Protein 2JPC (pdb70)

Foldseek 3Di:
DLLVLLLVVLLVNDDQCGSCVPVHPPSVVSVVSQVVNCVVVVADTSVRSSCVSVVNPRDPD

Nearest PDB structures (foldseek):
  2jpc-assembly1_A  TM=8.904E-01  e=1.155E-06  Salmonella enterica subsp. enterica serovar Typhimurium
  4wu4-assembly1_A  TM=8.544E-01  e=8.117E-02  unclassified
  4wul-assembly1_A  TM=8.476E-01  e=1.042E-01  unclassified
  1zlj-assembly4_H  TM=8.502E-01  e=2.493E-01  Mycobacterium tuberculosis
  8u3b-assembly1_G  TM=7.503E-01  e=2.493E-01  Escherichia coli

Structure (mmCIF, N/CA/C/O backbone):
data_2JPC
#
_entry.id   2JPC
#
_cell.length_a   1.000
_cell.length_b   1.000
_cell.length_c   1.000
_cell.angle_alpha   90.00
_cell.angle_beta   90.00
_cell.angle_gamma   90.00
#
_symmetry.space_group_name_H-M   'P 1'
#
loop_
_atom_site.group_PDB
_atom_site.id
_atom_site.type_symbol
_atom_site.label_atom_id
_atom_site.label_alt_id
_atom_site.label_comp_id
_atom_site.label_asym_id
_atom_site.label_entity_id
_atom_site.label_seq_id
_atom_site.pdbx_PDB_ins_code
_atom_site.Cartn_x
_atom_site.Cartn_y
_atom_site.Cartn_z
_atom_site.occupancy
_atom_site.B_iso_or_equiv
_atom_site.auth_seq_id
_atom_site.auth_comp_id
_atom_site.auth_asym_id
_atom_site.auth_atom_id
_atom_site.pdbx_PDB_model_num
ATOM 1 N N . LEU A 1 1 ? 9.378 -3.682 -6.900 1.00 0.00 15 LEU A N 1
ATOM 2 C CA . LEU A 1 1 ? 8.667 -4.739 -7.598 1.00 0.00 15 LEU A CA 1
ATOM 3 C C . LEU A 1 1 ? 7.476 -5.192 -6.752 1.00 0.00 15 LEU A C 1
ATOM 4 O O . LEU A 1 1 ? 6.329 -5.093 -7.186 1.00 0.00 15 LEU A O 1
ATOM 19 N N . ARG A 1 2 ? 7.788 -5.677 -5.560 1.00 0.00 16 ARG A N 1
ATOM 20 C CA . ARG A 1 2 ? 6.758 -6.145 -4.649 1.00 0.00 16 ARG A CA 1
ATOM 21 C C . ARG A 1 2 ? 6.050 -4.958 -3.992 1.00 0.00 16 ARG A C 1
ATOM 22 O O . ARG A 1 2 ? 4.835 -4.977 -3.810 1.00 0.00 16 ARG A O 1
ATOM 39 N N . GLU A 1 3 ? 6.844 -3.952 -3.653 1.00 0.00 17 GLU A N 1
ATOM 40 C CA . GLU A 1 3 ? 6.310 -2.758 -3.020 1.00 0.00 17 GLU A CA 1
ATOM 41 C C . GLU A 1 3 ? 5.669 -1.844 -4.066 1.00 0.00 17 GLU A C 1
ATOM 42 O O . GLU A 1 3 ? 5.036 -0.848 -3.720 1.00 0.00 17 GLU A O 1
ATOM 53 N N . ARG A 1 4 ? 5.854 -2.216 -5.324 1.00 0.00 18 ARG A N 1
ATOM 54 C CA . ARG A 1 4 ? 5.302 -1.443 -6.422 1.00 0.00 18 ARG A CA 1
ATOM 55 C C . ARG A 1 4 ? 3.901 -1.946 -6.774 1.00 0.00 18 ARG A C 1
ATOM 56 O O . ARG A 1 4 ? 3.018 -1.154 -7.104 1.00 0.00 18 ARG A O 1
ATOM 73 N N . GLN A 1 5 ? 3.741 -3.258 -6.691 1.00 0.00 19 GLN A N 1
ATOM 74 C CA . GLN A 1 5 ? 2.460 -3.876 -6.996 1.00 0.00 19 GLN A CA 1
ATOM 75 C C . GLN A 1 5 ? 1.424 -3.504 -5.934 1.00 0.00 19 GLN A C 1
ATOM 76 O O . GLN A 1 5 ? 0.297 -3.138 -6.262 1.00 0.00 19 GLN A O 1
ATOM 88 N N . VAL A 1 6 ? 1.843 -3.611 -4.681 1.00 0.00 20 VAL A N 1
ATOM 89 C CA . VAL A 1 6 ? 0.964 -3.289 -3.570 1.00 0.00 20 VAL A CA 1
ATOM 90 C C . VAL A 1 6 ? 0.668 -1.788 -3.576 1.00 0.00 20 VAL A C 1
ATOM 91 O O . VAL A 1 6 ? -0.493 -1.383 -3.599 1.00 0.00 20 VAL A O 1
ATOM 104 N N . LEU A 1 7 ? 1.736 -1.005 -3.557 1.00 0.00 21 LEU A N 1
ATOM 105 C CA . LEU A 1 7 ? 1.605 0.441 -3.561 1.00 0.00 21 LEU A CA 1
ATOM 106 C C . LEU A 1 7 ? 0.753 0.868 -4.758 1.00 0.00 21 LEU A C 1
ATOM 107 O O . LEU A 1 7 ? 0.223 1.978 -4.784 1.00 0.00 21 LEU A O 1
ATOM 122 N N . LYS A 1 8 ? 0.646 -0.036 -5.721 1.00 0.00 22 LYS A N 1
ATOM 123 C CA . LYS A 1 8 ? -0.133 0.233 -6.917 1.00 0.00 22 LYS A CA 1
ATOM 124 C C . LYS A 1 8 ? -1.618 0.039 -6.608 1.00 0.00 22 LYS A C 1
ATOM 125 O O . LYS A 1 8 ? -2.431 0.926 -6.867 1.00 0.00 22 LYS A O 1
ATOM 139 N N . LEU A 1 9 ? -1.929 -1.127 -6.059 1.00 0.00 23 LEU A N 1
ATOM 140 C CA . LEU A 1 9 ? -3.303 -1.448 -5.712 1.00 0.00 23 LEU A CA 1
ATOM 141 C C . LEU A 1 9 ? -3.722 -0.622 -4.494 1.00 0.00 23 LEU A C 1
ATOM 142 O O . LEU A 1 9 ? -4.871 -0.191 -4.397 1.00 0.00 23 LEU A O 1
ATOM 157 N N . ILE A 1 10 ? -2.770 -0.428 -3.594 1.00 0.00 24 ILE A N 1
ATOM 158 C CA . ILE A 1 10 ? -3.027 0.338 -2.385 1.00 0.00 24 ILE A CA 1
ATOM 159 C C . ILE A 1 10 ? -3.458 1.756 -2.769 1.00 0.00 24 ILE A C 1
ATOM 160 O O . ILE A 1 10 ? -4.412 2.291 -2.205 1.00 0.00 24 ILE A O 1
ATOM 175 N N . ASP A 1 11 ? -2.736 2.323 -3.723 1.00 0.00 25 ASP A N 1
ATOM 176 C CA . ASP A 1 11 ? -3.032 3.667 -4.186 1.00 0.00 25 ASP A CA 1
ATOM 177 C C . ASP A 1 11 ? -4.485 3.730 -4.660 1.00 0.00 25 ASP A C 1
ATOM 178 O O . ASP A 1 11 ? -5.186 4.708 -4.401 1.00 0.00 25 ASP A O 1
ATOM 187 N N . GLU A 1 12 ? -4.896 2.674 -5.347 1.00 0.00 26 GLU A N 1
ATOM 188 C CA . GLU A 1 12 ? -6.254 2.596 -5.859 1.00 0.00 26 GLU A CA 1
ATOM 189 C C . GLU A 1 12 ? -7.191 2.024 -4.794 1.00 0.00 26 GLU A C 1
ATOM 190 O O . GLU A 1 12 ? -8.304 1.602 -5.104 1.00 0.00 26 GLU A O 1
ATOM 201 N N . GLY A 1 13 ? -6.707 2.029 -3.561 1.00 0.00 27 GLY A N 1
ATOM 202 C CA . GLY A 1 13 ? -7.489 1.516 -2.448 1.00 0.00 27 GLY A CA 1
ATOM 203 C C . GLY A 1 13 ? -7.250 0.017 -2.256 1.00 0.00 27 GLY A C 1
ATOM 204 O O . GLY A 1 13 ? -7.410 -0.766 -3.192 1.00 0.00 27 GLY A O 1
ATOM 208 N N . TYR A 1 14 ? -6.872 -0.339 -1.038 1.00 0.00 28 TYR A N 1
ATOM 209 C CA . TYR A 1 14 ? -6.610 -1.730 -0.711 1.00 0.00 28 TYR A CA 1
ATOM 210 C C . TYR A 1 14 ? -5.873 -1.851 0.624 1.00 0.00 28 TYR A C 1
ATOM 211 O O . TYR A 1 14 ? -4.660 -2.050 0.652 1.00 0.00 28 TYR A O 1
ATOM 228 N N . THR A 1 15 ? -6.640 -1.725 1.699 1.00 0.00 29 THR A N 1
ATOM 229 C CA . THR A 1 15 ? -6.074 -1.818 3.034 1.00 0.00 29 THR A CA 1
ATOM 230 C C . THR A 1 15 ? -5.120 -3.010 3.128 1.00 0.00 29 THR A C 1
ATOM 231 O O . THR A 1 15 ? -3.953 -2.905 2.758 1.00 0.00 29 THR A O 1
ATOM 242 N N . ASN A 1 16 ? -5.653 -4.116 3.627 1.00 0.00 30 ASN A N 1
ATOM 243 C CA . ASN A 1 16 ? -4.864 -5.327 3.774 1.00 0.00 30 ASN A CA 1
ATOM 244 C C . ASN A 1 16 ? -5.730 -6.540 3.432 1.00 0.00 30 ASN A C 1
ATOM 245 O O . ASN A 1 16 ? -5.321 -7.399 2.652 1.00 0.00 30 ASN A O 1
ATOM 255 N N . HIS A 1 17 ? -6.911 -6.573 4.032 1.00 0.00 31 HIS A N 1
ATOM 256 C CA . HIS A 1 17 ? -7.837 -7.668 3.800 1.00 0.00 31 HIS A CA 1
ATOM 257 C C . HIS A 1 17 ? -8.000 -7.892 2.295 1.00 0.00 31 HIS A C 1
ATOM 258 O O . HIS A 1 17 ? -8.054 -9.033 1.837 1.00 0.00 31 HIS A O 1
ATOM 271 N N . GLY A 1 18 ? -8.074 -6.788 1.568 1.00 0.00 32 GLY A N 1
ATOM 272 C CA . GLY A 1 18 ? -8.229 -6.849 0.124 1.00 0.00 32 GLY A CA 1
ATOM 273 C C . GLY A 1 18 ? -6.933 -7.308 -0.546 1.00 0.00 32 GLY A C 1
ATOM 274 O O . GLY A 1 18 ? -6.964 -8.088 -1.497 1.00 0.00 32 GLY A O 1
ATOM 278 N N . ILE A 1 19 ? -5.825 -6.803 -0.026 1.00 0.00 33 ILE A N 1
ATOM 279 C CA . ILE A 1 19 ? -4.519 -7.150 -0.563 1.00 0.00 33 ILE A CA 1
ATOM 280 C C . ILE A 1 19 ? -4.273 -8.648 -0.363 1.00 0.00 33 ILE A C 1
ATOM 281 O O . ILE A 1 19 ? -3.708 -9.309 -1.232 1.00 0.00 33 ILE A O 1
ATOM 296 N N . SER A 1 20 ? -4.708 -9.138 0.789 1.00 0.00 34 SER A N 1
ATOM 297 C CA . SER A 1 20 ? -4.541 -10.543 1.114 1.00 0.00 34 SER A CA 1
ATOM 298 C C . SER A 1 20 ? -5.416 -11.400 0.196 1.00 0.00 34 SER A C 1
ATOM 299 O O . SER A 1 20 ? -5.089 -12.554 -0.080 1.00 0.00 34 SER A O 1
ATOM 306 N N . GLU A 1 21 ? -6.511 -10.804 -0.251 1.00 0.00 35 GLU A N 1
ATOM 307 C CA . GLU A 1 21 ? -7.435 -11.498 -1.131 1.00 0.00 35 GLU A CA 1
ATOM 308 C C . GLU A 1 21 ? -6.971 -11.382 -2.585 1.00 0.00 35 GLU A C 1
ATOM 309 O O . GLU A 1 21 ? -7.317 -12.218 -3.418 1.00 0.00 35 GLU A O 1
ATOM 320 N N . LYS A 1 22 ? -6.195 -10.339 -2.843 1.00 0.00 36 LYS A N 1
ATOM 321 C CA . LYS A 1 22 ? -5.680 -10.104 -4.181 1.00 0.00 36 LYS A CA 1
ATOM 322 C C . LYS A 1 22 ? -4.320 -10.786 -4.327 1.00 0.00 36 LYS A C 1
ATOM 323 O O . LYS A 1 22 ? -4.120 -11.592 -5.235 1.00 0.00 36 LYS A O 1
ATOM 337 N N . LEU A 1 23 ? -3.418 -10.439 -3.420 1.00 0.00 37 LEU A N 1
ATOM 338 C CA . LEU A 1 23 ? -2.082 -11.009 -3.437 1.00 0.00 37 LEU A CA 1
ATOM 339 C C . LEU A 1 23 ? -2.137 -12.443 -2.904 1.00 0.00 37 LEU A C 1
ATOM 340 O O . LEU A 1 23 ? -1.701 -13.375 -3.577 1.00 0.00 37 LEU A O 1
ATOM 355 N N . HIS A 1 24 ? -2.675 -12.572 -1.700 1.00 0.00 38 HIS A N 1
ATOM 356 C CA . HIS A 1 24 ? -2.791 -13.876 -1.069 1.00 0.00 38 HIS A CA 1
ATOM 357 C C . HIS A 1 24 ? -2.905 -13.704 0.446 1.00 0.00 38 HIS A C 1
ATOM 358 O O . HIS A 1 24 ? -2.338 -12.771 1.013 1.00 0.00 38 HIS A O 1
ATOM 371 N N . ILE A 1 25 ? -3.641 -14.620 1.060 1.00 0.00 39 ILE A N 1
ATOM 372 C CA . ILE A 1 25 ? -3.834 -14.582 2.500 1.00 0.00 39 ILE A CA 1
ATOM 373 C C . ILE A 1 25 ? -2.472 -14.504 3.192 1.00 0.00 39 ILE A C 1
ATOM 374 O O . ILE A 1 25 ? -1.854 -15.530 3.471 1.00 0.00 39 ILE A O 1
ATOM 389 N N . SER A 1 26 ? -2.046 -13.277 3.452 1.00 0.00 40 SER A N 1
ATOM 390 C CA . SER A 1 26 ? -0.768 -13.052 4.107 1.00 0.00 40 SER A CA 1
ATOM 391 C C . SER A 1 26 ? -0.675 -11.603 4.587 1.00 0.00 40 SER A C 1
ATOM 392 O O . SER A 1 26 ? 0.315 -10.920 4.324 1.00 0.00 40 SER A O 1
ATOM 399 N N . ILE A 1 27 ? -1.718 -11.176 5.285 1.00 0.00 41 ILE A N 1
ATOM 400 C CA . ILE A 1 27 ? -1.766 -9.820 5.805 1.00 0.00 41 ILE A CA 1
ATOM 401 C C . ILE A 1 27 ? -0.479 -9.531 6.582 1.00 0.00 41 ILE A C 1
ATOM 402 O O . ILE A 1 27 ? -0.076 -8.376 6.713 1.00 0.00 41 ILE A O 1
ATOM 417 N N . LYS A 1 28 ? 0.129 -10.599 7.076 1.00 0.00 42 LYS A N 1
ATOM 418 C CA . LYS A 1 28 ? 1.361 -10.473 7.836 1.00 0.00 42 LYS A CA 1
ATOM 419 C C . LYS A 1 28 ? 2.508 -10.128 6.886 1.00 0.00 42 LYS A C 1
ATOM 420 O O . LYS A 1 28 ? 3.222 -9.149 7.098 1.00 0.00 42 LYS A O 1
ATOM 434 N N . THR A 1 29 ? 2.651 -10.952 5.857 1.00 0.00 43 THR A N 1
ATOM 435 C CA . THR A 1 29 ? 3.700 -10.745 4.873 1.00 0.00 43 THR A CA 1
ATOM 436 C C . THR A 1 29 ? 3.685 -9.298 4.374 1.00 0.00 43 THR A C 1
ATOM 437 O O . THR A 1 29 ? 4.739 -8.710 4.137 1.00 0.00 43 THR A O 1
ATOM 448 N N . VAL A 1 30 ? 2.480 -8.768 4.229 1.00 0.00 44 VAL A N 1
ATOM 449 C CA . VAL A 1 30 ? 2.314 -7.403 3.762 1.00 0.00 44 VAL A CA 1
ATOM 450 C C . VAL A 1 30 ? 2.894 -6.440 4.800 1.00 0.00 44 VAL A C 1
ATOM 451 O O . VAL A 1 30 ? 3.569 -5.473 4.446 1.00 0.00 44 VAL A O 1
ATOM 464 N N . GLU A 1 31 ? 2.611 -6.736 6.059 1.00 0.00 45 GLU A N 1
ATOM 465 C CA . GLU A 1 31 ? 3.096 -5.909 7.150 1.00 0.00 45 GLU A CA 1
ATOM 466 C C . GLU A 1 31 ? 4.589 -5.623 6.978 1.00 0.00 45 GLU A C 1
ATOM 467 O O . GLU A 1 31 ? 5.049 -4.518 7.257 1.00 0.00 45 GLU A O 1
ATOM 478 N N . THR A 1 32 ? 5.303 -6.640 6.519 1.00 0.00 46 THR A N 1
ATOM 479 C CA . THR A 1 32 ? 6.735 -6.513 6.305 1.00 0.00 46 THR A CA 1
ATOM 480 C C . THR A 1 32 ? 7.015 -5.642 5.079 1.00 0.00 46 THR A C 1
ATOM 481 O O . THR A 1 32 ? 7.989 -4.889 5.058 1.00 0.00 46 THR A O 1
ATOM 492 N N . HIS A 1 33 ? 6.146 -5.772 4.088 1.00 0.00 47 HIS A N 1
ATOM 493 C CA . HIS A 1 33 ? 6.288 -5.007 2.862 1.00 0.00 47 HIS A CA 1
ATOM 494 C C . HIS A 1 33 ? 5.891 -3.551 3.116 1.00 0.00 47 HIS A C 1
ATOM 495 O O . HIS A 1 33 ? 6.584 -2.630 2.686 1.00 0.00 47 HIS A O 1
ATOM 508 N N . ARG A 1 34 ? 4.778 -3.388 3.816 1.00 0.00 48 ARG A N 1
ATOM 509 C CA . ARG A 1 34 ? 4.280 -2.062 4.135 1.00 0.00 48 ARG A CA 1
ATOM 510 C C . ARG A 1 34 ? 5.399 -1.204 4.728 1.00 0.00 48 ARG A C 1
ATOM 511 O O . ARG A 1 34 ? 5.548 -0.036 4.370 1.00 0.00 48 ARG A O 1
ATOM 528 N N . MET A 1 35 ? 6.157 -1.814 5.626 1.00 0.00 49 MET A N 1
ATOM 529 C CA . MET A 1 35 ? 7.258 -1.121 6.273 1.00 0.00 49 MET A CA 1
ATOM 530 C C . MET A 1 35 ? 8.317 -0.701 5.253 1.00 0.00 49 MET A C 1
ATOM 531 O O . MET A 1 35 ? 8.777 0.441 5.263 1.00 0.00 49 MET A O 1
ATOM 543 N N . ASN A 1 36 ? 8.674 -1.645 4.395 1.00 0.00 50 ASN A N 1
ATOM 544 C CA . ASN A 1 36 ? 9.670 -1.388 3.369 1.00 0.00 50 ASN A CA 1
ATOM 545 C C . ASN A 1 36 ? 9.121 -0.358 2.378 1.00 0.00 50 ASN A C 1
ATOM 546 O O . ASN A 1 36 ? 9.837 0.552 1.963 1.00 0.00 50 ASN A O 1
ATOM 556 N N . MET A 1 37 ? 7.856 -0.538 2.028 1.00 0.00 51 MET A N 1
ATOM 557 C CA . MET A 1 37 ? 7.203 0.364 1.094 1.00 0.00 51 MET A CA 1
ATOM 558 C C . MET A 1 37 ? 7.358 1.819 1.538 1.00 0.00 51 MET A C 1
ATOM 559 O O . MET A 1 37 ? 7.611 2.699 0.715 1.00 0.00 51 MET A O 1
ATOM 571 N N . MET A 1 38 ? 7.200 2.029 2.837 1.00 0.00 52 MET A N 1
ATOM 572 C CA . MET A 1 38 ? 7.319 3.363 3.400 1.00 0.00 52 MET A CA 1
ATOM 573 C C . MET A 1 38 ? 8.776 3.829 3.401 1.00 0.00 52 MET A C 1
ATOM 574 O O . MET A 1 38 ? 9.057 5.000 3.150 1.00 0.00 52 MET A O 1
ATOM 586 N N . ARG A 1 39 ? 9.666 2.889 3.686 1.00 0.00 53 ARG A N 1
ATOM 587 C CA . ARG A 1 39 ? 11.086 3.189 3.724 1.00 0.00 53 ARG A CA 1
ATOM 588 C C . ARG A 1 39 ? 11.630 3.360 2.304 1.00 0.00 53 ARG A C 1
ATOM 589 O O . ARG A 1 39 ? 12.810 3.658 2.118 1.00 0.00 53 ARG A O 1
ATOM 606 N N . LYS A 1 40 ? 10.746 3.161 1.338 1.00 0.00 54 LYS A N 1
ATOM 607 C CA . LYS A 1 40 ? 11.122 3.289 -0.060 1.00 0.00 54 LYS A CA 1
ATOM 608 C C . LYS A 1 40 ? 10.901 4.734 -0.513 1.00 0.00 54 LYS A C 1
ATOM 609 O O . LYS A 1 40 ? 11.830 5.390 -0.983 1.00 0.00 54 LYS A O 1
ATOM 623 N N . LEU A 1 41 ? 9.665 5.187 -0.356 1.00 0.00 55 LEU A N 1
ATOM 624 C CA . LEU A 1 41 ? 9.311 6.542 -0.744 1.00 0.00 55 LEU A CA 1
ATOM 625 C C . LEU A 1 41 ? 9.515 7.479 0.448 1.00 0.00 55 LEU A C 1
ATOM 626 O O . LEU A 1 41 ? 9.628 8.692 0.277 1.00 0.00 55 LEU A O 1
ATOM 641 N N . GLN A 1 42 ? 9.559 6.880 1.630 1.00 0.00 56 GLN A N 1
ATOM 642 C CA . GLN A 1 42 ? 9.750 7.646 2.850 1.00 0.00 56 GLN A CA 1
ATOM 643 C C . GLN A 1 42 ? 8.461 8.386 3.217 1.00 0.00 56 GLN A C 1
ATOM 644 O O . GLN A 1 42 ? 8.296 9.558 2.881 1.00 0.00 56 GLN A O 1
ATOM 656 N N . VAL A 1 43 ? 7.581 7.672 3.903 1.00 0.00 57 VAL A N 1
ATOM 657 C CA . VAL A 1 43 ? 6.313 8.246 4.320 1.00 0.00 57 VAL A CA 1
ATOM 658 C C . VAL A 1 43 ? 6.122 8.015 5.820 1.00 0.00 57 VAL A C 1
ATOM 659 O O . VAL A 1 43 ? 6.794 8.642 6.638 1.00 0.00 57 VAL A O 1
ATOM 672 N N . HIS A 1 44 ? 5.203 7.115 6.136 1.00 0.00 58 HIS A N 1
ATOM 673 C CA . HIS A 1 44 ? 4.916 6.794 7.524 1.00 0.00 58 HIS A CA 1
ATOM 674 C C . HIS A 1 44 ? 4.227 5.430 7.602 1.00 0.00 58 HIS A C 1
ATOM 675 O O . HIS A 1 44 ? 4.849 4.437 7.978 1.00 0.00 58 HIS A O 1
ATOM 688 N N . LYS A 1 45 ? 2.952 5.425 7.243 1.00 0.00 59 LYS A N 1
ATOM 689 C CA . LYS A 1 45 ? 2.172 4.199 7.268 1.00 0.00 59 LYS A CA 1
ATOM 690 C C . LYS A 1 45 ? 1.574 3.950 5.881 1.00 0.00 59 LYS A C 1
ATOM 691 O O . LYS A 1 45 ? 1.613 4.827 5.019 1.00 0.00 59 LYS A O 1
ATOM 705 N N . VAL A 1 46 ? 1.034 2.754 5.710 1.00 0.00 60 VAL A N 1
ATOM 706 C CA . VAL A 1 46 ? 0.429 2.380 4.445 1.00 0.00 60 VAL A CA 1
ATOM 707 C C . VAL A 1 46 ? -0.628 3.418 4.063 1.00 0.00 60 VAL A C 1
ATOM 708 O O . VAL A 1 46 ? -0.787 3.744 2.886 1.00 0.00 60 VAL A O 1
ATOM 721 N N . THR A 1 47 ? -1.323 3.908 5.078 1.00 0.00 61 THR A N 1
ATOM 722 C CA . THR A 1 47 ? -2.361 4.903 4.864 1.00 0.00 61 THR A CA 1
ATOM 723 C C . THR A 1 47 ? -1.756 6.192 4.304 1.00 0.00 61 THR A C 1
ATOM 724 O O . THR A 1 47 ? -2.175 6.673 3.252 1.00 0.00 61 THR A O 1
ATOM 735 N N . GLU A 1 48 ? -0.781 6.716 5.033 1.00 0.00 62 GLU A N 1
ATOM 736 C CA . GLU A 1 48 ? -0.115 7.940 4.622 1.00 0.00 62 GLU A CA 1
ATOM 737 C C . GLU A 1 48 ? 0.590 7.736 3.279 1.00 0.00 62 GLU A C 1
ATOM 738 O O . GLU A 1 48 ? 0.483 8.573 2.386 1.00 0.00 62 GLU A O 1
ATOM 749 N N . LEU A 1 49 ? 1.296 6.618 3.182 1.00 0.00 63 LEU A N 1
ATOM 750 C CA . LEU A 1 49 ? 2.018 6.294 1.964 1.00 0.00 63 LEU A CA 1
ATOM 751 C C . LEU A 1 49 ? 1.018 6.079 0.825 1.00 0.00 63 LEU A C 1
ATOM 752 O O . LEU A 1 49 ? 1.302 6.414 -0.325 1.00 0.00 63 LEU A O 1
ATOM 767 N N . LEU A 1 50 ? -0.129 5.524 1.184 1.00 0.00 64 LEU A N 1
ATOM 768 C CA . LEU A 1 50 ? -1.172 5.261 0.207 1.00 0.00 64 LEU A CA 1
ATOM 769 C C . LEU A 1 50 ? -1.482 6.549 -0.559 1.00 0.00 64 LEU A C 1
ATOM 770 O O . LEU A 1 50 ? -1.650 6.525 -1.778 1.00 0.00 64 LEU A O 1
ATOM 785 N N . ASN A 1 51 ? -1.551 7.641 0.187 1.00 0.00 65 ASN A N 1
ATOM 786 C CA . ASN A 1 51 ? -1.838 8.936 -0.407 1.00 0.00 65 ASN A CA 1
ATOM 787 C C . ASN A 1 51 ? -0.652 9.372 -1.268 1.00 0.00 65 ASN A C 1
ATOM 788 O O . ASN A 1 51 ? -0.828 10.059 -2.274 1.00 0.00 65 ASN A O 1
ATOM 798 N N . CYS A 1 52 ? 0.532 8.955 -0.844 1.00 0.00 66 CYS A N 1
ATOM 799 C CA . CYS A 1 52 ? 1.748 9.295 -1.562 1.00 0.00 66 CYS A CA 1
ATOM 800 C C . CYS A 1 52 ? 1.598 8.825 -3.011 1.00 0.00 66 CYS A C 1
ATOM 801 O O . CYS A 1 52 ? 1.783 9.606 -3.943 1.00 0.00 66 CYS A O 1
ATOM 808 N N . ALA A 1 53 ? 1.260 7.551 -3.154 1.00 0.00 67 ALA A N 1
ATOM 809 C CA . ALA A 1 53 ? 1.081 6.969 -4.473 1.00 0.00 67 ALA A CA 1
ATOM 810 C C . ALA A 1 53 ? -0.095 7.651 -5.172 1.00 0.00 67 ALA A C 1
ATOM 811 O O . ALA A 1 53 ? -0.064 7.861 -6.384 1.00 0.00 67 ALA A O 1
ATOM 818 N N . ARG A 1 54 ? -1.104 7.980 -4.379 1.00 0.00 68 ARG A N 1
ATOM 819 C CA . ARG A 1 54 ? -2.289 8.635 -4.907 1.00 0.00 68 ARG A CA 1
ATOM 820 C C . ARG A 1 54 ? -1.930 10.015 -5.463 1.00 0.00 68 ARG A C 1
ATOM 821 O O . ARG A 1 54 ? -2.181 10.302 -6.631 1.00 0.00 68 ARG A O 1
ATOM 838 N N . ARG A 1 55 ? -1.347 10.832 -4.598 1.00 0.00 69 ARG A N 1
ATOM 839 C CA . ARG A 1 55 ? -0.949 12.174 -4.987 1.00 0.00 69 ARG A CA 1
ATOM 840 C C . ARG A 1 55 ? -2.182 13.015 -5.324 1.00 0.00 69 ARG A C 1
ATOM 841 O O . ARG A 1 55 ? -2.178 13.767 -6.298 1.00 0.00 69 ARG A O 1
ATOM 858 N N . MET A 1 56 ? -3.208 12.861 -4.501 1.00 0.00 70 MET A N 1
ATOM 859 C CA . MET A 1 56 ? -4.445 13.597 -4.699 1.00 0.00 70 MET A CA 1
ATOM 860 C C . MET A 1 56 ? -5.092 13.952 -3.358 1.00 0.00 70 MET A C 1
ATOM 861 O O . MET A 1 56 ? -5.442 15.107 -3.122 1.00 0.00 70 MET A O 1
ATOM 873 N N . ARG A 1 57 ? -5.231 12.939 -2.516 1.00 0.00 71 ARG A N 1
ATOM 874 C CA . ARG A 1 57 ? -5.829 13.131 -1.206 1.00 0.00 71 ARG A CA 1
ATOM 875 C C . ARG A 1 57 ? -7.296 13.544 -1.348 1.00 0.00 71 ARG A C 1
ATOM 876 O O . ARG A 1 57 ? -7.695 14.603 -0.868 1.00 0.00 71 ARG A O 1
ATOM 893 N N . LEU A 1 58 ? -8.058 12.685 -2.009 1.00 0.00 72 LEU A N 1
ATOM 894 C CA . LEU A 1 58 ? -9.471 12.947 -2.221 1.00 0.00 72 LEU A CA 1
ATOM 895 C C . LEU A 1 58 ? -10.297 11.910 -1.458 1.00 0.00 72 LEU A C 1
ATOM 896 O O . LEU A 1 58 ? -11.140 12.264 -0.635 1.00 0.00 72 LEU A O 1
ATOM 911 N N . ILE A 1 59 ? -10.027 10.648 -1.757 1.00 0.00 73 ILE A N 1
ATOM 912 C CA . ILE A 1 59 ? -10.733 9.556 -1.111 1.00 0.00 73 ILE A CA 1
ATOM 913 C C . ILE A 1 59 ? -12.222 9.640 -1.460 1.00 0.00 73 ILE A C 1
ATOM 914 O O . ILE A 1 59 ? -13.067 9.729 -0.572 1.00 0.00 73 ILE A O 1
ATOM 929 N N . GLU A 1 60 ? -12.494 9.608 -2.757 1.00 0.00 74 GLU A N 1
ATOM 930 C CA . GLU A 1 60 ? -13.865 9.679 -3.234 1.00 0.00 74 GLU A CA 1
ATOM 931 C C . GLU A 1 60 ? -14.288 8.338 -3.837 1.00 0.00 74 GLU A C 1
ATOM 932 O O . GLU A 1 60 ? -15.224 7.705 -3.352 1.00 0.00 74 GLU A O 1
ATOM 943 N N . TYR A 1 61 ? -13.577 7.945 -4.884 1.00 0.00 75 TYR A N 1
ATOM 944 C CA . TYR A 1 61 ? -13.866 6.691 -5.556 1.00 0.00 75 TYR A CA 1
ATOM 945 C C . TYR A 1 61 ? -14.248 5.604 -4.548 1.00 0.00 75 TYR A C 1
ATOM 946 O O . TYR A 1 61 ? -15.429 5.391 -4.277 1.00 0.00 75 TYR A O 1
ATOM 963 N N . LEU A 1 1 ? 9.526 -3.549 -6.619 1.00 0.00 15 LEU A N 2
ATOM 964 C CA . LEU A 1 1 ? 9.024 -4.802 -7.152 1.00 0.00 15 LEU A CA 2
ATOM 965 C C . LEU A 1 1 ? 7.972 -5.373 -6.200 1.00 0.00 15 LEU A C 2
ATOM 966 O O . LEU A 1 1 ? 6.796 -5.468 -6.552 1.00 0.00 15 LEU A O 2
ATOM 981 N N . ARG A 1 2 ? 8.431 -5.738 -5.012 1.00 0.00 16 ARG A N 2
ATOM 982 C CA . ARG A 1 2 ? 7.543 -6.297 -4.006 1.00 0.00 16 ARG A CA 2
ATOM 983 C C . ARG A 1 2 ? 6.530 -5.245 -3.550 1.00 0.00 16 ARG A C 2
ATOM 984 O O . ARG A 1 2 ? 5.350 -5.548 -3.378 1.00 0.00 16 ARG A O 2
ATOM 1001 N N . GLU A 1 3 ? 7.028 -4.031 -3.366 1.00 0.00 17 GLU A N 2
ATOM 1002 C CA . GLU A 1 3 ? 6.180 -2.933 -2.932 1.00 0.00 17 GLU A CA 2
ATOM 1003 C C . GLU A 1 3 ? 5.538 -2.250 -4.141 1.00 0.00 17 GLU A C 2
ATOM 1004 O O . GLU A 1 3 ? 4.431 -1.721 -4.044 1.00 0.00 17 GLU A O 2
ATOM 1015 N N . ARG A 1 4 ? 6.259 -2.281 -5.253 1.00 0.00 18 ARG A N 2
ATOM 1016 C CA . ARG A 1 4 ? 5.774 -1.671 -6.477 1.00 0.00 18 ARG A CA 2
ATOM 1017 C C . ARG A 1 4 ? 4.464 -2.330 -6.915 1.00 0.00 18 ARG A C 2
ATOM 1018 O O . ARG A 1 4 ? 3.616 -1.685 -7.530 1.00 0.00 18 ARG A O 2
ATOM 1035 N N . GLN A 1 5 ? 4.340 -3.607 -6.582 1.00 0.00 19 GLN A N 2
ATOM 1036 C CA . GLN A 1 5 ? 3.148 -4.360 -6.933 1.00 0.00 19 GLN A CA 2
ATOM 1037 C C . GLN A 1 5 ? 2.072 -4.182 -5.858 1.00 0.00 19 GLN A C 2
ATOM 1038 O O . GLN A 1 5 ? 0.897 -4.008 -6.175 1.00 0.00 19 GLN A O 2
ATOM 1050 N N . VAL A 1 6 ? 2.514 -4.231 -4.610 1.00 0.00 20 VAL A N 2
ATOM 1051 C CA . VAL A 1 6 ? 1.604 -4.078 -3.488 1.00 0.00 20 VAL A CA 2
ATOM 1052 C C . VAL A 1 6 ? 1.108 -2.632 -3.434 1.00 0.00 20 VAL A C 2
ATOM 1053 O O . VAL A 1 6 ? -0.040 -2.379 -3.069 1.00 0.00 20 VAL A O 2
ATOM 1066 N N . LEU A 1 7 ? 1.996 -1.721 -3.802 1.00 0.00 21 LEU A N 2
ATOM 1067 C CA . LEU A 1 7 ? 1.663 -0.307 -3.798 1.00 0.00 21 LEU A CA 2
ATOM 1068 C C . LEU A 1 7 ? 0.542 -0.049 -4.809 1.00 0.00 21 LEU A C 2
ATOM 1069 O O . LEU A 1 7 ? -0.530 0.427 -4.442 1.00 0.00 21 LEU A O 2
ATOM 1084 N N . LYS A 1 8 ? 0.831 -0.376 -6.058 1.00 0.00 22 LYS A N 2
ATOM 1085 C CA . LYS A 1 8 ? -0.139 -0.185 -7.125 1.00 0.00 22 LYS A CA 2
ATOM 1086 C C . LYS A 1 8 ? -1.502 -0.710 -6.667 1.00 0.00 22 LYS A C 2
ATOM 1087 O O . LYS A 1 8 ? -2.536 -0.143 -7.014 1.00 0.00 22 LYS A O 2
ATOM 1101 N N . LEU A 1 9 ? -1.457 -1.787 -5.896 1.00 0.00 23 LEU A N 2
ATOM 1102 C CA . LEU A 1 9 ? -2.675 -2.392 -5.387 1.00 0.00 23 LEU A CA 2
ATOM 1103 C C . LEU A 1 9 ? -3.194 -1.572 -4.206 1.00 0.00 23 LEU A C 2
ATOM 1104 O O . LEU A 1 9 ? -4.336 -1.115 -4.216 1.00 0.00 23 LEU A O 2
ATOM 1119 N N . ILE A 1 10 ? -2.330 -1.409 -3.214 1.00 0.00 24 ILE A N 2
ATOM 1120 C CA . ILE A 1 10 ? -2.687 -0.651 -2.026 1.00 0.00 24 ILE A CA 2
ATOM 1121 C C . ILE A 1 10 ? -3.268 0.701 -2.446 1.00 0.00 24 ILE A C 2
ATOM 1122 O O . ILE A 1 10 ? -4.112 1.261 -1.748 1.00 0.00 24 ILE A O 2
ATOM 1137 N N . ASP A 1 11 ? -2.793 1.187 -3.584 1.00 0.00 25 ASP A N 2
ATOM 1138 C CA . ASP A 1 11 ? -3.255 2.462 -4.104 1.00 0.00 25 ASP A CA 2
ATOM 1139 C C . ASP A 1 11 ? -4.742 2.360 -4.447 1.00 0.00 25 ASP A C 2
ATOM 1140 O O . ASP A 1 11 ? -5.552 3.144 -3.956 1.00 0.00 25 ASP A O 2
ATOM 1149 N N . GLU A 1 12 ? -5.055 1.387 -5.290 1.00 0.00 26 GLU A N 2
ATOM 1150 C CA . GLU A 1 12 ? -6.431 1.171 -5.707 1.00 0.00 26 GLU A CA 2
ATOM 1151 C C . GLU A 1 12 ? -7.319 0.912 -4.487 1.00 0.00 26 GLU A C 2
ATOM 1152 O O . GLU A 1 12 ? -8.516 1.189 -4.518 1.00 0.00 26 GLU A O 2
ATOM 1163 N N . GLY A 1 13 ? -6.697 0.382 -3.444 1.00 0.00 27 GLY A N 2
ATOM 1164 C CA . GLY A 1 13 ? -7.417 0.082 -2.218 1.00 0.00 27 GLY A CA 2
ATOM 1165 C C . GLY A 1 13 ? -6.858 -1.175 -1.549 1.00 0.00 27 GLY A C 2
ATOM 1166 O O . GLY A 1 13 ? -5.650 -1.399 -1.547 1.00 0.00 27 GLY A O 2
ATOM 1170 N N . TYR A 1 14 ? -7.769 -1.965 -0.996 1.00 0.00 28 TYR A N 2
ATOM 1171 C CA . TYR A 1 14 ? -7.382 -3.195 -0.325 1.00 0.00 28 TYR A CA 2
ATOM 1172 C C . TYR A 1 14 ? -6.491 -2.904 0.885 1.00 0.00 28 TYR A C 2
ATOM 1173 O O . TYR A 1 14 ? -5.309 -3.241 0.885 1.00 0.00 28 TYR A O 2
ATOM 1190 N N . THR A 1 15 ? -7.094 -2.280 1.886 1.00 0.00 29 THR A N 2
ATOM 1191 C CA . THR A 1 15 ? -6.369 -1.940 3.099 1.00 0.00 29 THR A CA 2
ATOM 1192 C C . THR A 1 15 ? -5.334 -3.018 3.423 1.00 0.00 29 THR A C 2
ATOM 1193 O O . THR A 1 15 ? -4.134 -2.804 3.247 1.00 0.00 29 THR A O 2
ATOM 1204 N N . ASN A 1 16 ? -5.833 -4.154 3.887 1.00 0.00 30 ASN A N 2
ATOM 1205 C CA . ASN A 1 16 ? -4.965 -5.266 4.237 1.00 0.00 30 ASN A CA 2
ATOM 1206 C C . ASN A 1 16 ? -5.597 -6.573 3.753 1.00 0.00 30 ASN A C 2
ATOM 1207 O O . ASN A 1 16 ? -5.022 -7.275 2.922 1.00 0.00 30 ASN A O 2
ATOM 1217 N N . HIS A 1 17 ? -6.772 -6.859 4.294 1.00 0.00 31 HIS A N 2
ATOM 1218 C CA . HIS A 1 17 ? -7.490 -8.068 3.926 1.00 0.00 31 HIS A CA 2
ATOM 1219 C C . HIS A 1 17 ? -7.766 -8.066 2.422 1.00 0.00 31 HIS A C 2
ATOM 1220 O O . HIS A 1 17 ? -7.987 -9.118 1.827 1.00 0.00 31 HIS A O 2
ATOM 1233 N N . GLY A 1 18 ? -7.743 -6.870 1.851 1.00 0.00 32 GLY A N 2
ATOM 1234 C CA . GLY A 1 18 ? -7.988 -6.717 0.427 1.00 0.00 32 GLY A CA 2
ATOM 1235 C C . GLY A 1 18 ? -6.825 -7.280 -0.392 1.00 0.00 32 GLY A C 2
ATOM 1236 O O . GLY A 1 18 ? -7.040 -7.978 -1.383 1.00 0.00 32 GLY A O 2
ATOM 1240 N N . ILE A 1 19 ? -5.619 -6.954 0.049 1.00 0.00 33 ILE A N 2
ATOM 1241 C CA . ILE A 1 19 ? -4.423 -7.419 -0.632 1.00 0.00 33 ILE A CA 2
ATOM 1242 C C . ILE A 1 19 ? -4.305 -8.935 -0.470 1.00 0.00 33 ILE A C 2
ATOM 1243 O O . ILE A 1 19 ? -3.634 -9.598 -1.260 1.00 0.00 33 ILE A O 2
ATOM 1258 N N . SER A 1 20 ? -4.967 -9.442 0.559 1.00 0.00 34 SER A N 2
ATOM 1259 C CA . SER A 1 20 ? -4.946 -10.867 0.836 1.00 0.00 34 SER A CA 2
ATOM 1260 C C . SER A 1 20 ? -5.875 -11.602 -0.132 1.00 0.00 34 SER A C 2
ATOM 1261 O O . SER A 1 20 ? -5.516 -12.649 -0.670 1.00 0.00 34 SER A O 2
ATOM 1268 N N . GLU A 1 21 ? -7.053 -11.025 -0.326 1.00 0.00 35 GLU A N 2
ATOM 1269 C CA . GLU A 1 21 ? -8.036 -11.612 -1.219 1.00 0.00 35 GLU A CA 2
ATOM 1270 C C . GLU A 1 21 ? -7.770 -11.176 -2.662 1.00 0.00 35 GLU A C 2
ATOM 1271 O O . GLU A 1 21 ? -8.143 -11.873 -3.603 1.00 0.00 35 GLU A O 2
ATOM 1282 N N . LYS A 1 22 ? -7.127 -10.024 -2.788 1.00 0.00 36 LYS A N 2
ATOM 1283 C CA . LYS A 1 22 ? -6.807 -9.486 -4.100 1.00 0.00 36 LYS A CA 2
ATOM 1284 C C . LYS A 1 22 ? -5.428 -9.988 -4.529 1.00 0.00 36 LYS A C 2
ATOM 1285 O O . LYS A 1 22 ? -5.283 -10.579 -5.599 1.00 0.00 36 LYS A O 2
ATOM 1299 N N . LEU A 1 23 ? -4.448 -9.736 -3.674 1.00 0.00 37 LEU A N 2
ATOM 1300 C CA . LEU A 1 23 ? -3.086 -10.154 -3.952 1.00 0.00 37 LEU A CA 2
ATOM 1301 C C . LEU A 1 23 ? -2.931 -11.637 -3.603 1.00 0.00 37 LEU A C 2
ATOM 1302 O O . LEU A 1 23 ? -2.461 -12.424 -4.423 1.00 0.00 37 LEU A O 2
ATOM 1317 N N . HIS A 1 24 ? -3.334 -11.970 -2.386 1.00 0.00 38 HIS A N 2
ATOM 1318 C CA . HIS A 1 24 ? -3.248 -13.344 -1.919 1.00 0.00 38 HIS A CA 2
ATOM 1319 C C . HIS A 1 24 ? -3.087 -13.360 -0.398 1.00 0.00 38 HIS A C 2
ATOM 1320 O O . HIS A 1 24 ? -2.314 -12.580 0.157 1.00 0.00 38 HIS A O 2
ATOM 1333 N N . ILE A 1 25 ? -3.831 -14.256 0.234 1.00 0.00 39 ILE A N 2
ATOM 1334 C CA . ILE A 1 25 ? -3.782 -14.383 1.680 1.00 0.00 39 ILE A CA 2
ATOM 1335 C C . ILE A 1 25 ? -2.338 -14.209 2.155 1.00 0.00 39 ILE A C 2
ATOM 1336 O O . ILE A 1 25 ? -1.522 -15.119 2.019 1.00 0.00 39 ILE A O 2
ATOM 1351 N N . SER A 1 26 ? -2.067 -13.033 2.701 1.00 0.00 40 SER A N 2
ATOM 1352 C CA . SER A 1 26 ? -0.736 -12.726 3.196 1.00 0.00 40 SER A CA 2
ATOM 1353 C C . SER A 1 26 ? -0.727 -11.347 3.857 1.00 0.00 40 SER A C 2
ATOM 1354 O O . SER A 1 26 ? 0.135 -10.519 3.566 1.00 0.00 40 SER A O 2
ATOM 1361 N N . ILE A 1 27 ? -1.698 -11.140 4.736 1.00 0.00 41 ILE A N 2
ATOM 1362 C CA . ILE A 1 27 ? -1.815 -9.875 5.440 1.00 0.00 41 ILE A CA 2
ATOM 1363 C C . ILE A 1 27 ? -0.513 -9.596 6.195 1.00 0.00 41 ILE A C 2
ATOM 1364 O O . ILE A 1 27 ? -0.156 -8.441 6.419 1.00 0.00 41 ILE A O 2
ATOM 1379 N N . LYS A 1 28 ? 0.160 -10.675 6.568 1.00 0.00 42 LYS A N 2
ATOM 1380 C CA . LYS A 1 28 ? 1.414 -10.562 7.293 1.00 0.00 42 LYS A CA 2
ATOM 1381 C C . LYS A 1 28 ? 2.504 -10.061 6.343 1.00 0.00 42 LYS A C 2
ATOM 1382 O O . LYS A 1 28 ? 3.371 -9.284 6.743 1.00 0.00 42 LYS A O 2
ATOM 1396 N N . THR A 1 29 ? 2.425 -10.526 5.105 1.00 0.00 43 THR A N 2
ATOM 1397 C CA . THR A 1 29 ? 3.394 -10.135 4.096 1.00 0.00 43 THR A CA 2
ATOM 1398 C C . THR A 1 29 ? 3.279 -8.639 3.797 1.00 0.00 43 THR A C 2
ATOM 1399 O O . THR A 1 29 ? 4.287 -7.946 3.681 1.00 0.00 43 THR A O 2
ATOM 1410 N N . VAL A 1 30 ? 2.038 -8.186 3.679 1.00 0.00 44 VAL A N 2
ATOM 1411 C CA . VAL A 1 30 ? 1.776 -6.785 3.394 1.00 0.00 44 VAL A CA 2
ATOM 1412 C C . VAL A 1 30 ? 2.391 -5.923 4.498 1.00 0.00 44 VAL A C 2
ATOM 1413 O O . VAL A 1 30 ? 2.911 -4.841 4.229 1.00 0.00 44 VAL A O 2
ATOM 1426 N N . GLU A 1 31 ? 2.310 -6.434 5.718 1.00 0.00 45 GLU A N 2
ATOM 1427 C CA . GLU A 1 31 ? 2.851 -5.722 6.865 1.00 0.00 45 GLU A CA 2
ATOM 1428 C C . GLU A 1 31 ? 4.332 -5.408 6.644 1.00 0.00 45 GLU A C 2
ATOM 1429 O O . GLU A 1 31 ? 4.765 -4.273 6.835 1.00 0.00 45 GLU A O 2
ATOM 1440 N N . THR A 1 32 ? 5.069 -6.434 6.244 1.00 0.00 46 THR A N 2
ATOM 1441 C CA . THR A 1 32 ? 6.492 -6.282 5.994 1.00 0.00 46 THR A CA 2
ATOM 1442 C C . THR A 1 32 ? 6.729 -5.344 4.809 1.00 0.00 46 THR A C 2
ATOM 1443 O O . THR A 1 32 ? 7.635 -4.513 4.843 1.00 0.00 46 THR A O 2
ATOM 1454 N N . HIS A 1 33 ? 5.899 -5.508 3.790 1.00 0.00 47 HIS A N 2
ATOM 1455 C CA . HIS A 1 33 ? 6.005 -4.686 2.597 1.00 0.00 47 HIS A CA 2
ATOM 1456 C C . HIS A 1 33 ? 5.780 -3.217 2.964 1.00 0.00 47 HIS A C 2
ATOM 1457 O O . HIS A 1 33 ? 6.395 -2.327 2.381 1.00 0.00 47 HIS A O 2
ATOM 1470 N N . ARG A 1 34 ? 4.892 -3.011 3.926 1.00 0.00 48 ARG A N 2
ATOM 1471 C CA . ARG A 1 34 ? 4.577 -1.667 4.377 1.00 0.00 48 ARG A CA 2
ATOM 1472 C C . ARG A 1 34 ? 5.843 -0.960 4.867 1.00 0.00 48 ARG A C 2
ATOM 1473 O O . ARG A 1 34 ? 6.173 0.127 4.396 1.00 0.00 48 ARG A O 2
ATOM 1490 N N . MET A 1 35 ? 6.517 -1.606 5.806 1.00 0.00 49 MET A N 2
ATOM 1491 C CA . MET A 1 35 ? 7.739 -1.054 6.365 1.00 0.00 49 MET A CA 2
ATOM 1492 C C . MET A 1 35 ? 8.727 -0.679 5.258 1.00 0.00 49 MET A C 2
ATOM 1493 O O . MET A 1 35 ? 9.496 0.269 5.403 1.00 0.00 49 MET A O 2
ATOM 1505 N N . ASN A 1 36 ? 8.673 -1.443 4.178 1.00 0.00 50 ASN A N 2
ATOM 1506 C CA . ASN A 1 36 ? 9.554 -1.204 3.047 1.00 0.00 50 ASN A CA 2
ATOM 1507 C C . ASN A 1 36 ? 9.077 0.035 2.287 1.00 0.00 50 ASN A C 2
ATOM 1508 O O . ASN A 1 36 ? 9.883 0.876 1.895 1.00 0.00 50 ASN A O 2
ATOM 1518 N N . MET A 1 37 ? 7.767 0.108 2.102 1.00 0.00 51 MET A N 2
ATOM 1519 C CA . MET A 1 37 ? 7.172 1.230 1.396 1.00 0.00 51 MET A CA 2
ATOM 1520 C C . MET A 1 37 ? 7.362 2.532 2.178 1.00 0.00 51 MET A C 2
ATOM 1521 O O . MET A 1 37 ? 7.726 3.556 1.604 1.00 0.00 51 MET A O 2
ATOM 1533 N N . MET A 1 38 ? 7.104 2.448 3.474 1.00 0.00 52 MET A N 2
ATOM 1534 C CA . MET A 1 38 ? 7.241 3.607 4.341 1.00 0.00 52 MET A CA 2
ATOM 1535 C C . MET A 1 38 ? 8.708 4.019 4.476 1.00 0.00 52 MET A C 2
ATOM 1536 O O . MET A 1 38 ? 9.006 5.156 4.838 1.00 0.00 52 MET A O 2
ATOM 1548 N N . ARG A 1 39 ? 9.586 3.072 4.178 1.00 0.00 53 ARG A N 2
ATOM 1549 C CA . ARG A 1 39 ? 11.014 3.323 4.263 1.00 0.00 53 ARG A CA 2
ATOM 1550 C C . ARG A 1 39 ? 11.507 4.018 2.992 1.00 0.00 53 ARG A C 2
ATOM 1551 O O . ARG A 1 39 ? 12.283 4.969 3.062 1.00 0.00 53 ARG A O 2
ATOM 1568 N N . LYS A 1 40 ? 11.036 3.515 1.860 1.00 0.00 54 LYS A N 2
ATOM 1569 C CA . LYS A 1 40 ? 11.419 4.076 0.575 1.00 0.00 54 LYS A CA 2
ATOM 1570 C C . LYS A 1 40 ? 10.675 5.394 0.358 1.00 0.00 54 LYS A C 2
ATOM 1571 O O . LYS A 1 40 ? 11.294 6.424 0.094 1.00 0.00 54 LYS A O 2
ATOM 1585 N N . LEU A 1 41 ? 9.358 5.321 0.476 1.00 0.00 55 LEU A N 2
ATOM 1586 C CA . LEU A 1 41 ? 8.522 6.496 0.294 1.00 0.00 55 LEU A CA 2
ATOM 1587 C C . LEU A 1 41 ? 8.807 7.496 1.416 1.00 0.00 55 LEU A C 2
ATOM 1588 O O . LEU A 1 41 ? 8.605 8.698 1.247 1.00 0.00 55 LEU A O 2
ATOM 1603 N N . GLN A 1 42 ? 9.272 6.963 2.536 1.00 0.00 56 GLN A N 2
ATOM 1604 C CA . GLN A 1 42 ? 9.588 7.795 3.686 1.00 0.00 56 GLN A CA 2
ATOM 1605 C C . GLN A 1 42 ? 8.342 8.552 4.150 1.00 0.00 56 GLN A C 2
ATOM 1606 O O .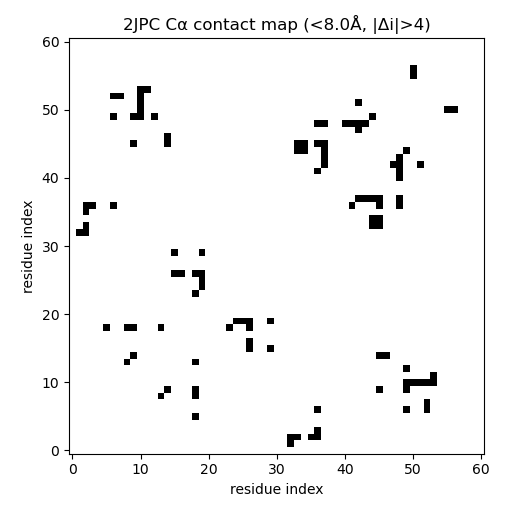 GLN A 1 42 ? 8.447 9.629 4.734 1.00 0.00 56 GLN A O 2
ATOM 1618 N N . VAL A 1 43 ? 7.190 7.958 3.873 1.00 0.00 57 VAL A N 2
ATOM 1619 C CA . VAL A 1 43 ? 5.925 8.564 4.254 1.00 0.00 57 VAL A CA 2
ATOM 1620 C C . VAL A 1 43 ? 5.578 8.149 5.686 1.00 0.00 57 VAL A C 2
ATOM 1621 O O . VAL A 1 43 ? 6.442 7.685 6.428 1.00 0.00 57 VAL A O 2
ATOM 1634 N N . HIS A 1 44 ? 4.312 8.334 6.031 1.00 0.00 58 HIS A N 2
ATOM 1635 C CA . HIS A 1 44 ? 3.841 7.985 7.360 1.00 0.00 58 HIS A CA 2
ATOM 1636 C C . HIS A 1 44 ? 3.579 6.479 7.434 1.00 0.00 58 HIS A C 2
ATOM 1637 O O . HIS A 1 44 ? 4.380 5.733 7.995 1.00 0.00 58 HIS A O 2
ATOM 1650 N N . LYS A 1 45 ? 2.455 6.078 6.859 1.00 0.00 59 LYS A N 2
ATOM 1651 C CA . LYS A 1 45 ? 2.078 4.675 6.852 1.00 0.00 59 LYS A CA 2
ATOM 1652 C C . LYS A 1 45 ? 1.405 4.338 5.520 1.00 0.00 59 LYS A C 2
ATOM 1653 O O . LYS A 1 45 ? 1.638 5.009 4.516 1.00 0.00 59 LYS A O 2
ATOM 1667 N N . VAL A 1 46 ? 0.584 3.299 5.555 1.00 0.00 60 VAL A N 2
ATOM 1668 C CA . VAL A 1 46 ? -0.124 2.866 4.363 1.00 0.00 60 VAL A CA 2
ATOM 1669 C C . VAL A 1 46 ? -1.096 3.963 3.924 1.00 0.00 60 VAL A C 2
ATOM 1670 O O . VAL A 1 46 ? -1.393 4.097 2.737 1.00 0.00 60 VAL A O 2
ATOM 1683 N N . THR A 1 47 ? -1.563 4.723 4.905 1.00 0.00 61 THR A N 2
ATOM 1684 C CA . THR A 1 47 ? -2.495 5.804 4.635 1.00 0.00 61 THR A CA 2
ATOM 1685 C C . THR A 1 47 ? -1.802 6.920 3.850 1.00 0.00 61 THR A C 2
ATOM 1686 O O . THR A 1 47 ? -2.272 7.318 2.784 1.00 0.00 61 THR A O 2
ATOM 1697 N N . GLU A 1 48 ? -0.697 7.394 4.406 1.00 0.00 62 GLU A N 2
ATOM 1698 C CA . GLU A 1 48 ? 0.065 8.456 3.772 1.00 0.00 62 GLU A CA 2
ATOM 1699 C C . GLU A 1 48 ? 0.436 8.061 2.341 1.00 0.00 62 GLU A C 2
ATOM 1700 O O . GLU A 1 48 ? 0.285 8.855 1.415 1.00 0.00 62 GLU A O 2
ATOM 1711 N N . LEU A 1 49 ? 0.916 6.833 2.207 1.00 0.00 63 LEU A N 2
ATOM 1712 C CA . LEU A 1 49 ? 1.311 6.323 0.905 1.00 0.00 63 LEU A CA 2
ATOM 1713 C C . LEU A 1 49 ? 0.088 6.275 -0.012 1.00 0.00 63 LEU A C 2
ATOM 1714 O O . LEU A 1 49 ? 0.179 6.611 -1.193 1.00 0.00 63 LEU A O 2
ATOM 1729 N N . LEU A 1 50 ? -1.028 5.856 0.565 1.00 0.00 64 LEU A N 2
ATOM 1730 C CA . LEU A 1 50 ? -2.269 5.761 -0.186 1.00 0.00 64 LEU A CA 2
ATOM 1731 C C . LEU A 1 50 ? -2.515 7.078 -0.925 1.00 0.00 64 LEU A C 2
ATOM 1732 O O . LEU A 1 50 ? -3.058 7.082 -2.030 1.00 0.00 64 LEU A O 2
ATOM 1747 N N . ASN A 1 51 ? -2.104 8.164 -0.286 1.00 0.00 65 ASN A N 2
ATOM 1748 C CA . ASN A 1 51 ? -2.273 9.483 -0.871 1.00 0.00 65 ASN A CA 2
ATOM 1749 C C . ASN A 1 51 ? -1.192 9.711 -1.929 1.00 0.00 65 ASN A C 2
ATOM 1750 O O . ASN A 1 51 ? -1.397 10.463 -2.880 1.00 0.00 65 ASN A O 2
ATOM 1760 N N . CYS A 1 52 ? -0.062 9.047 -1.727 1.00 0.00 66 CYS A N 2
ATOM 1761 C CA . CYS A 1 52 ? 1.051 9.167 -2.652 1.00 0.00 66 CYS A CA 2
ATOM 1762 C C . CYS A 1 52 ? 0.623 8.583 -4.001 1.00 0.00 66 CYS A C 2
ATOM 1763 O O . CYS A 1 52 ? 0.578 9.293 -5.003 1.00 0.00 66 CYS A O 2
ATOM 1770 N N . ALA A 1 53 ? 0.316 7.294 -3.980 1.00 0.00 67 ALA A N 2
ATOM 1771 C CA . ALA A 1 53 ? -0.107 6.606 -5.186 1.00 0.00 67 ALA A CA 2
ATOM 1772 C C . ALA A 1 53 ? -1.252 7.385 -5.837 1.00 0.00 67 ALA A C 2
ATOM 1773 O O . ALA A 1 53 ? -1.309 7.503 -7.061 1.00 0.00 67 ALA A O 2
ATOM 1780 N N . ARG A 1 54 ? -2.133 7.897 -4.991 1.00 0.00 68 ARG A N 2
ATOM 1781 C CA . ARG A 1 54 ? -3.272 8.661 -5.469 1.00 0.00 68 ARG A CA 2
ATOM 1782 C C . ARG A 1 54 ? -2.802 9.958 -6.131 1.00 0.00 68 ARG A C 2
ATOM 1783 O O . ARG A 1 54 ? -3.105 10.211 -7.295 1.00 0.00 68 ARG A O 2
ATOM 1800 N N . ARG A 1 55 ? -2.068 10.746 -5.358 1.00 0.00 69 ARG A N 2
ATOM 1801 C CA . ARG A 1 55 ? -1.552 12.010 -5.854 1.00 0.00 69 ARG A CA 2
ATOM 1802 C C . ARG A 1 55 ? -2.698 12.995 -6.094 1.00 0.00 69 ARG A C 2
ATOM 1803 O O . ARG A 1 55 ? -2.779 13.615 -7.153 1.00 0.00 69 ARG A O 2
ATOM 1820 N N . MET A 1 56 ? -3.559 13.107 -5.092 1.00 0.00 70 MET A N 2
ATOM 1821 C CA . MET A 1 56 ? -4.698 14.003 -5.180 1.00 0.00 70 MET A CA 2
ATOM 1822 C C . MET A 1 56 ? -4.818 14.863 -3.920 1.00 0.00 70 MET A C 2
ATOM 1823 O O . MET A 1 56 ? -4.784 16.091 -3.995 1.00 0.00 70 MET A O 2
ATOM 1835 N N . ARG A 1 57 ? -4.956 14.184 -2.790 1.00 0.00 71 ARG A N 2
ATOM 1836 C CA . ARG A 1 57 ? -5.081 14.870 -1.515 1.00 0.00 71 ARG A CA 2
ATOM 1837 C C . ARG A 1 57 ? -5.210 13.855 -0.377 1.00 0.00 71 ARG A C 2
ATOM 1838 O O . ARG A 1 57 ? -4.379 13.825 0.529 1.00 0.00 71 ARG A O 2
ATOM 1855 N N . LEU A 1 58 ? -6.257 13.047 -0.464 1.00 0.00 72 LEU A N 2
ATOM 1856 C CA . LEU A 1 58 ? -6.505 12.034 0.548 1.00 0.00 72 LEU A CA 2
ATOM 1857 C C . LEU A 1 58 ? -6.565 10.658 -0.119 1.00 0.00 72 LEU A C 2
ATOM 1858 O O . LEU A 1 58 ? -5.561 9.948 -0.179 1.00 0.00 72 LEU A O 2
ATOM 1873 N N . ILE A 1 59 ? -7.751 10.322 -0.604 1.00 0.00 73 ILE A N 2
ATOM 1874 C CA . ILE A 1 59 ? -7.955 9.044 -1.265 1.00 0.00 73 ILE A CA 2
ATOM 1875 C C . ILE A 1 59 ? -9.165 9.143 -2.196 1.00 0.00 73 ILE A C 2
ATOM 1876 O O . ILE A 1 59 ? -9.057 8.872 -3.391 1.00 0.00 73 ILE A O 2
ATOM 1891 N N . GLU A 1 60 ? -10.290 9.534 -1.613 1.00 0.00 74 GLU A N 2
ATOM 1892 C CA . GLU A 1 60 ? -11.519 9.673 -2.376 1.00 0.00 74 GLU A CA 2
ATOM 1893 C C . GLU A 1 60 ? -11.958 8.316 -2.926 1.00 0.00 74 GLU A C 2
ATOM 1894 O O . GLU A 1 60 ? -12.276 8.194 -4.109 1.00 0.00 74 GLU A O 2
ATOM 1905 N N . TYR A 1 61 ? -11.961 7.328 -2.044 1.00 0.00 75 TYR A N 2
ATOM 1906 C CA . TYR A 1 61 ? -12.357 5.983 -2.426 1.00 0.00 75 TYR A CA 2
ATOM 1907 C C . TYR A 1 61 ? -13.295 5.371 -1.384 1.00 0.00 75 TYR A C 2
ATOM 1908 O O . TYR A 1 61 ? -13.842 6.080 -0.541 1.00 0.00 75 TYR A O 2
ATOM 1925 N N . LEU A 1 1 ? 8.647 -4.022 -7.211 1.00 0.00 15 LEU A N 3
ATOM 1926 C CA . LEU A 1 1 ? 7.697 -5.009 -7.695 1.00 0.00 15 LEU A CA 3
ATOM 1927 C C . LEU A 1 1 ? 6.702 -5.343 -6.581 1.00 0.00 15 LEU A C 3
ATOM 1928 O O . LEU A 1 1 ? 5.499 -5.143 -6.738 1.00 0.00 15 LEU A O 3
ATOM 1943 N N . ARG A 1 2 ? 7.242 -5.848 -5.481 1.00 0.00 16 ARG A N 3
ATOM 1944 C CA . ARG A 1 2 ? 6.418 -6.210 -4.341 1.00 0.00 16 ARG A CA 3
ATOM 1945 C C . ARG A 1 2 ? 5.760 -4.965 -3.744 1.00 0.00 16 ARG A C 3
ATOM 1946 O O . ARG A 1 2 ? 4.574 -4.980 -3.417 1.00 0.00 16 ARG A O 3
ATOM 1963 N N . GLU A 1 3 ? 6.559 -3.915 -3.619 1.00 0.00 17 GLU A N 3
ATOM 1964 C CA . GLU A 1 3 ? 6.069 -2.663 -3.066 1.00 0.00 17 GLU A CA 3
ATOM 1965 C C . GLU A 1 3 ? 5.399 -1.827 -4.158 1.00 0.00 17 GLU A C 3
ATOM 1966 O O . GLU A 1 3 ? 4.783 -0.801 -3.870 1.00 0.00 17 GLU A O 3
ATOM 1977 N N . ARG A 1 4 ? 5.542 -2.296 -5.389 1.00 0.00 18 ARG A N 3
ATOM 1978 C CA . ARG A 1 4 ? 4.958 -1.604 -6.525 1.00 0.00 18 ARG A CA 3
ATOM 1979 C C . ARG A 1 4 ? 3.546 -2.127 -6.798 1.00 0.00 18 ARG A C 3
ATOM 1980 O O . ARG A 1 4 ? 2.648 -1.356 -7.130 1.00 0.00 18 ARG A O 3
ATOM 1997 N N . GLN A 1 5 ? 3.396 -3.435 -6.648 1.00 0.00 19 GLN A N 3
ATOM 1998 C CA . GLN A 1 5 ? 2.108 -4.070 -6.873 1.00 0.00 19 GLN A CA 3
ATOM 1999 C C . GLN A 1 5 ? 1.129 -3.696 -5.759 1.00 0.00 19 GLN A C 3
ATOM 2000 O O . GLN A 1 5 ? -0.042 -3.426 -6.022 1.00 0.00 19 GLN A O 3
ATOM 2012 N N . VAL A 1 6 ? 1.644 -3.692 -4.538 1.00 0.00 20 VAL A N 3
ATOM 2013 C CA . VAL A 1 6 ? 0.829 -3.355 -3.383 1.00 0.00 20 VAL A CA 3
ATOM 2014 C C . VAL A 1 6 ? 0.472 -1.868 -3.433 1.00 0.00 20 VAL A C 3
ATOM 2015 O O . VAL A 1 6 ? -0.705 -1.509 -3.434 1.00 0.00 20 VAL A O 3
ATOM 2028 N N . LEU A 1 7 ? 1.508 -1.043 -3.475 1.00 0.00 21 LEU A N 3
ATOM 2029 C CA . LEU A 1 7 ? 1.317 0.396 -3.525 1.00 0.00 21 LEU A CA 3
ATOM 2030 C C . LEU A 1 7 ? 0.399 0.744 -4.698 1.00 0.00 21 LEU A C 3
ATOM 2031 O O . LEU A 1 7 ? -0.191 1.822 -4.730 1.00 0.00 21 LEU A O 3
ATOM 2046 N N . LYS A 1 8 ? 0.308 -0.190 -5.634 1.00 0.00 22 LYS A N 3
ATOM 2047 C CA . LYS A 1 8 ? -0.527 0.005 -6.806 1.00 0.00 22 LYS A CA 3
ATOM 2048 C C . LYS A 1 8 ? -1.992 -0.217 -6.426 1.00 0.00 22 LYS A C 3
ATOM 2049 O O . LYS A 1 8 ? -2.842 0.630 -6.692 1.00 0.00 22 LYS A O 3
ATOM 2063 N N . LEU A 1 9 ? -2.242 -1.362 -5.809 1.00 0.00 23 LEU A N 3
ATOM 2064 C CA . LEU A 1 9 ? -3.590 -1.707 -5.389 1.00 0.00 23 LEU A CA 3
ATOM 2065 C C . LEU A 1 9 ? -3.975 -0.857 -4.177 1.00 0.00 23 LEU A C 3
ATOM 2066 O O . LEU A 1 9 ? -5.138 -0.493 -4.013 1.00 0.00 23 LEU A O 3
ATOM 2081 N N . ILE A 1 10 ? -2.975 -0.565 -3.356 1.00 0.00 24 ILE A N 3
ATOM 2082 C CA . ILE A 1 10 ? -3.194 0.235 -2.164 1.00 0.00 24 ILE A CA 3
ATOM 2083 C C . ILE A 1 10 ? -3.589 1.655 -2.574 1.00 0.00 24 ILE A C 3
ATOM 2084 O O . ILE A 1 10 ? -4.448 2.270 -1.944 1.00 0.00 24 ILE A O 3
ATOM 2099 N N . ASP A 1 11 ? -2.942 2.134 -3.626 1.00 0.00 25 ASP A N 3
ATOM 2100 C CA . ASP A 1 11 ? -3.215 3.471 -4.126 1.00 0.00 25 ASP A CA 3
ATOM 2101 C C . ASP A 1 11 ? -4.690 3.573 -4.519 1.00 0.00 25 ASP A C 3
ATOM 2102 O O . ASP A 1 11 ? -5.348 4.571 -4.225 1.00 0.00 25 ASP A O 3
ATOM 2111 N N . GLU A 1 12 ? -5.169 2.527 -5.177 1.00 0.00 26 GLU A N 3
ATOM 2112 C CA . GLU A 1 12 ? -6.554 2.486 -5.613 1.00 0.00 26 GLU A CA 3
ATOM 2113 C C . GLU A 1 12 ? -7.449 1.966 -4.487 1.00 0.00 26 GLU A C 3
ATOM 2114 O O . GLU A 1 12 ? -8.608 1.626 -4.717 1.00 0.00 26 GLU A O 3
ATOM 2125 N N . GLY A 1 13 ? -6.877 1.920 -3.292 1.00 0.00 27 GLY A N 3
ATOM 2126 C CA . GLY A 1 13 ? -7.609 1.446 -2.129 1.00 0.00 27 GLY A CA 3
ATOM 2127 C C . GLY A 1 13 ? -7.402 -0.056 -1.927 1.00 0.00 27 GLY A C 3
ATOM 2128 O O . GLY A 1 13 ? -7.603 -0.844 -2.850 1.00 0.00 27 GLY A O 3
ATOM 2132 N N . TYR A 1 14 ? -7.007 -0.408 -0.713 1.00 0.00 28 TYR A N 3
ATOM 2133 C CA . TYR A 1 14 ? -6.772 -1.803 -0.377 1.00 0.00 28 TYR A CA 3
ATOM 2134 C C . TYR A 1 14 ? -6.026 -1.928 0.953 1.00 0.00 28 TYR A C 3
ATOM 2135 O O . TYR A 1 14 ? -4.816 -2.149 0.971 1.00 0.00 28 TYR A O 3
ATOM 2152 N N . THR A 1 15 ? -6.778 -1.783 2.034 1.00 0.00 29 THR A N 3
ATOM 2153 C CA . THR A 1 15 ? -6.204 -1.877 3.364 1.00 0.00 29 THR A CA 3
ATOM 2154 C C . THR A 1 15 ? -5.199 -3.030 3.431 1.00 0.00 29 THR A C 3
ATOM 2155 O O . THR A 1 15 ? -4.027 -2.855 3.109 1.00 0.00 29 THR A O 3
ATOM 2166 N N . ASN A 1 16 ? -5.699 -4.183 3.853 1.00 0.00 30 ASN A N 3
ATOM 2167 C CA . ASN A 1 16 ? -4.861 -5.363 3.966 1.00 0.00 30 ASN A CA 3
ATOM 2168 C C . ASN A 1 16 ? -5.681 -6.603 3.601 1.00 0.00 30 ASN A C 3
ATOM 2169 O O . ASN A 1 16 ? -5.239 -7.430 2.806 1.00 0.00 30 ASN A O 3
ATOM 2179 N N . HIS A 1 17 ? -6.860 -6.690 4.198 1.00 0.00 31 HIS A N 3
ATOM 2180 C CA . HIS A 1 17 ? -7.745 -7.814 3.945 1.00 0.00 31 HIS A CA 3
ATOM 2181 C C . HIS A 1 17 ? -7.884 -8.029 2.436 1.00 0.00 31 HIS A C 3
ATOM 2182 O O . HIS A 1 17 ? -8.016 -9.161 1.977 1.00 0.00 31 HIS A O 3
ATOM 2195 N N . GLY A 1 18 ? -7.849 -6.923 1.708 1.00 0.00 32 GLY A N 3
ATOM 2196 C CA . GLY A 1 18 ? -7.969 -6.975 0.261 1.00 0.00 32 GLY A CA 3
ATOM 2197 C C . GLY A 1 18 ? -6.640 -7.367 -0.385 1.00 0.00 32 GLY A C 3
ATOM 2198 O O . GLY A 1 18 ? -6.610 -8.170 -1.317 1.00 0.00 32 GLY A O 3
ATOM 2202 N N . ILE A 1 19 ? -5.569 -6.784 0.136 1.00 0.00 33 ILE A N 3
ATOM 2203 C CA . ILE A 1 19 ? -4.240 -7.063 -0.380 1.00 0.00 33 ILE A CA 3
ATOM 2204 C C . ILE A 1 19 ? -3.968 -8.567 -0.290 1.00 0.00 33 ILE A C 3
ATOM 2205 O O . ILE A 1 19 ? -3.245 -9.119 -1.119 1.00 0.00 33 ILE A O 3
ATOM 2220 N N . SER A 1 20 ? -4.560 -9.184 0.721 1.00 0.00 34 SER A N 3
ATOM 2221 C CA . SER A 1 20 ? -4.391 -10.612 0.929 1.00 0.00 34 SER A CA 3
ATOM 2222 C C . SER A 1 20 ? -5.149 -11.391 -0.147 1.00 0.00 34 SER A C 3
ATOM 2223 O O . SER A 1 20 ? -4.592 -12.288 -0.779 1.00 0.00 34 SER A O 3
ATOM 2230 N N . GLU A 1 21 ? -6.409 -11.020 -0.324 1.00 0.00 35 GLU A N 3
ATOM 2231 C CA . GLU A 1 21 ? -7.250 -11.672 -1.314 1.00 0.00 35 GLU A CA 3
ATOM 2232 C C . GLU A 1 21 ? -6.882 -11.195 -2.721 1.00 0.00 35 GLU A C 3
ATOM 2233 O O . GLU A 1 21 ? -7.308 -11.787 -3.712 1.00 0.00 35 GLU A O 3
ATOM 2244 N N . LYS A 1 22 ? -6.095 -10.130 -2.763 1.00 0.00 36 LYS A N 3
ATOM 2245 C CA . LYS A 1 22 ? -5.665 -9.567 -4.032 1.00 0.00 36 LYS A CA 3
ATOM 2246 C C . LYS A 1 22 ? -4.341 -10.211 -4.448 1.00 0.00 36 LYS A C 3
ATOM 2247 O O . LYS A 1 22 ? -4.250 -10.818 -5.513 1.00 0.00 36 LYS A O 3
ATOM 2261 N N . LEU A 1 23 ? -3.347 -10.058 -3.585 1.00 0.00 37 LEU A N 3
ATOM 2262 C CA . LEU A 1 23 ? -2.032 -10.616 -3.851 1.00 0.00 37 LEU A CA 3
ATOM 2263 C C . LEU A 1 23 ? -2.025 -12.096 -3.460 1.00 0.00 37 LEU A C 3
ATOM 2264 O O . LEU A 1 23 ? -1.624 -12.948 -4.251 1.00 0.00 37 LEU A O 3
ATOM 2279 N N . HIS A 1 24 ? -2.471 -12.356 -2.240 1.00 0.00 38 HIS A N 3
ATOM 2280 C CA . HIS A 1 24 ? -2.519 -13.718 -1.736 1.00 0.00 38 HIS A CA 3
ATOM 2281 C C . HIS A 1 24 ? -2.554 -13.698 -0.206 1.00 0.00 38 HIS A C 3
ATOM 2282 O O . HIS A 1 24 ? -1.917 -12.852 0.421 1.00 0.00 38 HIS A O 3
ATOM 2295 N N . ILE A 1 25 ? -3.304 -14.638 0.350 1.00 0.00 39 ILE A N 3
ATOM 2296 C CA . ILE A 1 25 ? -3.430 -14.739 1.793 1.00 0.00 39 ILE A CA 3
ATOM 2297 C C . ILE A 1 25 ? -2.049 -14.577 2.434 1.00 0.00 39 ILE A C 3
ATOM 2298 O O . ILE A 1 25 ? -1.225 -15.489 2.378 1.00 0.00 39 ILE A O 3
ATOM 2313 N N . SER A 1 26 ? -1.839 -13.411 3.026 1.00 0.00 40 SER A N 3
ATOM 2314 C CA . SER A 1 26 ? -0.573 -13.118 3.676 1.00 0.00 40 SER A CA 3
ATOM 2315 C C . SER A 1 26 ? -0.565 -11.673 4.177 1.00 0.00 40 SER A C 3
ATOM 2316 O O . SER A 1 26 ? 0.298 -10.885 3.796 1.00 0.00 40 SER A O 3
ATOM 2323 N N . ILE A 1 27 ? -1.535 -11.369 5.027 1.00 0.00 41 ILE A N 3
ATOM 2324 C CA . ILE A 1 27 ? -1.651 -10.033 5.586 1.00 0.00 41 ILE A CA 3
ATOM 2325 C C . ILE A 1 27 ? -0.392 -9.712 6.393 1.00 0.00 41 ILE A C 3
ATOM 2326 O O . ILE A 1 27 ? -0.043 -8.546 6.570 1.00 0.00 41 ILE A O 3
ATOM 2341 N N . LYS A 1 28 ? 0.257 -10.769 6.863 1.00 0.00 42 LYS A N 3
ATOM 2342 C CA . LYS A 1 28 ? 1.470 -10.614 7.648 1.00 0.00 42 LYS A CA 3
ATOM 2343 C C . LYS A 1 28 ? 2.616 -10.185 6.729 1.00 0.00 42 LYS A C 3
ATOM 2344 O O . LYS A 1 28 ? 3.269 -9.174 6.977 1.00 0.00 42 LYS A O 3
ATOM 2358 N N . THR A 1 29 ? 2.824 -10.977 5.687 1.00 0.00 43 THR A N 3
ATOM 2359 C CA . THR A 1 29 ? 3.879 -10.691 4.729 1.00 0.00 43 THR A CA 3
ATOM 2360 C C . THR A 1 29 ? 3.798 -9.237 4.263 1.00 0.00 43 THR A C 3
ATOM 2361 O O . THR A 1 29 ? 4.820 -8.612 3.984 1.00 0.00 43 THR A O 3
ATOM 2372 N N . VAL A 1 30 ? 2.572 -8.739 4.196 1.00 0.00 44 VAL A N 3
ATOM 2373 C CA . VAL A 1 30 ? 2.343 -7.369 3.769 1.00 0.00 44 VAL A CA 3
ATOM 2374 C C . VAL A 1 30 ? 2.926 -6.410 4.809 1.00 0.00 44 VAL A C 3
ATOM 2375 O O . VAL A 1 30 ? 3.593 -5.437 4.458 1.00 0.00 44 VAL A O 3
ATOM 2388 N N . GLU A 1 31 ? 2.656 -6.719 6.068 1.00 0.00 45 GLU A N 3
ATOM 2389 C CA . GLU A 1 31 ? 3.146 -5.898 7.162 1.00 0.00 45 GLU A CA 3
ATOM 2390 C C . GLU A 1 31 ? 4.629 -5.579 6.963 1.00 0.00 45 GLU A C 3
ATOM 2391 O O . GLU A 1 31 ? 5.063 -4.453 7.203 1.00 0.00 45 GLU A O 3
ATOM 2402 N N . THR A 1 32 ? 5.366 -6.592 6.530 1.00 0.00 46 THR A N 3
ATOM 2403 C CA . THR A 1 32 ? 6.791 -6.434 6.298 1.00 0.00 46 THR A CA 3
ATOM 2404 C C . THR A 1 32 ? 7.037 -5.512 5.102 1.00 0.00 46 THR A C 3
ATOM 2405 O O . THR A 1 32 ? 7.916 -4.652 5.147 1.00 0.00 46 THR A O 3
ATOM 2416 N N . HIS A 1 33 ? 6.246 -5.722 4.061 1.00 0.00 47 HIS A N 3
ATOM 2417 C CA . HIS A 1 33 ? 6.367 -4.920 2.855 1.00 0.00 47 HIS A CA 3
ATOM 2418 C C . HIS A 1 33 ? 6.038 -3.461 3.173 1.00 0.00 47 HIS A C 3
ATOM 2419 O O . HIS A 1 33 ? 6.768 -2.554 2.774 1.00 0.00 47 HIS A O 3
ATOM 2432 N N . ARG A 1 34 ? 4.939 -3.279 3.891 1.00 0.00 48 ARG A N 3
ATOM 2433 C CA . ARG A 1 34 ? 4.504 -1.944 4.267 1.00 0.00 48 ARG A CA 3
ATOM 2434 C C . ARG A 1 34 ? 5.679 -1.142 4.830 1.00 0.00 48 ARG A C 3
ATOM 2435 O O . ARG A 1 34 ? 5.867 0.022 4.480 1.00 0.00 48 ARG A O 3
ATOM 2452 N N . MET A 1 35 ? 6.441 -1.797 5.694 1.00 0.00 49 MET A N 3
ATOM 2453 C CA . MET A 1 35 ? 7.594 -1.160 6.310 1.00 0.00 49 MET A CA 3
ATOM 2454 C C . MET A 1 35 ? 8.606 -0.718 5.250 1.00 0.00 49 MET A C 3
ATOM 2455 O O . MET A 1 35 ? 9.207 0.348 5.368 1.00 0.00 49 MET A O 3
ATOM 2467 N N . ASN A 1 36 ? 8.763 -1.561 4.239 1.00 0.00 50 ASN A N 3
ATOM 2468 C CA . ASN A 1 36 ? 9.693 -1.271 3.161 1.00 0.00 50 ASN A CA 3
ATOM 2469 C C . ASN A 1 36 ? 9.077 -0.222 2.232 1.00 0.00 50 ASN A C 3
ATOM 2470 O O . ASN A 1 36 ? 9.753 0.718 1.817 1.00 0.00 50 ASN A O 3
ATOM 2480 N N . MET A 1 37 ? 7.800 -0.418 1.933 1.00 0.00 51 MET A N 3
ATOM 2481 C CA . MET A 1 37 ? 7.088 0.498 1.062 1.00 0.00 51 MET A CA 3
ATOM 2482 C C . MET A 1 37 ? 7.185 1.936 1.578 1.00 0.00 51 MET A C 3
ATOM 2483 O O . MET A 1 37 ? 7.417 2.863 0.805 1.00 0.00 51 MET A O 3
ATOM 2495 N N . MET A 1 38 ? 7.002 2.074 2.883 1.00 0.00 52 MET A N 3
ATOM 2496 C CA . MET A 1 38 ? 7.068 3.382 3.514 1.00 0.00 52 MET A CA 3
ATOM 2497 C C . MET A 1 38 ? 8.515 3.869 3.619 1.00 0.00 52 MET A C 3
ATOM 2498 O O . MET A 1 38 ? 8.779 5.066 3.525 1.00 0.00 52 MET A O 3
ATOM 2510 N N . ARG A 1 39 ? 9.413 2.915 3.813 1.00 0.00 53 ARG A N 3
ATOM 2511 C CA . ARG A 1 39 ? 10.826 3.232 3.932 1.00 0.00 53 ARG A CA 3
ATOM 2512 C C . ARG A 1 39 ? 11.438 3.458 2.548 1.00 0.00 53 ARG A C 3
ATOM 2513 O O . ARG A 1 39 ? 12.614 3.798 2.435 1.00 0.00 53 ARG A O 3
ATOM 2530 N N . LYS A 1 40 ? 10.612 3.259 1.532 1.00 0.00 54 LYS A N 3
ATOM 2531 C CA . LYS A 1 40 ? 11.057 3.438 0.161 1.00 0.00 54 LYS A CA 3
ATOM 2532 C C . LYS A 1 40 ? 10.816 4.886 -0.267 1.00 0.00 54 LYS A C 3
ATOM 2533 O O . LYS A 1 40 ? 11.742 5.574 -0.693 1.00 0.00 54 LYS A O 3
ATOM 2547 N N . LEU A 1 41 ? 9.566 5.307 -0.136 1.00 0.00 55 LEU A N 3
ATOM 2548 C CA . LEU A 1 41 ? 9.191 6.663 -0.502 1.00 0.00 55 LEU A CA 3
ATOM 2549 C C . LEU A 1 41 ? 9.334 7.574 0.718 1.00 0.00 55 LEU A C 3
ATOM 2550 O O . LEU A 1 41 ? 9.320 8.798 0.588 1.00 0.00 55 LEU A O 3
ATOM 2565 N N . GLN A 1 42 ? 9.471 6.944 1.876 1.00 0.00 56 GLN A N 3
ATOM 2566 C CA . GLN A 1 42 ? 9.617 7.683 3.118 1.00 0.00 56 GLN A CA 3
ATOM 2567 C C . GLN A 1 42 ? 8.311 8.399 3.466 1.00 0.00 56 GLN A C 3
ATOM 2568 O O . GLN A 1 42 ? 8.173 9.599 3.231 1.00 0.00 56 GLN A O 3
ATOM 2580 N N . VAL A 1 43 ? 7.383 7.633 4.023 1.00 0.00 57 VAL A N 3
ATOM 2581 C CA . VAL A 1 43 ? 6.093 8.180 4.406 1.00 0.00 57 VAL A CA 3
ATOM 2582 C C . VAL A 1 43 ? 5.878 7.964 5.905 1.00 0.00 57 VAL A C 3
ATOM 2583 O O . VAL A 1 43 ? 6.529 8.606 6.728 1.00 0.00 57 VAL A O 3
ATOM 2596 N N . HIS A 1 44 ? 4.961 7.059 6.215 1.00 0.00 58 HIS A N 3
ATOM 2597 C CA . HIS A 1 44 ? 4.652 6.751 7.601 1.00 0.00 58 HIS A CA 3
ATOM 2598 C C . HIS A 1 44 ? 3.992 5.372 7.686 1.00 0.00 58 HIS A C 3
ATOM 2599 O O . HIS A 1 44 ? 4.636 4.395 8.062 1.00 0.00 58 HIS A O 3
ATOM 2612 N N . LYS A 1 45 ? 2.716 5.341 7.330 1.00 0.00 59 LYS A N 3
ATOM 2613 C CA . LYS A 1 45 ? 1.962 4.099 7.362 1.00 0.00 59 LYS A CA 3
ATOM 2614 C C . LYS A 1 45 ? 1.309 3.869 5.998 1.00 0.00 59 LYS A C 3
ATOM 2615 O O . LYS A 1 45 ? 1.345 4.744 5.133 1.00 0.00 59 LYS A O 3
ATOM 2629 N N . VAL A 1 46 ? 0.728 2.688 5.846 1.00 0.00 60 VAL A N 3
ATOM 2630 C CA . VAL A 1 46 ? 0.068 2.333 4.603 1.00 0.00 60 VAL A CA 3
ATOM 2631 C C . VAL A 1 46 ? -0.950 3.416 4.242 1.00 0.00 60 VAL A C 3
ATOM 2632 O O . VAL A 1 46 ? -1.026 3.845 3.092 1.00 0.00 60 VAL A O 3
ATOM 2645 N N . THR A 1 47 ? -1.709 3.827 5.248 1.00 0.00 61 THR A N 3
ATOM 2646 C CA . THR A 1 47 ? -2.721 4.853 5.052 1.00 0.00 61 THR A CA 3
ATOM 2647 C C . THR A 1 47 ? -2.081 6.137 4.521 1.00 0.00 61 THR A C 3
ATOM 2648 O O . THR A 1 47 ? -2.537 6.696 3.525 1.00 0.00 61 THR A O 3
ATOM 2659 N N . GLU A 1 48 ? -1.034 6.568 5.210 1.00 0.00 62 GLU A N 3
ATOM 2660 C CA . GLU A 1 48 ? -0.328 7.777 4.821 1.00 0.00 62 GLU A CA 3
ATOM 2661 C C . GLU A 1 48 ? 0.352 7.580 3.465 1.00 0.00 62 GLU A C 3
ATOM 2662 O O . GLU A 1 48 ? 0.189 8.397 2.561 1.00 0.00 62 GLU A O 3
ATOM 2673 N N . LEU A 1 49 ? 1.100 6.491 3.366 1.00 0.00 63 LEU A N 3
ATOM 2674 C CA . LEU A 1 49 ? 1.805 6.176 2.135 1.00 0.00 63 LEU A CA 3
ATOM 2675 C C . LEU A 1 49 ? 0.795 6.031 0.995 1.00 0.00 63 LEU A C 3
ATOM 2676 O O . LEU A 1 49 ? 1.094 6.363 -0.150 1.00 0.00 63 LEU A O 3
ATOM 2691 N N . LEU A 1 50 ? -0.382 5.537 1.351 1.00 0.00 64 LEU A N 3
ATOM 2692 C CA . LEU A 1 50 ? -1.438 5.344 0.371 1.00 0.00 64 LEU A CA 3
ATOM 2693 C C . LEU A 1 50 ? -1.758 6.682 -0.298 1.00 0.00 64 LEU A C 3
ATOM 2694 O O . LEU A 1 50 ? -1.946 6.744 -1.512 1.00 0.00 64 LEU A O 3
ATOM 2709 N N . ASN A 1 51 ? -1.808 7.722 0.523 1.00 0.00 65 ASN A N 3
ATOM 2710 C CA . ASN A 1 51 ? -2.100 9.054 0.025 1.00 0.00 65 ASN A CA 3
ATOM 2711 C C . ASN A 1 51 ? -0.938 9.537 -0.843 1.00 0.00 65 ASN A C 3
ATOM 2712 O O . ASN A 1 51 ? -1.122 10.377 -1.723 1.00 0.00 65 ASN A O 3
ATOM 2722 N N . CYS A 1 52 ? 0.235 8.985 -0.566 1.00 0.00 66 CYS A N 3
ATOM 2723 C CA . CYS A 1 52 ? 1.428 9.348 -1.312 1.00 0.00 66 CYS A CA 3
ATOM 2724 C C . CYS A 1 52 ? 1.193 9.016 -2.786 1.00 0.00 66 CYS A C 3
ATOM 2725 O O . CYS A 1 52 ? 1.443 9.844 -3.660 1.00 0.00 66 CYS A O 3
ATOM 2732 N N . ALA A 1 53 ? 0.715 7.801 -3.017 1.00 0.00 67 ALA A N 3
ATOM 2733 C CA . ALA A 1 53 ? 0.445 7.349 -4.371 1.00 0.00 67 ALA A CA 3
ATOM 2734 C C . ALA A 1 53 ? -0.637 8.233 -4.994 1.00 0.00 67 ALA A C 3
ATOM 2735 O O . ALA A 1 53 ? -0.515 8.654 -6.143 1.00 0.00 67 ALA A O 3
ATOM 2742 N N . ARG A 1 54 ? -1.671 8.490 -4.206 1.00 0.00 68 ARG A N 3
ATOM 2743 C CA . ARG A 1 54 ? -2.775 9.316 -4.665 1.00 0.00 68 ARG A CA 3
ATOM 2744 C C . ARG A 1 54 ? -2.284 10.734 -4.969 1.00 0.00 68 ARG A C 3
ATOM 2745 O O . ARG A 1 54 ? -2.458 11.231 -6.079 1.00 0.00 68 ARG A O 3
ATOM 2762 N N . ARG A 1 55 ? -1.681 11.345 -3.959 1.00 0.00 69 ARG A N 3
ATOM 2763 C CA . ARG A 1 55 ? -1.165 12.696 -4.103 1.00 0.00 69 ARG A CA 3
ATOM 2764 C C . ARG A 1 55 ? -2.302 13.667 -4.430 1.00 0.00 69 ARG A C 3
ATOM 2765 O O . ARG A 1 55 ? -2.229 14.408 -5.409 1.00 0.00 69 ARG A O 3
ATOM 2782 N N . MET A 1 56 ? -3.327 13.631 -3.592 1.00 0.00 70 MET A N 3
ATOM 2783 C CA . MET A 1 56 ? -4.478 14.499 -3.779 1.00 0.00 70 MET A CA 3
ATOM 2784 C C . MET A 1 56 ? -5.153 14.231 -5.125 1.00 0.00 70 MET A C 3
ATOM 2785 O O . MET A 1 56 ? -5.459 15.163 -5.866 1.00 0.00 70 MET A O 3
ATOM 2797 N N . ARG A 1 57 ? -5.365 12.953 -5.401 1.00 0.00 71 ARG A N 3
ATOM 2798 C CA . ARG A 1 57 ? -5.998 12.550 -6.645 1.00 0.00 71 ARG A CA 3
ATOM 2799 C C . ARG A 1 57 ? -7.431 12.082 -6.384 1.00 0.00 71 ARG A C 3
ATOM 2800 O O . ARG A 1 57 ? -8.387 12.743 -6.787 1.00 0.00 71 ARG A O 3
ATOM 2817 N N . LEU A 1 58 ? -7.535 10.945 -5.712 1.00 0.00 72 LEU A N 3
ATOM 2818 C CA . LEU A 1 58 ? -8.835 10.381 -5.392 1.00 0.00 72 LEU A CA 3
ATOM 2819 C C . LEU A 1 58 ? -8.790 9.767 -3.991 1.00 0.00 72 LEU A C 3
ATOM 2820 O O . LEU A 1 58 ? -9.133 8.599 -3.811 1.00 0.00 72 LEU A O 3
ATOM 2835 N N . ILE A 1 59 ? -8.366 10.583 -3.037 1.00 0.00 73 ILE A N 3
ATOM 2836 C CA . ILE A 1 59 ? -8.271 10.135 -1.658 1.00 0.00 73 ILE A CA 3
ATOM 2837 C C . ILE A 1 59 ? -9.680 9.903 -1.105 1.00 0.00 73 ILE A C 3
ATOM 2838 O O . ILE A 1 59 ? -9.857 9.158 -0.143 1.00 0.00 73 ILE A O 3
ATOM 2853 N N . GLU A 1 60 ? -10.645 10.556 -1.737 1.00 0.00 74 GLU A N 3
ATOM 2854 C CA . GLU A 1 60 ? -12.030 10.429 -1.319 1.00 0.00 74 GLU A CA 3
ATOM 2855 C C . GLU A 1 60 ? -12.520 8.996 -1.532 1.00 0.00 74 GLU A C 3
ATOM 2856 O O . GLU A 1 60 ? -12.995 8.354 -0.596 1.00 0.00 74 GLU A O 3
ATOM 2867 N N . TYR A 1 61 ? -12.389 8.536 -2.767 1.00 0.00 75 TYR A N 3
ATOM 2868 C CA . TYR A 1 61 ? -12.812 7.190 -3.113 1.00 0.00 75 TYR A CA 3
ATOM 2869 C C . TYR A 1 61 ? -12.137 6.153 -2.213 1.00 0.00 75 TYR A C 3
ATOM 2870 O O . TYR A 1 61 ? -11.010 6.357 -1.766 1.00 0.00 75 TYR A O 3
ATOM 2887 N N . LEU A 1 1 ? 9.277 -3.451 -6.876 1.00 0.00 15 LEU A N 4
ATOM 2888 C CA . LEU A 1 1 ? 8.666 -4.657 -7.408 1.00 0.00 15 LEU A CA 4
ATOM 2889 C C . LEU A 1 1 ? 7.720 -5.249 -6.362 1.00 0.00 15 LEU A C 4
ATOM 2890 O O . LEU A 1 1 ? 6.532 -5.430 -6.626 1.00 0.00 15 LEU A O 4
ATOM 2905 N N . ARG A 1 2 ? 8.281 -5.533 -5.196 1.00 0.00 16 ARG A N 4
ATOM 2906 C CA . ARG A 1 2 ? 7.503 -6.102 -4.109 1.00 0.00 16 ARG A CA 4
ATOM 2907 C C . ARG A 1 2 ? 6.489 -5.078 -3.591 1.00 0.00 16 ARG A C 4
ATOM 2908 O O . ARG A 1 2 ? 5.308 -5.388 -3.442 1.00 0.00 16 ARG A O 4
ATOM 2925 N N . GLU A 1 3 ? 6.988 -3.878 -3.331 1.00 0.00 17 GLU A N 4
ATOM 2926 C CA . GLU A 1 3 ? 6.142 -2.808 -2.833 1.00 0.00 17 GLU A CA 4
ATOM 2927 C C . GLU A 1 3 ? 5.491 -2.060 -3.999 1.00 0.00 17 GLU A C 4
ATOM 2928 O O . GLU A 1 3 ? 4.438 -1.445 -3.838 1.00 0.00 17 GLU A O 4
ATOM 2939 N N . ARG A 1 4 ? 6.148 -2.135 -5.148 1.00 0.00 18 ARG A N 4
ATOM 2940 C CA . ARG A 1 4 ? 5.647 -1.472 -6.340 1.00 0.00 18 ARG A CA 4
ATOM 2941 C C . ARG A 1 4 ? 4.324 -2.100 -6.782 1.00 0.00 18 ARG A C 4
ATOM 2942 O O . ARG A 1 4 ? 3.454 -1.414 -7.315 1.00 0.00 18 ARG A O 4
ATOM 2959 N N . GLN A 1 5 ? 4.213 -3.398 -6.541 1.00 0.00 19 GLN A N 4
ATOM 2960 C CA . GLN A 1 5 ? 3.010 -4.127 -6.907 1.00 0.00 19 GLN A CA 4
ATOM 2961 C C . GLN A 1 5 ? 1.969 -4.028 -5.789 1.00 0.00 19 GLN A C 4
ATOM 2962 O O . GLN A 1 5 ? 0.775 -3.907 -6.059 1.00 0.00 19 GLN A O 4
ATOM 2974 N N . VAL A 1 6 ? 2.460 -4.083 -4.561 1.00 0.00 20 VAL A N 4
ATOM 2975 C CA . VAL A 1 6 ? 1.588 -3.999 -3.403 1.00 0.00 20 VAL A CA 4
ATOM 2976 C C . VAL A 1 6 ? 1.097 -2.560 -3.241 1.00 0.00 20 VAL A C 4
ATOM 2977 O O . VAL A 1 6 ? -0.064 -2.331 -2.905 1.00 0.00 20 VAL A O 4
ATOM 2990 N N . LEU A 1 7 ? 2.004 -1.628 -3.487 1.00 0.00 21 LEU A N 4
ATOM 2991 C CA . LEU A 1 7 ? 1.677 -0.216 -3.374 1.00 0.00 21 LEU A CA 4
ATOM 2992 C C . LEU A 1 7 ? 0.560 0.125 -4.362 1.00 0.00 21 LEU A C 4
ATOM 2993 O O . LEU A 1 7 ? -0.519 0.558 -3.959 1.00 0.00 21 LEU A O 4
ATOM 3008 N N . LYS A 1 8 ? 0.857 -0.082 -5.636 1.00 0.00 22 LYS A N 4
ATOM 3009 C CA . LYS A 1 8 ? -0.110 0.199 -6.685 1.00 0.00 22 LYS A CA 4
ATOM 3010 C C . LYS A 1 8 ? -1.467 -0.385 -6.290 1.00 0.00 22 LYS A C 4
ATOM 3011 O O . LYS A 1 8 ? -2.508 0.214 -6.561 1.00 0.00 22 LYS A O 4
ATOM 3025 N N . LEU A 1 9 ? -1.415 -1.547 -5.656 1.00 0.00 23 LEU A N 4
ATOM 3026 C CA . LEU A 1 9 ? -2.628 -2.219 -5.222 1.00 0.00 23 LEU A CA 4
ATOM 3027 C C . LEU A 1 9 ? -3.179 -1.514 -3.981 1.00 0.00 23 LEU A C 4
ATOM 3028 O O . LEU A 1 9 ? -4.328 -1.076 -3.970 1.00 0.00 23 LEU A O 4
ATOM 3043 N N . ILE A 1 10 ? -2.333 -1.427 -2.964 1.00 0.00 24 ILE A N 4
ATOM 3044 C CA . ILE A 1 10 ? -2.721 -0.784 -1.720 1.00 0.00 24 ILE A CA 4
ATOM 3045 C C . ILE A 1 10 ? -3.303 0.598 -2.025 1.00 0.00 24 ILE A C 4
ATOM 3046 O O . ILE A 1 10 ? -4.106 1.121 -1.256 1.00 0.00 24 ILE A O 4
ATOM 3061 N N . ASP A 1 11 ? -2.874 1.150 -3.152 1.00 0.00 25 ASP A N 4
ATOM 3062 C CA . ASP A 1 11 ? -3.343 2.460 -3.569 1.00 0.00 25 ASP A CA 4
ATOM 3063 C C . ASP A 1 11 ? -4.815 2.366 -3.973 1.00 0.00 25 ASP A C 4
ATOM 3064 O O . ASP A 1 11 ? -5.632 3.183 -3.553 1.00 0.00 25 ASP A O 4
ATOM 3073 N N . GLU A 1 12 ? -5.109 1.361 -4.787 1.00 0.00 26 GLU A N 4
ATOM 3074 C CA . GLU A 1 12 ? -6.469 1.149 -5.253 1.00 0.00 26 GLU A CA 4
ATOM 3075 C C . GLU A 1 12 ? -7.433 1.092 -4.067 1.00 0.00 26 GLU A C 4
ATOM 3076 O O . GLU A 1 12 ? -8.524 1.659 -4.121 1.00 0.00 26 GLU A O 4
ATOM 3087 N N . GLY A 1 13 ? -6.998 0.402 -3.023 1.00 0.00 27 GLY A N 4
ATOM 3088 C CA . GLY A 1 13 ? -7.809 0.263 -1.826 1.00 0.00 27 GLY A CA 4
ATOM 3089 C C . GLY A 1 13 ? -7.802 -1.183 -1.324 1.00 0.00 27 GLY A C 4
ATOM 3090 O O . GLY A 1 13 ? -8.617 -1.997 -1.756 1.00 0.00 27 GLY A O 4
ATOM 3094 N N . TYR A 1 14 ? -6.876 -1.457 -0.418 1.00 0.00 28 TYR A N 4
ATOM 3095 C CA . TYR A 1 14 ? -6.752 -2.790 0.147 1.00 0.00 28 TYR A CA 4
ATOM 3096 C C . TYR A 1 14 ? -5.904 -2.769 1.421 1.00 0.00 28 TYR A C 4
ATOM 3097 O O . TYR A 1 14 ? -4.782 -3.273 1.431 1.00 0.00 28 TYR A O 4
ATOM 3114 N N . THR A 1 15 ? -6.473 -2.182 2.463 1.00 0.00 29 THR A N 4
ATOM 3115 C CA . THR A 1 15 ? -5.782 -2.087 3.738 1.00 0.00 29 THR A CA 4
ATOM 3116 C C . THR A 1 15 ? -4.809 -3.257 3.904 1.00 0.00 29 THR A C 4
ATOM 3117 O O . THR A 1 15 ? -3.607 -3.103 3.691 1.00 0.00 29 THR A O 4
ATOM 3128 N N . ASN A 1 16 ? -5.364 -4.398 4.282 1.00 0.00 30 ASN A N 4
ATOM 3129 C CA . ASN A 1 16 ? -4.560 -5.592 4.479 1.00 0.00 30 ASN A CA 4
ATOM 3130 C C . ASN A 1 16 ? -5.326 -6.809 3.957 1.00 0.00 30 ASN A C 4
ATOM 3131 O O . ASN A 1 16 ? -4.827 -7.540 3.102 1.00 0.00 30 ASN A O 4
ATOM 3141 N N . HIS A 1 17 ? -6.525 -6.989 4.491 1.00 0.00 31 HIS A N 4
ATOM 3142 C CA . HIS A 1 17 ? -7.364 -8.105 4.089 1.00 0.00 31 HIS A CA 4
ATOM 3143 C C . HIS A 1 17 ? -7.628 -8.032 2.583 1.00 0.00 31 HIS A C 4
ATOM 3144 O O . HIS A 1 17 ? -8.023 -9.022 1.970 1.00 0.00 31 HIS A O 4
ATOM 3157 N N . GLY A 1 18 ? -7.397 -6.851 2.031 1.00 0.00 32 GLY A N 4
ATOM 3158 C CA . GLY A 1 18 ? -7.603 -6.636 0.609 1.00 0.00 32 GLY A CA 4
ATOM 3159 C C . GLY A 1 18 ? -6.463 -7.246 -0.210 1.00 0.00 32 GLY A C 4
ATOM 3160 O O . GLY A 1 18 ? -6.706 -7.950 -1.188 1.00 0.00 32 GLY A O 4
ATOM 3164 N N . ILE A 1 19 ? -5.245 -6.952 0.222 1.00 0.00 33 ILE A N 4
ATOM 3165 C CA . ILE A 1 19 ? -4.068 -7.463 -0.459 1.00 0.00 33 ILE A CA 4
ATOM 3166 C C . ILE A 1 19 ? -3.998 -8.980 -0.279 1.00 0.00 33 ILE A C 4
ATOM 3167 O O . ILE A 1 19 ? -3.229 -9.656 -0.962 1.00 0.00 33 ILE A O 4
ATOM 3182 N N . SER A 1 20 ? -4.812 -9.474 0.643 1.00 0.00 34 SER A N 4
ATOM 3183 C CA . SER A 1 20 ? -4.853 -10.900 0.921 1.00 0.00 34 SER A CA 4
ATOM 3184 C C . SER A 1 20 ? -5.803 -11.596 -0.056 1.00 0.00 34 SER A C 4
ATOM 3185 O O . SER A 1 20 ? -5.460 -12.627 -0.630 1.00 0.00 34 SER A O 4
ATOM 3192 N N . GLU A 1 21 ? -6.978 -11.003 -0.212 1.00 0.00 35 GLU A N 4
ATOM 3193 C CA . GLU A 1 21 ? -7.979 -11.553 -1.110 1.00 0.00 35 GLU A CA 4
ATOM 3194 C C . GLU A 1 21 ? -7.719 -11.091 -2.545 1.00 0.00 35 GLU A C 4
ATOM 3195 O O . GLU A 1 21 ? -8.139 -11.746 -3.497 1.00 0.00 35 GLU A O 4
ATOM 3206 N N . LYS A 1 22 ? -7.027 -9.966 -2.654 1.00 0.00 36 LYS A N 4
ATOM 3207 C CA . LYS A 1 22 ? -6.705 -9.409 -3.956 1.00 0.00 36 LYS A CA 4
ATOM 3208 C C . LYS A 1 22 ? -5.354 -9.957 -4.421 1.00 0.00 36 LYS A C 4
ATOM 3209 O O . LYS A 1 22 ? -5.256 -10.544 -5.499 1.00 0.00 36 LYS A O 4
ATOM 3223 N N . LEU A 1 23 ? -4.347 -9.746 -3.587 1.00 0.00 37 LEU A N 4
ATOM 3224 C CA . LEU A 1 23 ? -3.007 -10.213 -3.900 1.00 0.00 37 LEU A CA 4
ATOM 3225 C C . LEU A 1 23 ? -2.907 -11.708 -3.594 1.00 0.00 37 LEU A C 4
ATOM 3226 O O . LEU A 1 23 ? -2.517 -12.496 -4.455 1.00 0.00 37 LEU A O 4
ATOM 3241 N N . HIS A 1 24 ? -3.267 -12.055 -2.368 1.00 0.00 38 HIS A N 4
ATOM 3242 C CA . HIS A 1 24 ? -3.224 -13.443 -1.939 1.00 0.00 38 HIS A CA 4
ATOM 3243 C C . HIS A 1 24 ? -3.099 -13.505 -0.415 1.00 0.00 38 HIS A C 4
ATOM 3244 O O . HIS A 1 24 ? -2.309 -12.771 0.177 1.00 0.00 38 HIS A O 4
ATOM 3257 N N . ILE A 1 25 ? -3.891 -14.388 0.176 1.00 0.00 39 ILE A N 4
ATOM 3258 C CA . ILE A 1 25 ? -3.879 -14.556 1.619 1.00 0.00 39 ILE A CA 4
ATOM 3259 C C . ILE A 1 25 ? -2.444 -14.417 2.133 1.00 0.00 39 ILE A C 4
ATOM 3260 O O . ILE A 1 25 ? -1.666 -15.369 2.076 1.00 0.00 39 ILE A O 4
ATOM 3275 N N . SER A 1 26 ? -2.138 -13.225 2.622 1.00 0.00 40 SER A N 4
ATOM 3276 C CA . SER A 1 26 ? -0.811 -12.950 3.145 1.00 0.00 40 SER A CA 4
ATOM 3277 C C . SER A 1 26 ? -0.780 -11.564 3.794 1.00 0.00 40 SER A C 4
ATOM 3278 O O . SER A 1 26 ? 0.083 -10.746 3.479 1.00 0.00 40 SER A O 4
ATOM 3285 N N . ILE A 1 27 ? -1.734 -11.343 4.687 1.00 0.00 41 ILE A N 4
ATOM 3286 C CA . ILE A 1 27 ? -1.828 -10.070 5.383 1.00 0.00 41 ILE A CA 4
ATOM 3287 C C . ILE A 1 27 ? -0.504 -9.787 6.098 1.00 0.00 41 ILE A C 4
ATOM 3288 O O . ILE A 1 27 ? -0.141 -8.630 6.302 1.00 0.00 41 ILE A O 4
ATOM 3303 N N . LYS A 1 28 ? 0.177 -10.863 6.461 1.00 0.00 42 LYS A N 4
ATOM 3304 C CA . LYS A 1 28 ? 1.451 -10.744 7.150 1.00 0.00 42 LYS A CA 4
ATOM 3305 C C . LYS A 1 28 ? 2.526 -10.304 6.154 1.00 0.00 42 LYS A C 4
ATOM 3306 O O . LYS A 1 28 ? 3.306 -9.397 6.439 1.00 0.00 42 LYS A O 4
ATOM 3320 N N . THR A 1 29 ? 2.530 -10.965 5.006 1.00 0.00 43 THR A N 4
ATOM 3321 C CA . THR A 1 29 ? 3.496 -10.652 3.966 1.00 0.00 43 THR A CA 4
ATOM 3322 C C . THR A 1 29 ? 3.502 -9.149 3.678 1.00 0.00 43 THR A C 4
ATOM 3323 O O . THR A 1 29 ? 4.560 -8.556 3.481 1.00 0.00 43 THR A O 4
ATOM 3334 N N . VAL A 1 30 ? 2.307 -8.578 3.662 1.00 0.00 44 VAL A N 4
ATOM 3335 C CA . VAL A 1 30 ? 2.160 -7.156 3.402 1.00 0.00 44 VAL A CA 4
ATOM 3336 C C . VAL A 1 30 ? 2.836 -6.364 4.524 1.00 0.00 44 VAL A C 4
ATOM 3337 O O . VAL A 1 30 ? 3.534 -5.386 4.262 1.00 0.00 44 VAL A O 4
ATOM 3350 N N . GLU A 1 31 ? 2.606 -6.817 5.746 1.00 0.00 45 GLU A N 4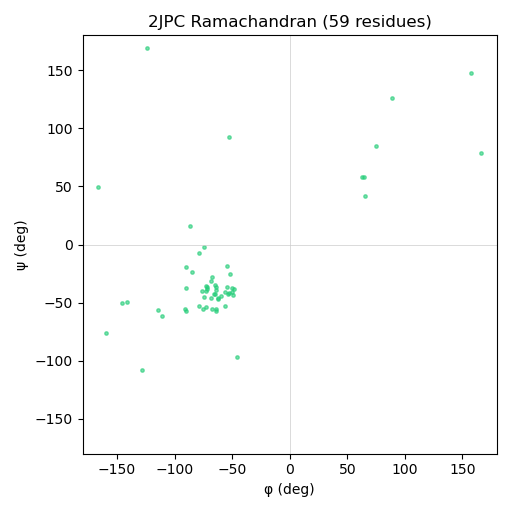
ATOM 3351 C CA . GLU A 1 31 ? 3.184 -6.164 6.908 1.00 0.00 45 GLU A CA 4
ATOM 3352 C C . GLU A 1 31 ? 4.658 -5.839 6.656 1.00 0.00 45 GLU A C 4
ATOM 3353 O O . GLU A 1 31 ? 5.122 -4.749 6.983 1.00 0.00 45 GLU A O 4
ATOM 3364 N N . THR A 1 32 ? 5.354 -6.808 6.076 1.00 0.00 46 THR A N 4
ATOM 3365 C CA . THR A 1 32 ? 6.765 -6.639 5.777 1.00 0.00 46 THR A CA 4
ATOM 3366 C C . THR A 1 32 ? 6.952 -5.629 4.643 1.00 0.00 46 THR A C 4
ATOM 3367 O O . THR A 1 32 ? 7.926 -4.877 4.632 1.00 0.00 46 THR A O 4
ATOM 3378 N N . HIS A 1 33 ? 6.005 -5.645 3.717 1.00 0.00 47 HIS A N 4
ATOM 3379 C CA . HIS A 1 33 ? 6.055 -4.741 2.581 1.00 0.00 47 HIS A CA 4
ATOM 3380 C C . HIS A 1 33 ? 5.728 -3.319 3.043 1.00 0.00 47 HIS A C 4
ATOM 3381 O O . HIS A 1 33 ? 6.244 -2.348 2.493 1.00 0.00 47 HIS A O 4
ATOM 3394 N N . ARG A 1 34 ? 4.867 -3.243 4.049 1.00 0.00 48 ARG A N 4
ATOM 3395 C CA . ARG A 1 34 ? 4.464 -1.956 4.590 1.00 0.00 48 ARG A CA 4
ATOM 3396 C C . ARG A 1 34 ? 5.688 -1.171 5.064 1.00 0.00 48 ARG A C 4
ATOM 3397 O O . ARG A 1 34 ? 5.890 -0.026 4.664 1.00 0.00 48 ARG A O 4
ATOM 3414 N N . MET A 1 35 ? 6.477 -1.819 5.909 1.00 0.00 49 MET A N 4
ATOM 3415 C CA . MET A 1 35 ? 7.677 -1.197 6.441 1.00 0.00 49 MET A CA 4
ATOM 3416 C C . MET A 1 35 ? 8.644 -0.822 5.318 1.00 0.00 49 MET A C 4
ATOM 3417 O O . MET A 1 35 ? 9.339 0.190 5.403 1.00 0.00 49 MET A O 4
ATOM 3429 N N . ASN A 1 36 ? 8.659 -1.656 4.289 1.00 0.00 50 ASN A N 4
ATOM 3430 C CA . ASN A 1 36 ? 9.529 -1.425 3.148 1.00 0.00 50 ASN A CA 4
ATOM 3431 C C . ASN A 1 36 ? 9.100 -0.139 2.438 1.00 0.00 50 ASN A C 4
ATOM 3432 O O . ASN A 1 36 ? 9.935 0.712 2.131 1.00 0.00 50 ASN A O 4
ATOM 3442 N N . MET A 1 37 ? 7.802 -0.038 2.197 1.00 0.00 51 MET A N 4
ATOM 3443 C CA . MET A 1 37 ? 7.253 1.129 1.529 1.00 0.00 51 MET A CA 4
ATOM 3444 C C . MET A 1 37 ? 7.559 2.406 2.314 1.00 0.00 51 MET A C 4
ATOM 3445 O O . MET A 1 37 ? 7.972 3.410 1.739 1.00 0.00 51 MET A O 4
ATOM 3457 N N . MET A 1 38 ? 7.345 2.325 3.620 1.00 0.00 52 MET A N 4
ATOM 3458 C CA . MET A 1 38 ? 7.593 3.460 4.491 1.00 0.00 52 MET A CA 4
ATOM 3459 C C . MET A 1 38 ? 9.084 3.796 4.544 1.00 0.00 52 MET A C 4
ATOM 3460 O O . MET A 1 38 ? 9.465 4.886 4.969 1.00 0.00 52 MET A O 4
ATOM 3472 N N . ARG A 1 39 ? 9.889 2.840 4.104 1.00 0.00 53 ARG A N 4
ATOM 3473 C CA . ARG A 1 39 ? 11.331 3.020 4.096 1.00 0.00 53 ARG A CA 4
ATOM 3474 C C . ARG A 1 39 ? 11.784 3.612 2.761 1.00 0.00 53 ARG A C 4
ATOM 3475 O O . ARG A 1 39 ? 12.603 4.530 2.729 1.00 0.00 53 ARG A O 4
ATOM 3492 N N . LYS A 1 40 ? 11.232 3.063 1.688 1.00 0.00 54 LYS A N 4
ATOM 3493 C CA . LYS A 1 40 ? 11.570 3.526 0.352 1.00 0.00 54 LYS A CA 4
ATOM 3494 C C . LYS A 1 40 ? 10.946 4.904 0.122 1.00 0.00 54 LYS A C 4
ATOM 3495 O O . LYS A 1 40 ? 11.649 5.860 -0.201 1.00 0.00 54 LYS A O 4
ATOM 3509 N N . LEU A 1 41 ? 9.635 4.963 0.299 1.00 0.00 55 LEU A N 4
ATOM 3510 C CA . LEU A 1 41 ? 8.909 6.208 0.114 1.00 0.00 55 LEU A CA 4
ATOM 3511 C C . LEU A 1 41 ? 9.274 7.177 1.242 1.00 0.00 55 LEU A C 4
ATOM 3512 O O . LEU A 1 41 ? 9.097 8.386 1.106 1.00 0.00 55 LEU A O 4
ATOM 3527 N N . GLN A 1 42 ? 9.776 6.609 2.328 1.00 0.00 56 GLN A N 4
ATOM 3528 C CA . GLN A 1 42 ? 10.165 7.406 3.478 1.00 0.00 56 GLN A CA 4
ATOM 3529 C C . GLN A 1 42 ? 8.991 8.263 3.953 1.00 0.00 56 GLN A C 4
ATOM 3530 O O . GLN A 1 42 ? 9.184 9.390 4.410 1.00 0.00 56 GLN A O 4
ATOM 3542 N N . VAL A 1 43 ? 7.799 7.698 3.828 1.00 0.00 57 VAL A N 4
ATOM 3543 C CA . VAL A 1 43 ? 6.593 8.397 4.239 1.00 0.00 57 VAL A CA 4
ATOM 3544 C C . VAL A 1 43 ? 6.257 8.018 5.684 1.00 0.00 57 VAL A C 4
ATOM 3545 O O . VAL A 1 43 ? 7.120 7.549 6.423 1.00 0.00 57 VAL A O 4
ATOM 3558 N N . HIS A 1 44 ? 5.000 8.236 6.041 1.00 0.00 58 HIS A N 4
ATOM 3559 C CA . HIS A 1 44 ? 4.539 7.924 7.383 1.00 0.00 58 HIS A CA 4
ATOM 3560 C C . HIS A 1 44 ? 4.138 6.449 7.457 1.00 0.00 58 HIS A C 4
ATOM 35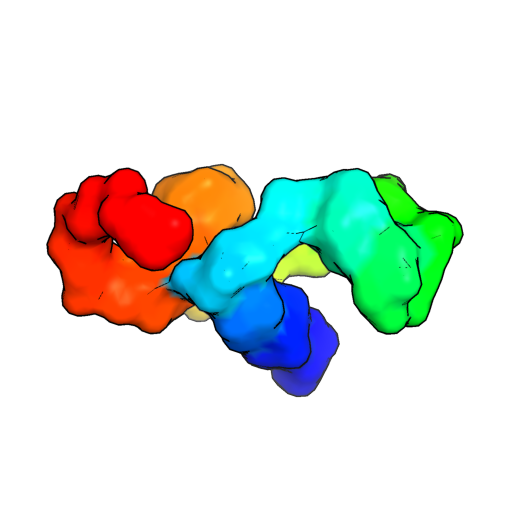61 O O . HIS A 1 44 ? 4.944 5.602 7.838 1.00 0.00 58 HIS A O 4
ATOM 3574 N N . LYS A 1 45 ? 2.893 6.188 7.088 1.00 0.00 59 LYS A N 4
ATOM 3575 C CA . LYS A 1 45 ? 2.375 4.830 7.108 1.00 0.00 59 LYS A CA 4
ATOM 3576 C C . LYS A 1 45 ? 1.786 4.492 5.738 1.00 0.00 59 LYS A C 4
ATOM 3577 O O . LYS A 1 45 ? 1.933 5.263 4.789 1.00 0.00 59 LYS A O 4
ATOM 3591 N N . VAL A 1 46 ? 1.132 3.341 5.677 1.00 0.00 60 VAL A N 4
ATOM 3592 C CA . VAL A 1 46 ? 0.521 2.893 4.438 1.00 0.00 60 VAL A CA 4
ATOM 3593 C C . VAL A 1 46 ? -0.556 3.894 4.014 1.00 0.00 60 VAL A C 4
ATOM 3594 O O . VAL A 1 46 ? -0.707 4.184 2.827 1.00 0.00 60 VAL A O 4
ATOM 3607 N N . THR A 1 47 ? -1.277 4.395 5.006 1.00 0.00 61 THR A N 4
ATOM 3608 C CA . THR A 1 47 ? -2.336 5.357 4.751 1.00 0.00 61 THR A CA 4
ATOM 3609 C C . THR A 1 47 ? -1.782 6.572 4.006 1.00 0.00 61 THR A C 4
ATOM 3610 O O . THR A 1 47 ? -2.262 6.915 2.926 1.00 0.00 61 THR A O 4
ATOM 3621 N N . GLU A 1 48 ? -0.780 7.194 4.612 1.00 0.00 62 GLU A N 4
ATOM 3622 C CA . GLU A 1 48 ? -0.156 8.364 4.018 1.00 0.00 62 GLU A CA 4
ATOM 3623 C C . GLU A 1 48 ? 0.396 8.026 2.631 1.00 0.00 62 GLU A C 4
ATOM 3624 O O . GLU A 1 48 ? 0.453 8.886 1.756 1.00 0.00 62 GLU A O 4
ATOM 3635 N N . LEU A 1 49 ? 0.790 6.770 2.477 1.00 0.00 63 LEU A N 4
ATOM 3636 C CA . LEU A 1 49 ? 1.336 6.307 1.213 1.00 0.00 63 LEU A CA 4
ATOM 3637 C C . LEU A 1 49 ? 0.211 6.219 0.178 1.00 0.00 63 LEU A C 4
ATOM 3638 O O . LEU A 1 49 ? 0.378 6.651 -0.962 1.00 0.00 63 LEU A O 4
ATOM 3653 N N . LEU A 1 50 ? -0.907 5.658 0.612 1.00 0.00 64 LEU A N 4
ATOM 3654 C CA . LEU A 1 50 ? -2.058 5.508 -0.261 1.00 0.00 64 LEU A CA 4
ATOM 3655 C C . LEU A 1 50 ? -2.341 6.841 -0.957 1.00 0.00 64 LEU A C 4
ATOM 3656 O O . LEU A 1 50 ? -2.716 6.866 -2.129 1.00 0.00 64 LEU A O 4
ATOM 3671 N N . ASN A 1 51 ? -2.150 7.918 -0.207 1.00 0.00 65 ASN A N 4
ATOM 3672 C CA . ASN A 1 51 ? -2.380 9.250 -0.738 1.00 0.00 65 ASN A CA 4
ATOM 3673 C C . ASN A 1 51 ? -1.257 9.606 -1.715 1.00 0.00 65 ASN A C 4
ATOM 3674 O O . ASN A 1 51 ? -1.478 10.337 -2.679 1.00 0.00 65 ASN A O 4
ATOM 3684 N N . CYS A 1 52 ? -0.078 9.073 -1.431 1.00 0.00 66 CYS A N 4
ATOM 3685 C CA . CYS A 1 52 ? 1.079 9.325 -2.273 1.00 0.00 66 CYS A CA 4
ATOM 3686 C C . CYS A 1 52 ? 0.750 8.864 -3.694 1.00 0.00 66 CYS A C 4
ATOM 3687 O O . CYS A 1 52 ? 0.852 9.641 -4.641 1.00 0.00 66 CYS A O 4
ATOM 3694 N N . ALA A 1 53 ? 0.360 7.602 -3.796 1.00 0.00 67 ALA A N 4
ATOM 3695 C CA . ALA A 1 53 ? 0.014 7.028 -5.087 1.00 0.00 67 ALA A CA 4
ATOM 3696 C C . ALA A 1 53 ? -1.106 7.853 -5.723 1.00 0.00 67 ALA A C 4
ATOM 3697 O O . ALA A 1 53 ? -1.117 8.060 -6.935 1.00 0.00 67 ALA A O 4
ATOM 3704 N N . ARG A 1 54 ? -2.022 8.301 -4.876 1.00 0.00 68 ARG A N 4
ATOM 3705 C CA . ARG A 1 54 ? -3.144 9.098 -5.342 1.00 0.00 68 ARG A CA 4
ATOM 3706 C C . ARG A 1 54 ? -2.642 10.371 -6.029 1.00 0.00 68 ARG A C 4
ATOM 3707 O O . ARG A 1 54 ? -3.067 10.690 -7.138 1.00 0.00 68 ARG A O 4
ATOM 3724 N N . ARG A 1 55 ? -1.745 11.062 -5.340 1.00 0.00 69 ARG A N 4
ATOM 3725 C CA . ARG A 1 55 ? -1.181 12.292 -5.869 1.00 0.00 69 ARG A CA 4
ATOM 3726 C C . ARG A 1 55 ? -2.276 13.348 -6.039 1.00 0.00 69 ARG A C 4
ATOM 3727 O O . ARG A 1 55 ? -2.309 14.057 -7.043 1.00 0.00 69 ARG A O 4
ATOM 3744 N N . MET A 1 56 ? -3.144 13.420 -5.040 1.00 0.00 70 MET A N 4
ATOM 3745 C CA . MET A 1 56 ? -4.237 14.377 -5.065 1.00 0.00 70 MET A CA 4
ATOM 3746 C C . MET A 1 56 ? -4.744 14.667 -3.651 1.00 0.00 70 MET A C 4
ATOM 3747 O O . MET A 1 56 ? -4.998 15.820 -3.305 1.00 0.00 70 MET A O 4
ATOM 3759 N N . ARG A 1 57 ? -4.878 13.602 -2.875 1.00 0.00 71 ARG A N 4
ATOM 3760 C CA . ARG A 1 57 ? -5.350 13.730 -1.507 1.00 0.00 71 ARG A CA 4
ATOM 3761 C C . ARG A 1 57 ? -6.831 14.112 -1.489 1.00 0.00 71 ARG A C 4
ATOM 3762 O O . ARG A 1 57 ? -7.213 15.107 -0.875 1.00 0.00 71 ARG A O 4
ATOM 3779 N N . LEU A 1 58 ? -7.627 13.301 -2.173 1.00 0.00 72 LEU A N 4
ATOM 3780 C CA . LEU A 1 58 ? -9.058 13.542 -2.244 1.00 0.00 72 LEU A CA 4
ATOM 3781 C C . LEU A 1 58 ? -9.788 12.513 -1.377 1.00 0.00 72 LEU A C 4
ATOM 3782 O O . LEU A 1 58 ? -10.587 12.879 -0.516 1.00 0.00 72 LEU A O 4
ATOM 3797 N N . ILE A 1 59 ? -9.487 11.249 -1.635 1.00 0.00 73 ILE A N 4
ATOM 3798 C CA . ILE A 1 59 ? -10.104 10.166 -0.889 1.00 0.00 73 ILE A CA 4
ATOM 3799 C C . ILE A 1 59 ? -11.598 10.113 -1.216 1.00 0.00 73 ILE A C 4
ATOM 3800 O O . ILE A 1 59 ? -12.436 10.189 -0.320 1.00 0.00 73 ILE A O 4
ATOM 3815 N N . GLU A 1 60 ? -11.885 9.985 -2.504 1.00 0.00 74 GLU A N 4
ATOM 3816 C CA . GLU A 1 60 ? -13.262 9.921 -2.961 1.00 0.00 74 GLU A CA 4
ATOM 3817 C C . GLU A 1 60 ? -13.560 8.543 -3.556 1.00 0.00 74 GLU A C 4
ATOM 3818 O O . GLU A 1 60 ? -14.421 7.820 -3.055 1.00 0.00 74 GLU A O 4
ATOM 3829 N N . TYR A 1 61 ? -12.832 8.221 -4.615 1.00 0.00 75 TYR A N 4
ATOM 3830 C CA . TYR A 1 61 ? -13.009 6.943 -5.283 1.00 0.00 75 TYR A CA 4
ATOM 3831 C C . TYR A 1 61 ? -14.487 6.549 -5.334 1.00 0.00 75 TYR A C 4
ATOM 3832 O O . TYR A 1 61 ? -15.298 7.246 -5.942 1.00 0.00 75 TYR A O 4
ATOM 3849 N N . LEU A 1 1 ? 9.826 -3.779 -6.279 1.00 0.00 15 LEU A N 5
ATOM 3850 C CA . LEU A 1 1 ? 8.982 -4.763 -6.933 1.00 0.00 15 LEU A CA 5
ATOM 3851 C C . LEU A 1 1 ? 7.785 -5.080 -6.033 1.00 0.00 15 LEU A C 5
ATOM 3852 O O . LEU A 1 1 ? 6.639 -4.860 -6.419 1.00 0.00 15 LEU A O 5
ATOM 3867 N N . ARG A 1 2 ? 8.094 -5.593 -4.852 1.00 0.00 16 ARG A N 5
ATOM 3868 C CA . ARG A 1 2 ? 7.058 -5.942 -3.893 1.00 0.00 16 ARG A CA 5
ATOM 3869 C C . ARG A 1 2 ? 6.303 -4.689 -3.447 1.00 0.00 16 ARG A C 5
ATOM 3870 O O . ARG A 1 2 ? 5.074 -4.651 -3.489 1.00 0.00 16 ARG A O 5
ATOM 3887 N N . GLU A 1 3 ? 7.069 -3.692 -3.030 1.00 0.00 17 GLU A N 5
ATOM 3888 C CA . GLU A 1 3 ? 6.489 -2.441 -2.576 1.00 0.00 17 GLU A CA 5
ATOM 3889 C C . GLU A 1 3 ? 5.688 -1.787 -3.703 1.00 0.00 17 GLU A C 5
ATOM 3890 O O . GLU A 1 3 ? 4.535 -1.402 -3.509 1.00 0.00 17 GLU A O 5
ATOM 3901 N N . ARG A 1 4 ? 6.329 -1.682 -4.858 1.00 0.00 18 ARG A N 5
ATOM 3902 C CA . ARG A 1 4 ? 5.691 -1.083 -6.017 1.00 0.00 18 ARG A CA 5
ATOM 3903 C C . ARG A 1 4 ? 4.466 -1.902 -6.432 1.00 0.00 18 ARG A C 5
ATOM 3904 O O . ARG A 1 4 ? 3.491 -1.353 -6.942 1.00 0.00 18 ARG A O 5
ATOM 3921 N N . GLN A 1 5 ? 4.559 -3.203 -6.199 1.00 0.00 19 GLN A N 5
ATOM 3922 C CA . GLN A 1 5 ? 3.471 -4.104 -6.542 1.00 0.00 19 GLN A CA 5
ATOM 3923 C C . GLN A 1 5 ? 2.298 -3.910 -5.578 1.00 0.00 19 GLN A C 5
ATOM 3924 O O . GLN A 1 5 ? 1.176 -3.640 -6.006 1.00 0.00 19 GLN A O 5
ATOM 3936 N N . VAL A 1 6 ? 2.596 -4.057 -4.296 1.00 0.00 20 VAL A N 5
ATOM 3937 C CA . VAL A 1 6 ? 1.581 -3.903 -3.268 1.00 0.00 20 VAL A CA 5
ATOM 3938 C C . VAL A 1 6 ? 1.103 -2.449 -3.244 1.00 0.00 20 VAL A C 5
ATOM 3939 O O . VAL A 1 6 ? -0.088 -2.185 -3.079 1.00 0.00 20 VAL A O 5
ATOM 3952 N N . LEU A 1 7 ? 2.056 -1.543 -3.411 1.00 0.00 21 LEU A N 5
ATOM 3953 C CA . LEU A 1 7 ? 1.747 -0.124 -3.412 1.00 0.00 21 LEU A CA 5
ATOM 3954 C C . LEU A 1 7 ? 0.737 0.175 -4.520 1.00 0.00 21 LEU A C 5
ATOM 3955 O O . LEU A 1 7 ? -0.113 1.051 -4.371 1.00 0.00 21 LEU A O 5
ATOM 3970 N N . LYS A 1 8 ? 0.865 -0.570 -5.609 1.00 0.00 22 LYS A N 5
ATOM 3971 C CA . LYS A 1 8 ? -0.026 -0.396 -6.743 1.00 0.00 22 LYS A CA 5
ATOM 3972 C C . LYS A 1 8 ? -1.462 -0.692 -6.308 1.00 0.00 22 LYS A C 5
ATOM 3973 O O . LYS A 1 8 ? -2.369 0.101 -6.563 1.00 0.00 22 LYS A O 5
ATOM 3987 N N . LEU A 1 9 ? -1.628 -1.834 -5.658 1.00 0.00 23 LEU A N 5
ATOM 3988 C CA . LEU A 1 9 ? -2.939 -2.243 -5.184 1.00 0.00 23 LEU A CA 5
ATOM 3989 C C . LEU A 1 9 ? -3.341 -1.374 -3.991 1.00 0.00 23 LEU A C 5
ATOM 3990 O O . LEU A 1 9 ? -4.429 -0.800 -3.974 1.00 0.00 23 LEU A O 5
ATOM 4005 N N . ILE A 1 10 ? -2.439 -1.303 -3.021 1.00 0.00 24 ILE A N 5
ATOM 4006 C CA . ILE A 1 10 ? -2.686 -0.513 -1.826 1.00 0.00 24 ILE A CA 5
ATOM 4007 C C . ILE A 1 10 ? -3.151 0.886 -2.234 1.00 0.00 24 ILE A C 5
ATOM 4008 O O . ILE A 1 10 ? -3.949 1.508 -1.535 1.00 0.00 24 ILE A O 5
ATOM 4023 N N . ASP A 1 11 ? -2.630 1.343 -3.363 1.00 0.00 25 ASP A N 5
ATOM 4024 C CA . ASP A 1 11 ? -2.982 2.657 -3.873 1.00 0.00 25 ASP A CA 5
ATOM 4025 C C . ASP A 1 11 ? -4.467 2.678 -4.240 1.00 0.00 25 ASP A C 5
ATOM 4026 O O . ASP A 1 11 ? -5.182 3.619 -3.899 1.00 0.00 25 ASP A O 5
ATOM 4035 N N . GLU A 1 12 ? -4.886 1.628 -4.931 1.00 0.00 26 GLU A N 5
ATOM 4036 C CA . GLU A 1 12 ? -6.274 1.513 -5.349 1.00 0.00 26 GLU A CA 5
ATOM 4037 C C . GLU A 1 12 ? -7.197 1.515 -4.128 1.00 0.00 26 GLU A C 5
ATOM 4038 O O . GLU A 1 12 ? -8.107 2.336 -4.036 1.00 0.00 26 GLU A O 5
ATOM 4049 N N . GLY A 1 13 ? -6.930 0.584 -3.223 1.00 0.00 27 GLY A N 5
ATOM 4050 C CA . GLY A 1 13 ? -7.726 0.468 -2.013 1.00 0.00 27 GLY A CA 5
ATOM 4051 C C . GLY A 1 13 ? -7.932 -1.000 -1.630 1.00 0.00 27 GLY A C 5
ATOM 4052 O O . GLY A 1 13 ? -8.469 -1.780 -2.414 1.00 0.00 27 GLY A O 5
ATOM 4056 N N . TYR A 1 14 ? -7.490 -1.330 -0.426 1.00 0.00 28 TYR A N 5
ATOM 4057 C CA . TYR A 1 14 ? -7.620 -2.691 0.070 1.00 0.00 28 TYR A CA 5
ATOM 4058 C C . TYR A 1 14 ? -7.509 -2.730 1.596 1.00 0.00 28 TYR A C 5
ATOM 4059 O O . TYR A 1 14 ? -8.243 -3.465 2.256 1.00 0.00 28 TYR A O 5
ATOM 4076 N N . THR A 1 15 ? -6.587 -1.931 2.112 1.00 0.00 29 THR A N 5
ATOM 4077 C CA . THR A 1 15 ? -6.371 -1.865 3.547 1.00 0.00 29 THR A CA 5
ATOM 4078 C C . THR A 1 15 ? -5.445 -2.997 3.998 1.00 0.00 29 THR A C 5
ATOM 4079 O O . THR A 1 15 ? -4.420 -2.748 4.633 1.00 0.00 29 THR A O 5
ATOM 4090 N N . ASN A 1 16 ? -5.837 -4.213 3.654 1.00 0.00 30 ASN A N 5
ATOM 4091 C CA . ASN A 1 16 ? -5.054 -5.383 4.017 1.00 0.00 30 ASN A CA 5
ATOM 4092 C C . ASN A 1 16 ? -5.810 -6.647 3.596 1.00 0.00 30 ASN A C 5
ATOM 4093 O O . ASN A 1 16 ? -5.265 -7.490 2.885 1.00 0.00 30 ASN A O 5
ATOM 4103 N N . HIS A 1 17 ? -7.050 -6.735 4.053 1.00 0.00 31 HIS A N 5
ATOM 4104 C CA . HIS A 1 17 ? -7.884 -7.881 3.733 1.00 0.00 31 HIS A CA 5
ATOM 4105 C C . HIS A 1 17 ? -7.934 -8.073 2.217 1.00 0.00 31 HIS A C 5
ATOM 4106 O O . HIS A 1 17 ? -7.761 -9.187 1.723 1.00 0.00 31 HIS A O 5
ATOM 4119 N N . GLY A 1 18 ? -8.167 -6.972 1.520 1.00 0.00 32 GLY A N 5
ATOM 4120 C CA . GLY A 1 18 ? -8.241 -7.005 0.070 1.00 0.00 32 GLY A CA 5
ATOM 4121 C C . GLY A 1 18 ? -6.944 -7.549 -0.534 1.00 0.00 32 GLY A C 5
ATOM 4122 O O . GLY A 1 18 ? -6.975 -8.441 -1.380 1.00 0.00 32 GLY A O 5
ATOM 4126 N N . ILE A 1 19 ? -5.835 -6.988 -0.074 1.00 0.00 33 ILE A N 5
ATOM 4127 C CA . ILE A 1 19 ? -4.530 -7.406 -0.557 1.00 0.00 33 ILE A CA 5
ATOM 4128 C C . ILE A 1 19 ? -4.405 -8.925 -0.427 1.00 0.00 33 ILE A C 5
ATOM 4129 O O . ILE A 1 19 ? -3.761 -9.572 -1.250 1.00 0.00 33 ILE A O 5
ATOM 4144 N N . SER A 1 20 ? -5.031 -9.450 0.616 1.00 0.00 34 SER A N 5
ATOM 4145 C CA . SER A 1 20 ? -4.998 -10.883 0.865 1.00 0.00 34 SER A CA 5
ATOM 4146 C C . SER A 1 20 ? -5.882 -11.611 -0.148 1.00 0.00 34 SER A C 5
ATOM 4147 O O . SER A 1 20 ? -5.696 -12.800 -0.398 1.00 0.00 34 SER A O 5
ATOM 4154 N N . GLU A 1 21 ? -6.824 -10.865 -0.707 1.00 0.00 35 GLU A N 5
ATOM 4155 C CA . GLU A 1 21 ? -7.737 -11.425 -1.689 1.00 0.00 35 GLU A CA 5
ATOM 4156 C C . GLU A 1 21 ? -7.148 -11.297 -3.096 1.00 0.00 35 GLU A C 5
ATOM 4157 O O . GLU A 1 21 ? -7.427 -12.120 -3.966 1.00 0.00 35 GLU A O 5
ATOM 4168 N N . LYS A 1 22 ? -6.346 -10.258 -3.273 1.00 0.00 36 LYS A N 5
ATOM 4169 C CA . LYS A 1 22 ? -5.715 -10.011 -4.560 1.00 0.00 36 LYS A CA 5
ATOM 4170 C C . LYS A 1 22 ? -4.347 -10.696 -4.591 1.00 0.00 36 LYS A C 5
ATOM 4171 O O . LYS A 1 22 ? -4.052 -11.459 -5.510 1.00 0.00 36 LYS A O 5
ATOM 4185 N N . LEU A 1 23 ? -3.548 -10.397 -3.577 1.00 0.00 37 LEU A N 5
ATOM 4186 C CA . LEU A 1 23 ? -2.218 -10.974 -3.479 1.00 0.00 37 LEU A CA 5
ATOM 4187 C C . LEU A 1 23 ? -2.314 -12.358 -2.832 1.00 0.00 37 LEU A C 5
ATOM 4188 O O . LEU A 1 23 ? -1.339 -13.107 -2.813 1.00 0.00 37 LEU A O 5
ATOM 4203 N N . HIS A 1 24 ? -3.499 -12.654 -2.318 1.00 0.00 38 HIS A N 5
ATOM 4204 C CA . HIS A 1 24 ? -3.734 -13.934 -1.672 1.00 0.00 38 HIS A CA 5
ATOM 4205 C C . HIS A 1 24 ? -3.398 -13.828 -0.182 1.00 0.00 38 HIS A C 5
ATOM 4206 O O . HIS A 1 24 ? -2.611 -12.973 0.220 1.00 0.00 38 HIS A O 5
ATOM 4219 N N . ILE A 1 25 ? -4.012 -14.709 0.594 1.00 0.00 39 ILE A N 5
ATOM 4220 C CA . ILE A 1 25 ? -3.787 -14.724 2.029 1.00 0.00 39 ILE A CA 5
ATOM 4221 C C . ILE A 1 25 ? -2.315 -14.420 2.314 1.00 0.00 39 ILE A C 5
ATOM 4222 O O . ILE A 1 25 ? -1.454 -15.278 2.131 1.00 0.00 39 ILE A O 5
ATOM 4237 N N . SER A 1 26 ? -2.073 -13.195 2.759 1.00 0.00 40 SER A N 5
ATOM 4238 C CA . SER A 1 26 ? -0.719 -12.767 3.071 1.00 0.00 40 SER A CA 5
ATOM 4239 C C . SER A 1 26 ? -0.738 -11.344 3.633 1.00 0.00 40 SER A C 5
ATOM 4240 O O . SER A 1 26 ? 0.054 -10.499 3.217 1.00 0.00 40 SER A O 5
ATOM 4247 N N . ILE A 1 27 ? -1.650 -11.123 4.568 1.00 0.00 41 ILE A N 5
ATOM 4248 C CA . ILE A 1 27 ? -1.781 -9.817 5.192 1.00 0.00 41 ILE A CA 5
ATOM 4249 C C . ILE A 1 27 ? -0.513 -9.509 5.991 1.00 0.00 41 ILE A C 5
ATOM 4250 O O . ILE A 1 27 ? -0.074 -8.360 6.046 1.00 0.00 41 ILE A O 5
ATOM 4265 N N . LYS A 1 28 ? 0.039 -10.553 6.592 1.00 0.00 42 LYS A N 5
ATOM 4266 C CA . LYS A 1 28 ? 1.246 -10.408 7.386 1.00 0.00 42 LYS A CA 5
ATOM 4267 C C . LYS A 1 28 ? 2.375 -9.880 6.498 1.00 0.00 42 LYS A C 5
ATOM 4268 O O . LYS A 1 28 ? 3.147 -9.020 6.917 1.00 0.00 42 LYS A O 5
ATOM 4282 N N . THR A 1 29 ? 2.435 -10.418 5.289 1.00 0.00 43 THR A N 5
ATOM 4283 C CA . THR A 1 29 ? 3.456 -10.012 4.339 1.00 0.00 43 THR A CA 5
ATOM 4284 C C . THR A 1 29 ? 3.328 -8.520 4.023 1.00 0.00 43 THR A C 5
ATOM 4285 O O . THR A 1 29 ? 4.332 -7.823 3.893 1.00 0.00 43 THR A O 5
ATOM 4296 N N . VAL A 1 30 ? 2.085 -8.077 3.909 1.00 0.00 44 VAL A N 5
ATOM 4297 C CA . VAL A 1 30 ? 1.813 -6.681 3.612 1.00 0.00 44 VAL A CA 5
ATOM 4298 C C . VAL A 1 30 ? 2.511 -5.797 4.647 1.00 0.00 44 VAL A C 5
ATOM 4299 O O . VAL A 1 30 ? 3.072 -4.757 4.305 1.00 0.00 44 VAL A O 5
ATOM 4312 N N . GLU A 1 31 ? 2.454 -6.244 5.894 1.00 0.00 45 GLU A N 5
ATOM 4313 C CA . GLU A 1 31 ? 3.074 -5.507 6.983 1.00 0.00 45 GLU A CA 5
ATOM 4314 C C . GLU A 1 31 ? 4.563 -5.299 6.702 1.00 0.00 45 GLU A C 5
ATOM 4315 O O . GLU A 1 31 ? 5.062 -4.178 6.779 1.00 0.00 45 GLU A O 5
ATOM 4326 N N . THR A 1 32 ? 5.232 -6.398 6.383 1.00 0.00 46 THR A N 5
ATOM 4327 C CA . THR A 1 32 ? 6.656 -6.350 6.091 1.00 0.00 46 THR A CA 5
ATOM 4328 C C . THR A 1 32 ? 6.923 -5.435 4.896 1.00 0.00 46 THR A C 5
ATOM 4329 O O . THR A 1 32 ? 7.979 -4.808 4.815 1.00 0.00 46 THR A O 5
ATOM 4340 N N . HIS A 1 33 ? 5.950 -5.387 3.998 1.00 0.00 47 HIS A N 5
ATOM 4341 C CA . HIS A 1 33 ? 6.069 -4.557 2.811 1.00 0.00 47 HIS A CA 5
ATOM 4342 C C . HIS A 1 33 ? 5.948 -3.082 3.200 1.00 0.00 47 HIS A C 5
ATOM 4343 O O . HIS A 1 33 ? 6.650 -2.234 2.654 1.00 0.00 47 HIS A O 5
ATOM 4356 N N . ARG A 1 34 ? 5.053 -2.824 4.141 1.00 0.00 48 ARG A N 5
ATOM 4357 C CA . ARG A 1 34 ? 4.833 -1.466 4.611 1.00 0.00 48 ARG A CA 5
ATOM 4358 C C . ARG A 1 34 ? 6.163 -0.812 4.989 1.00 0.00 48 ARG A C 5
ATOM 4359 O O . ARG A 1 34 ? 6.435 0.322 4.597 1.00 0.00 48 ARG A O 5
ATOM 4376 N N . MET A 1 35 ? 6.956 -1.555 5.748 1.00 0.00 49 MET A N 5
ATOM 4377 C CA . MET A 1 35 ? 8.252 -1.061 6.183 1.00 0.00 49 MET A CA 5
ATOM 4378 C C . MET A 1 35 ? 9.172 -0.808 4.989 1.00 0.00 49 MET A C 5
ATOM 4379 O O . MET A 1 35 ? 9.890 0.191 4.953 1.00 0.00 49 MET A O 5
ATOM 4391 N N . ASN A 1 36 ? 9.123 -1.730 4.037 1.00 0.00 50 ASN A N 5
ATOM 4392 C CA . ASN A 1 36 ? 9.944 -1.619 2.843 1.00 0.00 50 ASN A CA 5
ATOM 4393 C C . ASN A 1 36 ? 9.493 -0.404 2.032 1.00 0.00 50 ASN A C 5
ATOM 4394 O O . ASN A 1 36 ? 10.321 0.349 1.521 1.00 0.00 50 ASN A O 5
ATOM 4404 N N . MET A 1 37 ? 8.180 -0.250 1.936 1.00 0.00 51 MET A N 5
ATOM 4405 C CA . MET A 1 37 ? 7.609 0.861 1.194 1.00 0.00 51 MET A CA 5
ATOM 4406 C C . MET A 1 37 ? 8.020 2.200 1.809 1.00 0.00 51 MET A C 5
ATOM 4407 O O . MET A 1 37 ? 8.591 3.052 1.128 1.00 0.00 51 MET A O 5
ATOM 4419 N N . MET A 1 38 ? 7.714 2.346 3.090 1.00 0.00 52 MET A N 5
ATOM 4420 C CA . MET A 1 38 ? 8.045 3.567 3.804 1.00 0.00 52 MET A CA 5
ATOM 4421 C C . MET A 1 38 ? 9.556 3.802 3.818 1.00 0.00 52 MET A C 5
ATOM 4422 O O . MET A 1 38 ? 10.015 4.894 4.149 1.00 0.00 52 MET A O 5
ATOM 4434 N N . ARG A 1 39 ? 10.288 2.760 3.453 1.00 0.00 53 ARG A N 5
ATOM 4435 C CA . ARG A 1 39 ? 11.738 2.840 3.418 1.00 0.00 53 ARG A CA 5
ATOM 4436 C C . ARG A 1 39 ? 12.197 3.665 2.213 1.00 0.00 53 ARG A C 5
ATOM 4437 O O . ARG A 1 39 ? 13.032 4.558 2.350 1.00 0.00 53 ARG A O 5
ATOM 4454 N N . LYS A 1 40 ? 11.630 3.338 1.062 1.00 0.00 54 LYS A N 5
ATOM 4455 C CA . LYS A 1 40 ? 11.970 4.039 -0.165 1.00 0.00 54 LYS A CA 5
ATOM 4456 C C . LYS A 1 40 ? 11.027 5.230 -0.345 1.00 0.00 54 LYS A C 5
ATOM 4457 O O . LYS A 1 40 ? 11.468 6.334 -0.663 1.00 0.00 54 LYS A O 5
ATOM 4471 N N . LEU A 1 41 ? 9.745 4.966 -0.134 1.00 0.00 55 LEU A N 5
ATOM 4472 C CA . LEU A 1 41 ? 8.737 6.004 -0.269 1.00 0.00 55 LEU A CA 5
ATOM 4473 C C . LEU A 1 41 ? 8.990 7.095 0.773 1.00 0.00 55 LEU A C 5
ATOM 4474 O O . LEU A 1 41 ? 9.208 8.254 0.422 1.00 0.00 55 LEU A O 5
ATOM 4489 N N . GLN A 1 42 ? 8.954 6.686 2.032 1.00 0.00 56 GLN A N 5
ATOM 4490 C CA . GLN A 1 42 ? 9.177 7.615 3.127 1.00 0.00 56 GLN A CA 5
ATOM 4491 C C . GLN A 1 42 ? 7.881 8.351 3.470 1.00 0.00 56 GLN A C 5
ATOM 4492 O O . GLN A 1 42 ? 7.901 9.547 3.760 1.00 0.00 56 GLN A O 5
ATOM 4504 N N . VAL A 1 43 ? 6.785 7.610 3.425 1.00 0.00 57 VAL A N 5
ATOM 4505 C CA . VAL A 1 43 ? 5.482 8.178 3.727 1.00 0.00 57 VAL A CA 5
ATOM 4506 C C . VAL A 1 43 ? 5.173 7.974 5.212 1.00 0.00 57 VAL A C 5
ATOM 4507 O O . VAL A 1 43 ? 6.060 8.087 6.055 1.00 0.00 57 VAL A O 5
ATOM 4520 N N . HIS A 1 44 ? 3.912 7.675 5.485 1.00 0.00 58 HIS A N 5
ATOM 4521 C CA . HIS A 1 44 ? 3.475 7.453 6.852 1.00 0.00 58 HIS A CA 5
ATOM 4522 C C . HIS A 1 44 ? 3.002 6.008 7.012 1.00 0.00 58 HIS A C 5
ATOM 4523 O O . HIS A 1 44 ? 3.675 5.197 7.647 1.00 0.00 58 HIS A O 5
ATOM 4536 N N . LYS A 1 45 ? 1.847 5.727 6.425 1.00 0.00 59 LYS A N 5
ATOM 4537 C CA . LYS A 1 45 ? 1.276 4.393 6.494 1.00 0.00 59 LYS A CA 5
ATOM 4538 C C . LYS A 1 45 ? 0.541 4.089 5.187 1.00 0.00 59 LYS A C 5
ATOM 4539 O O . LYS A 1 45 ? 0.901 4.612 4.132 1.00 0.00 59 LYS A O 5
ATOM 4553 N N . VAL A 1 46 ? -0.475 3.245 5.299 1.00 0.00 60 VAL A N 5
ATOM 4554 C CA . VAL A 1 46 ? -1.263 2.866 4.138 1.00 0.00 60 VAL A CA 5
ATOM 4555 C C . VAL A 1 46 ? -2.120 4.054 3.700 1.00 0.00 60 VAL A C 5
ATOM 4556 O O . VAL A 1 46 ? -2.324 4.271 2.504 1.00 0.00 60 VAL A O 5
ATOM 4569 N N . THR A 1 47 ? -2.600 4.795 4.688 1.00 0.00 61 THR A N 5
ATOM 4570 C CA . THR A 1 47 ? -3.431 5.956 4.417 1.00 0.00 61 THR A CA 5
ATOM 4571 C C . THR A 1 47 ? -2.627 7.026 3.678 1.00 0.00 61 THR A C 5
ATOM 4572 O O . THR A 1 47 ? -2.996 7.437 2.580 1.00 0.00 61 THR A O 5
ATOM 4583 N N . GLU A 1 48 ? -1.543 7.450 4.311 1.00 0.00 62 GLU A N 5
ATOM 4584 C CA . GLU A 1 48 ? -0.683 8.466 3.727 1.00 0.00 62 GLU A CA 5
ATOM 4585 C C . GLU A 1 48 ? -0.102 7.970 2.401 1.00 0.00 62 GLU A C 5
ATOM 4586 O O . GLU A 1 48 ? -0.123 8.687 1.403 1.00 0.00 62 GLU A O 5
ATOM 4597 N N . LEU A 1 49 ? 0.406 6.746 2.436 1.00 0.00 63 LEU A N 5
ATOM 4598 C CA . LEU A 1 49 ? 0.993 6.147 1.250 1.00 0.00 63 LEU A CA 5
ATOM 4599 C C . LEU A 1 49 ? -0.034 6.160 0.115 1.00 0.00 63 LEU A C 5
ATOM 4600 O O . LEU A 1 49 ? 0.319 6.365 -1.045 1.00 0.00 63 LEU A O 5
ATOM 4615 N N . LEU A 1 50 ? -1.286 5.938 0.490 1.00 0.00 64 LEU A N 5
ATOM 4616 C CA . LEU A 1 50 ? -2.365 5.922 -0.482 1.00 0.00 64 LEU A CA 5
ATOM 4617 C C . LEU A 1 50 ? -2.438 7.281 -1.179 1.00 0.00 64 LEU A C 5
ATOM 4618 O O . LEU A 1 50 ? -2.718 7.355 -2.375 1.00 0.00 64 LEU A O 5
ATOM 4633 N N . ASN A 1 51 ? -2.181 8.324 -0.404 1.00 0.00 65 ASN A N 5
ATOM 4634 C CA . ASN A 1 51 ? -2.214 9.677 -0.932 1.00 0.00 65 ASN A CA 5
ATOM 4635 C C . ASN A 1 51 ? -0.954 9.925 -1.765 1.00 0.00 65 ASN A C 5
ATOM 4636 O O . ASN A 1 51 ? -0.887 10.891 -2.524 1.00 0.00 65 ASN A O 5
ATOM 4646 N N . CYS A 1 52 ? 0.014 9.037 -1.593 1.00 0.00 66 CYS A N 5
ATOM 4647 C CA . CYS A 1 52 ? 1.269 9.148 -2.318 1.00 0.00 66 CYS A CA 5
ATOM 4648 C C . CYS A 1 52 ? 1.068 8.558 -3.715 1.00 0.00 66 CYS A C 5
ATOM 4649 O O . CYS A 1 52 ? 1.289 9.235 -4.718 1.00 0.00 66 CYS A O 5
ATOM 4656 N N . ALA A 1 53 ? 0.654 7.299 -3.737 1.00 0.00 67 ALA A N 5
ATOM 4657 C CA . ALA A 1 53 ? 0.423 6.609 -4.995 1.00 0.00 67 ALA A CA 5
ATOM 4658 C C . ALA A 1 53 ? -0.751 7.265 -5.722 1.00 0.00 67 ALA A C 5
ATOM 4659 O O . ALA A 1 53 ? -0.635 7.633 -6.891 1.00 0.00 67 ALA A O 5
ATOM 4666 N N . ARG A 1 54 ? -1.856 7.393 -5.002 1.00 0.00 68 ARG A N 5
ATOM 4667 C CA . ARG A 1 54 ? -3.051 7.999 -5.565 1.00 0.00 68 ARG A CA 5
ATOM 4668 C C . ARG A 1 54 ? -2.775 9.453 -5.956 1.00 0.00 68 ARG A C 5
ATOM 4669 O O . ARG A 1 54 ? -2.970 9.838 -7.108 1.00 0.00 68 ARG A O 5
ATOM 4686 N N . ARG A 1 55 ? -2.326 10.221 -4.974 1.00 0.00 69 ARG A N 5
ATOM 4687 C CA . ARG A 1 55 ? -2.021 11.624 -5.200 1.00 0.00 69 ARG A CA 5
ATOM 4688 C C . ARG A 1 55 ? -3.262 12.361 -5.709 1.00 0.00 69 ARG A C 5
ATOM 4689 O O . ARG A 1 55 ? -3.202 13.067 -6.714 1.00 0.00 69 ARG A O 5
ATOM 4706 N N . MET A 1 56 ? -4.359 12.173 -4.990 1.00 0.00 70 MET A N 5
ATOM 4707 C CA . MET A 1 56 ? -5.612 12.812 -5.355 1.00 0.00 70 MET A CA 5
ATOM 4708 C C . MET A 1 56 ? -5.923 13.983 -4.421 1.00 0.00 70 MET A C 5
ATOM 4709 O O . MET A 1 56 ? -5.886 15.139 -4.837 1.00 0.00 70 MET A O 5
ATOM 4721 N N . ARG A 1 57 ? -6.222 13.642 -3.175 1.00 0.00 71 ARG A N 5
ATOM 4722 C CA . ARG A 1 57 ? -6.540 14.652 -2.179 1.00 0.00 71 ARG A CA 5
ATOM 4723 C C . ARG A 1 57 ? -6.143 14.164 -0.785 1.00 0.00 71 ARG A C 5
ATOM 4724 O O . ARG A 1 57 ? -5.316 14.784 -0.119 1.00 0.00 71 ARG A O 5
ATOM 4741 N N . LEU A 1 58 ? -6.752 13.057 -0.385 1.00 0.00 72 LEU A N 5
ATOM 4742 C CA . LEU A 1 58 ? -6.473 12.479 0.919 1.00 0.00 72 LEU A CA 5
ATOM 4743 C C . LEU A 1 58 ? -6.620 10.958 0.839 1.00 0.00 72 LEU A C 5
ATOM 4744 O O . LEU A 1 58 ? -5.628 10.233 0.856 1.00 0.00 72 LEU A O 5
ATOM 4759 N N . ILE A 1 59 ? -7.869 10.520 0.754 1.00 0.00 73 ILE A N 5
ATOM 4760 C CA . ILE A 1 59 ? -8.159 9.099 0.672 1.00 0.00 73 ILE A CA 5
ATOM 4761 C C . ILE A 1 59 ? -9.607 8.903 0.220 1.00 0.00 73 ILE A C 5
ATOM 4762 O O . ILE A 1 59 ? -10.331 8.081 0.780 1.00 0.00 73 ILE A O 5
ATOM 4777 N N . GLU A 1 60 ? -9.988 9.675 -0.788 1.00 0.00 74 GLU A N 5
ATOM 4778 C CA . GLU A 1 60 ? -11.337 9.598 -1.321 1.00 0.00 74 GLU A CA 5
ATOM 4779 C C . GLU A 1 60 ? -11.301 9.508 -2.847 1.00 0.00 74 GLU A C 5
ATOM 4780 O O . GLU A 1 60 ? -12.090 10.159 -3.530 1.00 0.00 74 GLU A O 5
ATOM 4791 N N . TYR A 1 61 ? -10.374 8.698 -3.338 1.00 0.00 75 TYR A N 5
ATOM 4792 C CA . TYR A 1 61 ? -10.225 8.514 -4.772 1.00 0.00 75 TYR A CA 5
ATOM 4793 C C . TYR A 1 61 ? -11.589 8.418 -5.458 1.00 0.00 75 TYR A C 5
ATOM 4794 O O . TYR A 1 61 ? -11.806 9.028 -6.504 1.00 0.00 75 TYR A O 5
ATOM 4811 N N . LEU A 1 1 ? 9.412 -3.675 -6.620 1.00 0.00 15 LEU A N 6
ATOM 4812 C CA . LEU A 1 1 ? 9.023 -5.016 -7.021 1.00 0.00 15 LEU A CA 6
ATOM 4813 C C . LEU A 1 1 ? 7.964 -5.547 -6.055 1.00 0.00 15 LEU A C 6
ATOM 4814 O O . LEU A 1 1 ? 6.855 -5.887 -6.467 1.00 0.00 15 LEU A O 6
ATOM 4829 N N . ARG A 1 2 ? 8.341 -5.603 -4.786 1.00 0.00 16 ARG A N 6
ATOM 4830 C CA . ARG A 1 2 ? 7.436 -6.088 -3.756 1.00 0.00 16 ARG A CA 6
ATOM 4831 C C . ARG A 1 2 ? 6.567 -4.942 -3.232 1.00 0.00 16 ARG A C 6
ATOM 4832 O O . ARG A 1 2 ? 5.379 -5.127 -2.975 1.00 0.00 16 ARG A O 6
ATOM 4849 N N . GLU A 1 3 ? 7.195 -3.785 -3.088 1.00 0.00 17 GLU A N 6
ATOM 4850 C CA . GLU A 1 3 ? 6.495 -2.609 -2.598 1.00 0.00 17 GLU A CA 6
ATOM 4851 C C . GLU A 1 3 ? 5.713 -1.946 -3.734 1.00 0.00 17 GLU A C 6
ATOM 4852 O O . GLU A 1 3 ? 4.751 -1.219 -3.489 1.00 0.00 17 GLU A O 6
ATOM 4863 N N . ARG A 1 4 ? 6.154 -2.220 -4.953 1.00 0.00 18 ARG A N 6
ATOM 4864 C CA . ARG A 1 4 ? 5.508 -1.659 -6.127 1.00 0.00 18 ARG A CA 6
ATOM 4865 C C . ARG A 1 4 ? 4.196 -2.392 -6.411 1.00 0.00 18 ARG A C 6
ATOM 4866 O O . ARG A 1 4 ? 3.154 -1.763 -6.587 1.00 0.00 18 ARG A O 6
ATOM 4883 N N . GLN A 1 5 ? 4.290 -3.714 -6.448 1.00 0.00 19 GLN A N 6
ATOM 4884 C CA . GLN A 1 5 ? 3.123 -4.540 -6.709 1.00 0.00 19 GLN A CA 6
ATOM 4885 C C . GLN A 1 5 ? 2.023 -4.242 -5.688 1.00 0.00 19 GLN A C 6
ATOM 4886 O O . GLN A 1 5 ? 0.866 -4.048 -6.056 1.00 0.00 19 GLN A O 6
ATOM 4898 N N . VAL A 1 6 ? 2.424 -4.215 -4.426 1.00 0.00 20 VAL A N 6
ATOM 4899 C CA . VAL A 1 6 ? 1.486 -3.945 -3.348 1.00 0.00 20 VAL A CA 6
ATOM 4900 C C . VAL A 1 6 ? 1.018 -2.491 -3.439 1.00 0.00 20 VAL A C 6
ATOM 4901 O O . VAL A 1 6 ? -0.183 -2.221 -3.435 1.00 0.00 20 VAL A O 6
ATOM 4914 N N . LEU A 1 7 ? 1.988 -1.594 -3.521 1.00 0.00 21 LEU A N 6
ATOM 4915 C CA . LEU A 1 7 ? 1.690 -0.175 -3.613 1.00 0.00 21 LEU A CA 6
ATOM 4916 C C . LEU A 1 7 ? 0.769 0.072 -4.811 1.00 0.00 21 LEU A C 6
ATOM 4917 O O . LEU A 1 7 ? 0.081 1.089 -4.868 1.00 0.00 21 LEU A O 6
ATOM 4932 N N . LYS A 1 8 ? 0.788 -0.876 -5.735 1.00 0.00 22 LYS A N 6
ATOM 4933 C CA . LYS A 1 8 ? -0.036 -0.776 -6.927 1.00 0.00 22 LYS A CA 6
ATOM 4934 C C . LYS A 1 8 ? -1.494 -1.064 -6.560 1.00 0.00 22 LYS A C 6
ATOM 4935 O O . LYS A 1 8 ? -2.388 -0.289 -6.897 1.00 0.00 22 LYS A O 6
ATOM 4949 N N . LEU A 1 9 ? -1.688 -2.182 -5.876 1.00 0.00 23 LEU A N 6
ATOM 4950 C CA . LEU A 1 9 ? -3.021 -2.583 -5.460 1.00 0.00 23 LEU A CA 6
ATOM 4951 C C . LEU A 1 9 ? -3.470 -1.706 -4.288 1.00 0.00 23 LEU A C 6
ATOM 4952 O O . LEU A 1 9 ? -4.658 -1.420 -4.144 1.00 0.00 23 LEU A O 6
ATOM 4967 N N . ILE A 1 10 ? -2.498 -1.305 -3.483 1.00 0.00 24 ILE A N 6
ATOM 4968 C CA . ILE A 1 10 ? -2.778 -0.468 -2.330 1.00 0.00 24 ILE A CA 6
ATOM 4969 C C . ILE A 1 10 ? -3.099 0.951 -2.801 1.00 0.00 24 ILE A C 6
ATOM 4970 O O . ILE A 1 10 ? -3.923 1.638 -2.199 1.00 0.00 24 ILE A O 6
ATOM 4985 N N . ASP A 1 11 ? -2.432 1.349 -3.876 1.00 0.00 25 ASP A N 6
ATOM 4986 C CA . ASP A 1 11 ? -2.637 2.675 -4.436 1.00 0.00 25 ASP A CA 6
ATOM 4987 C C . ASP A 1 11 ? -4.113 2.845 -4.804 1.00 0.00 25 ASP A C 6
ATOM 4988 O O . ASP A 1 11 ? -4.719 3.871 -4.496 1.00 0.00 25 ASP A O 6
ATOM 4997 N N . GLU A 1 12 ? -4.647 1.825 -5.459 1.00 0.00 26 GLU A N 6
ATOM 4998 C CA . GLU A 1 12 ? -6.039 1.850 -5.873 1.00 0.00 26 GLU A CA 6
ATOM 4999 C C . GLU A 1 12 ? -6.919 1.174 -4.819 1.00 0.00 26 GLU A C 6
ATOM 5000 O O . GLU A 1 12 ? -7.968 0.621 -5.143 1.00 0.00 26 GLU A O 6
ATOM 5011 N N . GLY A 1 13 ? -6.459 1.242 -3.579 1.00 0.00 27 GLY A N 6
ATOM 5012 C CA . GLY A 1 13 ? -7.190 0.644 -2.475 1.00 0.00 27 GLY A CA 6
ATOM 5013 C C . GLY A 1 13 ? -7.341 -0.866 -2.671 1.00 0.00 27 GLY A C 6
ATOM 5014 O O . GLY A 1 13 ? -7.160 -1.373 -3.776 1.00 0.00 27 GLY A O 6
ATOM 5018 N N . TYR A 1 14 ? -7.673 -1.541 -1.581 1.00 0.00 28 TYR A N 6
ATOM 5019 C CA . TYR A 1 14 ? -7.850 -2.983 -1.620 1.00 0.00 28 TYR A CA 6
ATOM 5020 C C . TYR A 1 14 ? -8.141 -3.537 -0.224 1.00 0.00 28 TYR A C 6
ATOM 5021 O O . TYR A 1 14 ? -9.028 -4.373 -0.056 1.00 0.00 28 TYR A O 6
ATOM 5038 N N . THR A 1 15 ? -7.379 -3.048 0.743 1.00 0.00 29 THR A N 6
ATOM 5039 C CA . THR A 1 15 ? -7.543 -3.484 2.119 1.00 0.00 29 THR A CA 6
ATOM 5040 C C . THR A 1 15 ? -6.790 -4.793 2.357 1.00 0.00 29 THR A C 6
ATOM 5041 O O . THR A 1 15 ? -6.827 -5.697 1.523 1.00 0.00 29 THR A O 6
ATOM 5052 N N . ASN A 1 16 ? -6.122 -4.855 3.501 1.00 0.00 30 ASN A N 6
ATOM 5053 C CA . ASN A 1 16 ? -5.361 -6.040 3.860 1.00 0.00 30 ASN A CA 6
ATOM 5054 C C . ASN A 1 16 ? -6.167 -7.288 3.499 1.00 0.00 30 ASN A C 6
ATOM 5055 O O . ASN A 1 16 ? -5.602 -8.295 3.075 1.00 0.00 30 ASN A O 6
ATOM 5065 N N . HIS A 1 17 ? -7.475 -7.181 3.679 1.00 0.00 31 HIS A N 6
ATOM 5066 C CA . HIS A 1 17 ? -8.365 -8.289 3.379 1.00 0.00 31 HIS A CA 6
ATOM 5067 C C . HIS A 1 17 ? -8.259 -8.644 1.894 1.00 0.00 31 HIS A C 6
ATOM 5068 O O . HIS A 1 17 ? -8.078 -9.810 1.543 1.00 0.00 31 HIS A O 6
ATOM 5081 N N . GLY A 1 18 ? -8.376 -7.619 1.064 1.00 0.00 32 GLY A N 6
ATOM 5082 C CA . GLY A 1 18 ? -8.295 -7.808 -0.374 1.00 0.00 32 GLY A CA 6
ATOM 5083 C C . GLY A 1 18 ? -6.863 -8.136 -0.805 1.00 0.00 32 GLY A C 6
ATOM 5084 O O . GLY A 1 18 ? -6.636 -9.100 -1.534 1.00 0.00 32 GLY A O 6
ATOM 5088 N N . ILE A 1 19 ? -5.935 -7.317 -0.334 1.00 0.00 33 ILE A N 6
ATOM 5089 C CA . ILE A 1 19 ? -4.533 -7.507 -0.660 1.00 0.00 33 ILE A CA 6
ATOM 5090 C C . ILE A 1 19 ? -4.159 -8.975 -0.445 1.00 0.00 33 ILE A C 6
ATOM 5091 O O . ILE A 1 19 ? -3.317 -9.516 -1.161 1.00 0.00 33 ILE A O 6
ATOM 5106 N N . SER A 1 20 ? -4.802 -9.578 0.544 1.00 0.00 34 SER A N 6
ATOM 5107 C CA . SER A 1 20 ? -4.548 -10.972 0.862 1.00 0.00 34 SER A CA 6
ATOM 5108 C C . SER A 1 20 ? -5.085 -11.871 -0.254 1.00 0.00 34 SER A C 6
ATOM 5109 O O . SER A 1 20 ? -4.405 -12.800 -0.689 1.00 0.00 34 SER A O 6
ATOM 5116 N N . GLU A 1 21 ? -6.299 -11.562 -0.684 1.00 0.00 35 GLU A N 6
ATOM 5117 C CA . GLU A 1 21 ? -6.935 -12.329 -1.740 1.00 0.00 35 GLU A CA 6
ATOM 5118 C C . GLU A 1 21 ? -6.162 -12.170 -3.053 1.00 0.00 35 GLU A C 6
ATOM 5119 O O . GLU A 1 21 ? -6.236 -13.030 -3.928 1.00 0.00 35 GLU A O 6
ATOM 5130 N N . LYS A 1 22 ? -5.438 -11.064 -3.145 1.00 0.00 36 LYS A N 6
ATOM 5131 C CA . LYS A 1 22 ? -4.653 -10.781 -4.334 1.00 0.00 36 LYS A CA 6
ATOM 5132 C C . LYS A 1 22 ? -3.239 -11.334 -4.149 1.00 0.00 36 LYS A C 6
ATOM 5133 O O . LYS A 1 22 ? -2.750 -12.091 -4.987 1.00 0.00 36 LYS A O 6
ATOM 5147 N N . LEU A 1 23 ? -2.622 -10.935 -3.046 1.00 0.00 37 LEU A N 6
ATOM 5148 C CA . LEU A 1 23 ? -1.273 -11.381 -2.741 1.00 0.00 37 LEU A CA 6
ATOM 5149 C C . LEU A 1 23 ? -1.341 -12.669 -1.917 1.00 0.00 37 LEU A C 6
ATOM 5150 O O . LEU A 1 23 ? -0.414 -12.983 -1.172 1.00 0.00 37 LEU A O 6
ATOM 5165 N N . HIS A 1 24 ? -2.447 -13.379 -2.078 1.00 0.00 38 HIS A N 6
ATOM 5166 C CA . HIS A 1 24 ? -2.648 -14.626 -1.360 1.00 0.00 38 HIS A CA 6
ATOM 5167 C C . HIS A 1 24 ? -2.626 -14.358 0.146 1.00 0.00 38 HIS A C 6
ATOM 5168 O O . HIS A 1 24 ? -1.885 -13.496 0.617 1.00 0.00 38 HIS A O 6
ATOM 5181 N N . ILE A 1 25 ? -3.444 -15.116 0.862 1.00 0.00 39 ILE A N 6
ATOM 5182 C CA . ILE A 1 25 ? -3.528 -14.971 2.305 1.00 0.00 39 ILE A CA 6
ATOM 5183 C C . ILE A 1 25 ? -2.134 -14.684 2.867 1.00 0.00 39 ILE A C 6
ATOM 5184 O O . ILE A 1 25 ? -1.314 -15.592 2.996 1.00 0.00 39 ILE A O 6
ATOM 5199 N N . SER A 1 26 ? -1.908 -13.417 3.183 1.00 0.00 40 SER A N 6
ATOM 5200 C CA . SER A 1 26 ? -0.626 -12.999 3.727 1.00 0.00 40 SER A CA 6
ATOM 5201 C C . SER A 1 26 ? -0.730 -11.575 4.274 1.00 0.00 40 SER A C 6
ATOM 5202 O O . SER A 1 26 ? 0.157 -10.753 4.049 1.00 0.00 40 SER A O 6
ATOM 5209 N N . ILE A 1 27 ? -1.821 -11.324 4.983 1.00 0.00 41 ILE A N 6
ATOM 5210 C CA . ILE A 1 27 ? -2.052 -10.013 5.564 1.00 0.00 41 ILE A CA 6
ATOM 5211 C C . ILE A 1 27 ? -0.818 -9.589 6.361 1.00 0.00 41 ILE A C 6
ATOM 5212 O O . ILE A 1 27 ? -0.497 -8.404 6.431 1.00 0.00 41 ILE A O 6
ATOM 5227 N N . LYS A 1 28 ? -0.159 -10.580 6.944 1.00 0.00 42 LYS A N 6
ATOM 5228 C CA . LYS A 1 28 ? 1.033 -10.324 7.732 1.00 0.00 42 LYS A CA 6
ATOM 5229 C C . LYS A 1 28 ? 2.171 -9.890 6.805 1.00 0.00 42 LYS A C 6
ATOM 5230 O O . LYS A 1 28 ? 2.886 -8.935 7.101 1.00 0.00 42 LYS A O 6
ATOM 5244 N N . THR A 1 29 ? 2.302 -10.614 5.703 1.00 0.00 43 THR A N 6
ATOM 5245 C CA . THR A 1 29 ? 3.340 -10.316 4.731 1.00 0.00 43 THR A CA 6
ATOM 5246 C C . THR A 1 29 ? 3.279 -8.843 4.321 1.00 0.00 43 THR A C 6
ATOM 5247 O O . THR A 1 29 ? 4.311 -8.191 4.178 1.00 0.00 43 THR A O 6
ATOM 5258 N N . VAL A 1 30 ? 2.056 -8.361 4.142 1.00 0.00 44 VAL A N 6
ATOM 5259 C CA . VAL A 1 30 ? 1.848 -6.978 3.750 1.00 0.00 44 VAL A CA 6
ATOM 5260 C C . VAL A 1 30 ? 2.457 -6.055 4.808 1.00 0.00 44 VAL A C 6
ATOM 5261 O O . VAL A 1 30 ? 3.167 -5.108 4.475 1.00 0.00 44 VAL A O 6
ATOM 5274 N N . GLU A 1 31 ? 2.157 -6.366 6.061 1.00 0.00 45 GLU A N 6
ATOM 5275 C CA . GLU A 1 31 ? 2.667 -5.576 7.169 1.00 0.00 45 GLU A CA 6
ATOM 5276 C C . GLU A 1 31 ? 4.156 -5.287 6.975 1.00 0.00 45 GLU A C 6
ATOM 5277 O O . GLU A 1 31 ? 4.611 -4.168 7.208 1.00 0.00 45 GLU A O 6
ATOM 5288 N N . THR A 1 32 ? 4.875 -6.316 6.551 1.00 0.00 46 THR A N 6
ATOM 5289 C CA . THR A 1 32 ? 6.304 -6.187 6.323 1.00 0.00 46 THR A CA 6
ATOM 5290 C C . THR A 1 32 ? 6.571 -5.337 5.077 1.00 0.00 46 THR A C 6
ATOM 5291 O O . THR A 1 32 ? 7.491 -4.521 5.065 1.00 0.00 46 THR A O 6
ATOM 5302 N N . HIS A 1 33 ? 5.749 -5.560 4.062 1.00 0.00 47 HIS A N 6
ATOM 5303 C CA . HIS A 1 33 ? 5.885 -4.824 2.817 1.00 0.00 47 HIS A CA 6
ATOM 5304 C C . HIS A 1 33 ? 5.569 -3.347 3.054 1.00 0.00 47 HIS A C 6
ATOM 5305 O O . HIS A 1 33 ? 6.156 -2.472 2.418 1.00 0.00 47 HIS A O 6
ATOM 5318 N N . ARG A 1 34 ? 4.641 -3.114 3.971 1.00 0.00 48 ARG A N 6
ATOM 5319 C CA . ARG A 1 34 ? 4.239 -1.758 4.302 1.00 0.00 48 ARG A CA 6
ATOM 5320 C C . ARG A 1 34 ? 5.447 -0.944 4.771 1.00 0.00 48 ARG A C 6
ATOM 5321 O O . ARG A 1 34 ? 5.724 0.128 4.237 1.00 0.00 48 ARG A O 6
ATOM 5338 N N . MET A 1 35 ? 6.134 -1.489 5.765 1.00 0.00 49 MET A N 6
ATOM 5339 C CA . MET A 1 35 ? 7.308 -0.827 6.312 1.00 0.00 49 MET A CA 6
ATOM 5340 C C . MET A 1 35 ? 8.334 -0.534 5.215 1.00 0.00 49 MET A C 6
ATOM 5341 O O . MET A 1 35 ? 9.038 0.473 5.273 1.00 0.00 49 MET A O 6
ATOM 5353 N N . ASN A 1 36 ? 8.386 -1.432 4.242 1.00 0.00 50 ASN A N 6
ATOM 5354 C CA . ASN A 1 36 ? 9.314 -1.283 3.135 1.00 0.00 50 ASN A CA 6
ATOM 5355 C C . ASN A 1 36 ? 8.882 -0.097 2.269 1.00 0.00 50 ASN A C 6
ATOM 5356 O O . ASN A 1 36 ? 9.703 0.744 1.908 1.00 0.00 50 ASN A O 6
ATOM 5366 N N . MET A 1 37 ? 7.594 -0.068 1.962 1.00 0.00 51 MET A N 6
ATOM 5367 C CA . MET A 1 37 ? 7.042 1.000 1.145 1.00 0.00 51 MET A CA 6
ATOM 5368 C C . MET A 1 37 ? 7.327 2.368 1.769 1.00 0.00 51 MET A C 6
ATOM 5369 O O . MET A 1 37 ? 7.784 3.283 1.084 1.00 0.00 51 MET A O 6
ATOM 5381 N N . MET A 1 38 ? 7.044 2.465 3.060 1.00 0.00 52 MET A N 6
ATOM 5382 C CA . MET A 1 38 ? 7.264 3.706 3.783 1.00 0.00 52 MET A CA 6
ATOM 5383 C C . MET A 1 38 ? 8.732 4.130 3.711 1.00 0.00 52 MET A C 6
ATOM 5384 O O . MET A 1 38 ? 9.038 5.265 3.347 1.00 0.00 52 MET A O 6
ATOM 5396 N N . ARG A 1 39 ? 9.603 3.195 4.063 1.00 0.00 53 ARG A N 6
ATOM 5397 C CA . ARG A 1 39 ? 11.032 3.457 4.043 1.00 0.00 53 ARG A CA 6
ATOM 5398 C C . ARG A 1 39 ? 11.542 3.510 2.602 1.00 0.00 53 ARG A C 6
ATOM 5399 O O . ARG A 1 39 ? 12.722 3.764 2.366 1.00 0.00 53 ARG A O 6
ATOM 5416 N N . LYS A 1 40 ? 10.628 3.264 1.674 1.00 0.00 54 LYS A N 6
ATOM 5417 C CA . LYS A 1 40 ? 10.970 3.279 0.263 1.00 0.00 54 LYS A CA 6
ATOM 5418 C C . LYS A 1 40 ? 10.744 4.685 -0.297 1.00 0.00 54 LYS A C 6
ATOM 5419 O O . LYS A 1 40 ? 11.665 5.297 -0.836 1.00 0.00 54 LYS A O 6
ATOM 5433 N N . LEU A 1 41 ? 9.515 5.157 -0.149 1.00 0.00 55 LEU A N 6
ATOM 5434 C CA . LEU A 1 41 ? 9.156 6.479 -0.632 1.00 0.00 55 LEU A CA 6
ATOM 5435 C C . LEU A 1 41 ? 9.409 7.506 0.472 1.00 0.00 55 LEU A C 6
ATOM 5436 O O . LEU A 1 41 ? 9.694 8.670 0.189 1.00 0.00 55 LEU A O 6
ATOM 5451 N N . GLN A 1 42 ? 9.298 7.042 1.707 1.00 0.00 56 GLN A N 6
ATOM 5452 C CA . GLN A 1 42 ? 9.511 7.906 2.856 1.00 0.00 56 GLN A CA 6
ATOM 5453 C C . GLN A 1 42 ? 8.210 8.617 3.232 1.00 0.00 56 GLN A C 6
ATOM 5454 O O . GLN A 1 42 ? 8.154 9.846 3.256 1.00 0.00 56 GLN A O 6
ATOM 5466 N N . VAL A 1 43 ? 7.194 7.815 3.518 1.00 0.00 57 VAL A N 6
ATOM 5467 C CA . VAL A 1 43 ? 5.899 8.352 3.892 1.00 0.00 57 VAL A CA 6
ATOM 5468 C C . VAL A 1 43 ? 5.614 8.011 5.357 1.00 0.00 57 VAL A C 6
ATOM 5469 O O . VAL A 1 43 ? 6.500 7.552 6.074 1.00 0.00 57 VAL A O 6
ATOM 5482 N N . HIS A 1 44 ? 4.373 8.249 5.756 1.00 0.00 58 HIS A N 6
ATOM 5483 C CA . HIS A 1 44 ? 3.960 7.973 7.122 1.00 0.00 58 HIS A CA 6
ATOM 5484 C C . HIS A 1 44 ? 3.540 6.506 7.244 1.00 0.00 58 HIS A C 6
ATOM 5485 O O . HIS A 1 44 ? 4.298 5.681 7.753 1.00 0.00 58 HIS A O 6
ATOM 5498 N N . LYS A 1 45 ? 2.335 6.227 6.770 1.00 0.00 59 LYS A N 6
ATOM 5499 C CA . LYS A 1 45 ? 1.806 4.876 6.820 1.00 0.00 59 LYS A CA 6
ATOM 5500 C C . LYS A 1 45 ? 1.311 4.474 5.429 1.00 0.00 59 LYS A C 6
ATOM 5501 O O . LYS A 1 45 ? 1.845 4.931 4.420 1.00 0.00 59 LYS A O 6
ATOM 5515 N N . VAL A 1 46 ? 0.295 3.624 5.421 1.00 0.00 60 VAL A N 6
ATOM 5516 C CA . VAL A 1 46 ? -0.279 3.156 4.170 1.00 0.00 60 VAL A CA 6
ATOM 5517 C C . VAL A 1 46 ? -1.292 4.185 3.661 1.00 0.00 60 VAL A C 6
ATOM 5518 O O . VAL A 1 46 ? -1.544 4.273 2.462 1.00 0.00 60 VAL A O 6
ATOM 5531 N N . THR A 1 47 ? -1.846 4.937 4.602 1.00 0.00 61 THR A N 6
ATOM 5532 C CA . THR A 1 47 ? -2.825 5.956 4.265 1.00 0.00 61 THR A CA 6
ATOM 5533 C C . THR A 1 47 ? -2.183 7.052 3.413 1.00 0.00 61 THR A C 6
ATOM 5534 O O . THR A 1 47 ? -2.576 7.262 2.266 1.00 0.00 61 THR A O 6
ATOM 5545 N N . GLU A 1 48 ? -1.204 7.721 4.006 1.00 0.00 62 GLU A N 6
ATOM 5546 C CA . GLU A 1 48 ? -0.504 8.790 3.314 1.00 0.00 62 GLU A CA 6
ATOM 5547 C C . GLU A 1 48 ? 0.082 8.277 1.997 1.00 0.00 62 GLU A C 6
ATOM 5548 O O . GLU A 1 48 ? 0.372 9.061 1.096 1.00 0.00 62 GLU A O 6
ATOM 5559 N N . LEU A 1 49 ? 0.236 6.963 1.928 1.00 0.00 63 LEU A N 6
ATOM 5560 C CA . LEU A 1 49 ? 0.781 6.336 0.735 1.00 0.00 63 LEU A CA 6
ATOM 5561 C C . LEU A 1 49 ? -0.297 6.291 -0.350 1.00 0.00 63 LEU A C 6
ATOM 5562 O O . LEU A 1 49 ? -0.025 6.585 -1.513 1.00 0.00 63 LEU A O 6
ATOM 5577 N N . LEU A 1 50 ? -1.498 5.920 0.068 1.00 0.00 64 LEU A N 6
ATOM 5578 C CA . LEU A 1 50 ? -2.618 5.833 -0.853 1.00 0.00 64 LEU A CA 6
ATOM 5579 C C . LEU A 1 50 ? -2.753 7.154 -1.611 1.00 0.00 64 LEU A C 6
ATOM 5580 O O . LEU A 1 50 ? -3.107 7.165 -2.789 1.00 0.00 64 LEU A O 6
ATOM 5595 N N . ASN A 1 51 ? -2.464 8.237 -0.905 1.00 0.00 65 ASN A N 6
ATOM 5596 C CA . ASN A 1 51 ? -2.548 9.561 -1.497 1.00 0.00 65 ASN A CA 6
ATOM 5597 C C . ASN A 1 51 ? -1.287 9.829 -2.320 1.00 0.00 65 ASN A C 6
ATOM 5598 O O . ASN A 1 51 ? -1.305 10.639 -3.247 1.00 0.00 65 ASN A O 6
ATOM 5608 N N . CYS A 1 52 ? -0.221 9.133 -1.954 1.00 0.00 66 CYS A N 6
ATOM 5609 C CA . CYS A 1 52 ? 1.047 9.285 -2.648 1.00 0.00 66 CYS A CA 6
ATOM 5610 C C . CYS A 1 52 ? 0.894 8.714 -4.058 1.00 0.00 66 CYS A C 6
ATOM 5611 O O . CYS A 1 52 ? 1.467 9.240 -5.011 1.00 0.00 66 CYS A O 6
ATOM 5618 N N . ALA A 1 53 ? 0.118 7.644 -4.149 1.00 0.00 67 ALA A N 6
ATOM 5619 C CA . ALA A 1 53 ? -0.118 6.996 -5.428 1.00 0.00 67 ALA A CA 6
ATOM 5620 C C . ALA A 1 53 ? -1.318 7.651 -6.114 1.00 0.00 67 ALA A C 6
ATOM 5621 O O . ALA A 1 53 ? -1.240 8.025 -7.283 1.00 0.00 67 ALA A O 6
ATOM 5628 N N . ARG A 1 54 ? -2.399 7.771 -5.359 1.00 0.00 68 ARG A N 6
ATOM 5629 C CA . ARG A 1 54 ? -3.613 8.375 -5.879 1.00 0.00 68 ARG A CA 6
ATOM 5630 C C . ARG A 1 54 ? -3.378 9.855 -6.193 1.00 0.00 68 ARG A C 6
ATOM 5631 O O . ARG A 1 54 ? -3.610 10.299 -7.317 1.00 0.00 68 ARG A O 6
ATOM 5648 N N . ARG A 1 55 ? -2.919 10.576 -5.181 1.00 0.00 69 ARG A N 6
ATOM 5649 C CA . ARG A 1 55 ? -2.649 11.995 -5.335 1.00 0.00 69 ARG A CA 6
ATOM 5650 C C . ARG A 1 55 ? -3.956 12.764 -5.540 1.00 0.00 69 ARG A C 6
ATOM 5651 O O . ARG A 1 55 ? -4.180 13.340 -6.603 1.00 0.00 69 ARG A O 6
ATOM 5668 N N . MET A 1 56 ? -4.783 12.748 -4.506 1.00 0.00 70 MET A N 6
ATOM 5669 C CA . MET A 1 56 ? -6.061 13.438 -4.559 1.00 0.00 70 MET A CA 6
ATOM 5670 C C . MET A 1 56 ? -6.020 14.732 -3.744 1.00 0.00 70 MET A C 6
ATOM 5671 O O . MET A 1 56 ? -6.389 15.795 -4.243 1.00 0.00 70 MET A O 6
ATOM 5683 N N . ARG A 1 57 ? -5.568 14.600 -2.507 1.00 0.00 71 ARG A N 6
ATOM 5684 C CA . ARG A 1 57 ? -5.474 15.747 -1.617 1.00 0.00 71 ARG A CA 6
ATOM 5685 C C . ARG A 1 57 ? -5.080 15.297 -0.209 1.00 0.00 71 ARG A C 6
ATOM 5686 O O . ARG A 1 57 ? -4.352 15.998 0.490 1.00 0.00 71 ARG A O 6
ATOM 5703 N N . LEU A 1 58 ? -5.578 14.127 0.165 1.00 0.00 72 LEU A N 6
ATOM 5704 C CA . LEU A 1 58 ? -5.288 13.574 1.476 1.00 0.00 72 LEU A CA 6
ATOM 5705 C C . LEU A 1 58 ? -5.809 12.138 1.547 1.00 0.00 72 LEU A C 6
ATOM 5706 O O . LEU A 1 58 ? -5.031 11.198 1.701 1.00 0.00 72 LEU A O 6
ATOM 5721 N N . ILE A 1 59 ? -7.124 12.013 1.432 1.00 0.00 73 ILE A N 6
ATOM 5722 C CA . ILE A 1 59 ? -7.758 10.707 1.481 1.00 0.00 73 ILE A CA 6
ATOM 5723 C C . ILE A 1 59 ? -9.236 10.848 1.112 1.00 0.00 73 ILE A C 6
ATOM 5724 O O . ILE A 1 59 ? -10.110 10.675 1.961 1.00 0.00 73 ILE A O 6
ATOM 5739 N N . GLU A 1 60 ? -9.471 11.165 -0.151 1.00 0.00 74 GLU A N 6
ATOM 5740 C CA . GLU A 1 60 ? -10.829 11.332 -0.642 1.00 0.00 74 GLU A CA 6
ATOM 5741 C C . GLU A 1 60 ? -11.265 10.097 -1.432 1.00 0.00 74 GLU A C 6
ATOM 5742 O O . GLU A 1 60 ? -12.340 9.552 -1.193 1.00 0.00 74 GLU A O 6
ATOM 5753 N N . TYR A 1 61 ? -10.405 9.691 -2.356 1.00 0.00 75 TYR A N 6
ATOM 5754 C CA . TYR A 1 61 ? -10.688 8.530 -3.183 1.00 0.00 75 TYR A CA 6
ATOM 5755 C C . TYR A 1 61 ? -11.194 7.362 -2.333 1.00 0.00 75 TYR A C 6
ATOM 5756 O O . TYR A 1 61 ? -10.452 6.817 -1.517 1.00 0.00 75 TYR A O 6
ATOM 5773 N N . LEU A 1 1 ? 8.969 -3.029 -7.428 1.00 0.00 15 LEU A N 7
ATOM 5774 C CA . LEU A 1 1 ? 8.505 -4.287 -7.987 1.00 0.00 15 LEU A CA 7
ATOM 5775 C C . LEU A 1 1 ? 7.534 -4.949 -7.006 1.00 0.00 15 LEU A C 7
ATOM 5776 O O . LEU A 1 1 ? 6.349 -5.094 -7.303 1.00 0.00 15 LEU A O 7
ATOM 5791 N N . ARG A 1 2 ? 8.072 -5.333 -5.858 1.00 0.00 16 ARG A N 7
ATOM 5792 C CA . ARG A 1 2 ? 7.267 -5.975 -4.832 1.00 0.00 16 ARG A CA 7
ATOM 5793 C C . ARG A 1 2 ? 6.259 -4.983 -4.250 1.00 0.00 16 ARG A C 7
ATOM 5794 O O . ARG A 1 2 ? 5.080 -5.303 -4.108 1.00 0.00 16 ARG A O 7
ATOM 5811 N N . GLU A 1 3 ? 6.759 -3.798 -3.929 1.00 0.00 17 GLU A N 7
ATOM 5812 C CA . GLU A 1 3 ? 5.915 -2.757 -3.366 1.00 0.00 17 GLU A CA 7
ATOM 5813 C C . GLU A 1 3 ? 5.150 -2.036 -4.477 1.00 0.00 17 GLU A C 7
ATOM 5814 O O . GLU A 1 3 ? 4.095 -1.453 -4.231 1.00 0.00 17 GLU A O 7
ATOM 5825 N N . ARG A 1 4 ? 5.712 -2.098 -5.675 1.00 0.00 18 ARG A N 7
ATOM 5826 C CA . ARG A 1 4 ? 5.095 -1.457 -6.825 1.00 0.00 18 ARG A CA 7
ATOM 5827 C C . ARG A 1 4 ? 3.754 -2.123 -7.148 1.00 0.00 18 ARG A C 7
ATOM 5828 O O . ARG A 1 4 ? 2.804 -1.451 -7.545 1.00 0.00 18 ARG A O 7
ATOM 5845 N N . GLN A 1 5 ? 3.723 -3.434 -6.964 1.00 0.00 19 GLN A N 7
ATOM 5846 C CA . GLN A 1 5 ? 2.515 -4.197 -7.230 1.00 0.00 19 GLN A CA 7
ATOM 5847 C C . GLN A 1 5 ? 1.497 -3.990 -6.107 1.00 0.00 19 GLN A C 7
ATOM 5848 O O . GLN A 1 5 ? 0.314 -3.778 -6.368 1.00 0.00 19 GLN A O 7
ATOM 5860 N N . VAL A 1 6 ? 1.995 -4.061 -4.880 1.00 0.00 20 VAL A N 7
ATOM 5861 C CA . VAL A 1 6 ? 1.143 -3.884 -3.717 1.00 0.00 20 VAL A CA 7
ATOM 5862 C C . VAL A 1 6 ? 0.708 -2.420 -3.626 1.00 0.00 20 VAL A C 7
ATOM 5863 O O . VAL A 1 6 ? -0.470 -2.130 -3.426 1.00 0.00 20 VAL A O 7
ATOM 5876 N N . LEU A 1 7 ? 1.684 -1.535 -3.777 1.00 0.00 21 LEU A N 7
ATOM 5877 C CA . LEU A 1 7 ? 1.416 -0.108 -3.715 1.00 0.00 21 LEU A CA 7
ATOM 5878 C C . LEU A 1 7 ? 0.358 0.254 -4.759 1.00 0.00 21 LEU A C 7
ATOM 5879 O O . LEU A 1 7 ? -0.394 1.210 -4.579 1.00 0.00 21 LEU A O 7
ATOM 5894 N N . LYS A 1 8 ? 0.332 -0.530 -5.826 1.00 0.00 22 LYS A N 7
ATOM 5895 C CA . LYS A 1 8 ? -0.622 -0.305 -6.898 1.00 0.00 22 LYS A CA 7
ATOM 5896 C C . LYS A 1 8 ? -2.037 -0.568 -6.379 1.00 0.00 22 LYS A C 7
ATOM 5897 O O . LYS A 1 8 ? -2.916 0.283 -6.505 1.00 0.00 22 LYS A O 7
ATOM 5911 N N . LEU A 1 9 ? -2.213 -1.751 -5.810 1.00 0.00 23 LEU A N 7
ATOM 5912 C CA . LEU A 1 9 ? -3.508 -2.137 -5.273 1.00 0.00 23 LEU A CA 7
ATOM 5913 C C . LEU A 1 9 ? -3.793 -1.323 -4.010 1.00 0.00 23 LEU A C 7
ATOM 5914 O O . LEU A 1 9 ? -4.868 -0.739 -3.873 1.00 0.00 23 LEU A O 7
ATOM 5929 N N . ILE A 1 10 ? -2.814 -1.309 -3.118 1.00 0.00 24 ILE A N 7
ATOM 5930 C CA . ILE A 1 10 ? -2.946 -0.576 -1.871 1.00 0.00 24 ILE A CA 7
ATOM 5931 C C . ILE A 1 10 ? -3.485 0.826 -2.164 1.00 0.00 24 ILE A C 7
ATOM 5932 O O . ILE A 1 10 ? -4.159 1.424 -1.326 1.00 0.00 24 ILE A O 7
ATOM 5947 N N . ASP A 1 11 ? -3.168 1.311 -3.356 1.00 0.00 25 ASP A N 7
ATOM 5948 C CA . ASP A 1 11 ? -3.610 2.631 -3.769 1.00 0.00 25 ASP A CA 7
ATOM 5949 C C . ASP A 1 11 ? -5.110 2.591 -4.069 1.00 0.00 25 ASP A C 7
ATOM 5950 O O . ASP A 1 11 ? -5.846 3.503 -3.699 1.00 0.00 25 ASP A O 7
ATOM 5959 N N . GLU A 1 12 ? -5.518 1.521 -4.738 1.00 0.00 26 GLU A N 7
ATOM 5960 C CA . GLU A 1 12 ? -6.917 1.349 -5.092 1.00 0.00 26 GLU A CA 7
ATOM 5961 C C . GLU A 1 12 ? -7.775 1.244 -3.829 1.00 0.00 26 GLU A C 7
ATOM 5962 O O . GLU A 1 12 ? -8.699 2.032 -3.635 1.00 0.00 26 GLU A O 7
ATOM 5973 N N . GLY A 1 13 ? -7.439 0.262 -3.006 1.00 0.00 27 GLY A N 7
ATOM 5974 C CA . GLY A 1 13 ? -8.167 0.042 -1.767 1.00 0.00 27 GLY A CA 7
ATOM 5975 C C . GLY A 1 13 ? -8.199 -1.444 -1.407 1.00 0.00 27 GLY A C 7
ATOM 5976 O O . GLY A 1 13 ? -8.733 -2.258 -2.160 1.00 0.00 27 GLY A O 7
ATOM 5980 N N . TYR A 1 14 ? -7.623 -1.754 -0.255 1.00 0.00 28 TYR A N 7
ATOM 5981 C CA . TYR A 1 14 ? -7.579 -3.129 0.216 1.00 0.00 28 TYR A CA 7
ATOM 5982 C C . TYR A 1 14 ? -7.205 -3.189 1.697 1.00 0.00 28 TYR A C 7
ATOM 5983 O O . TYR A 1 14 ? -7.833 -3.911 2.471 1.00 0.00 28 TYR A O 7
ATOM 6000 N N . THR A 1 15 ? -6.181 -2.424 2.047 1.00 0.00 29 THR A N 7
ATOM 6001 C CA . THR A 1 15 ? -5.714 -2.383 3.423 1.00 0.00 29 THR A CA 7
ATOM 6002 C C . THR A 1 15 ? -4.886 -3.629 3.742 1.00 0.00 29 THR A C 7
ATOM 6003 O O . THR A 1 15 ? -3.659 -3.571 3.780 1.00 0.00 29 THR A O 7
ATOM 6014 N N . ASN A 1 16 ? -5.592 -4.728 3.967 1.00 0.00 30 ASN A N 7
ATOM 6015 C CA . ASN A 1 16 ? -4.938 -5.986 4.282 1.00 0.00 30 ASN A CA 7
ATOM 6016 C C . ASN A 1 16 ? -5.827 -7.147 3.828 1.00 0.00 30 ASN A C 7
ATOM 6017 O O . ASN A 1 16 ? -5.419 -7.957 2.997 1.00 0.00 30 ASN A O 7
ATOM 6027 N N . HIS A 1 17 ? -7.025 -7.189 4.395 1.00 0.00 31 HIS A N 7
ATOM 6028 C CA . HIS A 1 17 ? -7.974 -8.236 4.058 1.00 0.00 31 HIS A CA 7
ATOM 6029 C C . HIS A 1 17 ? -8.169 -8.285 2.541 1.00 0.00 31 HIS A C 7
ATOM 6030 O O . HIS A 1 17 ? -8.455 -9.342 1.982 1.00 0.00 31 HIS A O 7
ATOM 6043 N N . GLY A 1 18 ? -8.006 -7.127 1.919 1.00 0.00 32 GLY A N 7
ATOM 6044 C CA . GLY A 1 18 ? -8.159 -7.023 0.478 1.00 0.00 32 GLY A CA 7
ATOM 6045 C C . GLY A 1 18 ? -6.874 -7.434 -0.243 1.00 0.00 32 GLY A C 7
ATOM 6046 O O . GLY A 1 18 ? -6.922 -8.098 -1.277 1.00 0.00 32 GLY A O 7
ATOM 6050 N N . ILE A 1 19 ? -5.754 -7.022 0.332 1.00 0.00 33 ILE A N 7
ATOM 6051 C CA . ILE A 1 19 ? -4.457 -7.340 -0.241 1.00 0.00 33 ILE A CA 7
ATOM 6052 C C . ILE A 1 19 ? -4.168 -8.829 -0.046 1.00 0.00 33 ILE A C 7
ATOM 6053 O O . ILE A 1 19 ? -3.218 -9.361 -0.617 1.00 0.00 33 ILE A O 7
ATOM 6068 N N . SER A 1 20 ? -5.006 -9.461 0.763 1.00 0.00 34 SER A N 7
ATOM 6069 C CA . SER A 1 20 ? -4.852 -10.879 1.040 1.00 0.00 34 SER A CA 7
ATOM 6070 C C . SER A 1 20 ? -5.588 -11.702 -0.019 1.00 0.00 34 SER A C 7
ATOM 6071 O O . SER A 1 20 ? -5.004 -12.595 -0.631 1.00 0.00 34 SER A O 7
ATOM 6078 N N . GLU A 1 21 ? -6.858 -11.373 -0.202 1.00 0.00 35 GLU A N 7
ATOM 6079 C CA . GLU A 1 21 ? -7.679 -12.070 -1.176 1.00 0.00 35 GLU A CA 7
ATOM 6080 C C . GLU A 1 21 ? -7.205 -11.750 -2.595 1.00 0.00 35 GLU A C 7
ATOM 6081 O O . GLU A 1 21 ? -7.489 -12.497 -3.530 1.00 0.00 35 GLU A O 7
ATOM 6092 N N . LYS A 1 22 ? -6.494 -10.638 -2.711 1.00 0.00 36 LYS A N 7
ATOM 6093 C CA . LYS A 1 22 ? -5.979 -10.210 -4.000 1.00 0.00 36 LYS A CA 7
ATOM 6094 C C . LYS A 1 22 ? -4.564 -10.761 -4.187 1.00 0.00 36 LYS A C 7
ATOM 6095 O O . LYS A 1 22 ? -4.281 -11.431 -5.179 1.00 0.00 36 LYS A O 7
ATOM 6109 N N . LEU A 1 23 ? -3.712 -10.458 -3.218 1.00 0.00 37 LEU A N 7
ATOM 6110 C CA . LEU A 1 23 ? -2.334 -10.915 -3.263 1.00 0.00 37 LEU A CA 7
ATOM 6111 C C . LEU A 1 23 ? -2.205 -12.214 -2.468 1.00 0.00 37 LEU A C 7
ATOM 6112 O O . LEU A 1 23 ? -1.141 -12.511 -1.925 1.00 0.00 37 LEU A O 7
ATOM 6127 N N . HIS A 1 24 ? -3.303 -12.955 -2.422 1.00 0.00 38 HIS A N 7
ATOM 6128 C CA . HIS A 1 24 ? -3.326 -14.215 -1.700 1.00 0.00 38 HIS A CA 7
ATOM 6129 C C . HIS A 1 24 ? -2.998 -13.969 -0.226 1.00 0.00 38 HIS A C 7
ATOM 6130 O O . HIS A 1 24 ? -2.250 -13.050 0.102 1.00 0.00 38 HIS A O 7
ATOM 6143 N N . ILE A 1 25 ? -3.575 -14.808 0.623 1.00 0.00 39 ILE A N 7
ATOM 6144 C CA . ILE A 1 25 ? -3.353 -14.691 2.054 1.00 0.00 39 ILE A CA 7
ATOM 6145 C C . ILE A 1 25 ? -1.898 -14.300 2.311 1.00 0.00 39 ILE A C 7
ATOM 6146 O O . ILE A 1 25 ? -0.980 -15.044 1.964 1.00 0.00 39 ILE A O 7
ATOM 6161 N N . SER A 1 26 ? -1.730 -13.134 2.918 1.00 0.00 40 SER A N 7
ATOM 6162 C CA . SER A 1 26 ? -0.400 -12.635 3.225 1.00 0.00 40 SER A CA 7
ATOM 6163 C C . SER A 1 26 ? -0.496 -11.244 3.855 1.00 0.00 40 SER A C 7
ATOM 6164 O O . SER A 1 26 ? 0.261 -10.343 3.498 1.00 0.00 40 SER A O 7
ATOM 6171 N N . ILE A 1 27 ? -1.434 -11.113 4.782 1.00 0.00 41 ILE A N 7
ATOM 6172 C CA . ILE A 1 27 ? -1.639 -9.847 5.465 1.00 0.00 41 ILE A CA 7
ATOM 6173 C C . ILE A 1 27 ? -0.353 -9.451 6.193 1.00 0.00 41 ILE A C 7
ATOM 6174 O O . ILE A 1 27 ? 0.057 -8.292 6.150 1.00 0.00 41 ILE A O 7
ATOM 6189 N N . LYS A 1 28 ? 0.249 -10.436 6.843 1.00 0.00 42 LYS A N 7
ATOM 6190 C CA . LYS A 1 28 ? 1.480 -10.205 7.578 1.00 0.00 42 LYS A CA 7
ATOM 6191 C C . LYS A 1 28 ? 2.577 -9.771 6.604 1.00 0.00 42 LYS A C 7
ATOM 6192 O O . LYS A 1 28 ? 3.367 -8.879 6.912 1.00 0.00 42 LYS A O 7
ATOM 6206 N N . THR A 1 29 ? 2.589 -10.422 5.450 1.00 0.00 43 THR A N 7
ATOM 6207 C CA . THR A 1 29 ? 3.577 -10.114 4.430 1.00 0.00 43 THR A CA 7
ATOM 6208 C C . THR A 1 29 ? 3.523 -8.630 4.065 1.00 0.00 43 THR A C 7
ATOM 6209 O O . THR A 1 29 ? 4.558 -8.000 3.848 1.00 0.00 43 THR A O 7
ATOM 6220 N N . VAL A 1 30 ? 2.305 -8.113 4.005 1.00 0.00 44 VAL A N 7
ATOM 6221 C CA . VAL A 1 30 ? 2.100 -6.714 3.671 1.00 0.00 44 VAL A CA 7
ATOM 6222 C C . VAL A 1 30 ? 2.684 -5.836 4.780 1.00 0.00 44 VAL A C 7
ATOM 6223 O O . VAL A 1 30 ? 3.154 -4.731 4.520 1.00 0.00 44 VAL A O 7
ATOM 6236 N N . GLU A 1 31 ? 2.637 -6.364 5.994 1.00 0.00 45 GLU A N 7
ATOM 6237 C CA . GLU A 1 31 ? 3.156 -5.644 7.145 1.00 0.00 45 GLU A CA 7
ATOM 6238 C C . GLU A 1 31 ? 4.629 -5.293 6.931 1.00 0.00 45 GLU A C 7
ATOM 6239 O O . GLU A 1 31 ? 5.033 -4.148 7.126 1.00 0.00 45 GLU A O 7
ATOM 6250 N N . THR A 1 32 ? 5.392 -6.301 6.533 1.00 0.00 46 THR A N 7
ATOM 6251 C CA . THR A 1 32 ? 6.812 -6.113 6.291 1.00 0.00 46 THR A CA 7
ATOM 6252 C C . THR A 1 32 ? 7.032 -5.227 5.062 1.00 0.00 46 THR A C 7
ATOM 6253 O O . THR A 1 32 ? 7.794 -4.264 5.115 1.00 0.00 46 THR A O 7
ATOM 6264 N N . HIS A 1 33 ? 6.349 -5.587 3.985 1.00 0.00 47 HIS A N 7
ATOM 6265 C CA . HIS A 1 33 ? 6.460 -4.836 2.744 1.00 0.00 47 HIS A CA 7
ATOM 6266 C C . HIS A 1 33 ? 6.050 -3.381 2.986 1.00 0.00 47 HIS A C 7
ATOM 6267 O O . HIS A 1 33 ? 6.704 -2.460 2.500 1.00 0.00 47 HIS A O 7
ATOM 6280 N N . ARG A 1 34 ? 4.971 -3.222 3.738 1.00 0.00 48 ARG A N 7
ATOM 6281 C CA . ARG A 1 34 ? 4.467 -1.895 4.050 1.00 0.00 48 ARG A CA 7
ATOM 6282 C C . ARG A 1 34 ? 5.599 -1.003 4.565 1.00 0.00 48 ARG A C 7
ATOM 6283 O O . ARG A 1 34 ? 5.731 0.142 4.141 1.00 0.00 48 ARG A O 7
ATOM 6300 N N . MET A 1 35 ? 6.388 -1.565 5.469 1.00 0.00 49 MET A N 7
ATOM 6301 C CA . MET A 1 35 ? 7.504 -0.837 6.043 1.00 0.00 49 MET A CA 7
ATOM 6302 C C . MET A 1 35 ? 8.500 -0.415 4.962 1.00 0.00 49 MET A C 7
ATOM 6303 O O . MET A 1 35 ? 9.032 0.693 5.001 1.00 0.00 49 MET A O 7
ATOM 6315 N N . ASN A 1 36 ? 8.722 -1.323 4.023 1.00 0.00 50 ASN A N 7
ATOM 6316 C CA . ASN A 1 36 ? 9.646 -1.058 2.931 1.00 0.00 50 ASN A CA 7
ATOM 6317 C C . ASN A 1 36 ? 9.218 0.218 2.204 1.00 0.00 50 ASN A C 7
ATOM 6318 O O . ASN A 1 36 ? 10.035 1.107 1.970 1.00 0.00 50 ASN A O 7
ATOM 6328 N N . MET A 1 37 ? 7.938 0.269 1.868 1.00 0.00 51 MET A N 7
ATOM 6329 C CA . MET A 1 37 ? 7.391 1.422 1.173 1.00 0.00 51 MET A CA 7
ATOM 6330 C C . MET A 1 37 ? 7.591 2.700 1.990 1.00 0.00 51 MET A C 7
ATOM 6331 O O . MET A 1 37 ? 7.871 3.759 1.434 1.00 0.00 51 MET A O 7
ATOM 6343 N N . MET A 1 38 ? 7.436 2.556 3.299 1.00 0.00 52 MET A N 7
ATOM 6344 C CA . MET A 1 38 ? 7.595 3.687 4.198 1.00 0.00 52 MET A CA 7
ATOM 6345 C C . MET A 1 38 ? 9.058 4.132 4.267 1.00 0.00 52 MET A C 7
ATOM 6346 O O . MET A 1 38 ? 9.356 5.223 4.749 1.00 0.00 52 MET A O 7
ATOM 6358 N N . ARG A 1 39 ? 9.930 3.262 3.779 1.00 0.00 53 ARG A N 7
ATOM 6359 C CA . ARG A 1 39 ? 11.354 3.551 3.779 1.00 0.00 53 ARG A CA 7
ATOM 6360 C C . ARG A 1 39 ? 11.762 4.209 2.461 1.00 0.00 53 ARG A C 7
ATOM 6361 O O . ARG A 1 39 ? 12.719 4.982 2.418 1.00 0.00 53 ARG A O 7
ATOM 6378 N N . LYS A 1 40 ? 11.017 3.881 1.416 1.00 0.00 54 LYS A N 7
ATOM 6379 C CA . LYS A 1 40 ? 11.289 4.430 0.099 1.00 0.00 54 LYS A CA 7
ATOM 6380 C C . LYS A 1 40 ? 10.504 5.731 -0.078 1.00 0.00 54 LYS A C 7
ATOM 6381 O O . LYS A 1 40 ? 11.080 6.771 -0.394 1.00 0.00 54 LYS A O 7
ATOM 6395 N N . LEU A 1 41 ? 9.200 5.633 0.134 1.00 0.00 55 LEU A N 7
ATOM 6396 C CA . LEU A 1 41 ? 8.329 6.788 0.002 1.00 0.00 55 LEU A CA 7
ATOM 6397 C C . LEU A 1 41 ? 8.561 7.733 1.183 1.00 0.00 55 LEU A C 7
ATOM 6398 O O . LEU A 1 41 ? 8.288 8.927 1.089 1.00 0.00 55 LEU A O 7
ATOM 6413 N N . GLN A 1 42 ? 9.061 7.161 2.268 1.00 0.00 56 GLN A N 7
ATOM 6414 C CA . GLN A 1 42 ? 9.333 7.937 3.466 1.00 0.00 56 GLN A CA 7
ATOM 6415 C C . GLN A 1 42 ? 8.028 8.479 4.053 1.00 0.00 56 GLN A C 7
ATOM 6416 O O . GLN A 1 42 ? 8.044 9.426 4.838 1.00 0.00 56 GLN A O 7
ATOM 6428 N N . VAL A 1 43 ? 6.931 7.855 3.651 1.00 0.00 57 VAL A N 7
ATOM 6429 C CA . VAL A 1 43 ? 5.621 8.264 4.130 1.00 0.00 57 VAL A CA 7
ATOM 6430 C C . VAL A 1 43 ? 5.475 7.874 5.602 1.00 0.00 57 VAL A C 7
ATOM 6431 O O . VAL A 1 43 ? 6.469 7.739 6.313 1.00 0.00 57 VAL A O 7
ATOM 6444 N N . HIS A 1 44 ? 4.227 7.703 6.014 1.00 0.00 58 HIS A N 7
ATOM 6445 C CA . HIS A 1 44 ? 3.938 7.332 7.389 1.00 0.00 58 HIS A CA 7
ATOM 6446 C C . HIS A 1 44 ? 3.505 5.864 7.442 1.00 0.00 58 HIS A C 7
ATOM 6447 O O . HIS A 1 44 ? 4.132 5.053 8.124 1.00 0.00 58 HIS A O 7
ATOM 6460 N N . LYS A 1 45 ? 2.437 5.568 6.718 1.00 0.00 59 LYS A N 7
ATOM 6461 C CA . LYS A 1 45 ? 1.913 4.213 6.675 1.00 0.00 59 LYS A CA 7
ATOM 6462 C C . LYS A 1 45 ? 1.129 4.016 5.376 1.00 0.00 59 LYS A C 7
ATOM 6463 O O . LYS A 1 45 ? 1.389 4.690 4.381 1.00 0.00 59 LYS A O 7
ATOM 6477 N N . VAL A 1 46 ? 0.184 3.088 5.428 1.00 0.00 60 VAL A N 7
ATOM 6478 C CA . VAL A 1 46 ? -0.640 2.793 4.268 1.00 0.00 60 VAL A CA 7
ATOM 6479 C C . VAL A 1 46 ? -1.555 3.985 3.981 1.00 0.00 60 VAL A C 7
ATOM 6480 O O . VAL A 1 46 ? -1.830 4.296 2.823 1.00 0.00 60 VAL A O 7
ATOM 6493 N N . THR A 1 47 ? -2.001 4.621 5.055 1.00 0.00 61 THR A N 7
ATOM 6494 C CA . THR A 1 47 ? -2.878 5.772 4.933 1.00 0.00 61 THR A CA 7
ATOM 6495 C C . THR A 1 47 ? -2.199 6.878 4.122 1.00 0.00 61 THR A C 7
ATOM 6496 O O . THR A 1 47 ? -2.742 7.339 3.118 1.00 0.00 61 THR A O 7
ATOM 6507 N N . GLU A 1 48 ? -1.023 7.269 4.585 1.00 0.00 62 GLU A N 7
ATOM 6508 C CA . GLU A 1 48 ? -0.263 8.312 3.915 1.00 0.00 62 GLU A CA 7
ATOM 6509 C C . GLU A 1 48 ? 0.205 7.827 2.542 1.00 0.00 62 GLU A C 7
ATOM 6510 O O . GLU A 1 48 ? 0.282 8.611 1.595 1.00 0.00 62 GLU A O 7
ATOM 6521 N N . LEU A 1 49 ? 0.505 6.538 2.474 1.00 0.00 63 LEU A N 7
ATOM 6522 C CA . LEU A 1 49 ? 0.964 5.940 1.232 1.00 0.00 63 LEU A CA 7
ATOM 6523 C C . LEU A 1 49 ? -0.135 6.064 0.175 1.00 0.00 63 LEU A C 7
ATOM 6524 O O . LEU A 1 49 ? 0.135 6.431 -0.967 1.00 0.00 63 LEU A O 7
ATOM 6539 N N . LEU A 1 50 ? -1.353 5.752 0.595 1.00 0.00 64 LEU A N 7
ATOM 6540 C CA . LEU A 1 50 ? -2.494 5.824 -0.302 1.00 0.00 64 LEU A CA 7
ATOM 6541 C C . LEU A 1 50 ? -2.567 7.224 -0.916 1.00 0.00 64 LEU A C 7
ATOM 6542 O O . LEU A 1 50 ? -2.806 7.367 -2.115 1.00 0.00 64 LEU A O 7
ATOM 6557 N N . ASN A 1 51 ? -2.356 8.219 -0.068 1.00 0.00 65 ASN A N 7
ATOM 6558 C CA . ASN A 1 51 ? -2.396 9.602 -0.512 1.00 0.00 65 ASN A CA 7
ATOM 6559 C C . ASN A 1 51 ? -1.227 9.860 -1.467 1.00 0.00 65 ASN A C 7
ATOM 6560 O O . ASN A 1 51 ? -1.259 10.807 -2.251 1.00 0.00 65 ASN A O 7
ATOM 6570 N N . CYS A 1 52 ? -0.223 9.000 -1.366 1.00 0.00 66 CYS A N 7
ATOM 6571 C CA . CYS A 1 52 ? 0.952 9.123 -2.210 1.00 0.00 66 CYS A CA 7
ATOM 6572 C C . CYS A 1 52 ? 0.631 8.511 -3.575 1.00 0.00 66 CYS A C 7
ATOM 6573 O O . CYS A 1 52 ? 0.744 9.180 -4.602 1.00 0.00 66 CYS A O 7
ATOM 6580 N N . ALA A 1 53 ? 0.237 7.247 -3.542 1.00 0.00 67 ALA A N 7
ATOM 6581 C CA . ALA A 1 53 ? -0.101 6.537 -4.765 1.00 0.00 67 ALA A CA 7
ATOM 6582 C C . ALA A 1 53 ? -1.356 7.159 -5.378 1.00 0.00 67 ALA A C 7
ATOM 6583 O O . ALA A 1 53 ? -1.537 7.128 -6.597 1.00 0.00 67 ALA A O 7
ATOM 6590 N N . ARG A 1 54 ? -2.192 7.708 -4.510 1.00 0.00 68 ARG A N 7
ATOM 6591 C CA . ARG A 1 54 ? -3.426 8.336 -4.953 1.00 0.00 68 ARG A CA 7
ATOM 6592 C C . ARG A 1 54 ? -3.118 9.604 -5.752 1.00 0.00 68 ARG A C 7
ATOM 6593 O O . ARG A 1 54 ? -3.455 9.695 -6.933 1.00 0.00 68 ARG A O 7
ATOM 6610 N N . ARG A 1 55 ? -2.482 10.550 -5.078 1.00 0.00 69 ARG A N 7
ATOM 6611 C CA . ARG A 1 55 ? -2.127 11.810 -5.710 1.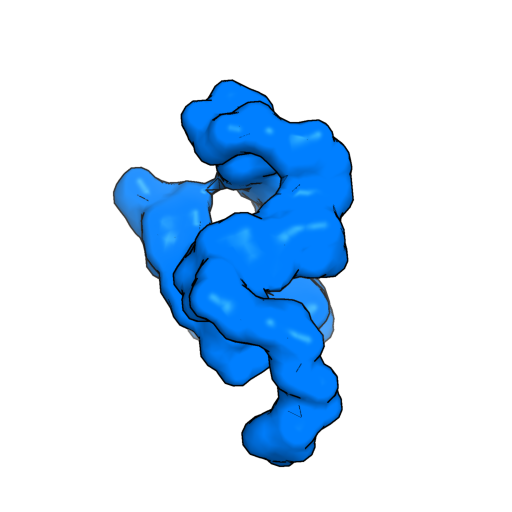00 0.00 69 ARG A CA 7
ATOM 6612 C C . ARG A 1 55 ? -1.491 12.755 -4.689 1.00 0.00 69 ARG A C 7
ATOM 6613 O O . ARG A 1 55 ? -0.375 13.233 -4.891 1.00 0.00 69 ARG A O 7
ATOM 6630 N N . MET A 1 56 ? -2.228 12.998 -3.616 1.00 0.00 70 MET A N 7
ATOM 6631 C CA . MET A 1 56 ? -1.750 13.878 -2.563 1.00 0.00 70 MET A CA 7
ATOM 6632 C C . MET A 1 56 ? -2.903 14.337 -1.667 1.00 0.00 70 MET A C 7
ATOM 6633 O O . MET A 1 56 ? -2.694 14.656 -0.496 1.00 0.00 70 MET A O 7
ATOM 6645 N N . ARG A 1 57 ? -4.092 14.357 -2.251 1.00 0.00 71 ARG A N 7
ATOM 6646 C CA . ARG A 1 57 ? -5.278 14.771 -1.519 1.00 0.00 71 ARG A CA 7
ATOM 6647 C C . ARG A 1 57 ? -5.576 13.784 -0.389 1.00 0.00 71 ARG A C 7
ATOM 6648 O O . ARG A 1 57 ? -5.541 14.148 0.785 1.00 0.00 71 ARG A O 7
ATOM 6665 N N . LEU A 1 58 ? -5.865 12.552 -0.784 1.00 0.00 72 LEU A N 7
ATOM 6666 C CA . LEU A 1 58 ? -6.170 11.509 0.180 1.00 0.00 72 LEU A CA 7
ATOM 6667 C C . LEU A 1 58 ? -6.556 10.229 -0.563 1.00 0.00 72 LEU A C 7
ATOM 6668 O O . LEU A 1 58 ? -5.785 9.272 -0.599 1.00 0.00 72 LEU A O 7
ATOM 6683 N N . ILE A 1 59 ? -7.749 10.254 -1.139 1.00 0.00 73 ILE A N 7
ATOM 6684 C CA . ILE A 1 59 ? -8.246 9.107 -1.881 1.00 0.00 73 ILE A CA 7
ATOM 6685 C C . ILE A 1 59 ? -9.587 9.463 -2.526 1.00 0.00 73 ILE A C 7
ATOM 6686 O O . ILE A 1 59 ? -10.551 8.707 -2.420 1.00 0.00 73 ILE A O 7
ATOM 6701 N N . GLU A 1 60 ? -9.604 10.616 -3.178 1.00 0.00 74 GLU A N 7
ATOM 6702 C CA . GLU A 1 60 ? -10.811 11.083 -3.839 1.00 0.00 74 GLU A CA 7
ATOM 6703 C C . GLU A 1 60 ? -11.326 10.021 -4.814 1.00 0.00 74 GLU A C 7
ATOM 6704 O O . GLU A 1 60 ? -12.506 10.014 -5.163 1.00 0.00 74 GLU A O 7
ATOM 6715 N N . TYR A 1 61 ? -10.416 9.151 -5.226 1.00 0.00 75 TYR A N 7
ATOM 6716 C CA . TYR A 1 61 ? -10.763 8.087 -6.154 1.00 0.00 75 TYR A CA 7
ATOM 6717 C C . TYR A 1 61 ? -11.720 7.084 -5.504 1.00 0.00 75 TYR A C 7
ATOM 6718 O O . TYR A 1 61 ? -11.603 6.790 -4.315 1.00 0.00 75 TYR A O 7
ATOM 6735 N N . LEU A 1 1 ? 8.605 -3.919 -7.292 1.00 0.00 15 LEU A N 8
ATOM 6736 C CA . LEU A 1 1 ? 7.990 -5.102 -7.870 1.00 0.00 15 LEU A CA 8
ATOM 6737 C C . LEU A 1 1 ? 6.958 -5.664 -6.892 1.00 0.00 15 LEU A C 8
ATOM 6738 O O . LEU A 1 1 ? 5.756 -5.597 -7.145 1.00 0.00 15 LEU A O 8
ATOM 6753 N N . ARG A 1 2 ? 7.464 -6.206 -5.793 1.00 0.00 16 ARG A N 8
ATOM 6754 C CA . ARG A 1 2 ? 6.601 -6.778 -4.774 1.00 0.00 16 ARG A CA 8
ATOM 6755 C C . ARG A 1 2 ? 5.845 -5.673 -4.035 1.00 0.00 16 ARG A C 8
ATOM 6756 O O . ARG A 1 2 ? 4.629 -5.757 -3.859 1.00 0.00 16 ARG A O 8
ATOM 6773 N N . GLU A 1 3 ? 6.595 -4.662 -3.622 1.00 0.00 17 GLU A N 8
ATOM 6774 C CA . GLU A 1 3 ? 6.011 -3.540 -2.906 1.00 0.00 17 GLU A CA 8
ATOM 6775 C C . GLU A 1 3 ? 5.308 -2.594 -3.884 1.00 0.00 17 GLU A C 8
ATOM 6776 O O . GLU A 1 3 ? 4.452 -1.806 -3.483 1.00 0.00 17 GLU A O 8
ATOM 6787 N N . ARG A 1 4 ? 5.695 -2.705 -5.145 1.00 0.00 18 ARG A N 8
ATOM 6788 C CA . ARG A 1 4 ? 5.113 -1.869 -6.183 1.00 0.00 18 ARG A CA 8
ATOM 6789 C C . ARG A 1 4 ? 3.676 -2.305 -6.470 1.00 0.00 18 ARG A C 8
ATOM 6790 O O . ARG A 1 4 ? 2.775 -1.471 -6.555 1.00 0.00 18 ARG A O 8
ATOM 6807 N N . GLN A 1 5 ? 3.504 -3.611 -6.614 1.00 0.00 19 GLN A N 8
ATOM 6808 C CA . GLN A 1 5 ? 2.192 -4.167 -6.891 1.00 0.00 19 GLN A CA 8
ATOM 6809 C C . GLN A 1 5 ? 1.262 -3.958 -5.693 1.00 0.00 19 GLN A C 8
ATOM 6810 O O . GLN A 1 5 ? 0.079 -3.669 -5.864 1.00 0.00 19 GLN A O 8
ATOM 6822 N N . VAL A 1 6 ? 1.833 -4.110 -4.507 1.00 0.00 20 VAL A N 8
ATOM 6823 C CA . VAL A 1 6 ? 1.072 -3.941 -3.282 1.00 0.00 20 VAL A CA 8
ATOM 6824 C C . VAL A 1 6 ? 0.603 -2.489 -3.175 1.00 0.00 20 VAL A C 8
ATOM 6825 O O . VAL A 1 6 ? -0.504 -2.223 -2.706 1.00 0.00 20 VAL A O 8
ATOM 6838 N N . LEU A 1 7 ? 1.466 -1.587 -3.619 1.00 0.00 21 LEU A N 8
ATOM 6839 C CA . LEU A 1 7 ? 1.154 -0.169 -3.578 1.00 0.00 21 LEU A CA 8
ATOM 6840 C C . LEU A 1 7 ? 0.057 0.137 -4.600 1.00 0.00 21 LEU A C 8
ATOM 6841 O O . LEU A 1 7 ? -0.747 1.047 -4.400 1.00 0.00 21 LEU A O 8
ATOM 6856 N N . LYS A 1 8 ? 0.057 -0.641 -5.672 1.00 0.00 22 LYS A N 8
ATOM 6857 C CA . LYS A 1 8 ? -0.927 -0.465 -6.726 1.00 0.00 22 LYS A CA 8
ATOM 6858 C C . LYS A 1 8 ? -2.328 -0.671 -6.146 1.00 0.00 22 LYS A C 8
ATOM 6859 O O . LYS A 1 8 ? -3.181 0.211 -6.244 1.00 0.00 22 LYS A O 8
ATOM 6873 N N . LEU A 1 9 ? -2.523 -1.841 -5.556 1.00 0.00 23 LEU A N 8
ATOM 6874 C CA . LEU A 1 9 ? -3.807 -2.175 -4.962 1.00 0.00 23 LEU A CA 8
ATOM 6875 C C . LEU A 1 9 ? -4.107 -1.196 -3.825 1.00 0.00 23 LEU A C 8
ATOM 6876 O O . LEU A 1 9 ? -5.243 -0.747 -3.671 1.00 0.00 23 LEU A O 8
ATOM 6891 N N . ILE A 1 10 ? -3.070 -0.892 -3.058 1.00 0.00 24 ILE A N 8
ATOM 6892 C CA . ILE A 1 10 ? -3.209 0.025 -1.940 1.00 0.00 24 ILE A CA 8
ATOM 6893 C C . ILE A 1 10 ? -3.732 1.369 -2.450 1.00 0.00 24 ILE A C 8
ATOM 6894 O O . ILE A 1 10 ? -4.656 1.939 -1.872 1.00 0.00 24 ILE A O 8
ATOM 6909 N N . ASP A 1 11 ? -3.120 1.835 -3.529 1.00 0.00 25 ASP A N 8
ATOM 6910 C CA . ASP A 1 11 ? -3.514 3.101 -4.123 1.00 0.00 25 ASP A CA 8
ATOM 6911 C C . ASP A 1 11 ? -5.029 3.111 -4.336 1.00 0.00 25 ASP A C 8
ATOM 6912 O O . ASP A 1 11 ? -5.680 4.136 -4.142 1.00 0.00 25 ASP A O 8
ATOM 6921 N N . GLU A 1 12 ? -5.546 1.957 -4.731 1.00 0.00 26 GLU A N 8
ATOM 6922 C CA . GLU A 1 12 ? -6.972 1.820 -4.972 1.00 0.00 26 GLU A CA 8
ATOM 6923 C C . GLU A 1 12 ? -7.672 1.273 -3.725 1.00 0.00 26 GLU A C 8
ATOM 6924 O O . GLU A 1 12 ? -8.708 0.618 -3.827 1.00 0.00 26 GLU A O 8
ATOM 6935 N N . GLY A 1 13 ? -7.075 1.562 -2.577 1.00 0.00 27 GLY A N 8
ATOM 6936 C CA . GLY A 1 13 ? -7.627 1.106 -1.313 1.00 0.00 27 GLY A CA 8
ATOM 6937 C C . GLY A 1 13 ? -7.448 -0.404 -1.147 1.00 0.00 27 GLY A C 8
ATOM 6938 O O . GLY A 1 13 ? -7.703 -1.168 -2.078 1.00 0.00 27 GLY A O 8
ATOM 6942 N N . TYR A 1 14 ? -7.011 -0.789 0.043 1.00 0.00 28 TYR A N 8
ATOM 6943 C CA . TYR A 1 14 ? -6.795 -2.195 0.341 1.00 0.00 28 TYR A CA 8
ATOM 6944 C C . TYR A 1 14 ? -6.086 -2.367 1.686 1.00 0.00 28 TYR A C 8
ATOM 6945 O O . TYR A 1 14 ? -4.882 -2.612 1.730 1.00 0.00 28 TYR A O 8
ATOM 6962 N N . THR A 1 15 ? -6.864 -2.232 2.750 1.00 0.00 29 THR A N 8
ATOM 6963 C CA . THR A 1 15 ? -6.328 -2.371 4.093 1.00 0.00 29 THR A CA 8
ATOM 6964 C C . THR A 1 15 ? -5.258 -3.464 4.129 1.00 0.00 29 THR A C 8
ATOM 6965 O O . THR A 1 15 ? -4.082 -3.195 3.890 1.00 0.00 29 THR A O 8
ATOM 6976 N N . ASN A 1 16 ? -5.704 -4.673 4.431 1.00 0.00 30 ASN A N 8
ATOM 6977 C CA . ASN A 1 16 ? -4.800 -5.808 4.502 1.00 0.00 30 ASN A CA 8
ATOM 6978 C C . ASN A 1 16 ? -5.551 -7.079 4.097 1.00 0.00 30 ASN A C 8
ATOM 6979 O O . ASN A 1 16 ? -5.073 -7.846 3.262 1.00 0.00 30 ASN A O 8
ATOM 6989 N N . HIS A 1 17 ? -6.712 -7.262 4.706 1.00 0.00 31 HIS A N 8
ATOM 6990 C CA . HIS A 1 17 ? -7.533 -8.427 4.419 1.00 0.00 31 HIS A CA 8
ATOM 6991 C C . HIS A 1 17 ? -7.664 -8.600 2.904 1.00 0.00 31 HIS A C 8
ATOM 6992 O O . HIS A 1 17 ? -7.725 -9.725 2.409 1.00 0.00 31 HIS A O 8
ATOM 7005 N N . GLY A 1 18 ? -7.701 -7.473 2.211 1.00 0.00 32 GLY A N 8
ATOM 7006 C CA . GLY A 1 18 ? -7.822 -7.487 0.764 1.00 0.00 32 GLY A CA 8
ATOM 7007 C C . GLY A 1 18 ? -6.499 -7.885 0.106 1.00 0.00 32 GLY A C 8
ATOM 7008 O O . GLY A 1 18 ? -6.464 -8.787 -0.728 1.00 0.00 32 GLY A O 8
ATOM 7012 N N . ILE A 1 19 ? -5.444 -7.192 0.508 1.00 0.00 33 ILE A N 8
ATOM 7013 C CA . ILE A 1 19 ? -4.122 -7.462 -0.032 1.00 0.00 33 ILE A CA 8
ATOM 7014 C C . ILE A 1 19 ? -3.861 -8.968 -0.002 1.00 0.00 33 ILE A C 8
ATOM 7015 O O . ILE A 1 19 ? -3.085 -9.484 -0.804 1.00 0.00 33 ILE A O 8
ATOM 7030 N N . SER A 1 20 ? -4.524 -9.632 0.935 1.00 0.00 34 SER A N 8
ATOM 7031 C CA . SER A 1 20 ? -4.374 -11.071 1.080 1.00 0.00 34 SER A CA 8
ATOM 7032 C C . SER A 1 20 ? -5.138 -11.792 -0.031 1.00 0.00 34 SER A C 8
ATOM 7033 O O . SER A 1 20 ? -4.590 -12.667 -0.700 1.00 0.00 34 SER A O 8
ATOM 7040 N N . GLU A 1 21 ? -6.394 -11.400 -0.193 1.00 0.00 35 GLU A N 8
ATOM 7041 C CA . GLU A 1 21 ? -7.239 -11.999 -1.211 1.00 0.00 35 GLU A CA 8
ATOM 7042 C C . GLU A 1 21 ? -6.721 -11.644 -2.607 1.00 0.00 35 GLU A C 8
ATOM 7043 O O . GLU A 1 21 ? -7.047 -12.317 -3.583 1.00 0.00 35 GLU A O 8
ATOM 7054 N N . LYS A 1 22 ? -5.923 -10.588 -2.656 1.00 0.00 36 LYS A N 8
ATOM 7055 C CA . LYS A 1 22 ? -5.357 -10.136 -3.916 1.00 0.00 36 LYS A CA 8
ATOM 7056 C C . LYS A 1 22 ? -3.990 -10.794 -4.121 1.00 0.00 36 LYS A C 8
ATOM 7057 O O . LYS A 1 22 ? -3.757 -11.440 -5.140 1.00 0.00 36 LYS A O 8
ATOM 7071 N N . LEU A 1 23 ? -3.125 -10.605 -3.135 1.00 0.00 37 LEU A N 8
ATOM 7072 C CA . LEU A 1 23 ? -1.789 -11.172 -3.195 1.00 0.00 37 LEU A CA 8
ATOM 7073 C C . LEU A 1 23 ? -1.767 -12.498 -2.432 1.00 0.00 37 LEU A C 8
ATOM 7074 O O . LEU A 1 23 ? -0.740 -12.880 -1.873 1.00 0.00 37 LEU A O 8
ATOM 7089 N N . HIS A 1 24 ? -2.912 -13.165 -2.434 1.00 0.00 38 HIS A N 8
ATOM 7090 C CA . HIS A 1 24 ? -3.038 -14.439 -1.750 1.00 0.00 38 HIS A CA 8
ATOM 7091 C C . HIS A 1 24 ? -2.719 -14.258 -0.265 1.00 0.00 38 HIS A C 8
ATOM 7092 O O . HIS A 1 24 ? -1.943 -13.380 0.105 1.00 0.00 38 HIS A O 8
ATOM 7105 N N . ILE A 1 25 ? -3.337 -15.105 0.547 1.00 0.00 39 ILE A N 8
ATOM 7106 C CA . ILE A 1 25 ? -3.127 -15.049 1.984 1.00 0.00 39 ILE A CA 8
ATOM 7107 C C . ILE A 1 25 ? -1.662 -14.718 2.271 1.00 0.00 39 ILE A C 8
ATOM 7108 O O . ILE A 1 25 ? -0.789 -15.571 2.120 1.00 0.00 39 ILE A O 8
ATOM 7123 N N . SER A 1 26 ? -1.437 -13.478 2.678 1.00 0.00 40 SER A N 8
ATOM 7124 C CA . SER A 1 26 ? -0.092 -13.023 2.987 1.00 0.00 40 SER A CA 8
ATOM 7125 C C . SER A 1 26 ? -0.144 -11.649 3.658 1.00 0.00 40 SER A C 8
ATOM 7126 O O . SER A 1 26 ? 0.668 -10.776 3.356 1.00 0.00 40 SER A O 8
ATOM 7133 N N . ILE A 1 27 ? -1.107 -11.500 4.555 1.00 0.00 41 ILE A N 8
ATOM 7134 C CA . ILE A 1 27 ? -1.276 -10.248 5.271 1.00 0.00 41 ILE A CA 8
ATOM 7135 C C . ILE A 1 27 ? 0.019 -9.909 6.010 1.00 0.00 41 ILE A C 8
ATOM 7136 O O . ILE A 1 27 ? 0.395 -8.743 6.110 1.00 0.00 41 ILE A O 8
ATOM 7151 N N . LYS A 1 28 ? 0.667 -10.951 6.509 1.00 0.00 42 LYS A N 8
ATOM 7152 C CA . LYS A 1 28 ? 1.913 -10.780 7.237 1.00 0.00 42 LYS A CA 8
ATOM 7153 C C . LYS A 1 28 ? 2.970 -10.191 6.300 1.00 0.00 42 LYS A C 8
ATOM 7154 O O . LYS A 1 28 ? 3.713 -9.290 6.685 1.00 0.00 42 LYS A O 8
ATOM 7168 N N . THR A 1 29 ? 3.002 -10.724 5.088 1.00 0.00 43 THR A N 8
ATOM 7169 C CA . THR A 1 29 ? 3.955 -10.264 4.093 1.00 0.00 43 THR A CA 8
ATOM 7170 C C . THR A 1 29 ? 3.793 -8.762 3.854 1.00 0.00 43 THR A C 8
ATOM 7171 O O . THR A 1 29 ? 4.780 -8.044 3.696 1.00 0.00 43 THR A O 8
ATOM 7182 N N . VAL A 1 30 ? 2.541 -8.328 3.838 1.00 0.00 44 VAL A N 8
ATOM 7183 C CA . VAL A 1 30 ? 2.238 -6.924 3.622 1.00 0.00 44 VAL A CA 8
ATOM 7184 C C . VAL A 1 30 ? 2.935 -6.085 4.695 1.00 0.00 44 VAL A C 8
ATOM 7185 O O . VAL A 1 30 ? 3.492 -5.030 4.397 1.00 0.00 44 VAL A O 8
ATOM 7198 N N . GLU A 1 31 ? 2.883 -6.587 5.920 1.00 0.00 45 GLU A N 8
ATOM 7199 C CA . GLU A 1 31 ? 3.502 -5.896 7.038 1.00 0.00 45 GLU A CA 8
ATOM 7200 C C . GLU A 1 31 ? 4.970 -5.592 6.727 1.00 0.00 45 GLU A C 8
ATOM 7201 O O . GLU A 1 31 ? 5.436 -4.477 6.949 1.00 0.00 45 GLU A O 8
ATOM 7212 N N . THR A 1 32 ? 5.654 -6.606 6.218 1.00 0.00 46 THR A N 8
ATOM 7213 C CA . THR A 1 32 ? 7.060 -6.460 5.873 1.00 0.00 46 THR A CA 8
ATOM 7214 C C . THR A 1 32 ? 7.214 -5.606 4.613 1.00 0.00 46 THR A C 8
ATOM 7215 O O . THR A 1 32 ? 8.080 -4.733 4.554 1.00 0.00 46 THR A O 8
ATOM 7226 N N . HIS A 1 33 ? 6.363 -5.886 3.638 1.00 0.00 47 HIS A N 8
ATOM 7227 C CA . HIS A 1 33 ? 6.394 -5.154 2.383 1.00 0.00 47 HIS A CA 8
ATOM 7228 C C . HIS A 1 33 ? 6.111 -3.673 2.646 1.00 0.00 47 HIS A C 8
ATOM 7229 O O . HIS A 1 33 ? 6.653 -2.804 1.965 1.00 0.00 47 HIS A O 8
ATOM 7242 N N . ARG A 1 34 ? 5.262 -3.433 3.635 1.00 0.00 48 ARG A N 8
ATOM 7243 C CA . ARG A 1 34 ? 4.900 -2.074 3.996 1.00 0.00 48 ARG A CA 8
ATOM 7244 C C . ARG A 1 34 ? 6.141 -1.291 4.431 1.00 0.00 48 ARG A C 8
ATOM 7245 O O . ARG A 1 34 ? 6.451 -0.244 3.863 1.00 0.00 48 ARG A O 8
ATOM 7262 N N . MET A 1 35 ? 6.819 -1.829 5.434 1.00 0.00 49 MET A N 8
ATOM 7263 C CA . MET A 1 35 ? 8.020 -1.195 5.951 1.00 0.00 49 MET A CA 8
ATOM 7264 C C . MET A 1 35 ? 8.961 -0.792 4.814 1.00 0.00 49 MET A C 8
ATOM 7265 O O . MET A 1 35 ? 9.649 0.223 4.904 1.00 0.00 49 MET A O 8
ATOM 7277 N N . ASN A 1 36 ? 8.961 -1.610 3.771 1.00 0.00 50 ASN A N 8
ATOM 7278 C CA . ASN A 1 36 ? 9.808 -1.352 2.618 1.00 0.00 50 ASN A CA 8
ATOM 7279 C C . ASN A 1 36 ? 9.312 -0.094 1.900 1.00 0.00 50 ASN A C 8
ATOM 7280 O O . ASN A 1 36 ? 10.110 0.755 1.507 1.00 0.00 50 ASN A O 8
ATOM 7290 N N . MET A 1 37 ? 7.999 -0.016 1.749 1.00 0.00 51 MET A N 8
ATOM 7291 C CA . MET A 1 37 ? 7.388 1.123 1.086 1.00 0.00 51 MET A CA 8
ATOM 7292 C C . MET A 1 37 ? 7.558 2.397 1.916 1.00 0.00 51 MET A C 8
ATOM 7293 O O . MET A 1 37 ? 8.072 3.399 1.423 1.00 0.00 51 MET A O 8
ATOM 7305 N N . MET A 1 38 ? 7.116 2.317 3.162 1.00 0.00 52 MET A N 8
ATOM 7306 C CA . MET A 1 38 ? 7.212 3.451 4.065 1.00 0.00 52 MET A CA 8
ATOM 7307 C C . MET A 1 38 ? 8.625 4.040 4.057 1.00 0.00 52 MET A C 8
ATOM 7308 O O . MET A 1 38 ? 8.797 5.250 4.182 1.00 0.00 52 MET A O 8
ATOM 7320 N N . ARG A 1 39 ? 9.599 3.153 3.909 1.00 0.00 53 ARG A N 8
ATOM 7321 C CA . ARG A 1 39 ? 10.991 3.570 3.882 1.00 0.00 53 ARG A CA 8
ATOM 7322 C C . ARG A 1 39 ? 11.397 3.977 2.465 1.00 0.00 53 ARG A C 8
ATOM 7323 O O . ARG A 1 39 ? 12.388 4.683 2.278 1.00 0.00 53 ARG A O 8
ATOM 7340 N N . LYS A 1 40 ? 10.611 3.518 1.503 1.00 0.00 54 LYS A N 8
ATOM 7341 C CA . LYS A 1 40 ? 10.875 3.826 0.108 1.00 0.00 54 LYS A CA 8
ATOM 7342 C C . LYS A 1 40 ? 10.425 5.258 -0.188 1.00 0.00 54 LYS A C 8
ATOM 7343 O O . LYS A 1 40 ? 11.194 6.058 -0.719 1.00 0.00 54 LYS A O 8
ATOM 7357 N N . LEU A 1 41 ? 9.180 5.539 0.169 1.00 0.00 55 LEU A N 8
ATOM 7358 C CA . LEU A 1 41 ? 8.618 6.860 -0.052 1.00 0.00 55 LEU A CA 8
ATOM 7359 C C . LEU A 1 41 ? 8.877 7.732 1.177 1.00 0.00 55 LEU A C 8
ATOM 7360 O O . LEU A 1 41 ? 8.625 8.935 1.154 1.00 0.00 55 LEU A O 8
ATOM 7375 N N . GLN A 1 42 ? 9.378 7.091 2.223 1.00 0.00 56 GLN A N 8
ATOM 7376 C CA . GLN A 1 42 ? 9.675 7.793 3.461 1.00 0.00 56 GLN A CA 8
ATOM 7377 C C . GLN A 1 42 ? 8.382 8.281 4.116 1.00 0.00 56 GLN A C 8
ATOM 7378 O O . GLN A 1 42 ? 8.409 9.179 4.958 1.00 0.00 56 GLN A O 8
ATOM 7390 N N . VAL A 1 43 ? 7.280 7.669 3.707 1.00 0.00 57 VAL A N 8
ATOM 7391 C CA . VAL A 1 43 ? 5.980 8.030 4.245 1.00 0.00 57 VAL A CA 8
ATOM 7392 C C . VAL A 1 43 ? 5.927 7.660 5.729 1.00 0.00 57 VAL A C 8
ATOM 7393 O O . VAL A 1 43 ? 6.953 7.642 6.405 1.00 0.00 57 VAL A O 8
ATOM 7406 N N . HIS A 1 44 ? 4.718 7.377 6.192 1.00 0.00 58 HIS A N 8
ATOM 7407 C CA . HIS A 1 44 ? 4.516 7.009 7.584 1.00 0.00 58 HIS A CA 8
ATOM 7408 C C . HIS A 1 44 ? 4.025 5.563 7.667 1.00 0.00 58 HIS A C 8
ATOM 7409 O O . HIS A 1 44 ? 4.693 4.709 8.248 1.00 0.00 58 HIS A O 8
ATOM 7422 N N . LYS A 1 45 ? 2.861 5.333 7.077 1.00 0.00 59 LYS A N 8
ATOM 7423 C CA . LYS A 1 45 ? 2.272 4.004 7.077 1.00 0.00 59 LYS A CA 8
ATOM 7424 C C . LYS A 1 45 ? 1.524 3.783 5.761 1.00 0.00 59 LYS A C 8
ATOM 7425 O O . LYS A 1 45 ? 1.901 4.332 4.728 1.00 0.00 59 LYS A O 8
ATOM 7439 N N . VAL A 1 46 ? 0.476 2.975 5.843 1.00 0.00 60 VAL A N 8
ATOM 7440 C CA . VAL A 1 46 ? -0.329 2.675 4.671 1.00 0.00 60 VAL A CA 8
ATOM 7441 C C . VAL A 1 46 ? -1.302 3.827 4.416 1.00 0.00 60 VAL A C 8
ATOM 7442 O O . VAL A 1 46 ? -1.640 4.117 3.270 1.00 0.00 60 VAL A O 8
ATOM 7455 N N . THR A 1 47 ? -1.726 4.454 5.505 1.00 0.00 61 THR A N 8
ATOM 7456 C CA . THR A 1 47 ? -2.654 5.568 5.414 1.00 0.00 61 THR A CA 8
ATOM 7457 C C . THR A 1 47 ? -2.022 6.725 4.637 1.00 0.00 61 THR A C 8
ATOM 7458 O O . THR A 1 47 ? -2.511 7.103 3.573 1.00 0.00 61 THR A O 8
ATOM 7469 N N . GLU A 1 48 ? -0.947 7.256 5.200 1.00 0.00 62 GLU A N 8
ATOM 7470 C CA . GLU A 1 48 ? -0.244 8.363 4.573 1.00 0.00 62 GLU A CA 8
ATOM 7471 C C . GLU A 1 48 ? 0.258 7.956 3.187 1.00 0.00 62 GLU A C 8
ATOM 7472 O O . GLU A 1 48 ? 0.374 8.794 2.294 1.00 0.00 62 GLU A O 8
ATOM 7483 N N . LEU A 1 49 ? 0.543 6.669 3.049 1.00 0.00 63 LEU A N 8
ATOM 7484 C CA . LEU A 1 49 ? 1.028 6.142 1.786 1.00 0.00 63 LEU A CA 8
ATOM 7485 C C . LEU A 1 49 ? -0.133 6.052 0.794 1.00 0.00 63 LEU A C 8
ATOM 7486 O O . LEU A 1 49 ? 0.047 6.283 -0.401 1.00 0.00 63 LEU A O 8
ATOM 7501 N N . LEU A 1 50 ? -1.298 5.716 1.327 1.00 0.00 64 LEU A N 8
ATOM 7502 C CA . LEU A 1 50 ? -2.490 5.592 0.503 1.00 0.00 64 LEU A CA 8
ATOM 7503 C C . LEU A 1 50 ? -2.698 6.889 -0.282 1.00 0.00 64 LEU A C 8
ATOM 7504 O O . LEU A 1 50 ? -3.077 6.857 -1.451 1.00 0.00 64 LEU A O 8
ATOM 7519 N N . ASN A 1 51 ? -2.442 7.999 0.393 1.00 0.00 65 ASN A N 8
ATOM 7520 C CA . ASN A 1 51 ? -2.597 9.305 -0.227 1.00 0.00 65 ASN A CA 8
ATOM 7521 C C . ASN A 1 51 ? -1.456 9.529 -1.222 1.00 0.00 65 ASN A C 8
ATOM 7522 O O . ASN A 1 51 ? -1.634 10.210 -2.231 1.00 0.00 65 ASN A O 8
ATOM 7532 N N . CYS A 1 52 ? -0.311 8.946 -0.903 1.00 0.00 66 CYS A N 8
ATOM 7533 C CA . CYS A 1 52 ? 0.859 9.075 -1.757 1.00 0.00 66 CYS A CA 8
ATOM 7534 C C . CYS A 1 52 ? 0.499 8.543 -3.147 1.00 0.00 66 CYS A C 8
ATOM 7535 O O . CYS A 1 52 ? 0.595 9.267 -4.136 1.00 0.00 66 CYS A O 8
ATOM 7542 N N . ALA A 1 53 ? 0.093 7.282 -3.176 1.00 0.00 67 ALA A N 8
ATOM 7543 C CA . ALA A 1 53 ? -0.283 6.646 -4.427 1.00 0.00 67 ALA A CA 8
ATOM 7544 C C . ALA A 1 53 ? -1.406 7.449 -5.086 1.00 0.00 67 ALA A C 8
ATOM 7545 O O . ALA A 1 53 ? -1.462 7.554 -6.310 1.00 0.00 67 ALA A O 8
ATOM 7552 N N . ARG A 1 54 ? -2.273 7.993 -4.246 1.00 0.00 68 ARG A N 8
ATOM 7553 C CA . ARG A 1 54 ? -3.393 8.781 -4.732 1.00 0.00 68 ARG A CA 8
ATOM 7554 C C . ARG A 1 54 ? -2.888 10.061 -5.400 1.00 0.00 68 ARG A C 8
ATOM 7555 O O . ARG A 1 54 ? -3.224 10.339 -6.550 1.00 0.00 68 ARG A O 8
ATOM 7572 N N . ARG A 1 55 ? -2.092 10.808 -4.651 1.00 0.00 69 ARG A N 8
ATOM 7573 C CA . ARG A 1 55 ? -1.538 12.053 -5.156 1.00 0.00 69 ARG A CA 8
ATOM 7574 C C . ARG A 1 55 ? -2.655 12.958 -5.677 1.00 0.00 69 ARG A C 8
ATOM 7575 O O . ARG A 1 55 ? -2.504 13.605 -6.712 1.00 0.00 69 ARG A O 8
ATOM 7592 N N . MET A 1 56 ? -3.753 12.977 -4.934 1.00 0.00 70 MET A N 8
ATOM 7593 C CA . MET A 1 56 ? -4.896 13.793 -5.309 1.00 0.00 70 MET A CA 8
ATOM 7594 C C . MET A 1 56 ? -5.164 14.873 -4.259 1.00 0.00 70 MET A C 8
ATOM 7595 O O . MET A 1 56 ? -4.781 16.028 -4.440 1.00 0.00 70 MET A O 8
ATOM 7607 N N . ARG A 1 57 ? -5.821 14.460 -3.184 1.00 0.00 71 ARG A N 8
ATOM 7608 C CA . ARG A 1 57 ? -6.145 15.381 -2.107 1.00 0.00 71 ARG A CA 8
ATOM 7609 C C . ARG A 1 57 ? -6.794 14.627 -0.944 1.00 0.00 71 ARG A C 8
ATOM 7610 O O . ARG A 1 57 ? -6.200 14.497 0.125 1.00 0.00 71 ARG A O 8
ATOM 7627 N N . LEU A 1 58 ? -8.005 14.150 -1.192 1.00 0.00 72 LEU A N 8
ATOM 7628 C CA . LEU A 1 58 ? -8.740 13.413 -0.180 1.00 0.00 72 LEU A CA 8
ATOM 7629 C C . LEU A 1 58 ? -9.493 12.256 -0.842 1.00 0.00 72 LEU A C 8
ATOM 7630 O O . LEU A 1 58 ? -10.696 12.100 -0.645 1.00 0.00 72 LEU A O 8
ATOM 7645 N N . ILE A 1 59 ? -8.752 11.476 -1.613 1.00 0.00 73 ILE A N 8
ATOM 7646 C CA . ILE A 1 59 ? -9.332 10.339 -2.307 1.00 0.00 73 ILE A CA 8
ATOM 7647 C C . ILE A 1 59 ? -10.361 10.837 -3.323 1.00 0.00 73 ILE A C 8
ATOM 7648 O O . ILE A 1 59 ? -11.529 10.454 -3.269 1.00 0.00 73 ILE A O 8
ATOM 7663 N N . GLU A 1 60 ? -9.891 11.685 -4.226 1.00 0.00 74 GLU A N 8
ATOM 7664 C CA . GLU A 1 60 ? -10.755 12.240 -5.252 1.00 0.00 74 GLU A CA 8
ATOM 7665 C C . GLU A 1 60 ? -10.972 11.220 -6.373 1.00 0.00 74 GLU A C 8
ATOM 7666 O O . GLU A 1 60 ? -12.089 11.054 -6.859 1.00 0.00 74 GLU A O 8
ATOM 7677 N N . TYR A 1 61 ? -9.884 10.566 -6.752 1.00 0.00 75 TYR A N 8
ATOM 7678 C CA . TYR A 1 61 ? -9.940 9.567 -7.806 1.00 0.00 75 TYR A CA 8
ATOM 7679 C C . TYR A 1 61 ? -11.130 8.626 -7.605 1.00 0.00 75 TYR A C 8
ATOM 7680 O O . TYR A 1 61 ? -12.204 8.851 -8.160 1.00 0.00 75 TYR A O 8
ATOM 7697 N N . LEU A 1 1 ? 9.172 -3.878 -6.775 1.00 0.00 15 LEU A N 9
ATOM 7698 C CA . LEU A 1 1 ? 8.303 -4.794 -7.493 1.00 0.00 15 LEU A CA 9
ATOM 7699 C C . LEU A 1 1 ? 7.178 -5.257 -6.565 1.00 0.00 15 LEU A C 9
ATOM 7700 O O . LEU A 1 1 ? 6.006 -4.990 -6.825 1.00 0.00 15 LEU A O 9
ATOM 7715 N N . ARG A 1 2 ? 7.574 -5.942 -5.503 1.00 0.00 16 ARG A N 9
ATOM 7716 C CA . ARG A 1 2 ? 6.613 -6.444 -4.536 1.00 0.00 16 ARG A CA 9
ATOM 7717 C C . ARG A 1 2 ? 5.771 -5.295 -3.979 1.00 0.00 16 ARG A C 9
ATOM 7718 O O . ARG A 1 2 ? 4.544 -5.380 -3.939 1.00 0.00 16 ARG A O 9
ATOM 7735 N N . GLU A 1 3 ? 6.463 -4.245 -3.561 1.00 0.00 17 GLU A N 9
ATOM 7736 C CA . GLU A 1 3 ? 5.794 -3.079 -3.007 1.00 0.00 17 GLU A CA 9
ATOM 7737 C C . GLU A 1 3 ? 5.146 -2.259 -4.125 1.00 0.00 17 GLU A C 9
ATOM 7738 O O . GLU A 1 3 ? 4.068 -1.693 -3.941 1.00 0.00 17 GLU A O 9
ATOM 7749 N N . ARG A 1 4 ? 5.828 -2.220 -5.260 1.00 0.00 18 ARG A N 9
ATOM 7750 C CA . ARG A 1 4 ? 5.332 -1.479 -6.406 1.00 0.00 18 ARG A CA 9
ATOM 7751 C C . ARG A 1 4 ? 3.926 -1.955 -6.779 1.00 0.00 18 ARG A C 9
ATOM 7752 O O . ARG A 1 4 ? 3.045 -1.143 -7.056 1.00 0.00 18 ARG A O 9
ATOM 7769 N N . GLN A 1 5 ? 3.761 -3.269 -6.772 1.00 0.00 19 GLN A N 9
ATOM 7770 C CA . GLN A 1 5 ? 2.477 -3.863 -7.106 1.00 0.00 19 GLN A CA 9
ATOM 7771 C C . GLN A 1 5 ? 1.446 -3.541 -6.024 1.00 0.00 19 GLN A C 9
ATOM 7772 O O . GLN A 1 5 ? 0.266 -3.361 -6.320 1.00 0.00 19 GLN A O 9
ATOM 7784 N N . VAL A 1 6 ? 1.928 -3.477 -4.791 1.00 0.00 20 VAL A N 9
ATOM 7785 C CA . VAL A 1 6 ? 1.063 -3.180 -3.663 1.00 0.00 20 VAL A CA 9
ATOM 7786 C C . VAL A 1 6 ? 0.750 -1.682 -3.647 1.00 0.00 20 VAL A C 9
ATOM 7787 O O . VAL A 1 6 ? -0.405 -1.287 -3.502 1.00 0.00 20 VAL A O 9
ATOM 7800 N N . LEU A 1 7 ? 1.800 -0.889 -3.798 1.00 0.00 21 LEU A N 9
ATOM 7801 C CA . LEU A 1 7 ? 1.654 0.557 -3.803 1.00 0.00 21 LEU A CA 9
ATOM 7802 C C . LEU A 1 7 ? 0.622 0.956 -4.860 1.00 0.00 21 LEU A C 9
ATOM 7803 O O . LEU A 1 7 ? 0.026 2.029 -4.777 1.00 0.00 21 LEU A O 9
ATOM 7818 N N . LYS A 1 8 ? 0.445 0.071 -5.831 1.00 0.00 22 LYS A N 9
ATOM 7819 C CA . LYS A 1 8 ? -0.503 0.318 -6.903 1.00 0.00 22 LYS A CA 9
ATOM 7820 C C . LYS A 1 8 ? -1.926 0.121 -6.378 1.00 0.00 22 LYS A C 9
ATOM 7821 O O . LYS A 1 8 ? -2.766 1.012 -6.500 1.00 0.00 22 LYS A O 9
ATOM 7835 N N . LEU A 1 9 ? -2.153 -1.051 -5.802 1.00 0.00 23 LEU A N 9
ATOM 7836 C CA . LEU A 1 9 ? -3.459 -1.376 -5.255 1.00 0.00 23 LEU A CA 9
ATOM 7837 C C . LEU A 1 9 ? -3.706 -0.537 -4.000 1.00 0.00 23 LEU A C 9
ATOM 7838 O O . LEU A 1 9 ? -4.779 0.042 -3.837 1.00 0.00 23 LEU A O 9
ATOM 7853 N N . ILE A 1 10 ? -2.694 -0.497 -3.146 1.00 0.00 24 ILE A N 9
ATOM 7854 C CA . ILE A 1 10 ? -2.788 0.262 -1.910 1.00 0.00 24 ILE A CA 9
ATOM 7855 C C . ILE A 1 10 ? -3.301 1.670 -2.220 1.00 0.00 24 ILE A C 9
ATOM 7856 O O . ILE A 1 10 ? -4.061 2.242 -1.439 1.00 0.00 24 ILE A O 9
ATOM 7871 N N . ASP A 1 11 ? -2.866 2.187 -3.358 1.00 0.00 25 ASP A N 9
ATOM 7872 C CA . ASP A 1 11 ? -3.271 3.517 -3.779 1.00 0.00 25 ASP A CA 9
ATOM 7873 C C . ASP A 1 11 ? -4.779 3.526 -4.043 1.00 0.00 25 ASP A C 9
ATOM 7874 O O . ASP A 1 11 ? -5.472 4.469 -3.666 1.00 0.00 25 ASP A O 9
ATOM 7883 N N . GLU A 1 12 ? -5.241 2.465 -4.687 1.00 0.00 26 GLU A N 9
ATOM 7884 C CA . GLU A 1 12 ? -6.654 2.340 -5.004 1.00 0.00 26 GLU A CA 9
ATOM 7885 C C . GLU A 1 12 ? -7.484 2.281 -3.720 1.00 0.00 26 GLU A C 9
ATOM 7886 O O . GLU A 1 12 ? -8.366 3.111 -3.507 1.00 0.00 26 GLU A O 9
ATOM 7897 N N . GLY A 1 13 ? -7.171 1.290 -2.897 1.00 0.00 27 GLY A N 9
ATOM 7898 C CA . GLY A 1 13 ? -7.876 1.112 -1.638 1.00 0.00 27 GLY A CA 9
ATOM 7899 C C . GLY A 1 13 ? -8.006 -0.371 -1.288 1.00 0.00 27 GLY A C 9
ATOM 7900 O O . GLY A 1 13 ? -8.606 -1.139 -2.037 1.00 0.00 27 GLY A O 9
ATOM 7904 N N . TYR A 1 14 ? -7.432 -0.730 -0.148 1.00 0.00 28 TYR A N 9
ATOM 7905 C CA . TYR A 1 14 ? -7.477 -2.108 0.310 1.00 0.00 28 TYR A CA 9
ATOM 7906 C C . TYR A 1 14 ? -7.151 -2.199 1.802 1.00 0.00 28 TYR A C 9
ATOM 7907 O O . TYR A 1 14 ? -7.791 -2.951 2.537 1.00 0.00 28 TYR A O 9
ATOM 7924 N N . THR A 1 15 ? -6.158 -1.421 2.208 1.00 0.00 29 THR A N 9
ATOM 7925 C CA . THR A 1 15 ? -5.740 -1.405 3.600 1.00 0.00 29 THR A CA 9
ATOM 7926 C C . THR A 1 15 ? -4.818 -2.591 3.892 1.00 0.00 29 THR A C 9
ATOM 7927 O O . THR A 1 15 ? -3.600 -2.429 3.973 1.00 0.00 29 THR A O 9
ATOM 7938 N N . ASN A 1 16 ? -5.432 -3.754 4.045 1.00 0.00 30 ASN A N 9
ATOM 7939 C CA . ASN A 1 16 ? -4.681 -4.966 4.327 1.00 0.00 30 ASN A CA 9
ATOM 7940 C C . ASN A 1 16 ? -5.494 -6.182 3.877 1.00 0.00 30 ASN A C 9
ATOM 7941 O O . ASN A 1 16 ? -5.090 -6.896 2.962 1.00 0.00 30 ASN A O 9
ATOM 7951 N N . HIS A 1 17 ? -6.624 -6.376 4.540 1.00 0.00 31 HIS A N 9
ATOM 7952 C CA . HIS A 1 17 ? -7.496 -7.492 4.218 1.00 0.00 31 HIS A CA 9
ATOM 7953 C C . HIS A 1 17 ? -7.746 -7.533 2.710 1.00 0.00 31 HIS A C 9
ATOM 7954 O O . HIS A 1 17 ? -8.060 -8.585 2.156 1.00 0.00 31 HIS A O 9
ATOM 7967 N N . GLY A 1 18 ? -7.595 -6.372 2.088 1.00 0.00 32 GLY A N 9
ATOM 7968 C CA . GLY A 1 18 ? -7.801 -6.261 0.654 1.00 0.00 32 GLY A CA 9
ATOM 7969 C C . GLY A 1 18 ? -6.527 -6.625 -0.112 1.00 0.00 32 GLY A C 9
ATOM 7970 O O . GLY A 1 18 ? -6.567 -7.421 -1.049 1.00 0.00 32 GLY A O 9
ATOM 7974 N N . ILE A 1 19 ? -5.427 -6.024 0.315 1.00 0.00 33 ILE A N 9
ATOM 7975 C CA . ILE A 1 19 ? -4.142 -6.275 -0.318 1.00 0.00 33 ILE A CA 9
ATOM 7976 C C . ILE A 1 19 ? -3.882 -7.782 -0.352 1.00 0.00 33 ILE A C 9
ATOM 7977 O O . ILE A 1 19 ? -3.416 -8.312 -1.361 1.00 0.00 33 ILE A O 9
ATOM 7992 N N . SER A 1 20 ? -4.193 -8.430 0.760 1.00 0.00 34 SER A N 9
ATOM 7993 C CA . SER A 1 20 ? -3.997 -9.865 0.870 1.00 0.00 34 SER A CA 9
ATOM 7994 C C . SER A 1 20 ? -4.999 -10.600 -0.024 1.00 0.00 34 SER A C 9
ATOM 7995 O O . SER A 1 20 ? -4.659 -11.601 -0.651 1.00 0.00 34 SER A O 9
ATOM 8002 N N . GLU A 1 21 ? -6.215 -10.073 -0.053 1.00 0.00 35 GLU A N 9
ATOM 8003 C CA . GLU A 1 21 ? -7.268 -10.666 -0.859 1.00 0.00 35 GLU A CA 9
ATOM 8004 C C . GLU A 1 21 ? -6.961 -10.486 -2.347 1.00 0.00 35 GLU A C 9
ATOM 8005 O O . GLU A 1 21 ? -7.454 -11.245 -3.181 1.00 0.00 35 GLU A O 9
ATOM 8016 N N . LYS A 1 22 ? -6.151 -9.479 -2.634 1.00 0.00 36 LYS A N 9
ATOM 8017 C CA . LYS A 1 22 ? -5.773 -9.190 -4.008 1.00 0.00 36 LYS A CA 9
ATOM 8018 C C . LYS A 1 22 ? -4.484 -9.941 -4.347 1.00 0.00 36 LYS A C 9
ATOM 8019 O O . LYS A 1 22 ? -4.437 -10.696 -5.316 1.00 0.00 36 LYS A O 9
ATOM 8033 N N . LEU A 1 23 ? -3.469 -9.709 -3.526 1.00 0.00 37 LEU A N 9
ATOM 8034 C CA . LEU A 1 23 ? -2.182 -10.355 -3.727 1.00 0.00 37 LEU A CA 9
ATOM 8035 C C . LEU A 1 23 ? -2.290 -11.829 -3.337 1.00 0.00 37 LEU A C 9
ATOM 8036 O O . LEU A 1 23 ? -1.976 -12.711 -4.135 1.00 0.00 37 LEU A O 9
ATOM 8051 N N . HIS A 1 24 ? -2.736 -12.052 -2.109 1.00 0.00 38 HIS A N 9
ATOM 8052 C CA . HIS A 1 24 ? -2.889 -13.405 -1.603 1.00 0.00 38 HIS A CA 9
ATOM 8053 C C . HIS A 1 24 ? -2.939 -13.380 -0.074 1.00 0.00 38 HIS A C 9
ATOM 8054 O O . HIS A 1 24 ? -2.146 -12.689 0.565 1.00 0.00 38 HIS A O 9
ATOM 8067 N N . ILE A 1 25 ? -3.879 -14.140 0.470 1.00 0.00 39 ILE A N 9
ATOM 8068 C CA . ILE A 1 25 ? -4.041 -14.213 1.912 1.00 0.00 39 ILE A CA 9
ATOM 8069 C C . ILE A 1 25 ? -2.664 -14.200 2.578 1.00 0.00 39 ILE A C 9
ATOM 8070 O O . ILE A 1 25 ? -1.940 -15.194 2.533 1.00 0.00 39 ILE A O 9
ATOM 8085 N N . SER A 1 26 ? -2.343 -13.063 3.180 1.00 0.00 40 SER A N 9
ATOM 8086 C CA . SER A 1 26 ? -1.065 -12.908 3.854 1.00 0.00 40 SER A CA 9
ATOM 8087 C C . SER A 1 26 ? -0.912 -11.474 4.362 1.00 0.00 40 SER A C 9
ATOM 8088 O O . SER A 1 26 ? 0.055 -10.792 4.024 1.00 0.00 40 SER A O 9
ATOM 8095 N N . ILE A 1 27 ? -1.880 -11.058 5.166 1.00 0.00 41 ILE A N 9
ATOM 8096 C CA . ILE A 1 27 ? -1.866 -9.716 5.723 1.00 0.00 41 ILE A CA 9
ATOM 8097 C C . ILE A 1 27 ? -0.522 -9.470 6.411 1.00 0.00 41 ILE A C 9
ATOM 8098 O O . ILE A 1 27 ? -0.067 -8.332 6.504 1.00 0.00 41 ILE A O 9
ATOM 8113 N N . LYS A 1 28 ? 0.077 -10.557 6.878 1.00 0.00 42 LYS A N 9
ATOM 8114 C CA . LYS A 1 28 ? 1.359 -10.474 7.553 1.00 0.00 42 LYS A CA 9
ATOM 8115 C C . LYS A 1 28 ? 2.447 -10.124 6.536 1.00 0.00 42 LYS A C 9
ATOM 8116 O O . LYS A 1 28 ? 3.301 -9.279 6.800 1.00 0.00 42 LYS A O 9
ATOM 8130 N N . THR A 1 29 ? 2.381 -10.791 5.394 1.00 0.00 43 THR A N 9
ATOM 8131 C CA . THR A 1 29 ? 3.348 -10.562 4.335 1.00 0.00 43 THR A CA 9
ATOM 8132 C C . THR A 1 29 ? 3.296 -9.105 3.872 1.00 0.00 43 THR A C 9
ATOM 8133 O O . THR A 1 29 ? 4.334 -8.479 3.659 1.00 0.00 43 THR A O 9
ATOM 8144 N N . VAL A 1 30 ? 2.077 -8.606 3.728 1.00 0.00 44 VAL A N 9
ATOM 8145 C CA . VAL A 1 30 ? 1.875 -7.234 3.293 1.00 0.00 44 VAL A CA 9
ATOM 8146 C C . VAL A 1 30 ? 2.484 -6.283 4.326 1.00 0.00 44 VAL A C 9
ATOM 8147 O O . VAL A 1 30 ? 2.972 -5.210 3.973 1.00 0.00 44 VAL A O 9
ATOM 8160 N N . GLU A 1 31 ? 2.436 -6.709 5.579 1.00 0.00 45 GLU A N 9
ATOM 8161 C CA . GLU A 1 31 ? 2.977 -5.908 6.664 1.00 0.00 45 GLU A CA 9
ATOM 8162 C C . GLU A 1 31 ? 4.456 -5.608 6.415 1.00 0.00 45 GLU A C 9
ATOM 8163 O O . GLU A 1 31 ? 4.888 -4.463 6.539 1.00 0.00 45 GLU A O 9
ATOM 8174 N N . THR A 1 32 ? 5.190 -6.655 6.068 1.00 0.00 46 THR A N 9
ATOM 8175 C CA . THR A 1 32 ? 6.612 -6.516 5.800 1.00 0.00 46 THR A CA 9
ATOM 8176 C C . THR A 1 32 ? 6.840 -5.623 4.580 1.00 0.00 46 THR A C 9
ATOM 8177 O O . THR A 1 32 ? 7.685 -4.729 4.611 1.00 0.00 46 THR A O 9
ATOM 8188 N N . HIS A 1 33 ? 6.074 -5.895 3.535 1.00 0.00 47 HIS A N 9
ATOM 8189 C CA . HIS A 1 33 ? 6.181 -5.128 2.306 1.00 0.00 47 HIS A CA 9
ATOM 8190 C C . HIS A 1 33 ? 6.034 -3.637 2.618 1.00 0.00 47 HIS A C 9
ATOM 8191 O O . HIS A 1 33 ? 6.754 -2.809 2.063 1.00 0.00 47 HIS A O 9
ATOM 8204 N N . ARG A 1 34 ? 5.096 -3.340 3.506 1.00 0.00 48 ARG A N 9
ATOM 8205 C CA . ARG A 1 34 ? 4.846 -1.964 3.899 1.00 0.00 48 ARG A CA 9
ATOM 8206 C C . ARG A 1 34 ? 6.129 -1.320 4.429 1.00 0.00 48 ARG A C 9
ATOM 8207 O O . ARG A 1 34 ? 6.522 -0.247 3.975 1.00 0.00 48 ARG A O 9
ATOM 8224 N N . MET A 1 35 ? 6.746 -2.005 5.382 1.00 0.00 49 MET A N 9
ATOM 8225 C CA . MET A 1 35 ? 7.976 -1.513 5.978 1.00 0.00 49 MET A CA 9
ATOM 8226 C C . MET A 1 35 ? 8.990 -1.123 4.901 1.00 0.00 49 MET A C 9
ATOM 8227 O O . MET A 1 35 ? 9.794 -0.214 5.101 1.00 0.00 49 MET A O 9
ATOM 8239 N N . ASN A 1 36 ? 8.919 -1.830 3.784 1.00 0.00 50 ASN A N 9
ATOM 8240 C CA . ASN A 1 36 ? 9.821 -1.569 2.675 1.00 0.00 50 ASN A CA 9
ATOM 8241 C C . ASN A 1 36 ? 9.389 -0.284 1.963 1.00 0.00 50 ASN A C 9
ATOM 8242 O O . ASN A 1 36 ? 10.211 0.399 1.355 1.00 0.00 50 ASN A O 9
ATOM 8252 N N . MET A 1 37 ? 8.099 0.005 2.062 1.00 0.00 51 MET A N 9
ATOM 8253 C CA . MET A 1 37 ? 7.549 1.194 1.436 1.00 0.00 51 MET A CA 9
ATOM 8254 C C . MET A 1 37 ? 7.755 2.425 2.323 1.00 0.00 51 MET A C 9
ATOM 8255 O O . MET A 1 37 ? 7.621 3.556 1.859 1.00 0.00 51 MET A O 9
ATOM 8267 N N . MET A 1 38 ? 8.075 2.162 3.580 1.00 0.00 52 MET A N 9
ATOM 8268 C CA . MET A 1 38 ? 8.300 3.233 4.535 1.00 0.00 52 MET A CA 9
ATOM 8269 C C . MET A 1 38 ? 9.770 3.658 4.547 1.00 0.00 52 MET A C 9
ATOM 8270 O O . MET A 1 38 ? 10.088 4.799 4.881 1.00 0.00 52 MET A O 9
ATOM 8282 N N . ARG A 1 39 ? 10.627 2.717 4.177 1.00 0.00 53 ARG A N 9
ATOM 8283 C CA . ARG A 1 39 ? 12.055 2.980 4.142 1.00 0.00 53 ARG A CA 9
ATOM 8284 C C . ARG A 1 39 ? 12.471 3.466 2.751 1.00 0.00 53 ARG A C 9
ATOM 8285 O O . ARG A 1 39 ? 13.452 4.194 2.612 1.00 0.00 53 ARG A O 9
ATOM 8302 N N . LYS A 1 40 ? 11.703 3.043 1.757 1.00 0.00 54 LYS A N 9
ATOM 8303 C CA . LYS A 1 40 ? 11.979 3.427 0.384 1.00 0.00 54 LYS A CA 9
ATOM 8304 C C . LYS A 1 40 ? 11.405 4.821 0.123 1.00 0.00 54 LYS A C 9
ATOM 8305 O O . LYS A 1 40 ? 12.137 5.735 -0.255 1.00 0.00 54 LYS A O 9
ATOM 8319 N N . LEU A 1 41 ? 10.104 4.941 0.337 1.00 0.00 55 LEU A N 9
ATOM 8320 C CA . LEU A 1 41 ? 9.425 6.208 0.128 1.00 0.00 55 LEU A CA 9
ATOM 8321 C C . LEU A 1 41 ? 9.617 7.092 1.363 1.00 0.00 55 LEU A C 9
ATOM 8322 O O . LEU A 1 41 ? 9.126 8.219 1.406 1.00 0.00 55 LEU A O 9
ATOM 8337 N N . GLN A 1 42 ? 10.331 6.547 2.337 1.00 0.00 56 GLN A N 9
ATOM 8338 C CA . GLN A 1 42 ? 10.592 7.271 3.568 1.00 0.00 56 GLN A CA 9
ATOM 8339 C C . GLN A 1 42 ? 9.276 7.686 4.231 1.00 0.00 56 GLN A C 9
ATOM 8340 O O . GLN A 1 42 ? 9.253 8.600 5.054 1.00 0.00 56 GLN A O 9
ATOM 8352 N N . VAL A 1 43 ? 8.214 6.993 3.848 1.00 0.00 57 VAL A N 9
ATOM 8353 C CA . VAL A 1 43 ? 6.898 7.276 4.395 1.00 0.00 57 VAL A CA 9
ATOM 8354 C C . VAL A 1 43 ? 6.787 6.661 5.790 1.00 0.00 57 VAL A C 9
ATOM 8355 O O . VAL A 1 43 ? 7.646 5.881 6.199 1.00 0.00 57 VAL A O 9
ATOM 8368 N N . HIS A 1 44 ? 5.722 7.036 6.485 1.00 0.00 58 HIS A N 9
ATOM 8369 C CA . HIS A 1 44 ? 5.488 6.531 7.827 1.00 0.00 58 HIS A CA 9
ATOM 8370 C C . HIS A 1 44 ? 4.954 5.099 7.749 1.00 0.00 58 HIS A C 9
ATOM 8371 O O . HIS A 1 44 ? 5.694 4.144 7.986 1.00 0.00 58 HIS A O 9
ATOM 8384 N N . LYS A 1 45 ? 3.677 4.993 7.417 1.00 0.00 59 LYS A N 9
ATOM 8385 C CA . LYS A 1 45 ? 3.037 3.694 7.306 1.00 0.00 59 LYS A CA 9
ATOM 8386 C C . LYS A 1 45 ? 2.386 3.567 5.929 1.00 0.00 59 LYS A C 9
ATOM 8387 O O . LYS A 1 45 ? 2.702 4.328 5.015 1.00 0.00 59 LYS A O 9
ATOM 8401 N N . VAL A 1 46 ? 1.488 2.598 5.820 1.00 0.00 60 VAL A N 9
ATOM 8402 C CA . VAL A 1 46 ? 0.790 2.361 4.567 1.00 0.00 60 VAL A CA 9
ATOM 8403 C C . VAL A 1 46 ? -0.209 3.494 4.323 1.00 0.00 60 VAL A C 9
ATOM 8404 O O . VAL A 1 46 ? -0.436 3.891 3.182 1.00 0.00 60 VAL A O 9
ATOM 8417 N N . THR A 1 47 ? -0.779 3.981 5.415 1.00 0.00 61 THR A N 9
ATOM 8418 C CA . THR A 1 47 ? -1.750 5.059 5.334 1.00 0.00 61 THR A CA 9
ATOM 8419 C C . THR A 1 47 ? -1.125 6.291 4.675 1.00 0.00 61 THR A C 9
ATOM 8420 O O . THR A 1 47 ? -1.648 6.804 3.687 1.00 0.00 61 THR A O 9
ATOM 8431 N N . GLU A 1 48 ? -0.013 6.729 5.248 1.00 0.00 62 GLU A N 9
ATOM 8432 C CA . GLU A 1 48 ? 0.689 7.890 4.727 1.00 0.00 62 GLU A CA 9
ATOM 8433 C C . GLU A 1 48 ? 1.144 7.634 3.289 1.00 0.00 62 GLU A C 9
ATOM 8434 O O . GLU A 1 48 ? 1.146 8.547 2.463 1.00 0.00 62 GLU A O 9
ATOM 8445 N N . LEU A 1 49 ? 1.521 6.390 3.034 1.00 0.00 63 LEU A N 9
ATOM 8446 C CA . LEU A 1 49 ? 1.978 6.004 1.710 1.00 0.00 63 LEU A CA 9
ATOM 8447 C C . LEU A 1 49 ? 0.774 5.886 0.773 1.00 0.00 63 LEU A C 9
ATOM 8448 O O . LEU A 1 49 ? 0.907 6.045 -0.439 1.00 0.00 63 LEU A O 9
ATOM 8463 N N . LEU A 1 50 ? -0.376 5.609 1.371 1.00 0.00 64 LEU A N 9
ATOM 8464 C CA . LEU A 1 50 ? -1.603 5.469 0.607 1.00 0.00 64 LEU A CA 9
ATOM 8465 C C . LEU A 1 50 ? -1.891 6.778 -0.132 1.00 0.00 64 LEU A C 9
ATOM 8466 O O . LEU A 1 50 ? -2.260 6.765 -1.305 1.00 0.00 64 LEU A O 9
ATOM 8481 N N . ASN A 1 51 ? -1.712 7.877 0.587 1.00 0.00 65 ASN A N 9
ATOM 8482 C CA . ASN A 1 51 ? -1.949 9.192 0.015 1.00 0.00 65 ASN A CA 9
ATOM 8483 C C . ASN A 1 51 ? -0.794 9.550 -0.923 1.00 0.00 65 ASN A C 9
ATOM 8484 O O . ASN A 1 51 ? -0.976 10.308 -1.873 1.00 0.00 65 ASN A O 9
ATOM 8494 N N . CYS A 1 52 ? 0.367 8.986 -0.624 1.00 0.00 66 CYS A N 9
ATOM 8495 C CA . CYS A 1 52 ? 1.550 9.236 -1.430 1.00 0.00 66 CYS A CA 9
ATOM 8496 C C . CYS A 1 52 ? 1.271 8.757 -2.855 1.00 0.00 66 CYS A C 9
ATOM 8497 O O . CYS A 1 52 ? 1.344 9.539 -3.802 1.00 0.00 66 CYS A O 9
ATOM 8504 N N . ALA A 1 53 ? 0.956 7.475 -2.963 1.00 0.00 67 ALA A N 9
ATOM 8505 C CA . ALA A 1 53 ? 0.666 6.882 -4.258 1.00 0.00 67 ALA A CA 9
ATOM 8506 C C . ALA A 1 53 ? -0.536 7.594 -4.882 1.00 0.00 67 ALA A C 9
ATOM 8507 O O . ALA A 1 53 ? -0.568 7.823 -6.090 1.00 0.00 67 ALA A O 9
ATOM 8514 N N . ARG A 1 54 ? -1.496 7.924 -4.029 1.00 0.00 68 ARG A N 9
ATOM 8515 C CA . ARG A 1 54 ? -2.698 8.605 -4.481 1.00 0.00 68 ARG A CA 9
ATOM 8516 C C . ARG A 1 54 ? -2.344 9.972 -5.070 1.00 0.00 68 ARG A C 9
ATOM 8517 O O . ARG A 1 54 ? -2.694 10.270 -6.210 1.00 0.00 68 ARG A O 9
ATOM 8534 N N . ARG A 1 55 ? -1.654 10.766 -4.265 1.00 0.00 69 ARG A N 9
ATOM 8535 C CA . ARG A 1 55 ? -1.248 12.094 -4.691 1.00 0.00 69 ARG A CA 9
ATOM 8536 C C . ARG A 1 55 ? -2.447 12.861 -5.253 1.00 0.00 69 ARG A C 9
ATOM 8537 O O . ARG A 1 55 ? -2.301 13.662 -6.174 1.00 0.00 69 ARG A O 9
ATOM 8554 N N . MET A 1 56 ? -3.607 12.588 -4.674 1.00 0.00 70 MET A N 9
ATOM 8555 C CA . MET A 1 56 ? -4.831 13.241 -5.105 1.00 0.00 70 MET A CA 9
ATOM 8556 C C . MET A 1 56 ? -5.771 13.481 -3.922 1.00 0.00 70 MET A C 9
ATOM 8557 O O . MET A 1 56 ? -6.216 14.605 -3.697 1.00 0.00 70 MET A O 9
ATOM 8569 N N . ARG A 1 57 ? -6.043 12.406 -3.197 1.00 0.00 71 ARG A N 9
ATOM 8570 C CA . ARG A 1 57 ? -6.923 12.486 -2.042 1.00 0.00 71 ARG A CA 9
ATOM 8571 C C . ARG A 1 57 ? -8.359 12.766 -2.487 1.00 0.00 71 ARG A C 9
ATOM 8572 O O . ARG A 1 57 ? -8.946 13.776 -2.102 1.00 0.00 71 ARG A O 9
ATOM 8589 N N . LEU A 1 58 ? -8.884 11.853 -3.290 1.00 0.00 72 LEU A N 9
ATOM 8590 C CA . LEU A 1 58 ? -10.241 11.989 -3.792 1.00 0.00 72 LEU A CA 9
ATOM 8591 C C . LEU A 1 58 ? -11.146 10.979 -3.080 1.00 0.00 72 LEU A C 9
ATOM 8592 O O . LEU A 1 58 ? -12.200 11.344 -2.560 1.00 0.00 72 LEU A O 9
ATOM 8607 N N . ILE A 1 59 ? -10.701 9.731 -3.083 1.00 0.00 73 ILE A N 9
ATOM 8608 C CA . ILE A 1 59 ? -11.458 8.667 -2.445 1.00 0.00 73 ILE A CA 9
ATOM 8609 C C . ILE A 1 59 ? -12.919 8.746 -2.892 1.00 0.00 73 ILE A C 9
ATOM 8610 O O . ILE A 1 59 ? -13.814 8.275 -2.191 1.00 0.00 73 ILE A O 9
ATOM 8625 N N . GLU A 1 60 ? -13.116 9.346 -4.058 1.00 0.00 74 GLU A N 9
ATOM 8626 C CA . GLU A 1 60 ? -14.453 9.493 -4.607 1.00 0.00 74 GLU A CA 9
ATOM 8627 C C . GLU A 1 60 ? -14.915 8.178 -5.238 1.00 0.00 74 GLU A C 9
ATOM 8628 O O . GLU A 1 60 ? -15.860 7.553 -4.758 1.00 0.00 74 GLU A O 9
ATOM 8639 N N . TYR A 1 61 ? -14.228 7.797 -6.306 1.00 0.00 75 TYR A N 9
ATOM 8640 C CA . TYR A 1 61 ? -14.557 6.568 -7.007 1.00 0.00 75 TYR A CA 9
ATOM 8641 C C . TYR A 1 61 ? -16.070 6.415 -7.167 1.00 0.00 75 TYR A C 9
ATOM 8642 O O . TYR A 1 61 ? -16.668 7.022 -8.053 1.00 0.00 75 TYR A O 9
ATOM 8659 N N . LEU A 1 1 ? 7.312 -1.849 -8.412 1.00 0.00 15 LEU A N 10
ATOM 8660 C CA . LEU A 1 1 ? 6.365 -2.754 -9.043 1.00 0.00 15 LEU A CA 10
ATOM 8661 C C . LEU A 1 1 ? 5.539 -3.454 -7.963 1.00 0.00 15 LEU A C 10
ATOM 8662 O O . LEU A 1 1 ? 4.331 -3.242 -7.864 1.00 0.00 15 LEU A O 10
ATOM 8677 N N . ARG A 1 2 ? 6.223 -4.278 -7.182 1.00 0.00 16 ARG A N 10
ATOM 8678 C CA . ARG A 1 2 ? 5.567 -5.014 -6.113 1.00 0.00 16 ARG A CA 10
ATOM 8679 C C . ARG A 1 2 ? 4.889 -4.045 -5.142 1.00 0.00 16 ARG A C 10
ATOM 8680 O O . ARG A 1 2 ? 3.686 -4.140 -4.903 1.00 0.00 16 ARG A O 10
ATOM 8697 N N . GLU A 1 3 ? 5.690 -3.134 -4.610 1.00 0.00 17 GLU A N 10
ATOM 8698 C CA . GLU A 1 3 ? 5.183 -2.148 -3.670 1.00 0.00 17 GLU A CA 10
ATOM 8699 C C . GLU A 1 3 ? 4.183 -1.220 -4.362 1.00 0.00 17 GLU A C 10
ATOM 8700 O O . GLU A 1 3 ? 3.148 -0.878 -3.790 1.00 0.00 17 GLU A O 10
ATOM 8711 N N . ARG A 1 4 ? 4.527 -0.837 -5.583 1.00 0.00 18 ARG A N 10
ATOM 8712 C CA . ARG A 1 4 ? 3.674 0.045 -6.360 1.00 0.00 18 ARG A CA 10
ATOM 8713 C C . ARG A 1 4 ? 2.338 -0.639 -6.662 1.00 0.00 18 ARG A C 10
ATOM 8714 O O . ARG A 1 4 ? 1.316 0.028 -6.814 1.00 0.00 18 ARG A O 10
ATOM 8731 N N . GLN A 1 5 ? 2.392 -1.961 -6.741 1.00 0.00 19 GLN A N 10
ATOM 8732 C CA . GLN A 1 5 ? 1.199 -2.741 -7.022 1.00 0.00 19 GLN A CA 10
ATOM 8733 C C . GLN A 1 5 ? 0.234 -2.684 -5.836 1.00 0.00 19 GLN A C 10
ATOM 8734 O O . GLN A 1 5 ? -0.953 -2.416 -6.009 1.00 0.00 19 GLN A O 10
ATOM 8746 N N . VAL A 1 6 ? 0.782 -2.941 -4.657 1.00 0.00 20 VAL A N 10
ATOM 8747 C CA . VAL A 1 6 ? -0.015 -2.922 -3.441 1.00 0.00 20 VAL A CA 10
ATOM 8748 C C . VAL A 1 6 ? -0.372 -1.474 -3.093 1.00 0.00 20 VAL A C 10
ATOM 8749 O O . VAL A 1 6 ? -1.505 -1.184 -2.712 1.00 0.00 20 VAL A O 10
ATOM 8762 N N . LEU A 1 7 ? 0.618 -0.604 -3.236 1.00 0.00 21 LEU A N 10
ATOM 8763 C CA . LEU A 1 7 ? 0.423 0.805 -2.941 1.00 0.00 21 LEU A CA 10
ATOM 8764 C C . LEU A 1 7 ? -0.752 1.337 -3.764 1.00 0.00 21 LEU A C 10
ATOM 8765 O O . LEU A 1 7 ? -1.390 2.316 -3.381 1.00 0.00 21 LEU A O 10
ATOM 8780 N N . LYS A 1 8 ? -1.003 0.667 -4.880 1.00 0.00 22 LYS A N 10
ATOM 8781 C CA . LYS A 1 8 ? -2.090 1.060 -5.759 1.00 0.00 22 LYS A CA 10
ATOM 8782 C C . LYS A 1 8 ? -3.427 0.712 -5.098 1.00 0.00 22 LYS A C 10
ATOM 8783 O O . LYS A 1 8 ? -4.301 1.567 -4.972 1.00 0.00 22 LYS A O 10
ATOM 8797 N N . LEU A 1 9 ? -3.541 -0.546 -4.695 1.00 0.00 23 LEU A N 10
ATOM 8798 C CA . LEU A 1 9 ? -4.755 -1.017 -4.053 1.00 0.00 23 LEU A CA 10
ATOM 8799 C C . LEU A 1 9 ? -4.862 -0.396 -2.659 1.00 0.00 23 LEU A C 10
ATOM 8800 O O . LEU A 1 9 ? -5.933 0.060 -2.260 1.00 0.00 23 LEU A O 10
ATOM 8815 N N . ILE A 1 10 ? -3.739 -0.396 -1.957 1.00 0.00 24 ILE A N 10
ATOM 8816 C CA . ILE A 1 10 ? -3.693 0.162 -0.616 1.00 0.00 24 ILE A CA 10
ATOM 8817 C C . ILE A 1 10 ? -4.391 1.524 -0.612 1.00 0.00 24 ILE A C 10
ATOM 8818 O O . ILE A 1 10 ? -5.092 1.864 0.340 1.00 0.00 24 ILE A O 10
ATOM 8833 N N . ASP A 1 11 ? -4.173 2.268 -1.687 1.00 0.00 25 ASP A N 10
ATOM 8834 C CA . ASP A 1 11 ? -4.771 3.585 -1.819 1.00 0.00 25 ASP A CA 10
ATOM 8835 C C . ASP A 1 11 ? -6.277 3.438 -2.040 1.00 0.00 25 ASP A C 10
ATOM 8836 O O . ASP A 1 11 ? -7.064 4.244 -1.546 1.00 0.00 25 ASP A O 10
ATOM 8845 N N . GLU A 1 12 ? -6.635 2.400 -2.783 1.00 0.00 26 GLU A N 10
ATOM 8846 C CA . GLU A 1 12 ? -8.033 2.135 -3.075 1.00 0.00 26 GLU A CA 10
ATOM 8847 C C . GLU A 1 12 ? -8.793 1.816 -1.787 1.00 0.00 26 GLU A C 10
ATOM 8848 O O . GLU A 1 12 ? -9.753 2.503 -1.441 1.00 0.00 26 GLU A O 10
ATOM 8859 N N . GLY A 1 13 ? -8.336 0.771 -1.111 1.00 0.00 27 GLY A N 10
ATOM 8860 C CA . GLY A 1 13 ? -8.962 0.352 0.130 1.00 0.00 27 GLY A CA 10
ATOM 8861 C C . GLY A 1 13 ? -8.886 -1.167 0.298 1.00 0.00 27 GLY A C 10
ATOM 8862 O O . GLY A 1 13 ? -9.500 -1.910 -0.467 1.00 0.00 27 GLY A O 10
ATOM 8866 N N . TYR A 1 14 ? -8.127 -1.583 1.302 1.00 0.00 28 TYR A N 10
ATOM 8867 C CA . TYR A 1 14 ? -7.964 -3.000 1.579 1.00 0.00 28 TYR A CA 10
ATOM 8868 C C . TYR A 1 14 ? -7.336 -3.221 2.955 1.00 0.00 28 TYR A C 10
ATOM 8869 O O . TYR A 1 14 ? -7.728 -4.132 3.683 1.00 0.00 28 TYR A O 10
ATOM 8886 N N . THR A 1 15 ? -6.369 -2.371 3.273 1.00 0.00 29 THR A N 10
ATOM 8887 C CA . THR A 1 15 ? -5.682 -2.461 4.550 1.00 0.00 29 THR A CA 10
ATOM 8888 C C . THR A 1 15 ? -4.790 -3.704 4.588 1.00 0.00 29 THR A C 10
ATOM 8889 O O . THR A 1 15 ? -3.578 -3.609 4.405 1.00 0.00 29 THR A O 10
ATOM 8900 N N . ASN A 1 16 ? -5.425 -4.842 4.827 1.00 0.00 30 ASN A N 10
ATOM 8901 C CA . ASN A 1 16 ? -4.705 -6.102 4.893 1.00 0.00 30 ASN A CA 10
ATOM 8902 C C . ASN A 1 16 ? -5.631 -7.237 4.450 1.00 0.00 30 ASN A C 10
ATOM 8903 O O . ASN A 1 16 ? -5.395 -7.870 3.423 1.00 0.00 30 ASN A O 10
ATOM 8913 N N . HIS A 1 17 ? -6.664 -7.460 5.249 1.00 0.00 31 HIS A N 10
ATOM 8914 C CA . HIS A 1 17 ? -7.627 -8.507 4.953 1.00 0.00 31 HIS A CA 10
ATOM 8915 C C . HIS A 1 17 ? -8.062 -8.406 3.490 1.00 0.00 31 HIS A C 10
ATOM 8916 O O . HIS A 1 17 ? -8.351 -9.418 2.853 1.00 0.00 31 HIS A O 10
ATOM 8929 N N . GLY A 1 18 ? -8.096 -7.176 2.999 1.00 0.00 32 GLY A N 10
ATOM 8930 C CA . GLY A 1 18 ? -8.491 -6.928 1.624 1.00 0.00 32 GLY A CA 10
ATOM 8931 C C . GLY A 1 18 ? -7.337 -7.215 0.662 1.00 0.00 32 GLY A C 10
ATOM 8932 O O . GLY A 1 18 ? -7.533 -7.839 -0.380 1.00 0.00 32 GLY A O 10
ATOM 8936 N N . ILE A 1 19 ? -6.159 -6.746 1.045 1.00 0.00 33 ILE A N 10
ATOM 8937 C CA . ILE A 1 19 ? -4.973 -6.945 0.230 1.00 0.00 33 ILE A CA 10
ATOM 8938 C C . ILE A 1 19 ? -4.661 -8.441 0.147 1.00 0.00 33 ILE A C 10
ATOM 8939 O O . ILE A 1 19 ? -4.050 -8.898 -0.818 1.00 0.00 33 ILE A O 10
ATOM 8954 N N . SER A 1 20 ? -5.094 -9.162 1.171 1.00 0.00 34 SER A N 10
ATOM 8955 C CA . SER A 1 20 ? -4.869 -10.595 1.226 1.00 0.00 34 SER A CA 10
ATOM 8956 C C . SER A 1 20 ? -5.728 -11.301 0.174 1.00 0.00 34 SER A C 10
ATOM 8957 O O . SER A 1 20 ? -5.229 -12.128 -0.588 1.00 0.00 34 SER A O 10
ATOM 8964 N N . GLU A 1 21 ? -7.005 -10.948 0.167 1.00 0.00 35 GLU A N 10
ATOM 8965 C CA . GLU A 1 21 ? -7.938 -11.537 -0.779 1.00 0.00 35 GLU A CA 10
ATOM 8966 C C . GLU A 1 21 ? -7.587 -11.112 -2.205 1.00 0.00 35 GLU A C 10
ATOM 8967 O O . GLU A 1 21 ? -7.982 -11.769 -3.168 1.00 0.00 35 GLU A O 10
ATOM 8978 N N . LYS A 1 22 ? -6.848 -10.016 -2.299 1.00 0.00 36 LYS A N 10
ATOM 8979 C CA . LYS A 1 22 ? -6.439 -9.495 -3.592 1.00 0.00 36 LYS A CA 10
ATOM 8980 C C . LYS A 1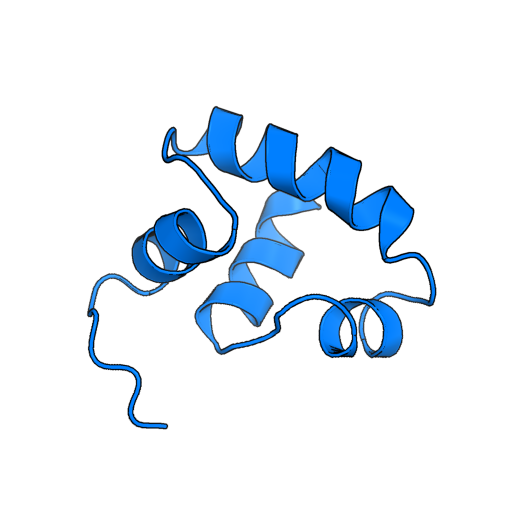 22 ? -5.077 -10.083 -3.965 1.00 0.00 36 LYS A C 10
ATOM 8981 O O . LYS A 1 22 ? -4.924 -10.677 -5.031 1.00 0.00 36 LYS A O 10
ATOM 8995 N N . LEU A 1 23 ? -4.121 -9.895 -3.067 1.00 0.00 37 LEU A N 10
ATOM 8996 C CA . LEU A 1 23 ? -2.777 -10.398 -3.288 1.00 0.00 37 LEU A CA 10
ATOM 8997 C C . LEU A 1 23 ? -2.642 -11.781 -2.648 1.00 0.00 37 LEU A C 10
ATOM 8998 O O . LEU A 1 23 ? -1.545 -12.189 -2.270 1.00 0.00 37 LEU A O 10
ATOM 9013 N N . HIS A 1 24 ? -3.773 -12.463 -2.543 1.00 0.00 38 HIS A N 10
ATOM 9014 C CA . HIS A 1 24 ? -3.795 -13.791 -1.953 1.00 0.00 38 HIS A CA 10
ATOM 9015 C C . HIS A 1 24 ? -3.285 -13.721 -0.512 1.00 0.00 38 HIS A C 10
ATOM 9016 O O . HIS A 1 24 ? -2.452 -12.877 -0.184 1.00 0.00 38 HIS A O 10
ATOM 9029 N N . ILE A 1 25 ? -3.807 -14.618 0.311 1.00 0.00 39 ILE A N 10
ATOM 9030 C CA . ILE A 1 25 ? -3.416 -14.669 1.709 1.00 0.00 39 ILE A CA 10
ATOM 9031 C C . ILE A 1 25 ? -1.923 -14.352 1.828 1.00 0.00 39 ILE A C 10
ATOM 9032 O O . ILE A 1 25 ? -1.080 -15.160 1.444 1.00 0.00 39 ILE A O 10
ATOM 9047 N N . SER A 1 26 ? -1.643 -13.171 2.363 1.00 0.00 40 SER A N 10
ATOM 9048 C CA . SER A 1 26 ? -0.267 -12.737 2.538 1.00 0.00 40 SER A CA 10
ATOM 9049 C C . SER A 1 26 ? -0.232 -11.402 3.283 1.00 0.00 40 SER A C 10
ATOM 9050 O O . SER A 1 26 ? 0.410 -10.453 2.835 1.00 0.00 40 SER A O 10
ATOM 9057 N N . ILE A 1 27 ? -0.930 -11.370 4.409 1.00 0.00 41 ILE A N 10
ATOM 9058 C CA . ILE A 1 27 ? -0.986 -10.166 5.221 1.00 0.00 41 ILE A CA 10
ATOM 9059 C C . ILE A 1 27 ? 0.396 -9.893 5.817 1.00 0.00 41 ILE A C 10
ATOM 9060 O O . ILE A 1 27 ? 0.762 -8.742 6.046 1.00 0.00 41 ILE A O 10
ATOM 9075 N N . LYS A 1 28 ? 1.127 -10.973 6.054 1.00 0.00 42 LYS A N 10
ATOM 9076 C CA . LYS A 1 28 ? 2.461 -10.866 6.620 1.00 0.00 42 LYS A CA 10
ATOM 9077 C C . LYS A 1 28 ? 3.401 -10.241 5.585 1.00 0.00 42 LYS A C 10
ATOM 9078 O O . LYS A 1 28 ? 4.216 -9.384 5.920 1.00 0.00 42 LYS A O 10
ATOM 9092 N N . THR A 1 29 ? 3.254 -10.696 4.349 1.00 0.00 43 THR A N 10
ATOM 9093 C CA . THR A 1 29 ? 4.079 -10.193 3.264 1.00 0.00 43 THR A CA 10
ATOM 9094 C C . THR A 1 29 ? 3.932 -8.675 3.143 1.00 0.00 43 THR A C 10
ATOM 9095 O O . THR A 1 29 ? 4.904 -7.974 2.863 1.00 0.00 43 THR A O 10
ATOM 9106 N N . VAL A 1 30 ? 2.710 -8.212 3.357 1.00 0.00 44 VAL A N 10
ATOM 9107 C CA . VAL A 1 30 ? 2.423 -6.789 3.276 1.00 0.00 44 VAL A CA 10
ATOM 9108 C C . VAL A 1 30 ? 3.237 -6.047 4.338 1.00 0.00 44 VAL A C 10
ATOM 9109 O O . VAL A 1 30 ? 3.776 -4.972 4.074 1.00 0.00 44 VAL A O 10
ATOM 9122 N N . GLU A 1 31 ? 3.303 -6.651 5.515 1.00 0.00 45 GLU A N 10
ATOM 9123 C CA . GLU A 1 31 ? 4.042 -6.060 6.618 1.00 0.00 45 GLU A CA 10
ATOM 9124 C C . GLU A 1 31 ? 5.464 -5.709 6.176 1.00 0.00 45 GLU A C 10
ATOM 9125 O O . GLU A 1 31 ? 5.945 -4.607 6.440 1.00 0.00 45 GLU A O 10
ATOM 9136 N N . THR A 1 32 ? 6.096 -6.665 5.512 1.00 0.00 46 THR A N 10
ATOM 9137 C CA . THR A 1 32 ? 7.453 -6.470 5.030 1.00 0.00 46 THR A CA 10
ATOM 9138 C C . THR A 1 32 ? 7.461 -5.530 3.823 1.00 0.00 46 THR A C 10
ATOM 9139 O O . THR A 1 32 ? 8.234 -4.575 3.781 1.00 0.00 46 THR A O 10
ATOM 9150 N N . HIS A 1 33 ? 6.593 -5.836 2.870 1.00 0.00 47 HIS A N 10
ATOM 9151 C CA . HIS A 1 33 ? 6.490 -5.031 1.666 1.00 0.00 47 HIS A CA 10
ATOM 9152 C C . HIS A 1 33 ? 6.256 -3.568 2.045 1.00 0.00 47 HIS A C 10
ATOM 9153 O O . HIS A 1 33 ? 6.836 -2.666 1.441 1.00 0.00 47 HIS A O 10
ATOM 9166 N N . ARG A 1 34 ? 5.405 -3.376 3.042 1.00 0.00 48 ARG A N 10
ATOM 9167 C CA . ARG A 1 34 ? 5.086 -2.038 3.508 1.00 0.00 48 ARG A CA 10
ATOM 9168 C C . ARG A 1 34 ? 6.365 -1.295 3.900 1.00 0.00 48 ARG A C 10
ATOM 9169 O O . ARG A 1 34 ? 6.595 -0.171 3.455 1.00 0.00 48 ARG A O 10
ATOM 9186 N N . MET A 1 35 ? 7.163 -1.952 4.729 1.00 0.00 49 MET A N 10
ATOM 9187 C CA . MET A 1 35 ? 8.412 -1.368 5.185 1.00 0.00 49 MET A CA 10
ATOM 9188 C C . MET A 1 35 ? 9.191 -0.758 4.018 1.00 0.00 49 MET A C 10
ATOM 9189 O O . MET A 1 35 ? 9.816 0.291 4.164 1.00 0.00 49 MET A O 10
ATOM 9201 N N . ASN A 1 36 ? 9.130 -1.443 2.885 1.00 0.00 50 ASN A N 10
ATOM 9202 C CA . ASN A 1 36 ? 9.823 -0.981 1.694 1.00 0.00 50 ASN A CA 10
ATOM 9203 C C . ASN A 1 36 ? 9.101 0.246 1.133 1.00 0.00 50 ASN A C 10
ATOM 9204 O O . ASN A 1 36 ? 9.733 1.136 0.566 1.00 0.00 50 ASN A O 10
ATOM 9214 N N . MET A 1 37 ? 7.788 0.252 1.309 1.00 0.00 51 MET A N 10
ATOM 9215 C CA . MET A 1 37 ? 6.974 1.356 0.827 1.00 0.00 51 MET A CA 10
ATOM 9216 C C . MET A 1 37 ? 7.214 2.618 1.658 1.00 0.00 51 MET A C 10
ATOM 9217 O O . MET A 1 37 ? 7.324 3.714 1.111 1.00 0.00 51 MET A O 10
ATOM 9229 N N . MET A 1 38 ? 7.287 2.421 2.967 1.00 0.00 52 MET A N 10
ATOM 9230 C CA . MET A 1 38 ? 7.512 3.529 3.879 1.00 0.00 52 MET A CA 10
ATOM 9231 C C . MET A 1 38 ? 8.792 4.286 3.518 1.00 0.00 52 MET A C 10
ATOM 9232 O O . MET A 1 38 ? 8.815 5.516 3.530 1.00 0.00 52 MET A O 10
ATOM 9244 N N . ARG A 1 39 ? 9.827 3.518 3.204 1.00 0.00 53 ARG A N 10
ATOM 9245 C CA . ARG A 1 39 ? 11.108 4.100 2.840 1.00 0.00 53 ARG A CA 10
ATOM 9246 C C . ARG A 1 39 ? 11.051 4.658 1.417 1.00 0.00 53 ARG A C 10
ATOM 9247 O O . ARG A 1 39 ? 11.873 5.494 1.041 1.00 0.00 53 ARG A O 10
ATOM 9264 N N . LYS A 1 40 ? 10.075 4.174 0.663 1.00 0.00 54 LYS A N 10
ATOM 9265 C CA . LYS A 1 40 ? 9.902 4.614 -0.710 1.00 0.00 54 LYS A CA 10
ATOM 9266 C C . LYS A 1 40 ? 9.452 6.077 -0.720 1.00 0.00 54 LYS A C 10
ATOM 9267 O O . LYS A 1 40 ? 10.109 6.927 -1.320 1.00 0.00 54 LYS A O 10
ATOM 9281 N N . LEU A 1 41 ? 8.338 6.325 -0.049 1.00 0.00 55 LEU A N 10
ATOM 9282 C CA . LEU A 1 41 ? 7.794 7.671 0.028 1.00 0.00 55 LEU A CA 10
ATOM 9283 C C . LEU A 1 41 ? 8.365 8.378 1.259 1.00 0.00 55 LEU A C 10
ATOM 9284 O O . LEU A 1 41 ? 8.271 9.598 1.377 1.00 0.00 55 LEU A O 10
ATOM 9299 N N . GLN A 1 42 ? 8.945 7.580 2.144 1.00 0.00 56 GLN A N 10
ATOM 9300 C CA . GLN A 1 42 ? 9.531 8.114 3.362 1.00 0.00 56 GLN A CA 10
ATOM 9301 C C . GLN A 1 42 ? 8.431 8.506 4.352 1.00 0.00 56 GLN A C 10
ATOM 9302 O O . GLN A 1 42 ? 8.559 9.501 5.065 1.00 0.00 56 GLN A O 10
ATOM 9314 N N . VAL A 1 43 ? 7.377 7.705 4.364 1.00 0.00 57 VAL A N 10
ATOM 9315 C CA . VAL A 1 43 ? 6.256 7.957 5.255 1.00 0.00 57 VAL A CA 10
ATOM 9316 C C . VAL A 1 43 ? 6.556 7.349 6.627 1.00 0.00 57 VAL A C 10
ATOM 9317 O O . VAL A 1 43 ? 7.660 7.498 7.148 1.00 0.00 57 VAL A O 10
ATOM 9330 N N . HIS A 1 44 ? 5.552 6.679 7.173 1.00 0.00 58 HIS A N 10
ATOM 9331 C CA . HIS A 1 44 ? 5.694 6.050 8.476 1.00 0.00 58 HIS A CA 10
ATOM 9332 C C . HIS A 1 44 ? 5.104 4.639 8.430 1.00 0.00 58 HIS A C 10
ATOM 9333 O O . HIS A 1 44 ? 5.760 3.674 8.821 1.00 0.00 58 HIS A O 10
ATOM 9346 N N . LYS A 1 45 ? 3.872 4.562 7.950 1.00 0.00 59 LYS A N 10
ATOM 9347 C CA . LYS A 1 45 ? 3.185 3.286 7.849 1.00 0.00 59 LYS A CA 10
ATOM 9348 C C . LYS A 1 45 ? 2.199 3.333 6.680 1.00 0.00 59 LYS A C 10
ATOM 9349 O O . LYS A 1 45 ? 2.344 4.152 5.774 1.00 0.00 59 LYS A O 10
ATOM 9363 N N . VAL A 1 46 ? 1.218 2.444 6.739 1.00 0.00 60 VAL A N 10
ATOM 9364 C CA . VAL A 1 46 ? 0.208 2.374 5.696 1.00 0.00 60 VAL A CA 10
ATOM 9365 C C . VAL A 1 46 ? -0.688 3.610 5.778 1.00 0.00 60 VAL A C 10
ATOM 9366 O O . VAL A 1 46 ? -1.145 4.119 4.755 1.00 0.00 60 VAL A O 10
ATOM 9379 N N . THR A 1 47 ? -0.914 4.059 7.003 1.00 0.00 61 THR A N 10
ATOM 9380 C CA . THR A 1 47 ? -1.749 5.227 7.232 1.00 0.00 61 THR A CA 10
ATOM 9381 C C . THR A 1 47 ? -1.128 6.462 6.576 1.00 0.00 61 THR A C 10
ATOM 9382 O O . THR A 1 47 ? -1.758 7.107 5.738 1.00 0.00 61 THR A O 10
ATOM 9393 N N . GLU A 1 48 ? 0.099 6.754 6.979 1.00 0.00 62 GLU A N 10
ATOM 9394 C CA . GLU A 1 48 ? 0.811 7.900 6.442 1.00 0.00 62 GLU A CA 10
ATOM 9395 C C . GLU A 1 48 ? 0.934 7.782 4.921 1.00 0.00 62 GLU A C 10
ATOM 9396 O O . GLU A 1 48 ? 0.593 8.713 4.192 1.00 0.00 62 GLU A O 10
ATOM 9407 N N . LEU A 1 49 ? 1.425 6.629 4.487 1.00 0.00 63 LEU A N 10
ATOM 9408 C CA . LEU A 1 49 ? 1.596 6.378 3.066 1.00 0.00 63 LEU A CA 10
ATOM 9409 C C . LEU A 1 49 ? 0.244 6.502 2.363 1.00 0.00 63 LEU A C 10
ATOM 9410 O O . LEU A 1 49 ? 0.159 7.056 1.267 1.00 0.00 63 LEU A O 10
ATOM 9425 N N . LEU A 1 50 ? -0.779 5.976 3.019 1.00 0.00 64 LEU A N 10
ATOM 9426 C CA . LEU A 1 50 ? -2.124 6.020 2.470 1.00 0.00 64 LEU A CA 10
ATOM 9427 C C . LEU A 1 50 ? -2.439 7.449 2.024 1.00 0.00 64 LEU A C 10
ATOM 9428 O O . LEU A 1 50 ? -3.099 7.653 1.005 1.00 0.00 64 LEU A O 10
ATOM 9443 N N . ASN A 1 51 ? -1.954 8.402 2.805 1.00 0.00 65 ASN A N 10
ATOM 9444 C CA . ASN A 1 51 ? -2.177 9.806 2.503 1.00 0.00 65 ASN A CA 10
ATOM 9445 C C . ASN A 1 51 ? -1.314 10.207 1.304 1.00 0.00 65 ASN A C 10
ATOM 9446 O O . ASN A 1 51 ? -1.681 11.103 0.546 1.00 0.00 65 ASN A O 10
ATOM 9456 N N . CYS A 1 52 ? -0.186 9.525 1.174 1.00 0.00 66 CYS A N 10
ATOM 9457 C CA . CYS A 1 52 ? 0.731 9.800 0.082 1.00 0.00 66 CYS A CA 10
ATOM 9458 C C . CYS A 1 52 ? -0.007 9.565 -1.237 1.00 0.00 66 CYS A C 10
ATOM 9459 O O . CYS A 1 52 ? -0.103 10.467 -2.069 1.00 0.00 66 CYS A O 10
ATOM 9466 N N . ALA A 1 53 ? -0.512 8.348 -1.388 1.00 0.00 67 ALA A N 10
ATOM 9467 C CA . ALA A 1 53 ? -1.239 7.983 -2.592 1.00 0.00 67 ALA A CA 10
ATOM 9468 C C . ALA A 1 53 ? -2.571 8.736 -2.625 1.00 0.00 67 ALA A C 10
ATOM 9469 O O . ALA A 1 53 ? -3.120 8.985 -3.698 1.00 0.00 67 ALA A O 10
ATOM 9476 N N . ARG A 1 54 ? -3.052 9.075 -1.439 1.00 0.00 68 ARG A N 10
ATOM 9477 C CA . ARG A 1 54 ? -4.309 9.794 -1.318 1.00 0.00 68 ARG A CA 10
ATOM 9478 C C . ARG A 1 54 ? -4.247 11.106 -2.102 1.00 0.00 68 ARG A C 10
ATOM 9479 O O . ARG A 1 54 ? -5.278 11.710 -2.391 1.00 0.00 68 ARG A O 10
ATOM 9496 N N . ARG A 1 55 ? -3.025 11.511 -2.421 1.00 0.00 69 ARG A N 10
ATOM 9497 C CA . ARG A 1 55 ? -2.815 12.741 -3.166 1.00 0.00 69 ARG A CA 10
ATOM 9498 C C . ARG A 1 55 ? -1.484 12.685 -3.916 1.00 0.00 69 ARG A C 10
ATOM 9499 O O . ARG A 1 55 ? -0.652 13.581 -3.778 1.00 0.00 69 ARG A O 10
ATOM 9516 N N . MET A 1 56 ? -1.323 11.626 -4.694 1.00 0.00 70 MET A N 10
ATOM 9517 C CA . MET A 1 56 ? -0.106 11.442 -5.467 1.00 0.00 70 MET A CA 10
ATOM 9518 C C . MET A 1 56 ? -0.297 10.374 -6.546 1.00 0.00 70 MET A C 10
ATOM 9519 O O . MET A 1 56 ? 0.158 10.539 -7.676 1.00 0.00 70 MET A O 10
ATOM 9531 N N . ARG A 1 57 ? -0.972 9.303 -6.159 1.00 0.00 71 ARG A N 10
ATOM 9532 C CA . ARG A 1 57 ? -1.231 8.207 -7.078 1.00 0.00 71 ARG A CA 10
ATOM 9533 C C . ARG A 1 57 ? -2.329 8.594 -8.070 1.00 0.00 71 ARG A C 10
ATOM 9534 O O . ARG A 1 57 ? -2.069 8.748 -9.262 1.00 0.00 71 ARG A O 10
ATOM 9551 N N . LEU A 1 58 ? -3.534 8.741 -7.540 1.00 0.00 72 LEU A N 10
ATOM 9552 C CA . LEU A 1 58 ? -4.674 9.108 -8.364 1.00 0.00 72 LEU A CA 10
ATOM 9553 C C . LEU A 1 58 ? -5.895 9.328 -7.469 1.00 0.00 72 LEU A C 10
ATOM 9554 O O . LEU A 1 58 ? -6.496 10.401 -7.486 1.00 0.00 72 LEU A O 10
ATOM 9569 N N . ILE A 1 59 ? -6.226 8.294 -6.708 1.00 0.00 73 ILE A N 10
ATOM 9570 C CA . ILE A 1 59 ? -7.364 8.362 -5.808 1.00 0.00 73 ILE A CA 10
ATOM 9571 C C . ILE A 1 59 ? -8.579 8.895 -6.568 1.00 0.00 73 ILE A C 10
ATOM 9572 O O . ILE A 1 59 ? -9.397 9.623 -6.008 1.00 0.00 73 ILE A O 10
ATOM 9587 N N . GLU A 1 60 ? -8.660 8.513 -7.835 1.00 0.00 74 GLU A N 10
ATOM 9588 C CA . GLU A 1 60 ? -9.762 8.943 -8.678 1.00 0.00 74 GLU A CA 10
ATOM 9589 C C . GLU A 1 60 ? -9.810 8.106 -9.958 1.00 0.00 74 GLU A C 10
ATOM 9590 O O . GLU A 1 60 ? -9.929 8.648 -11.055 1.00 0.00 74 GLU A O 10
ATOM 9601 N N . TYR A 1 61 ? -9.715 6.797 -9.773 1.00 0.00 75 TYR A N 10
ATOM 9602 C CA . TYR A 1 61 ? -9.747 5.878 -10.899 1.00 0.00 75 TYR A CA 10
ATOM 9603 C C . TYR A 1 61 ? -11.186 5.574 -11.318 1.00 0.00 75 TYR A C 10
ATOM 9604 O O . TYR A 1 61 ? -11.784 6.323 -12.090 1.00 0.00 75 TYR A O 10
ATOM 9621 N N . LEU A 1 1 ? 9.449 -4.154 -5.827 1.00 0.00 15 LEU A N 11
ATOM 9622 C CA . LEU A 1 1 ? 8.651 -5.145 -6.528 1.00 0.00 15 LEU A CA 11
ATOM 9623 C C . LEU A 1 1 ? 7.431 -5.506 -5.679 1.00 0.00 15 LEU A C 11
ATOM 9624 O O . LEU A 1 1 ? 6.299 -5.197 -6.050 1.00 0.00 15 LEU A O 11
ATOM 9639 N N . ARG A 1 2 ? 7.701 -6.154 -4.556 1.00 0.00 16 ARG A N 11
ATOM 9640 C CA . ARG A 1 2 ? 6.639 -6.560 -3.652 1.00 0.00 16 ARG A CA 11
ATOM 9641 C C . ARG A 1 2 ? 5.829 -5.342 -3.203 1.00 0.00 16 ARG A C 11
ATOM 9642 O O . ARG A 1 2 ? 4.605 -5.334 -3.304 1.00 0.00 16 ARG A O 11
ATOM 9659 N N . GLU A 1 3 ? 6.548 -4.340 -2.716 1.00 0.00 17 GLU A N 11
ATOM 9660 C CA . GLU A 1 3 ? 5.913 -3.119 -2.252 1.00 0.00 17 GLU A CA 11
ATOM 9661 C C . GLU A 1 3 ? 5.356 -2.327 -3.437 1.00 0.00 17 GLU A C 11
ATOM 9662 O O . GLU A 1 3 ? 4.511 -1.452 -3.260 1.00 0.00 17 GLU A O 11
ATOM 9673 N N . ARG A 1 4 ? 5.855 -2.661 -4.618 1.00 0.00 18 ARG A N 11
ATOM 9674 C CA . ARG A 1 4 ? 5.418 -1.991 -5.830 1.00 0.00 18 ARG A CA 11
ATOM 9675 C C . ARG A 1 4 ? 4.073 -2.555 -6.294 1.00 0.00 18 ARG A C 11
ATOM 9676 O O . ARG A 1 4 ? 3.188 -1.805 -6.701 1.00 0.00 18 ARG A O 11
ATOM 9693 N N . GLN A 1 5 ? 3.961 -3.873 -6.215 1.00 0.00 19 GLN A N 11
ATOM 9694 C CA . GLN A 1 5 ? 2.740 -4.546 -6.621 1.00 0.00 19 GLN A CA 11
ATOM 9695 C C . GLN A 1 5 ? 1.610 -4.236 -5.636 1.00 0.00 19 GLN A C 11
ATOM 9696 O O . GLN A 1 5 ? 0.446 -4.158 -6.025 1.00 0.00 19 GLN A O 11
ATOM 9708 N N . VAL A 1 6 ? 1.995 -4.067 -4.379 1.00 0.00 20 VAL A N 11
ATOM 9709 C CA . VAL A 1 6 ? 1.030 -3.767 -3.336 1.00 0.00 20 VAL A CA 11
ATOM 9710 C C . VAL A 1 6 ? 0.584 -2.309 -3.463 1.00 0.00 20 VAL A C 11
ATOM 9711 O O . VAL A 1 6 ? -0.604 -2.030 -3.626 1.00 0.00 20 VAL A O 11
ATOM 9724 N N . LEU A 1 7 ? 1.559 -1.416 -3.383 1.00 0.00 21 LEU A N 11
ATOM 9725 C CA . LEU A 1 7 ? 1.282 0.006 -3.488 1.00 0.00 21 LEU A CA 11
ATOM 9726 C C . LEU A 1 7 ? 0.435 0.266 -4.736 1.00 0.00 21 LEU A C 11
ATOM 9727 O O . LEU A 1 7 ? -0.300 1.250 -4.796 1.00 0.00 21 LEU A O 11
ATOM 9742 N N . LYS A 1 8 ? 0.567 -0.634 -5.700 1.00 0.00 22 LYS A N 11
ATOM 9743 C CA . LYS A 1 8 ? -0.177 -0.513 -6.942 1.00 0.00 22 LYS A CA 11
ATOM 9744 C C . LYS A 1 8 ? -1.660 -0.777 -6.671 1.00 0.00 22 LYS A C 11
ATOM 9745 O O . LYS A 1 8 ? -2.518 0.013 -7.063 1.00 0.00 22 LYS A O 11
ATOM 9759 N N . LEU A 1 9 ? -1.917 -1.891 -6.001 1.00 0.00 23 LEU A N 11
ATOM 9760 C CA . LEU A 1 9 ? -3.281 -2.269 -5.673 1.00 0.00 23 LEU A CA 11
ATOM 9761 C C . LEU A 1 9 ? -3.763 -1.439 -4.480 1.00 0.00 23 LEU A C 11
ATOM 9762 O O . LEU A 1 9 ? -4.966 -1.295 -4.266 1.00 0.00 23 LEU A O 11
ATOM 9777 N N . ILE A 1 10 ? -2.800 -0.916 -3.737 1.00 0.00 24 ILE A N 11
ATOM 9778 C CA . ILE A 1 10 ? -3.111 -0.103 -2.573 1.00 0.00 24 ILE A CA 11
ATOM 9779 C C . ILE A 1 10 ? -3.630 1.260 -3.032 1.00 0.00 24 ILE A C 11
ATOM 9780 O O . ILE A 1 10 ? -4.615 1.767 -2.494 1.00 0.00 24 ILE A O 11
ATOM 9795 N N . ASP A 1 11 ? -2.944 1.817 -4.019 1.00 0.00 25 ASP A N 11
ATOM 9796 C CA . ASP A 1 11 ? -3.325 3.112 -4.556 1.00 0.00 25 ASP A CA 11
ATOM 9797 C C . ASP A 1 11 ? -4.762 3.042 -5.077 1.00 0.00 25 ASP A C 11
ATOM 9798 O O . ASP A 1 11 ? -5.574 3.918 -4.783 1.00 0.00 25 ASP A O 11
ATOM 9807 N N . GLU A 1 12 ? -5.031 1.994 -5.839 1.00 0.00 26 GLU A N 11
ATOM 9808 C CA . GLU A 1 12 ? -6.356 1.799 -6.402 1.00 0.00 26 GLU A CA 11
ATOM 9809 C C . GLU A 1 12 ? -7.390 1.639 -5.286 1.00 0.00 26 GLU A C 11
ATOM 9810 O O . GLU A 1 12 ? -8.376 2.371 -5.238 1.00 0.00 26 GLU A O 11
ATOM 9821 N N . GLY A 1 13 ? -7.127 0.676 -4.413 1.00 0.00 27 GLY A N 11
ATOM 9822 C CA . GLY A 1 13 ? -8.023 0.410 -3.300 1.00 0.00 27 GLY A CA 11
ATOM 9823 C C . GLY A 1 13 ? -7.973 -1.065 -2.898 1.00 0.00 27 GLY A C 11
ATOM 9824 O O . GLY A 1 13 ? -8.550 -1.917 -3.575 1.00 0.00 27 GLY A O 11
ATOM 9828 N N . TYR A 1 14 ? -7.282 -1.323 -1.798 1.00 0.00 28 TYR A N 11
ATOM 9829 C CA . TYR A 1 14 ? -7.151 -2.681 -1.298 1.00 0.00 28 TYR A CA 11
ATOM 9830 C C . TYR A 1 14 ? -6.688 -2.686 0.161 1.00 0.00 28 TYR A C 11
ATOM 9831 O O . TYR A 1 14 ? -5.565 -3.092 0.458 1.00 0.00 28 TYR A O 11
ATOM 9848 N N . THR A 1 15 ? -7.575 -2.229 1.033 1.00 0.00 29 THR A N 11
ATOM 9849 C CA . THR A 1 15 ? -7.271 -2.175 2.453 1.00 0.00 29 THR A CA 11
ATOM 9850 C C . THR A 1 15 ? -6.139 -3.148 2.792 1.00 0.00 29 THR A C 11
ATOM 9851 O O . THR A 1 15 ? -4.965 -2.788 2.724 1.00 0.00 29 THR A O 11
ATOM 9862 N N . ASN A 1 16 ? -6.532 -4.361 3.150 1.00 0.00 30 ASN A N 11
ATOM 9863 C CA . ASN A 1 16 ? -5.566 -5.388 3.501 1.00 0.00 30 ASN A CA 11
ATOM 9864 C C . ASN A 1 16 ? -6.107 -6.756 3.081 1.00 0.00 30 ASN A C 11
ATOM 9865 O O . ASN A 1 16 ? -5.443 -7.494 2.357 1.00 0.00 30 ASN A O 11
ATOM 9875 N N . HIS A 1 17 ? -7.307 -7.053 3.556 1.00 0.00 31 HIS A N 11
ATOM 9876 C CA . HIS A 1 17 ? -7.945 -8.320 3.238 1.00 0.00 31 HIS A CA 11
ATOM 9877 C C . HIS A 1 17 ? -7.880 -8.564 1.729 1.00 0.00 31 HIS A C 11
ATOM 9878 O O . HIS A 1 17 ? -7.843 -9.709 1.285 1.00 0.00 31 HIS A O 11
ATOM 9891 N N . GLY A 1 18 ? -7.866 -7.468 0.986 1.00 0.00 32 GLY A N 11
ATOM 9892 C CA . GLY A 1 18 ? -7.805 -7.549 -0.463 1.00 0.00 32 GLY A CA 11
ATOM 9893 C C . GLY A 1 18 ? -6.416 -7.987 -0.931 1.00 0.00 32 GLY A C 11
ATOM 9894 O O . GLY A 1 18 ? -6.290 -8.896 -1.749 1.00 0.00 32 GLY A O 11
ATOM 9898 N N . ILE A 1 19 ? -5.407 -7.320 -0.389 1.00 0.00 33 ILE A N 11
ATOM 9899 C CA . ILE A 1 19 ? -4.032 -7.628 -0.739 1.00 0.00 33 ILE A CA 11
ATOM 9900 C C . ILE A 1 19 ? -3.783 -9.125 -0.547 1.00 0.00 33 ILE A C 11
ATOM 9901 O O . ILE A 1 19 ? -2.905 -9.700 -1.187 1.00 0.00 33 ILE A O 11
ATOM 9916 N N . SER A 1 20 ? -4.574 -9.714 0.339 1.00 0.00 34 SER A N 11
ATOM 9917 C CA . SER A 1 20 ? -4.451 -11.133 0.625 1.00 0.00 34 SER A CA 11
ATOM 9918 C C . SER A 1 20 ? -5.105 -11.949 -0.492 1.00 0.00 34 SER A C 11
ATOM 9919 O O . SER A 1 20 ? -4.580 -12.987 -0.895 1.00 0.00 34 SER A O 11
ATOM 9926 N N . GLU A 1 21 ? -6.239 -11.451 -0.962 1.00 0.00 35 GLU A N 11
ATOM 9927 C CA . GLU A 1 21 ? -6.968 -12.122 -2.024 1.00 0.00 35 GLU A CA 11
ATOM 9928 C C . GLU A 1 21 ? -6.415 -11.710 -3.390 1.00 0.00 35 GLU A C 11
ATOM 9929 O O . GLU A 1 21 ? -6.680 -12.368 -4.393 1.00 0.00 35 GLU A O 11
ATOM 9940 N N . LYS A 1 22 ? -5.658 -10.623 -3.381 1.00 0.00 36 LYS A N 11
ATOM 9941 C CA . LYS A 1 22 ? -5.066 -10.116 -4.607 1.00 0.00 36 LYS A CA 11
ATOM 9942 C C . LYS A 1 22 ? -3.681 -10.740 -4.795 1.00 0.00 36 LYS A C 11
ATOM 9943 O O . LYS A 1 22 ? -3.424 -11.395 -5.804 1.00 0.00 36 LYS A O 11
ATOM 9957 N N . LEU A 1 23 ? -2.826 -10.517 -3.809 1.00 0.00 37 LEU A N 11
ATOM 9958 C CA . LEU A 1 23 ? -1.475 -11.050 -3.854 1.00 0.00 37 LEU A CA 11
ATOM 9959 C C . LEU A 1 23 ? -1.487 -12.499 -3.363 1.00 0.00 37 LEU A C 11
ATOM 9960 O O . LEU A 1 23 ? -0.945 -13.386 -4.022 1.00 0.00 37 LEU A O 11
ATOM 9975 N N . HIS A 1 24 ? -2.112 -12.695 -2.211 1.00 0.00 38 HIS A N 11
ATOM 9976 C CA . HIS A 1 24 ? -2.201 -14.020 -1.623 1.00 0.00 38 HIS A CA 11
ATOM 9977 C C . HIS A 1 24 ? -2.332 -13.902 -0.103 1.00 0.00 38 HIS A C 11
ATOM 9978 O O . HIS A 1 24 ? -1.710 -13.036 0.511 1.00 0.00 38 HIS A O 11
ATOM 9991 N N . ILE A 1 25 ? -3.146 -14.782 0.459 1.00 0.00 39 ILE A N 11
ATOM 9992 C CA . ILE A 1 25 ? -3.367 -14.787 1.894 1.00 0.00 39 ILE A CA 11
ATOM 9993 C C . ILE A 1 25 ? -2.043 -14.513 2.611 1.00 0.00 39 ILE A C 11
ATOM 9994 O O . ILE A 1 25 ? -1.218 -15.414 2.764 1.00 0.00 39 ILE A O 11
ATOM 10009 N N . SER A 1 26 ? -1.881 -13.267 3.030 1.00 0.00 40 SER A N 11
ATOM 10010 C CA . SER A 1 26 ? -0.672 -12.864 3.728 1.00 0.00 40 SER A CA 11
ATOM 10011 C C . SER A 1 26 ? -0.827 -11.439 4.263 1.00 0.00 40 SER A C 11
ATOM 10012 O O . SER A 1 26 ? 0.077 -10.616 4.117 1.00 0.00 40 SER A O 11
ATOM 10019 N N . ILE A 1 27 ? -1.977 -11.192 4.872 1.00 0.00 41 ILE A N 11
ATOM 10020 C CA . ILE A 1 27 ? -2.261 -9.881 5.431 1.00 0.00 41 ILE A CA 11
ATOM 10021 C C . ILE A 1 27 ? -1.090 -9.441 6.310 1.00 0.00 41 ILE A C 11
ATOM 10022 O O . ILE A 1 27 ? -0.775 -8.254 6.383 1.00 0.00 41 ILE A O 11
ATOM 10037 N N . LYS A 1 28 ? -0.477 -10.421 6.957 1.00 0.00 42 LYS A N 11
ATOM 10038 C CA . LYS A 1 28 ? 0.654 -10.149 7.830 1.00 0.00 42 LYS A CA 11
ATOM 10039 C C . LYS A 1 28 ? 1.843 -9.685 6.987 1.00 0.00 42 LYS A C 11
ATOM 10040 O O . LYS A 1 28 ? 2.555 -8.757 7.370 1.00 0.00 42 LYS A O 11
ATOM 10054 N N . THR A 1 29 ? 2.020 -10.349 5.855 1.00 0.00 43 THR A N 11
ATOM 10055 C CA . THR A 1 29 ? 3.112 -10.015 4.954 1.00 0.00 43 THR A CA 11
ATOM 10056 C C . THR A 1 29 ? 3.019 -8.551 4.525 1.00 0.00 43 THR A C 11
ATOM 10057 O O . THR A 1 29 ? 4.035 -7.866 4.414 1.00 0.00 43 THR A O 11
ATOM 10068 N N . VAL A 1 30 ? 1.790 -8.112 4.294 1.00 0.00 44 VAL A N 11
ATOM 10069 C CA . VAL A 1 30 ? 1.551 -6.740 3.878 1.00 0.00 44 VAL A CA 11
ATOM 10070 C C . VAL A 1 30 ? 2.122 -5.786 4.930 1.00 0.00 44 VAL A C 11
ATOM 10071 O O . VAL A 1 30 ? 2.861 -4.860 4.597 1.00 0.00 44 VAL A O 11
ATOM 10084 N N . GLU A 1 31 ? 1.757 -6.044 6.177 1.00 0.00 45 GLU A N 11
ATOM 10085 C CA . GLU A 1 31 ? 2.223 -5.221 7.279 1.00 0.00 45 GLU A CA 11
ATOM 10086 C C . GLU A 1 31 ? 3.727 -4.971 7.156 1.00 0.00 45 GLU A C 11
ATOM 10087 O O . GLU A 1 31 ? 4.200 -3.867 7.421 1.00 0.00 45 GLU A O 11
ATOM 10098 N N . THR A 1 32 ? 4.437 -6.015 6.752 1.00 0.00 46 THR A N 11
ATOM 10099 C CA . THR A 1 32 ? 5.878 -5.922 6.591 1.00 0.00 46 THR A CA 11
ATOM 10100 C C . THR A 1 32 ? 6.223 -5.122 5.332 1.00 0.00 46 THR A C 11
ATOM 10101 O O . THR A 1 32 ? 7.203 -4.381 5.313 1.00 0.00 46 THR A O 11
ATOM 10112 N N . HIS A 1 33 ? 5.398 -5.303 4.311 1.00 0.00 47 HIS A N 11
ATOM 10113 C CA . HIS A 1 33 ? 5.603 -4.606 3.052 1.00 0.00 47 HIS A CA 11
ATOM 10114 C C . HIS A 1 33 ? 5.248 -3.128 3.218 1.00 0.00 47 HIS A C 11
ATOM 10115 O O . HIS A 1 33 ? 5.853 -2.266 2.584 1.00 0.00 47 HIS A O 11
ATOM 10128 N N . ARG A 1 34 ? 4.268 -2.880 4.075 1.00 0.00 48 ARG A N 11
ATOM 10129 C CA . ARG A 1 34 ? 3.824 -1.521 4.333 1.00 0.00 48 ARG A CA 11
ATOM 10130 C C . ARG A 1 34 ? 4.984 -0.676 4.865 1.00 0.00 48 ARG A C 11
ATOM 10131 O O . ARG A 1 34 ? 5.326 0.353 4.282 1.00 0.00 48 ARG A O 11
ATOM 10148 N N . MET A 1 35 ? 5.558 -1.142 5.964 1.00 0.00 49 MET A N 11
ATOM 10149 C CA . MET A 1 35 ? 6.671 -0.443 6.580 1.00 0.00 49 MET A CA 11
ATOM 10150 C C . MET A 1 35 ? 7.790 -0.189 5.567 1.00 0.00 49 MET A C 11
ATOM 10151 O O . MET A 1 35 ? 8.432 0.859 5.596 1.00 0.00 49 MET A O 11
ATOM 10163 N N . ASN A 1 36 ? 7.985 -1.167 4.694 1.00 0.00 50 ASN A N 11
ATOM 10164 C CA . ASN A 1 36 ? 9.013 -1.062 3.673 1.00 0.00 50 ASN A CA 11
ATOM 10165 C C . ASN A 1 36 ? 8.625 0.029 2.674 1.00 0.00 50 ASN A C 11
ATOM 10166 O O . ASN A 1 36 ? 9.486 0.738 2.156 1.00 0.00 50 ASN A O 11
ATOM 10176 N N . MET A 1 37 ? 7.325 0.127 2.430 1.00 0.00 51 MET A N 11
ATOM 10177 C CA . MET A 1 37 ? 6.812 1.120 1.500 1.00 0.00 51 MET A CA 11
ATOM 10178 C C . MET A 1 37 ? 6.959 2.532 2.070 1.00 0.00 51 MET A C 11
ATOM 10179 O O . MET A 1 37 ? 6.957 3.510 1.323 1.00 0.00 51 MET A O 11
ATOM 10191 N N . MET A 1 38 ? 7.084 2.595 3.388 1.00 0.00 52 MET A N 11
ATOM 10192 C CA . MET A 1 38 ? 7.233 3.872 4.065 1.00 0.00 52 MET A CA 11
ATOM 10193 C C . MET A 1 38 ? 8.707 4.262 4.184 1.00 0.00 52 MET A C 11
ATOM 10194 O O . MET A 1 38 ? 9.029 5.428 4.404 1.00 0.00 52 MET A O 11
ATOM 10206 N N . ARG A 1 39 ? 9.564 3.262 4.032 1.00 0.00 53 ARG A N 11
ATOM 10207 C CA . ARG A 1 39 ? 10.997 3.486 4.121 1.00 0.00 53 ARG A CA 11
ATOM 10208 C C . ARG A 1 39 ? 11.571 3.802 2.737 1.00 0.00 53 ARG A C 11
ATOM 10209 O O . ARG A 1 39 ? 12.531 4.562 2.618 1.00 0.00 53 ARG A O 11
ATOM 10226 N N . LYS A 1 40 ? 10.957 3.203 1.728 1.00 0.00 54 LYS A N 11
ATOM 10227 C CA . LYS A 1 40 ? 11.395 3.410 0.357 1.00 0.00 54 LYS A CA 11
ATOM 10228 C C . LYS A 1 40 ? 10.797 4.714 -0.173 1.00 0.00 54 LYS A C 11
ATOM 10229 O O . LYS A 1 40 ? 11.524 5.597 -0.626 1.00 0.00 54 LYS A O 11
ATOM 10243 N N . LEU A 1 41 ? 9.476 4.796 -0.099 1.00 0.00 55 LEU A N 11
ATOM 10244 C CA . LEU A 1 41 ? 8.771 5.977 -0.566 1.00 0.00 55 LEU A CA 11
ATOM 10245 C C . LEU A 1 41 ? 8.913 7.093 0.471 1.00 0.00 55 LEU A C 11
ATOM 10246 O O . LEU A 1 41 ? 8.467 8.217 0.245 1.00 0.00 55 LEU A O 11
ATOM 10261 N N . GLN A 1 42 ? 9.536 6.744 1.587 1.00 0.00 56 GLN A N 11
ATOM 10262 C CA . GLN A 1 42 ? 9.742 7.702 2.660 1.00 0.00 56 GLN A CA 11
ATOM 10263 C C . GLN A 1 42 ? 8.434 8.428 2.983 1.00 0.00 56 GLN A C 11
ATOM 10264 O O . GLN A 1 42 ? 8.419 9.647 3.145 1.00 0.00 56 GLN A O 11
ATOM 10276 N N . VAL A 1 43 ? 7.367 7.646 3.066 1.00 0.00 57 VAL A N 11
ATOM 10277 C CA . VAL A 1 43 ? 6.058 8.200 3.367 1.00 0.00 57 VAL A CA 11
ATOM 10278 C C . VAL A 1 43 ? 5.680 7.850 4.808 1.00 0.00 57 VAL A C 11
ATOM 10279 O O . VAL A 1 43 ? 6.343 7.036 5.448 1.00 0.00 57 VAL A O 11
ATOM 10292 N N . HIS A 1 44 ? 4.616 8.486 5.278 1.00 0.00 58 HIS A N 11
ATOM 10293 C CA . HIS A 1 44 ? 4.142 8.253 6.632 1.00 0.00 58 HIS A CA 11
ATOM 10294 C C . HIS A 1 44 ? 3.630 6.817 6.756 1.00 0.00 58 HIS A C 11
ATOM 10295 O O . HIS A 1 44 ? 4.372 5.923 7.164 1.00 0.00 58 HIS A O 11
ATOM 10308 N N . LYS A 1 45 ? 2.368 6.639 6.398 1.00 0.00 59 LYS A N 11
ATOM 10309 C CA . LYS A 1 45 ? 1.749 5.327 6.466 1.00 0.00 59 LYS A CA 11
ATOM 10310 C C . LYS A 1 45 ? 1.218 4.947 5.082 1.00 0.00 59 LYS A C 11
ATOM 10311 O O . LYS A 1 45 ? 1.426 5.673 4.112 1.00 0.00 59 LYS A O 11
ATOM 10325 N N . VAL A 1 46 ? 0.539 3.809 5.034 1.00 0.00 60 VAL A N 11
ATOM 10326 C CA . VAL A 1 46 ? -0.023 3.324 3.787 1.00 0.00 60 VAL A CA 11
ATOM 10327 C C . VAL A 1 46 ? -1.067 4.322 3.281 1.00 0.00 60 VAL A C 11
ATOM 10328 O O . VAL A 1 46 ? -1.195 4.536 2.077 1.00 0.00 60 VAL A O 11
ATOM 10341 N N . THR A 1 47 ? -1.789 4.904 4.228 1.00 0.00 61 THR A N 11
ATOM 10342 C CA . THR A 1 47 ? -2.818 5.873 3.894 1.00 0.00 61 THR A CA 11
ATOM 10343 C C . THR A 1 47 ? -2.231 7.006 3.051 1.00 0.00 61 THR A C 11
ATOM 10344 O O . THR A 1 47 ? -2.778 7.354 2.004 1.00 0.00 61 THR A O 11
ATOM 10355 N N . GLU A 1 48 ? -1.124 7.550 3.534 1.00 0.00 62 GLU A N 11
ATOM 10356 C CA . GLU A 1 48 ? -0.456 8.636 2.838 1.00 0.00 62 GLU A CA 11
ATOM 10357 C C . GLU A 1 48 ? 0.094 8.147 1.496 1.00 0.00 62 GLU A C 11
ATOM 10358 O O . GLU A 1 48 ? 0.415 8.951 0.623 1.00 0.00 62 GLU A O 11
ATOM 10369 N N . LEU A 1 49 ? 0.184 6.831 1.374 1.00 0.00 63 LEU A N 11
ATOM 10370 C CA . LEU A 1 49 ? 0.690 6.226 0.155 1.00 0.00 63 LEU A CA 11
ATOM 10371 C C . LEU A 1 49 ? -0.395 6.278 -0.923 1.00 0.00 63 LEU A C 11
ATOM 10372 O O . LEU A 1 49 ? -0.128 6.666 -2.059 1.00 0.00 63 LEU A O 11
ATOM 10387 N N . LEU A 1 50 ? -1.597 5.882 -0.527 1.00 0.00 64 LEU A N 11
ATOM 10388 C CA . LEU A 1 50 ? -2.722 5.879 -1.445 1.00 0.00 64 LEU A CA 11
ATOM 10389 C C . LEU A 1 50 ? -2.903 7.281 -2.029 1.00 0.00 64 LEU A C 11
ATOM 10390 O O . LEU A 1 50 ? -3.258 7.430 -3.198 1.00 0.00 64 LEU A O 11
ATOM 10405 N N . ASN A 1 51 ? -2.649 8.275 -1.190 1.00 0.00 65 ASN A N 11
ATOM 10406 C CA . ASN A 1 51 ? -2.779 9.660 -1.609 1.00 0.00 65 ASN A CA 11
ATOM 10407 C C . ASN A 1 51 ? -1.537 10.066 -2.404 1.00 0.00 65 ASN A C 11
ATOM 10408 O O . ASN A 1 51 ? -1.571 11.033 -3.164 1.00 0.00 65 ASN A O 11
ATOM 10418 N N . CYS A 1 52 ? -0.470 9.306 -2.203 1.00 0.00 66 CYS A N 11
ATOM 10419 C CA . CYS A 1 52 ? 0.780 9.576 -2.892 1.00 0.00 66 CYS A CA 11
ATOM 10420 C C . CYS A 1 52 ? 0.630 9.136 -4.349 1.00 0.00 66 CYS A C 11
ATOM 10421 O O . CYS A 1 52 ? 0.764 9.949 -5.264 1.00 0.00 66 CYS A O 11
ATOM 10428 N N . ALA A 1 53 ? 0.353 7.852 -4.521 1.00 0.00 67 ALA A N 11
ATOM 10429 C CA . ALA A 1 53 ? 0.183 7.295 -5.852 1.00 0.00 67 ALA A CA 11
ATOM 10430 C C . ALA A 1 53 ? -0.875 8.103 -6.607 1.00 0.00 67 ALA A C 11
ATOM 10431 O O . ALA A 1 53 ? -0.669 8.477 -7.760 1.00 0.00 67 ALA A O 11
ATOM 10438 N N . ARG A 1 54 ? -1.985 8.346 -5.925 1.00 0.00 68 ARG A N 11
ATOM 10439 C CA . ARG A 1 54 ? -3.076 9.103 -6.518 1.00 0.00 68 ARG A CA 11
ATOM 10440 C C . ARG A 1 54 ? -2.622 10.528 -6.838 1.00 0.00 68 ARG A C 11
ATOM 10441 O O . ARG A 1 54 ? -2.670 10.954 -7.990 1.00 0.00 68 ARG A O 11
ATOM 10458 N N . ARG A 1 55 ? -2.189 11.225 -5.797 1.00 0.00 69 ARG A N 11
ATOM 10459 C CA . ARG A 1 55 ? -1.725 12.593 -5.954 1.00 0.00 69 ARG A CA 11
ATOM 10460 C C . ARG A 1 55 ? -1.363 13.189 -4.592 1.00 0.00 69 ARG A C 11
ATOM 10461 O O . ARG A 1 55 ? -0.191 13.436 -4.312 1.00 0.00 69 ARG A O 11
ATOM 10478 N N . MET A 1 56 ? -2.390 13.403 -3.783 1.00 0.00 70 MET A N 11
ATOM 10479 C CA . MET A 1 56 ? -2.192 13.966 -2.457 1.00 0.00 70 MET A CA 11
ATOM 10480 C C . MET A 1 56 ? -3.493 14.563 -1.917 1.00 0.00 70 MET A C 11
ATOM 10481 O O . MET A 1 56 ? -3.487 15.639 -1.323 1.00 0.00 70 MET A O 11
ATOM 10493 N N . ARG A 1 57 ? -4.580 13.837 -2.142 1.00 0.00 71 ARG A N 11
ATOM 10494 C CA . ARG A 1 57 ? -5.885 14.281 -1.686 1.00 0.00 71 ARG A CA 11
ATOM 10495 C C . ARG A 1 57 ? -6.011 14.090 -0.173 1.00 0.00 71 ARG A C 11
ATOM 10496 O O . ARG A 1 57 ? -6.502 14.973 0.529 1.00 0.00 71 ARG A O 11
ATOM 10513 N N . LEU A 1 58 ? -5.558 12.932 0.285 1.00 0.00 72 LEU A N 11
ATOM 10514 C CA . LEU A 1 58 ? -5.614 12.614 1.702 1.00 0.00 72 LEU A CA 11
ATOM 10515 C C . LEU A 1 58 ? -7.043 12.208 2.074 1.00 0.00 72 LEU A C 11
ATOM 10516 O O . LEU A 1 58 ? -7.688 12.869 2.886 1.00 0.00 72 LEU A O 11
ATOM 10531 N N . ILE A 1 59 ? -7.494 11.124 1.461 1.00 0.00 73 ILE A N 11
ATOM 10532 C CA . ILE A 1 59 ? -8.834 10.623 1.716 1.00 0.00 73 ILE A CA 11
ATOM 10533 C C . ILE A 1 59 ? -8.770 9.115 1.967 1.00 0.00 73 ILE A C 11
ATOM 10534 O O . ILE A 1 59 ? -9.381 8.613 2.909 1.00 0.00 73 ILE A O 11
ATOM 10549 N N . GLU A 1 60 ? -8.025 8.436 1.107 1.00 0.00 74 GLU A N 11
ATOM 10550 C CA . GLU A 1 60 ? -7.874 6.995 1.224 1.00 0.00 74 GLU A CA 11
ATOM 10551 C C . GLU A 1 60 ? -9.123 6.286 0.697 1.00 0.00 74 GLU A C 11
ATOM 10552 O O . GLU A 1 60 ? -9.880 5.700 1.470 1.00 0.00 74 GLU A O 11
ATOM 10563 N N . TYR A 1 61 ? -9.300 6.363 -0.613 1.00 0.00 75 TYR A N 11
ATOM 10564 C CA . TYR A 1 61 ? -10.446 5.736 -1.252 1.00 0.00 75 TYR A CA 11
ATOM 10565 C C . TYR A 1 61 ? -10.599 4.283 -0.796 1.00 0.00 75 TYR A C 11
ATOM 10566 O O . TYR A 1 61 ? -11.709 3.826 -0.530 1.00 0.00 75 TYR A O 11
ATOM 10583 N N . LEU A 1 1 ? 8.947 -3.704 -7.115 1.00 0.00 15 LEU A N 12
ATOM 10584 C CA . LEU A 1 1 ? 8.132 -4.792 -7.622 1.00 0.00 15 LEU A CA 12
ATOM 10585 C C . LEU A 1 1 ? 7.066 -5.154 -6.585 1.00 0.00 15 LEU A C 12
ATOM 10586 O O . LEU A 1 1 ? 5.901 -4.790 -6.735 1.00 0.00 15 LEU A O 12
ATOM 10601 N N . ARG A 1 2 ? 7.504 -5.864 -5.557 1.00 0.00 16 ARG A N 12
ATOM 10602 C CA . ARG A 1 2 ? 6.603 -6.279 -4.495 1.00 0.00 16 ARG A CA 12
ATOM 10603 C C . ARG A 1 2 ? 5.905 -5.060 -3.885 1.00 0.00 16 ARG A C 12
ATOM 10604 O O . ARG A 1 2 ? 4.684 -5.050 -3.732 1.00 0.00 16 ARG A O 12
ATOM 10621 N N . GLU A 1 3 ? 6.712 -4.063 -3.553 1.00 0.00 17 GLU A N 12
ATOM 10622 C CA . GLU A 1 3 ? 6.188 -2.842 -2.963 1.00 0.00 17 GLU A CA 12
ATOM 10623 C C . GLU A 1 3 ? 5.309 -2.100 -3.972 1.00 0.00 17 GLU A C 12
ATOM 10624 O O . GLU A 1 3 ? 4.158 -1.781 -3.681 1.00 0.00 17 GLU A O 12
ATOM 10635 N N . ARG A 1 4 ? 5.887 -1.846 -5.137 1.00 0.00 18 ARG A N 12
ATOM 10636 C CA . ARG A 1 4 ? 5.170 -1.147 -6.190 1.00 0.00 18 ARG A CA 12
ATOM 10637 C C . ARG A 1 4 ? 3.891 -1.903 -6.554 1.00 0.00 18 ARG A C 12
ATOM 10638 O O . ARG A 1 4 ? 2.882 -1.291 -6.901 1.00 0.00 18 ARG A O 12
ATOM 10655 N N . GLN A 1 5 ? 3.974 -3.222 -6.463 1.00 0.00 19 GLN A N 12
ATOM 10656 C CA . GLN A 1 5 ? 2.835 -4.067 -6.776 1.00 0.00 19 GLN A CA 12
ATOM 10657 C C . GLN A 1 5 ? 1.689 -3.801 -5.800 1.00 0.00 19 GLN A C 12
ATOM 10658 O O . GLN A 1 5 ? 0.564 -3.527 -6.216 1.00 0.00 19 GLN A O 12
ATOM 10670 N N . VAL A 1 6 ? 2.013 -3.888 -4.518 1.00 0.00 20 VAL A N 12
ATOM 10671 C CA . VAL A 1 6 ? 1.025 -3.658 -3.478 1.00 0.00 20 VAL A CA 12
ATOM 10672 C C . VAL A 1 6 ? 0.618 -2.184 -3.484 1.00 0.00 20 VAL A C 12
ATOM 10673 O O . VAL A 1 6 ? -0.568 -1.864 -3.508 1.00 0.00 20 VAL A O 12
ATOM 10686 N N . LEU A 1 7 ? 1.628 -1.324 -3.458 1.00 0.00 21 LEU A N 12
ATOM 10687 C CA . LEU A 1 7 ? 1.390 0.108 -3.460 1.00 0.00 21 LEU A CA 12
ATOM 10688 C C . LEU A 1 7 ? 0.459 0.465 -4.621 1.00 0.00 21 LEU A C 12
ATOM 10689 O O . LEU A 1 7 ? -0.225 1.487 -4.580 1.00 0.00 21 LEU A O 12
ATOM 10704 N N . LYS A 1 8 ? 0.464 -0.395 -5.627 1.00 0.00 22 LYS A N 12
ATOM 10705 C CA . LYS A 1 8 ? -0.371 -0.183 -6.798 1.00 0.00 22 LYS A CA 12
ATOM 10706 C C . LYS A 1 8 ? -1.839 -0.378 -6.413 1.00 0.00 22 LYS A C 12
ATOM 10707 O O . LYS A 1 8 ? -2.667 0.501 -6.646 1.00 0.00 22 LYS A O 12
ATOM 10721 N N . LEU A 1 9 ? -2.117 -1.535 -5.830 1.00 0.00 23 LEU A N 12
ATOM 10722 C CA . LEU A 1 9 ? -3.470 -1.857 -5.412 1.00 0.00 23 LEU A CA 12
ATOM 10723 C C . LEU A 1 9 ? -3.819 -1.045 -4.162 1.00 0.00 23 LEU A C 12
ATOM 10724 O O . LEU A 1 9 ? -4.939 -0.554 -4.029 1.00 0.00 23 LEU A O 12
ATOM 10739 N N . ILE A 1 10 ? -2.839 -0.929 -3.278 1.00 0.00 24 ILE A N 12
ATOM 10740 C CA . ILE A 1 10 ? -3.027 -0.186 -2.045 1.00 0.00 24 ILE A CA 12
ATOM 10741 C C . ILE A 1 10 ? -3.606 1.193 -2.368 1.00 0.00 24 ILE A C 12
ATOM 10742 O O . ILE A 1 10 ? -4.485 1.684 -1.662 1.00 0.00 24 ILE A O 12
ATOM 10757 N N . ASP A 1 11 ? -3.087 1.781 -3.438 1.00 0.00 25 ASP A N 12
ATOM 10758 C CA . ASP A 1 11 ? -3.541 3.093 -3.864 1.00 0.00 25 ASP A CA 12
ATOM 10759 C C . ASP A 1 11 ? -5.010 3.010 -4.279 1.00 0.00 25 ASP A C 12
ATOM 10760 O O . ASP A 1 11 ? -5.808 3.881 -3.935 1.00 0.00 25 ASP A O 12
ATOM 10769 N N . GLU A 1 12 ? -5.325 1.955 -5.016 1.00 0.00 26 GLU A N 12
ATOM 10770 C CA . GLU A 1 12 ? -6.685 1.746 -5.483 1.00 0.00 26 GLU A CA 12
ATOM 10771 C C . GLU A 1 12 ? -7.591 1.344 -4.318 1.00 0.00 26 GLU A C 12
ATOM 10772 O O . GLU A 1 12 ? -8.802 1.210 -4.486 1.00 0.00 26 GLU A O 12
ATOM 10783 N N . GLY A 1 13 ? -6.969 1.162 -3.163 1.00 0.00 27 GLY A N 12
ATOM 10784 C CA . GLY A 1 13 ? -7.704 0.778 -1.969 1.00 0.00 27 GLY A CA 12
ATOM 10785 C C . GLY A 1 13 ? -8.007 -0.722 -1.971 1.00 0.00 27 GLY A C 12
ATOM 10786 O O . GLY A 1 13 ? -8.623 -1.234 -2.906 1.00 0.00 27 GLY A O 12
ATOM 10790 N N . TYR A 1 14 ? -7.563 -1.384 -0.914 1.00 0.00 28 TYR A N 12
ATOM 10791 C CA . TYR A 1 14 ? -7.779 -2.815 -0.782 1.00 0.00 28 TYR A CA 12
ATOM 10792 C C . TYR A 1 14 ? -7.830 -3.228 0.691 1.00 0.00 28 TYR A C 12
ATOM 10793 O O . TYR A 1 14 ? -8.726 -3.965 1.102 1.00 0.00 28 TYR A O 12
ATOM 10810 N N . THR A 1 15 ? -6.857 -2.736 1.443 1.00 0.00 29 THR A N 12
ATOM 10811 C CA . THR A 1 15 ? -6.780 -3.046 2.861 1.00 0.00 29 THR A CA 12
ATOM 10812 C C . THR A 1 15 ? -6.061 -4.378 3.078 1.00 0.00 29 THR A C 12
ATOM 10813 O O . THR A 1 15 ? -6.129 -5.270 2.234 1.00 0.00 29 THR A O 12
ATOM 10824 N N . ASN A 1 16 ? -5.385 -4.470 4.214 1.00 0.00 30 ASN A N 12
ATOM 10825 C CA . ASN A 1 16 ? -4.653 -5.678 4.552 1.00 0.00 30 ASN A CA 12
ATOM 10826 C C . ASN A 1 16 ? -5.507 -6.900 4.212 1.00 0.00 30 ASN A C 12
ATOM 10827 O O . ASN A 1 16 ? -4.978 -7.963 3.892 1.00 0.00 30 ASN A O 12
ATOM 10837 N N . HIS A 1 17 ? -6.816 -6.709 4.293 1.00 0.00 31 HIS A N 12
ATOM 10838 C CA . HIS A 1 17 ? -7.749 -7.782 3.997 1.00 0.00 31 HIS A CA 12
ATOM 10839 C C . HIS A 1 17 ? -7.879 -7.947 2.482 1.00 0.00 31 HIS A C 12
ATOM 10840 O O . HIS A 1 17 ? -7.893 -9.067 1.974 1.00 0.00 31 HIS A O 12
ATOM 10853 N N . GLY A 1 18 ? -7.971 -6.813 1.802 1.00 0.00 32 GLY A N 12
ATOM 10854 C CA . GLY A 1 18 ? -8.099 -6.818 0.354 1.00 0.00 32 GLY A CA 12
ATOM 10855 C C . GLY A 1 18 ? -6.794 -7.258 -0.310 1.00 0.00 32 GLY A C 12
ATOM 10856 O O . GLY A 1 18 ? -6.798 -8.123 -1.185 1.00 0.00 32 GLY A O 12
ATOM 10860 N N . ILE A 1 19 ? -5.705 -6.645 0.132 1.00 0.00 33 ILE A N 12
ATOM 10861 C CA . ILE A 1 19 ? -4.394 -6.964 -0.409 1.00 0.00 33 ILE A CA 12
ATOM 10862 C C . ILE A 1 19 ? -4.171 -8.475 -0.338 1.00 0.00 33 ILE A C 12
ATOM 10863 O O . ILE A 1 19 ? -3.795 -9.098 -1.328 1.00 0.00 33 ILE A O 12
ATOM 10878 N N . SER A 1 20 ? -4.413 -9.021 0.846 1.00 0.00 34 SER A N 12
ATOM 10879 C CA . SER A 1 20 ? -4.243 -10.447 1.061 1.00 0.00 34 SER A CA 12
ATOM 10880 C C . SER A 1 20 ? -5.260 -11.228 0.224 1.00 0.00 34 SER A C 12
ATOM 10881 O O . SER A 1 20 ? -4.968 -12.325 -0.249 1.00 0.00 34 SER A O 12
ATOM 10888 N N . GLU A 1 21 ? -6.432 -10.631 0.068 1.00 0.00 35 GLU A N 12
ATOM 10889 C CA . GLU A 1 21 ? -7.494 -11.255 -0.703 1.00 0.00 35 GLU A CA 12
ATOM 10890 C C . GLU A 1 21 ? -7.121 -11.289 -2.187 1.00 0.00 35 GLU A C 12
ATOM 10891 O O . GLU A 1 21 ? -7.542 -12.188 -2.915 1.00 0.00 35 GLU A O 12
ATOM 10902 N N . LYS A 1 22 ? -6.337 -10.302 -2.591 1.00 0.00 36 LYS A N 12
ATOM 10903 C CA . LYS A 1 22 ? -5.904 -10.207 -3.975 1.00 0.00 36 LYS A CA 12
ATOM 10904 C C . LYS A 1 22 ? -4.578 -10.951 -4.140 1.00 0.00 36 LYS A C 12
ATOM 10905 O O . LYS A 1 22 ? -4.454 -11.825 -4.998 1.00 0.00 36 LYS A O 12
ATOM 10919 N N . LEU A 1 23 ? -3.617 -10.576 -3.308 1.00 0.00 37 LEU A N 12
ATOM 10920 C CA . LEU A 1 23 ? -2.304 -11.197 -3.352 1.00 0.00 37 LEU A CA 12
ATOM 10921 C C . LEU A 1 23 ? -2.392 -12.608 -2.767 1.00 0.00 37 LEU A C 12
ATOM 10922 O O . LEU A 1 23 ? -2.039 -13.582 -3.430 1.00 0.00 37 LEU A O 12
ATOM 10937 N N . HIS A 1 24 ? -2.864 -12.673 -1.530 1.00 0.00 38 HIS A N 12
ATOM 10938 C CA . HIS A 1 24 ? -3.001 -13.949 -0.849 1.00 0.00 38 HIS A CA 12
ATOM 10939 C C . HIS A 1 24 ? -3.014 -13.722 0.664 1.00 0.00 38 HIS A C 12
ATOM 10940 O O . HIS A 1 24 ? -2.490 -12.720 1.151 1.00 0.00 38 HIS A O 12
ATOM 10953 N N . ILE A 1 25 ? -3.618 -14.670 1.368 1.00 0.00 39 ILE A N 12
ATOM 10954 C CA . ILE A 1 25 ? -3.704 -14.588 2.816 1.00 0.00 39 ILE A CA 12
ATOM 10955 C C . ILE A 1 25 ? -2.293 -14.553 3.406 1.00 0.00 39 ILE A C 12
ATOM 10956 O O . ILE A 1 25 ? -1.613 -15.578 3.459 1.00 0.00 39 ILE A O 12
ATOM 10971 N N . SER A 1 26 ? -1.894 -13.366 3.835 1.00 0.00 40 SER A N 12
ATOM 10972 C CA . SER A 1 26 ? -0.576 -13.184 4.419 1.00 0.00 40 SER A CA 12
ATOM 10973 C C . SER A 1 26 ? -0.389 -11.728 4.848 1.00 0.00 40 SER A C 12
ATOM 10974 O O . SER A 1 26 ? 0.614 -11.101 4.509 1.00 0.00 40 SER A O 12
ATOM 10981 N N . ILE A 1 27 ? -1.370 -11.231 5.588 1.00 0.00 41 ILE A N 12
ATOM 10982 C CA . ILE A 1 27 ? -1.326 -9.860 6.066 1.00 0.00 41 ILE A CA 12
ATOM 10983 C C . ILE A 1 27 ? 0.056 -9.575 6.658 1.00 0.00 41 ILE A C 12
ATOM 10984 O O . ILE A 1 27 ? 0.546 -8.450 6.585 1.00 0.00 41 ILE A O 12
ATOM 10999 N N . LYS A 1 28 ? 0.645 -10.615 7.231 1.00 0.00 42 LYS A N 12
ATOM 11000 C CA . LYS A 1 28 ? 1.961 -10.490 7.836 1.00 0.00 42 LYS A CA 12
ATOM 11001 C C . LYS A 1 28 ? 2.986 -10.160 6.750 1.00 0.00 42 LYS A C 12
ATOM 11002 O O . LYS A 1 28 ? 3.793 -9.247 6.911 1.00 0.00 42 LYS A O 12
ATOM 11016 N N . THR A 1 29 ? 2.923 -10.924 5.668 1.00 0.00 43 THR A N 12
ATOM 11017 C CA . THR A 1 29 ? 3.836 -10.723 4.556 1.00 0.00 43 THR A CA 12
ATOM 11018 C C . THR A 1 29 ? 3.745 -9.285 4.044 1.00 0.00 43 THR A C 12
ATOM 11019 O O . THR A 1 29 ? 4.748 -8.704 3.632 1.00 0.00 43 THR A O 12
ATOM 11030 N N . VAL A 1 30 ? 2.533 -8.751 4.085 1.00 0.00 44 VAL A N 12
ATOM 11031 C CA . VAL A 1 30 ? 2.299 -7.391 3.630 1.00 0.00 44 VAL A CA 12
ATOM 11032 C C . VAL A 1 30 ? 3.079 -6.419 4.516 1.00 0.00 44 VAL A C 12
ATOM 11033 O O . VAL A 1 30 ? 3.691 -5.475 4.019 1.00 0.00 44 VAL A O 12
ATOM 11046 N N . GLU A 1 31 ? 3.034 -6.684 5.813 1.00 0.00 45 GLU A N 12
ATOM 11047 C CA . GLU A 1 31 ? 3.730 -5.844 6.774 1.00 0.00 45 GLU A CA 12
ATOM 11048 C C . GLU A 1 31 ? 5.199 -5.688 6.375 1.00 0.00 45 GLU A C 12
ATOM 11049 O O . GLU A 1 31 ? 5.792 -4.629 6.579 1.00 0.00 45 GLU A O 12
ATOM 11060 N N . THR A 1 32 ? 5.745 -6.759 5.817 1.00 0.00 46 THR A N 12
ATOM 11061 C CA . THR A 1 32 ? 7.133 -6.753 5.388 1.00 0.00 46 THR A CA 12
ATOM 11062 C C . THR A 1 32 ? 7.341 -5.735 4.265 1.00 0.00 46 THR A C 12
ATOM 11063 O O . THR A 1 32 ? 8.238 -4.896 4.342 1.00 0.00 46 THR A O 12
ATOM 11074 N N . HIS A 1 33 ? 6.498 -5.842 3.249 1.00 0.00 47 HIS A N 12
ATOM 11075 C CA . HIS A 1 33 ? 6.578 -4.941 2.112 1.00 0.00 47 HIS A CA 12
ATOM 11076 C C . HIS A 1 33 ? 6.296 -3.510 2.570 1.00 0.00 47 HIS A C 12
ATOM 11077 O O . HIS A 1 33 ? 6.853 -2.558 2.024 1.00 0.00 47 HIS A O 12
ATOM 11090 N N . ARG A 1 34 ? 5.435 -3.401 3.570 1.00 0.00 48 ARG A N 12
ATOM 11091 C CA . ARG A 1 34 ? 5.073 -2.101 4.109 1.00 0.00 48 ARG A CA 12
ATOM 11092 C C . ARG A 1 34 ? 6.329 -1.322 4.505 1.00 0.00 48 ARG A C 12
ATOM 11093 O O . ARG A 1 34 ? 6.449 -0.136 4.202 1.00 0.00 48 ARG A O 12
ATOM 11110 N N . MET A 1 35 ? 7.233 -2.021 5.175 1.00 0.00 49 MET A N 12
ATOM 11111 C CA . MET A 1 35 ? 8.475 -1.410 5.615 1.00 0.00 49 MET A CA 12
ATOM 11112 C C . MET A 1 35 ? 9.311 -0.945 4.421 1.00 0.00 49 MET A C 12
ATOM 11113 O O . MET A 1 35 ? 9.917 0.125 4.462 1.00 0.00 49 MET A O 12
ATOM 11125 N N . ASN A 1 36 ? 9.315 -1.771 3.386 1.00 0.00 50 ASN A N 12
ATOM 11126 C CA . ASN A 1 36 ? 10.068 -1.458 2.182 1.00 0.00 50 ASN A CA 12
ATOM 11127 C C . ASN A 1 36 ? 9.496 -0.191 1.545 1.00 0.00 50 ASN A C 12
ATOM 11128 O O . ASN A 1 36 ? 10.240 0.730 1.209 1.00 0.00 50 ASN A O 12
ATOM 11138 N N . MET A 1 37 ? 8.179 -0.182 1.398 1.00 0.00 51 MET A N 12
ATOM 11139 C CA . MET A 1 37 ? 7.499 0.958 0.807 1.00 0.00 51 MET A CA 12
ATOM 11140 C C . MET A 1 37 ? 7.723 2.222 1.640 1.00 0.00 51 MET A C 12
ATOM 11141 O O . MET A 1 37 ? 7.931 3.303 1.090 1.00 0.00 51 MET A O 12
ATOM 11153 N N . MET A 1 38 ? 7.674 2.044 2.953 1.00 0.00 52 MET A N 12
ATOM 11154 C CA . MET A 1 38 ? 7.869 3.157 3.866 1.00 0.00 52 MET A CA 12
ATOM 11155 C C . MET A 1 38 ? 9.344 3.555 3.939 1.00 0.00 52 MET A C 12
ATOM 11156 O O . MET A 1 38 ? 9.687 4.574 4.537 1.00 0.00 52 MET A O 12
ATOM 11168 N N . ARG A 1 39 ? 10.178 2.729 3.322 1.00 0.00 53 ARG A N 12
ATOM 11169 C CA . ARG A 1 39 ? 11.609 2.981 3.309 1.00 0.00 53 ARG A CA 12
ATOM 11170 C C . ARG A 1 39 ? 11.988 3.820 2.089 1.00 0.00 53 ARG A C 12
ATOM 11171 O O . ARG A 1 39 ? 12.864 4.682 2.169 1.00 0.00 53 ARG A O 12
ATOM 11188 N N . LYS A 1 40 ? 11.312 3.541 0.983 1.00 0.00 54 LYS A N 12
ATOM 11189 C CA . LYS A 1 40 ? 11.568 4.258 -0.254 1.00 0.00 54 LYS A CA 12
ATOM 11190 C C . LYS A 1 40 ? 10.656 5.485 -0.324 1.00 0.00 54 LYS A C 12
ATOM 11191 O O . LYS A 1 40 ? 11.074 6.547 -0.783 1.00 0.00 54 LYS A O 12
ATOM 11205 N N . LEU A 1 41 ? 9.429 5.297 0.137 1.00 0.00 55 LEU A N 12
ATOM 11206 C CA . LEU A 1 41 ? 8.454 6.376 0.133 1.00 0.00 55 LEU A CA 12
ATOM 11207 C C . LEU A 1 41 ? 8.718 7.301 1.322 1.00 0.00 55 LEU A C 12
ATOM 11208 O O . LEU A 1 41 ? 8.534 8.513 1.222 1.00 0.00 55 LEU A O 12
ATOM 11223 N N . GLN A 1 42 ? 9.143 6.693 2.420 1.00 0.00 56 GLN A N 12
ATOM 11224 C CA . GLN A 1 42 ? 9.432 7.448 3.627 1.00 0.00 56 GLN A CA 12
ATOM 11225 C C . GLN A 1 42 ? 8.153 8.083 4.176 1.00 0.00 56 GLN A C 12
ATOM 11226 O O . GLN A 1 42 ? 8.178 9.211 4.668 1.00 0.00 56 GLN A O 12
ATOM 11238 N N . VAL A 1 43 ? 7.068 7.332 4.076 1.00 0.00 57 VAL A N 12
ATOM 11239 C CA . VAL A 1 43 ? 5.781 7.808 4.557 1.00 0.00 57 VAL A CA 12
ATOM 11240 C C . VAL A 1 43 ? 5.538 7.272 5.968 1.00 0.00 57 VAL A C 12
ATOM 11241 O O . VAL A 1 43 ? 6.487 6.993 6.700 1.00 0.00 57 VAL A O 12
ATOM 11254 N N . HIS A 1 44 ? 4.264 7.146 6.309 1.00 0.00 58 HIS A N 12
ATOM 11255 C CA . HIS A 1 44 ? 3.887 6.648 7.620 1.00 0.00 58 HIS A CA 12
ATOM 11256 C C . HIS A 1 44 ? 3.471 5.179 7.513 1.00 0.00 58 HIS A C 12
ATOM 11257 O O . HIS A 1 44 ? 4.236 4.286 7.873 1.00 0.00 58 HIS A O 12
ATOM 11270 N N . LYS A 1 45 ? 2.261 4.975 7.014 1.00 0.00 59 LYS A N 12
ATOM 11271 C CA . LYS A 1 45 ? 1.734 3.630 6.854 1.00 0.00 59 LYS A CA 12
ATOM 11272 C C . LYS A 1 45 ? 0.922 3.556 5.560 1.00 0.00 59 LYS A C 12
ATOM 11273 O O . LYS A 1 45 ? 1.074 4.400 4.679 1.00 0.00 59 LYS A O 12
ATOM 11287 N N . VAL A 1 46 ? 0.079 2.537 5.486 1.00 0.00 60 VAL A N 12
ATOM 11288 C CA . VAL A 1 46 ? -0.757 2.341 4.315 1.00 0.00 60 VAL A CA 12
ATOM 11289 C C . VAL A 1 46 ? -1.597 3.598 4.075 1.00 0.00 60 VAL A C 12
ATOM 11290 O O . VAL A 1 46 ? -1.621 4.131 2.966 1.00 0.00 60 VAL A O 12
ATOM 11303 N N . THR A 1 47 ? -2.264 4.035 5.133 1.00 0.00 61 THR A N 12
ATOM 11304 C CA . THR A 1 47 ? -3.102 5.219 5.052 1.00 0.00 61 THR A CA 12
ATOM 11305 C C . THR A 1 47 ? -2.314 6.391 4.463 1.00 0.00 61 THR A C 12
ATOM 11306 O O . THR A 1 47 ? -2.772 7.042 3.526 1.00 0.00 61 THR A O 12
ATOM 11317 N N . GLU A 1 48 ? -1.143 6.623 5.036 1.00 0.00 62 GLU A N 12
ATOM 11318 C CA . GLU A 1 48 ? -0.287 7.705 4.578 1.00 0.00 62 GLU A CA 12
ATOM 11319 C C . GLU A 1 48 ? 0.174 7.446 3.143 1.00 0.00 62 GLU A C 12
ATOM 11320 O O . GLU A 1 48 ? 0.324 8.381 2.358 1.00 0.00 62 GLU A O 12
ATOM 11331 N N . LEU A 1 49 ? 0.386 6.174 2.844 1.00 0.00 63 LEU A N 12
ATOM 11332 C CA . LEU A 1 49 ? 0.825 5.780 1.515 1.00 0.00 63 LEU A CA 12
ATOM 11333 C C . LEU A 1 49 ? -0.290 6.062 0.508 1.00 0.00 63 LEU A C 12
ATOM 11334 O O . LEU A 1 49 ? -0.042 6.628 -0.555 1.00 0.00 63 LEU A O 12
ATOM 11349 N N . LEU A 1 50 ? -1.495 5.655 0.878 1.00 0.00 64 LEU A N 12
ATOM 11350 C CA . LEU A 1 50 ? -2.650 5.857 0.020 1.00 0.00 64 LEU A CA 12
ATOM 11351 C C . LEU A 1 50 ? -2.694 7.318 -0.432 1.00 0.00 64 LEU A C 12
ATOM 11352 O O . LEU A 1 50 ? -3.053 7.608 -1.572 1.00 0.00 64 LEU A O 12
ATOM 11367 N N . ASN A 1 51 ? -2.325 8.199 0.485 1.00 0.00 65 ASN A N 12
ATOM 11368 C CA . ASN A 1 51 ? -2.317 9.623 0.195 1.00 0.00 65 ASN A CA 12
ATOM 11369 C C . ASN A 1 51 ? -1.159 9.942 -0.751 1.00 0.00 65 ASN A C 12
ATOM 11370 O O . ASN A 1 51 ? -1.227 10.895 -1.524 1.00 0.00 65 ASN A O 12
ATOM 11380 N N . CYS A 1 52 ? -0.121 9.124 -0.658 1.00 0.00 66 CYS A N 12
ATOM 11381 C CA . CYS A 1 52 ? 1.053 9.305 -1.496 1.00 0.00 66 CYS A CA 12
ATOM 11382 C C . CYS A 1 52 ? 0.668 8.974 -2.940 1.00 0.00 66 CYS A C 12
ATOM 11383 O O . CYS A 1 52 ? 0.750 9.831 -3.819 1.00 0.00 66 CYS A O 12
ATOM 11390 N N . ALA A 1 53 ? 0.255 7.730 -3.139 1.00 0.00 67 ALA A N 12
ATOM 11391 C CA . ALA A 1 53 ? -0.142 7.278 -4.460 1.00 0.00 67 ALA A CA 12
ATOM 11392 C C . ALA A 1 53 ? -1.300 8.142 -4.966 1.00 0.00 67 ALA A C 12
ATOM 11393 O O . ALA A 1 53 ? -1.546 8.216 -6.168 1.00 0.00 67 ALA A O 12
ATOM 11400 N N . ARG A 1 54 ? -1.980 8.773 -4.019 1.00 0.00 68 ARG A N 12
ATOM 11401 C CA . ARG A 1 54 ? -3.106 9.630 -4.353 1.00 0.00 68 ARG A CA 12
ATOM 11402 C C . ARG A 1 54 ? -2.610 10.999 -4.823 1.00 0.00 68 ARG A C 12
ATOM 11403 O O . ARG A 1 54 ? -2.916 11.426 -5.935 1.00 0.00 68 ARG A O 12
ATOM 11420 N N . ARG A 1 55 ? -1.854 11.650 -3.951 1.00 0.00 69 ARG A N 12
ATOM 11421 C CA . ARG A 1 55 ? -1.314 12.962 -4.262 1.00 0.00 69 ARG A CA 12
ATOM 11422 C C . ARG A 1 55 ? -2.446 13.978 -4.421 1.00 0.00 69 ARG A C 12
ATOM 11423 O O . ARG A 1 55 ? -2.583 14.601 -5.473 1.00 0.00 69 ARG A O 12
ATOM 11440 N N . MET A 1 56 ? -3.229 14.116 -3.361 1.00 0.00 70 MET A N 12
ATOM 11441 C CA . MET A 1 56 ? -4.345 15.045 -3.370 1.00 0.00 70 MET A CA 12
ATOM 11442 C C . MET A 1 56 ? -5.407 14.617 -4.383 1.00 0.00 70 MET A C 12
ATOM 11443 O O . MET A 1 56 ? -5.750 15.377 -5.288 1.00 0.00 70 MET A O 12
ATOM 11455 N N . ARG A 1 57 ? -5.901 13.402 -4.198 1.00 0.00 71 ARG A N 12
ATOM 11456 C CA . ARG A 1 57 ? -6.918 12.862 -5.085 1.00 0.00 71 ARG A CA 12
ATOM 11457 C C . ARG A 1 57 ? -8.275 12.829 -4.378 1.00 0.00 71 ARG A C 12
ATOM 11458 O O . ARG A 1 57 ? -9.100 11.960 -4.655 1.00 0.00 71 ARG A O 12
ATOM 11475 N N . LEU A 1 58 ? -8.462 13.784 -3.479 1.00 0.00 72 LEU A N 12
ATOM 11476 C CA . LEU A 1 58 ? -9.704 13.874 -2.730 1.00 0.00 72 LEU A CA 12
ATOM 11477 C C . LEU A 1 58 ? -9.842 12.646 -1.829 1.00 0.00 72 LEU A C 12
ATOM 11478 O O . LEU A 1 58 ? -10.952 12.194 -1.553 1.00 0.00 72 LEU A O 12
ATOM 11493 N N . ILE A 1 59 ? -8.697 12.140 -1.394 1.00 0.00 73 ILE A N 12
ATOM 11494 C CA . ILE A 1 59 ? -8.675 10.972 -0.530 1.00 0.00 73 ILE A CA 12
ATOM 11495 C C . ILE A 1 59 ? -9.643 9.920 -1.075 1.00 0.00 73 ILE A C 12
ATOM 11496 O O . ILE A 1 59 ? -10.163 9.100 -0.320 1.00 0.00 73 ILE A O 12
ATOM 11511 N N . GLU A 1 60 ? -9.854 9.978 -2.381 1.00 0.00 74 GLU A N 12
ATOM 11512 C CA . GLU A 1 60 ? -10.751 9.041 -3.037 1.00 0.00 74 GLU A CA 12
ATOM 11513 C C . GLU A 1 60 ? -10.114 8.507 -4.321 1.00 0.00 74 GLU A C 12
ATOM 11514 O O . GLU A 1 60 ? -10.147 7.304 -4.581 1.00 0.00 74 GLU A O 12
ATOM 11525 N N . TYR A 1 61 ? -9.547 9.425 -5.089 1.00 0.00 75 TYR A N 12
ATOM 11526 C CA . TYR A 1 61 ? -8.904 9.061 -6.341 1.00 0.00 75 TYR A CA 12
ATOM 11527 C C . TYR A 1 61 ? -9.844 8.235 -7.221 1.00 0.00 75 TYR A C 12
ATOM 11528 O O . TYR A 1 61 ? -9.891 8.427 -8.435 1.00 0.00 75 TYR A O 12
ATOM 11545 N N . LEU A 1 1 ? 7.493 -3.068 -8.173 1.00 0.00 15 LEU A N 13
ATOM 11546 C CA . LEU A 1 1 ? 6.300 -3.585 -8.820 1.00 0.00 15 LEU A CA 13
ATOM 11547 C C . LEU A 1 1 ? 5.277 -3.982 -7.753 1.00 0.00 15 LEU A C 13
ATOM 11548 O O . LEU A 1 1 ? 4.209 -3.377 -7.656 1.00 0.00 15 LEU A O 13
ATOM 11563 N N . ARG A 1 2 ? 5.640 -4.994 -6.979 1.00 0.00 16 ARG A N 13
ATOM 11564 C CA . ARG A 1 2 ? 4.767 -5.477 -5.922 1.00 0.00 16 ARG A CA 13
ATOM 11565 C C . ARG A 1 2 ? 4.615 -4.416 -4.831 1.00 0.00 16 ARG A C 13
ATOM 11566 O O . ARG A 1 2 ? 3.551 -4.287 -4.228 1.00 0.00 16 ARG A O 13
ATOM 11583 N N . GLU A 1 3 ? 5.696 -3.681 -4.611 1.00 0.00 17 GLU A N 13
ATOM 11584 C CA . GLU A 1 3 ? 5.697 -2.634 -3.603 1.00 0.00 17 GLU A CA 13
ATOM 11585 C C . GLU A 1 3 ? 4.693 -1.540 -3.974 1.00 0.00 17 GLU A C 13
ATOM 11586 O O . GLU A 1 3 ? 3.788 -1.235 -3.199 1.00 0.00 17 GLU A O 13
ATOM 11597 N N . ARG A 1 4 ? 4.889 -0.979 -5.158 1.00 0.00 18 ARG A N 13
ATOM 11598 C CA . ARG A 1 4 ? 4.013 0.075 -5.641 1.00 0.00 18 ARG A CA 13
ATOM 11599 C C . ARG A 1 4 ? 2.633 -0.494 -5.979 1.00 0.00 18 ARG A C 13
ATOM 11600 O O . ARG A 1 4 ? 1.619 0.176 -5.794 1.00 0.00 18 ARG A O 13
ATOM 11617 N N . GLN A 1 5 ? 2.641 -1.726 -6.468 1.00 0.00 19 GLN A N 13
ATOM 11618 C CA . GLN A 1 5 ? 1.403 -2.394 -6.834 1.00 0.00 19 GLN A CA 13
ATOM 11619 C C . GLN A 1 5 ? 0.435 -2.401 -5.649 1.00 0.00 19 GLN A C 13
ATOM 11620 O O . GLN A 1 5 ? -0.761 -2.164 -5.819 1.00 0.00 19 GLN A O 13
ATOM 11632 N N . VAL A 1 6 ? 0.986 -2.676 -4.477 1.00 0.00 20 VAL A N 13
ATOM 11633 C CA . VAL A 1 6 ? 0.185 -2.717 -3.264 1.00 0.00 20 VAL A CA 13
ATOM 11634 C C . VAL A 1 6 ? -0.137 -1.288 -2.822 1.00 0.00 20 VAL A C 13
ATOM 11635 O O . VAL A 1 6 ? -1.169 -1.045 -2.199 1.00 0.00 20 VAL A O 13
ATOM 11648 N N . LEU A 1 7 ? 0.764 -0.379 -3.165 1.00 0.00 21 LEU A N 13
ATOM 11649 C CA . LEU A 1 7 ? 0.588 1.020 -2.810 1.00 0.00 21 LEU A CA 13
ATOM 11650 C C . LEU A 1 7 ? -0.658 1.564 -3.509 1.00 0.00 21 LEU A C 13
ATOM 11651 O O . LEU A 1 7 ? -1.398 2.361 -2.934 1.00 0.00 21 LEU A O 13
ATOM 11666 N N . LYS A 1 8 ? -0.853 1.113 -4.740 1.00 0.00 22 LYS A N 13
ATOM 11667 C CA . LYS A 1 8 ? -1.998 1.545 -5.524 1.00 0.00 22 LYS A CA 13
ATOM 11668 C C . LYS A 1 8 ? -3.279 0.998 -4.891 1.00 0.00 22 LYS A C 13
ATOM 11669 O O . LYS A 1 8 ? -4.259 1.725 -4.738 1.00 0.00 22 LYS A O 13
ATOM 11683 N N . LEU A 1 9 ? -3.230 -0.280 -4.544 1.00 0.00 23 LEU A N 13
ATOM 11684 C CA . LEU A 1 9 ? -4.376 -0.933 -3.934 1.00 0.00 23 LEU A CA 13
ATOM 11685 C C . LEU A 1 9 ? -4.558 -0.406 -2.509 1.00 0.00 23 LEU A C 13
ATOM 11686 O O . LEU A 1 9 ? -5.609 0.139 -2.176 1.00 0.00 23 LEU A O 13
ATOM 11701 N N . ILE A 1 10 ? -3.519 -0.588 -1.708 1.00 0.00 24 ILE A N 13
ATOM 11702 C CA . ILE A 1 10 ? -3.552 -0.137 -0.326 1.00 0.00 24 ILE A CA 13
ATOM 11703 C C . ILE A 1 10 ? -4.109 1.287 -0.272 1.00 0.00 24 ILE A C 13
ATOM 11704 O O . ILE A 1 10 ? -4.801 1.651 0.678 1.00 0.00 24 ILE A O 13
ATOM 11719 N N . ASP A 1 11 ? -3.785 2.054 -1.303 1.00 0.00 25 ASP A N 13
ATOM 11720 C CA . ASP A 1 11 ? -4.246 3.431 -1.384 1.00 0.00 25 ASP A CA 13
ATOM 11721 C C . ASP A 1 11 ? -5.773 3.450 -1.453 1.00 0.00 25 ASP A C 13
ATOM 11722 O O . ASP A 1 11 ? -6.419 4.246 -0.772 1.00 0.00 25 ASP A O 13
ATOM 11731 N N . GLU A 1 12 ? -6.308 2.565 -2.281 1.00 0.00 26 GLU A N 13
ATOM 11732 C CA . GLU A 1 12 ? -7.748 2.469 -2.447 1.00 0.00 26 GLU A CA 13
ATOM 11733 C C . GLU A 1 12 ? -8.418 2.163 -1.107 1.00 0.00 26 GLU A C 13
ATOM 11734 O O . GLU A 1 12 ? -9.339 2.867 -0.694 1.00 0.00 26 GLU A O 13
ATOM 11745 N N . GLY A 1 13 ? -7.930 1.114 -0.463 1.00 0.00 27 GLY A N 13
ATOM 11746 C CA . GLY A 1 13 ? -8.469 0.706 0.823 1.00 0.00 27 GLY A CA 13
ATOM 11747 C C . GLY A 1 13 ? -8.563 -0.819 0.920 1.00 0.00 27 GLY A C 13
ATOM 11748 O O . GLY A 1 13 ? -9.211 -1.458 0.092 1.00 0.00 27 GLY A O 13
ATOM 11752 N N . TYR A 1 14 ? -7.907 -1.356 1.938 1.00 0.00 28 TYR A N 13
ATOM 11753 C CA . TYR A 1 14 ? -7.907 -2.793 2.153 1.00 0.00 28 TYR A CA 13
ATOM 11754 C C . TYR A 1 14 ? -7.424 -3.137 3.565 1.00 0.00 28 TYR A C 13
ATOM 11755 O O . TYR A 1 14 ? -7.979 -4.022 4.215 1.00 0.00 28 TYR A O 13
ATOM 11772 N N . THR A 1 15 ? -6.399 -2.417 3.996 1.00 0.00 29 THR A N 13
ATOM 11773 C CA . THR A 1 15 ? -5.838 -2.634 5.318 1.00 0.00 29 THR A CA 13
ATOM 11774 C C . THR A 1 15 ? -4.852 -3.804 5.292 1.00 0.00 29 THR A C 13
ATOM 11775 O O . THR A 1 15 ? -3.639 -3.599 5.332 1.00 0.00 29 THR A O 13
ATOM 11786 N N . ASN A 1 16 ? -5.408 -5.004 5.226 1.00 0.00 30 ASN A N 13
ATOM 11787 C CA . ASN A 1 16 ? -4.593 -6.206 5.194 1.00 0.00 30 ASN A CA 13
ATOM 11788 C C . ASN A 1 16 ? -5.427 -7.369 4.656 1.00 0.00 30 ASN A C 13
ATOM 11789 O O . ASN A 1 16 ? -5.020 -8.048 3.714 1.00 0.00 30 ASN A O 13
ATOM 11799 N N . HIS A 1 17 ? -6.582 -7.564 5.277 1.00 0.00 31 HIS A N 13
ATOM 11800 C CA . HIS A 1 17 ? -7.478 -8.634 4.871 1.00 0.00 31 HIS A CA 13
ATOM 11801 C C . HIS A 1 17 ? -7.819 -8.484 3.388 1.00 0.00 31 HIS A C 13
ATOM 11802 O O . HIS A 1 17 ? -7.809 -9.462 2.641 1.00 0.00 31 HIS A O 13
ATOM 11815 N N . GLY A 1 18 ? -8.114 -7.250 3.003 1.00 0.00 32 GLY A N 13
ATOM 11816 C CA . GLY A 1 18 ? -8.458 -6.958 1.622 1.00 0.00 32 GLY A CA 13
ATOM 11817 C C . GLY A 1 18 ? -7.284 -7.259 0.689 1.00 0.00 32 GLY A C 13
ATOM 11818 O O . GLY A 1 18 ? -7.443 -7.952 -0.315 1.00 0.00 32 GLY A O 13
ATOM 11822 N N . ILE A 1 19 ? -6.128 -6.723 1.054 1.00 0.00 33 ILE A N 13
ATOM 11823 C CA . ILE A 1 19 ? -4.926 -6.924 0.262 1.00 0.00 33 ILE A CA 13
ATOM 11824 C C . ILE A 1 19 ? -4.650 -8.424 0.134 1.00 0.00 33 ILE A C 13
ATOM 11825 O O . ILE A 1 19 ? -3.888 -8.847 -0.734 1.00 0.00 33 ILE A O 13
ATOM 11840 N N . SER A 1 20 ? -5.288 -9.187 1.010 1.00 0.00 34 SER A N 13
ATOM 11841 C CA . SER A 1 20 ? -5.122 -10.630 1.005 1.00 0.00 34 SER A CA 13
ATOM 11842 C C . SER A 1 20 ? -6.142 -11.271 0.062 1.00 0.00 34 SER A C 13
ATOM 11843 O O . SER A 1 20 ? -5.793 -12.141 -0.735 1.00 0.00 34 SER A O 13
ATOM 11850 N N . GLU A 1 21 ? -7.379 -10.818 0.184 1.00 0.00 35 GLU A N 13
ATOM 11851 C CA . GLU A 1 21 ? -8.453 -11.336 -0.648 1.00 0.00 35 GLU A CA 13
ATOM 11852 C C . GLU A 1 21 ? -8.293 -10.845 -2.087 1.00 0.00 35 GLU A C 13
ATOM 11853 O O . GLU A 1 21 ? -8.719 -11.514 -3.027 1.00 0.00 35 GLU A O 13
ATOM 11864 N N . LYS A 1 22 ? -7.678 -9.677 -2.215 1.00 0.00 36 LYS A N 13
ATOM 11865 C CA . LYS A 1 22 ? -7.456 -9.087 -3.524 1.00 0.00 36 LYS A CA 13
ATOM 11866 C C . LYS A 1 22 ? -6.071 -9.488 -4.032 1.00 0.00 36 LYS A C 13
ATOM 11867 O O . LYS A 1 22 ? -5.935 -9.996 -5.144 1.00 0.00 36 LYS A O 13
ATOM 11881 N N . LEU A 1 23 ? -5.074 -9.243 -3.193 1.00 0.00 37 LEU A N 13
ATOM 11882 C CA . LEU A 1 23 ? -3.703 -9.572 -3.543 1.00 0.00 37 LEU A CA 13
ATOM 11883 C C . LEU A 1 23 ? -3.379 -10.984 -3.048 1.00 0.00 37 LEU A C 13
ATOM 11884 O O . LEU A 1 23 ? -2.217 -11.312 -2.814 1.00 0.00 37 LEU A O 13
ATOM 11899 N N . HIS A 1 24 ? -4.428 -11.779 -2.901 1.00 0.00 38 HIS A N 13
ATOM 11900 C CA . HIS A 1 24 ? -4.270 -13.148 -2.439 1.00 0.00 38 HIS A CA 13
ATOM 11901 C C . HIS A 1 24 ? -3.585 -13.151 -1.071 1.00 0.00 38 HIS A C 13
ATOM 11902 O O . HIS A 1 24 ? -2.841 -12.227 -0.743 1.00 0.00 38 HIS A O 13
ATOM 11915 N N . ILE A 1 25 ? -3.859 -14.200 -0.309 1.00 0.00 39 ILE A N 13
ATOM 11916 C CA . ILE A 1 25 ? -3.279 -14.336 1.016 1.00 0.00 39 ILE A CA 13
ATOM 11917 C C . ILE A 1 25 ? -1.831 -13.844 0.986 1.00 0.00 39 ILE A C 13
ATOM 11918 O O . ILE A 1 25 ? -0.974 -14.465 0.358 1.00 0.00 39 ILE A O 13
ATOM 11933 N N . SER A 1 26 ? -1.601 -12.735 1.673 1.00 0.00 40 SER A N 13
ATOM 11934 C CA . SER A 1 26 ? -0.270 -12.154 1.734 1.00 0.00 40 SER A CA 13
ATOM 11935 C C . SER A 1 26 ? -0.274 -10.933 2.655 1.00 0.00 40 SER A C 13
ATOM 11936 O O . SER A 1 26 ? 0.182 -9.858 2.270 1.00 0.00 40 SER A O 13
ATOM 11943 N N . ILE A 1 27 ? -0.795 -11.139 3.857 1.00 0.00 41 ILE A N 13
ATOM 11944 C CA . ILE A 1 27 ? -0.863 -10.070 4.837 1.00 0.00 41 ILE A CA 13
ATOM 11945 C C . ILE A 1 27 ? 0.510 -9.890 5.485 1.00 0.00 41 ILE A C 13
ATOM 11946 O O . ILE A 1 27 ? 0.882 -8.780 5.863 1.00 0.00 41 ILE A O 13
ATOM 11961 N N . LYS A 1 28 ? 1.227 -10.999 5.597 1.00 0.00 42 LYS A N 13
ATOM 11962 C CA . LYS A 1 28 ? 2.551 -10.978 6.194 1.00 0.00 42 LYS A CA 13
ATOM 11963 C C . LYS A 1 28 ? 3.505 -10.204 5.283 1.00 0.00 42 LYS A C 13
ATOM 11964 O O . LYS A 1 28 ? 4.186 -9.282 5.732 1.00 0.00 42 LYS A O 13
ATOM 11978 N N . THR A 1 29 ? 3.523 -10.606 4.022 1.00 0.00 43 THR A N 13
ATOM 11979 C CA . THR A 1 29 ? 4.382 -9.959 3.043 1.00 0.00 43 THR A CA 13
ATOM 11980 C C . THR A 1 29 ? 4.106 -8.455 3.000 1.00 0.00 43 THR A C 13
ATOM 11981 O O . THR A 1 29 ? 5.023 -7.658 2.809 1.00 0.00 43 THR A O 13
ATOM 11992 N N . VAL A 1 30 ? 2.839 -8.114 3.182 1.00 0.00 44 VAL A N 13
ATOM 11993 C CA . VAL A 1 30 ? 2.431 -6.720 3.166 1.00 0.00 44 VAL A CA 13
ATOM 11994 C C . VAL A 1 30 ? 3.182 -5.961 4.261 1.00 0.00 44 VAL A C 13
ATOM 11995 O O . VAL A 1 30 ? 3.635 -4.837 4.045 1.00 0.00 44 VAL A O 13
ATOM 12008 N N . GLU A 1 31 ? 3.292 -6.604 5.415 1.00 0.00 45 GLU A N 13
ATOM 12009 C CA . GLU A 1 31 ? 3.981 -6.004 6.544 1.00 0.00 45 GLU A CA 13
ATOM 12010 C C . GLU A 1 31 ? 5.390 -5.567 6.137 1.00 0.00 45 GLU A C 13
ATOM 12011 O O . GLU A 1 31 ? 5.800 -4.443 6.418 1.00 0.00 45 GLU A O 13
ATOM 12022 N N . THR A 1 32 ? 6.091 -6.480 5.480 1.00 0.00 46 THR A N 13
ATOM 12023 C CA . THR A 1 32 ? 7.445 -6.203 5.031 1.00 0.00 46 THR A CA 13
ATOM 12024 C C . THR A 1 32 ? 7.430 -5.181 3.893 1.00 0.00 46 THR A C 13
ATOM 12025 O O . THR A 1 32 ? 8.296 -4.310 3.825 1.00 0.00 46 THR A O 13
ATOM 12036 N N . HIS A 1 33 ? 6.436 -5.320 3.028 1.00 0.00 47 HIS A N 13
ATOM 12037 C CA . HIS A 1 33 ? 6.298 -4.418 1.896 1.00 0.00 47 HIS A CA 13
ATOM 12038 C C . HIS A 1 33 ? 6.009 -3.003 2.402 1.00 0.00 47 HIS A C 13
ATOM 12039 O O . HIS A 1 33 ? 6.544 -2.028 1.872 1.00 0.00 47 HIS A O 13
ATOM 12052 N N . ARG A 1 34 ? 5.162 -2.932 3.417 1.00 0.00 48 ARG A N 13
ATOM 12053 C CA . ARG A 1 34 ? 4.796 -1.651 3.999 1.00 0.00 48 ARG A CA 13
ATOM 12054 C C . ARG A 1 34 ? 6.050 -0.861 4.375 1.00 0.00 48 ARG A C 13
ATOM 12055 O O . ARG A 1 34 ? 6.147 0.331 4.085 1.00 0.00 48 ARG A O 13
ATOM 12072 N N . MET A 1 35 ? 6.980 -1.555 5.013 1.00 0.00 49 MET A N 13
ATOM 12073 C CA . MET A 1 35 ? 8.225 -0.932 5.431 1.00 0.00 49 MET A CA 13
ATOM 12074 C C . MET A 1 35 ? 9.143 -0.682 4.232 1.00 0.00 49 MET A C 13
ATOM 12075 O O . MET A 1 35 ? 10.034 0.164 4.294 1.00 0.00 49 MET A O 13
ATOM 12087 N N . ASN A 1 36 ? 8.892 -1.432 3.168 1.00 0.00 50 ASN A N 13
ATOM 12088 C CA . ASN A 1 36 ? 9.684 -1.301 1.958 1.00 0.00 50 ASN A CA 13
ATOM 12089 C C . ASN A 1 36 ? 9.370 0.039 1.289 1.00 0.00 50 ASN A C 13
ATOM 12090 O O . ASN A 1 36 ? 10.271 0.842 1.046 1.00 0.00 50 ASN A O 13
ATOM 12100 N N . MET A 1 37 ? 8.091 0.241 1.013 1.00 0.00 51 MET A N 13
ATOM 12101 C CA . MET A 1 37 ? 7.646 1.471 0.378 1.00 0.00 51 MET A CA 13
ATOM 12102 C C . MET A 1 37 ? 7.732 2.650 1.349 1.00 0.00 51 MET A C 13
ATOM 12103 O O . MET A 1 37 ? 7.620 3.805 0.939 1.00 0.00 51 MET A O 13
ATOM 12115 N N . MET A 1 38 ? 7.932 2.320 2.615 1.00 0.00 52 MET A N 13
ATOM 12116 C CA . MET A 1 38 ? 8.034 3.337 3.648 1.00 0.00 52 MET A CA 13
ATOM 12117 C C . MET A 1 38 ? 9.364 4.087 3.548 1.00 0.00 52 MET A C 13
ATOM 12118 O O . MET A 1 38 ? 9.406 5.306 3.706 1.00 0.00 52 MET A O 13
ATOM 12130 N N . ARG A 1 39 ? 10.417 3.326 3.289 1.00 0.00 53 ARG A N 13
ATOM 12131 C CA . ARG A 1 39 ? 11.745 3.904 3.166 1.00 0.00 53 ARG A CA 13
ATOM 12132 C C . ARG A 1 39 ? 12.006 4.335 1.722 1.00 0.00 53 ARG A C 13
ATOM 12133 O O . ARG A 1 39 ? 12.940 5.089 1.455 1.00 0.00 53 ARG A O 13
ATOM 12150 N N . LYS A 1 40 ? 11.162 3.838 0.829 1.00 0.00 54 LYS A N 13
ATOM 12151 C CA . LYS A 1 40 ? 11.290 4.163 -0.581 1.00 0.00 54 LYS A CA 13
ATOM 12152 C C . LYS A 1 40 ? 10.444 5.400 -0.894 1.00 0.00 54 LYS A C 13
ATOM 12153 O O . LYS A 1 40 ? 10.959 6.395 -1.402 1.00 0.00 54 LYS A O 13
ATOM 12167 N N . LEU A 1 41 ? 9.162 5.296 -0.577 1.00 0.00 55 LEU A N 13
ATOM 12168 C CA . LEU A 1 41 ? 8.240 6.394 -0.818 1.00 0.00 55 LEU A CA 13
ATOM 12169 C C . LEU A 1 41 ? 8.424 7.455 0.268 1.00 0.00 55 LEU A C 13
ATOM 12170 O O . LEU A 1 41 ? 8.057 8.614 0.077 1.00 0.00 55 LEU A O 13
ATOM 12185 N N . GLN A 1 42 ? 8.990 7.022 1.385 1.00 0.00 56 GLN A N 13
ATOM 12186 C CA . GLN A 1 42 ? 9.226 7.921 2.501 1.00 0.00 56 GLN A CA 13
ATOM 12187 C C . GLN A 1 42 ? 7.900 8.309 3.160 1.00 0.00 56 GLN A C 13
ATOM 12188 O O . GLN A 1 42 ? 7.331 9.353 2.848 1.00 0.00 56 GLN A O 13
ATOM 12200 N N . VAL A 1 43 ? 7.448 7.448 4.059 1.00 0.00 57 VAL A N 13
ATOM 12201 C CA . VAL A 1 43 ? 6.200 7.686 4.763 1.00 0.00 57 VAL A CA 13
ATOM 12202 C C . VAL A 1 43 ? 6.299 7.111 6.178 1.00 0.00 57 VAL A C 13
ATOM 12203 O O . VAL A 1 43 ? 7.361 6.645 6.589 1.00 0.00 57 VAL A O 13
ATOM 12216 N N . HIS A 1 44 ? 5.179 7.162 6.883 1.00 0.00 58 HIS A N 13
ATOM 12217 C CA . HIS A 1 44 ? 5.126 6.652 8.242 1.00 0.00 58 HIS A CA 13
ATOM 12218 C C . HIS A 1 44 ? 4.619 5.208 8.229 1.00 0.00 58 HIS A C 13
ATOM 12219 O O . HIS A 1 44 ? 5.395 4.272 8.411 1.00 0.00 58 HIS A O 13
ATOM 12232 N N . LYS A 1 45 ? 3.319 5.074 8.013 1.00 0.00 59 LYS A N 13
ATOM 12233 C CA . LYS A 1 45 ? 2.699 3.760 7.973 1.00 0.00 59 LYS A CA 13
ATOM 12234 C C . LYS A 1 45 ? 1.644 3.731 6.864 1.00 0.00 59 LYS A C 13
ATOM 12235 O O . LYS A 1 45 ? 1.497 4.698 6.118 1.00 0.00 59 LYS A O 13
ATOM 12249 N N . VAL A 1 46 ? 0.937 2.614 6.793 1.00 0.00 60 VAL A N 13
ATOM 12250 C CA . VAL A 1 46 ? -0.100 2.446 5.788 1.00 0.00 60 VAL A CA 13
ATOM 12251 C C . VAL A 1 46 ? -1.035 3.657 5.821 1.00 0.00 60 VAL A C 13
ATOM 12252 O O . VAL A 1 46 ? -1.485 4.126 4.777 1.00 0.00 60 VAL A O 13
ATOM 12265 N N . THR A 1 47 ? -1.298 4.129 7.031 1.00 0.00 61 THR A N 13
ATOM 12266 C CA . THR A 1 47 ? -2.172 5.276 7.213 1.00 0.00 61 THR A CA 13
ATOM 12267 C C . THR A 1 47 ? -1.608 6.496 6.482 1.00 0.00 61 THR A C 13
ATOM 12268 O O . THR A 1 47 ? -2.296 7.110 5.668 1.00 0.00 61 THR A O 13
ATOM 12279 N N . GLU A 1 48 ? -0.361 6.812 6.799 1.00 0.00 62 GLU A N 13
ATOM 12280 C CA . GLU A 1 48 ? 0.303 7.948 6.183 1.00 0.00 62 GLU A CA 13
ATOM 12281 C C . GLU A 1 48 ? 0.612 7.651 4.715 1.00 0.00 62 GLU A C 13
ATOM 12282 O O . GLU A 1 48 ? 0.644 8.560 3.886 1.00 0.00 62 GLU A O 13
ATOM 12293 N N . LEU A 1 49 ? 0.831 6.373 4.436 1.00 0.00 63 LEU A N 13
ATOM 12294 C CA . LEU A 1 49 ? 1.135 5.945 3.082 1.00 0.00 63 LEU A CA 13
ATOM 12295 C C . LEU A 1 49 ? -0.038 6.295 2.164 1.00 0.00 63 LEU A C 13
ATOM 12296 O O . LEU A 1 49 ? 0.155 6.872 1.096 1.00 0.00 63 LEU A O 13
ATOM 12311 N N . LEU A 1 50 ? -1.229 5.928 2.615 1.00 0.00 64 LEU A N 13
ATOM 12312 C CA . LEU A 1 50 ? -2.433 6.196 1.848 1.00 0.00 64 LEU A CA 13
ATOM 12313 C C . LEU A 1 50 ? -2.532 7.697 1.568 1.00 0.00 64 LEU A C 13
ATOM 12314 O O . LEU A 1 50 ? -2.859 8.105 0.455 1.00 0.00 64 LEU A O 13
ATOM 12329 N N . ASN A 1 51 ? -2.243 8.479 2.597 1.00 0.00 65 ASN A N 13
ATOM 12330 C CA . ASN A 1 51 ? -2.295 9.926 2.477 1.00 0.00 65 ASN A CA 13
ATOM 12331 C C . ASN A 1 51 ? -1.262 10.385 1.444 1.00 0.00 65 ASN A C 13
ATOM 12332 O O . ASN A 1 51 ? -1.379 11.473 0.885 1.00 0.00 65 ASN A O 13
ATOM 12342 N N . CYS A 1 52 ? -0.274 9.530 1.223 1.00 0.00 66 CYS A N 13
ATOM 12343 C CA . CYS A 1 52 ? 0.778 9.833 0.268 1.00 0.00 66 CYS A CA 13
ATOM 12344 C C . CYS A 1 52 ? 0.220 9.629 -1.142 1.00 0.00 66 CYS A C 13
ATOM 12345 O O . CYS A 1 52 ? 0.271 10.537 -1.971 1.00 0.00 66 CYS A O 13
ATOM 12352 N N . ALA A 1 53 ? -0.300 8.433 -1.371 1.00 0.00 67 ALA A N 13
ATOM 12353 C CA . ALA A 1 53 ? -0.868 8.099 -2.667 1.00 0.00 67 ALA A CA 13
ATOM 12354 C C . ALA A 1 53 ? -1.990 9.085 -2.996 1.00 0.00 67 ALA A C 13
ATOM 12355 O O . ALA A 1 53 ? -2.087 9.569 -4.122 1.00 0.00 67 ALA A O 13
ATOM 12362 N N . ARG A 1 54 ? -2.814 9.350 -1.992 1.00 0.00 68 ARG A N 13
ATOM 12363 C CA . ARG A 1 54 ? -3.928 10.269 -2.161 1.00 0.00 68 ARG A CA 13
ATOM 12364 C C . ARG A 1 54 ? -3.412 11.691 -2.390 1.00 0.00 68 ARG A C 13
ATOM 12365 O O . ARG A 1 54 ? -4.010 12.457 -3.143 1.00 0.00 68 ARG A O 13
ATOM 12382 N N . ARG A 1 55 ? -2.309 12.000 -1.725 1.00 0.00 69 ARG A N 13
ATOM 12383 C CA . ARG A 1 55 ? -1.707 13.317 -1.847 1.00 0.00 69 ARG A CA 13
ATOM 12384 C C . ARG A 1 55 ? -1.284 13.577 -3.295 1.00 0.00 69 ARG A C 13
ATOM 12385 O O . ARG A 1 55 ? -0.995 14.713 -3.666 1.00 0.00 69 ARG A O 13
ATOM 12402 N N . MET A 1 56 ? -1.263 12.504 -4.072 1.00 0.00 70 MET A N 13
ATOM 12403 C CA . MET A 1 56 ? -0.881 12.600 -5.471 1.00 0.00 70 MET A CA 13
ATOM 12404 C C . MET A 1 56 ? -2.058 12.257 -6.385 1.00 0.00 70 MET A C 13
ATOM 12405 O O . MET A 1 56 ? -2.766 13.147 -6.853 1.00 0.00 70 MET A O 13
ATOM 12417 N N . ARG A 1 57 ? -2.230 10.964 -6.614 1.00 0.00 71 ARG A N 13
ATOM 12418 C CA . ARG A 1 57 ? -3.309 10.491 -7.464 1.00 0.00 71 ARG A CA 13
ATOM 12419 C C . ARG A 1 57 ? -3.069 9.035 -7.867 1.00 0.00 71 ARG A C 13
ATOM 12420 O O . ARG A 1 57 ? -2.613 8.760 -8.976 1.00 0.00 71 ARG A O 13
ATOM 12437 N N . LEU A 1 58 ? -3.388 8.139 -6.944 1.00 0.00 72 LEU A N 13
ATOM 12438 C CA . LEU A 1 58 ? -3.212 6.718 -7.188 1.00 0.00 72 LEU A CA 13
ATOM 12439 C C . LEU A 1 58 ? -4.516 5.984 -6.864 1.00 0.00 72 LEU A C 13
ATOM 12440 O O . LEU A 1 58 ? -4.494 4.886 -6.311 1.00 0.00 72 LEU A O 13
ATOM 12455 N N . ILE A 1 59 ? -5.621 6.622 -7.222 1.00 0.00 73 ILE A N 13
ATOM 12456 C CA . ILE A 1 59 ? -6.932 6.044 -6.976 1.00 0.00 73 ILE A CA 13
ATOM 12457 C C . ILE A 1 59 ? -7.500 5.506 -8.290 1.00 0.00 73 ILE A C 13
ATOM 12458 O O . ILE A 1 59 ? -7.715 4.302 -8.432 1.00 0.00 73 ILE A O 13
ATOM 12473 N N . GLU A 1 60 ? -7.731 6.422 -9.218 1.00 0.00 74 GLU A N 13
ATOM 12474 C CA . GLU A 1 60 ? -8.273 6.055 -10.515 1.00 0.00 74 GLU A CA 13
ATOM 12475 C C . GLU A 1 60 ? -9.664 5.441 -10.355 1.00 0.00 74 GLU A C 13
ATOM 12476 O O . GLU A 1 60 ? -9.912 4.327 -10.818 1.00 0.00 74 GLU A O 13
ATOM 12487 N N . TYR A 1 61 ? -10.537 6.192 -9.699 1.00 0.00 75 TYR A N 13
ATOM 12488 C CA . TYR A 1 61 ? -11.897 5.734 -9.473 1.00 0.00 75 TYR A CA 13
ATOM 12489 C C . TYR A 1 61 ? -12.906 6.839 -9.791 1.00 0.00 75 TYR A C 13
ATOM 12490 O O . TYR A 1 61 ? -14.101 6.682 -9.546 1.00 0.00 75 TYR A O 13
ATOM 12507 N N . LEU A 1 1 ? 9.336 -4.721 -6.406 1.00 0.00 15 LEU A N 14
ATOM 12508 C CA . LEU A 1 1 ? 8.361 -5.725 -6.790 1.00 0.00 15 LEU A CA 14
ATOM 12509 C C . LEU A 1 1 ? 7.315 -5.866 -5.683 1.00 0.00 15 LEU A C 14
ATOM 12510 O O . LEU A 1 1 ? 6.115 -5.826 -5.947 1.00 0.00 15 LEU A O 14
ATOM 12525 N N . ARG A 1 2 ? 7.809 -6.027 -4.463 1.00 0.00 16 ARG A N 14
ATOM 12526 C CA . ARG A 1 2 ? 6.934 -6.172 -3.313 1.00 0.00 16 ARG A CA 14
ATOM 12527 C C . ARG A 1 2 ? 6.207 -4.856 -3.030 1.00 0.00 16 ARG A C 14
ATOM 12528 O O . ARG A 1 2 ? 4.979 -4.820 -2.974 1.00 0.00 16 ARG A O 14
ATOM 12545 N N . GLU A 1 3 ? 6.996 -3.807 -2.856 1.00 0.00 17 GLU A N 14
ATOM 12546 C CA . GLU A 1 3 ? 6.445 -2.492 -2.579 1.00 0.00 17 GLU A CA 14
ATOM 12547 C C . GLU A 1 3 ? 5.896 -1.866 -3.863 1.00 0.00 17 GLU A C 14
ATOM 12548 O O . GLU A 1 3 ? 5.143 -0.894 -3.810 1.00 0.00 17 GLU A O 14
ATOM 12559 N N . ARG A 1 4 ? 6.295 -2.446 -4.984 1.00 0.00 18 ARG A N 14
ATOM 12560 C CA . ARG A 1 4 ? 5.853 -1.957 -6.279 1.00 0.00 18 ARG A CA 14
ATOM 12561 C C . ARG A 1 4 ? 4.424 -2.424 -6.565 1.00 0.00 18 ARG A C 14
ATOM 12562 O O . ARG A 1 4 ? 3.587 -1.640 -7.007 1.00 0.00 18 ARG A O 14
ATOM 12579 N N . GLN A 1 5 ? 4.191 -3.702 -6.298 1.00 0.00 19 GLN A N 14
ATOM 12580 C CA . GLN A 1 5 ? 2.878 -4.283 -6.522 1.00 0.00 19 GLN A CA 14
ATOM 12581 C C . GLN A 1 5 ? 1.895 -3.801 -5.451 1.00 0.00 19 GLN A C 14
ATOM 12582 O O . GLN A 1 5 ? 0.768 -3.422 -5.765 1.00 0.00 19 GLN A O 14
ATOM 12594 N N . VAL A 1 6 ? 2.359 -3.831 -4.212 1.00 0.00 20 VAL A N 14
ATOM 12595 C CA . VAL A 1 6 ? 1.535 -3.402 -3.094 1.00 0.00 20 VAL A CA 14
ATOM 12596 C C . VAL A 1 6 ? 1.168 -1.928 -3.272 1.00 0.00 20 VAL A C 14
ATOM 12597 O O . VAL A 1 6 ? -0.011 -1.579 -3.321 1.00 0.00 20 VAL A O 14
ATOM 12610 N N . LEU A 1 7 ? 2.198 -1.102 -3.369 1.00 0.00 21 LEU A N 14
ATOM 12611 C CA . LEU A 1 7 ? 2.000 0.328 -3.542 1.00 0.00 21 LEU A CA 14
ATOM 12612 C C . LEU A 1 7 ? 1.037 0.567 -4.707 1.00 0.00 21 LEU A C 14
ATOM 12613 O O . LEU A 1 7 ? 0.304 1.554 -4.719 1.00 0.00 21 LEU A O 14
ATOM 12628 N N . LYS A 1 8 ? 1.071 -0.356 -5.659 1.00 0.00 22 LYS A N 14
ATOM 12629 C CA . LYS A 1 8 ? 0.212 -0.258 -6.826 1.00 0.00 22 LYS A CA 14
ATOM 12630 C C . LYS A 1 8 ? -1.248 -0.417 -6.393 1.00 0.00 22 LYS A C 14
ATOM 12631 O O . LYS A 1 8 ? -2.074 0.460 -6.644 1.00 0.00 22 LYS A O 14
ATOM 12645 N N . LEU A 1 9 ? -1.521 -1.545 -5.753 1.00 0.00 23 LEU A N 14
ATOM 12646 C CA . LEU A 1 9 ? -2.867 -1.830 -5.282 1.00 0.00 23 LEU A CA 14
ATOM 12647 C C . LEU A 1 9 ? -3.222 -0.868 -4.148 1.00 0.00 23 LEU A C 14
ATOM 12648 O O . LEU A 1 9 ? -4.341 -0.360 -4.089 1.00 0.00 23 LEU A O 14
ATOM 12663 N N . ILE A 1 10 ? -2.249 -0.647 -3.275 1.00 0.00 24 ILE A N 14
ATOM 12664 C CA . ILE A 1 10 ? -2.446 0.246 -2.147 1.00 0.00 24 ILE A CA 14
ATOM 12665 C C . ILE A 1 10 ? -2.845 1.630 -2.660 1.00 0.00 24 ILE A C 14
ATOM 12666 O O . ILE A 1 10 ? -3.704 2.289 -2.074 1.00 0.00 24 ILE A O 14
ATOM 12681 N N . ASP A 1 11 ? -2.204 2.031 -3.748 1.00 0.00 25 ASP A N 14
ATOM 12682 C CA . ASP A 1 11 ? -2.482 3.325 -4.347 1.00 0.00 25 ASP A CA 14
ATOM 12683 C C . ASP A 1 11 ? -3.978 3.436 -4.641 1.00 0.00 25 ASP A C 14
ATOM 12684 O O . ASP A 1 11 ? -4.589 4.475 -4.396 1.00 0.00 25 ASP A O 14
ATOM 12693 N N . GLU A 1 12 ? -4.527 2.348 -5.165 1.00 0.00 26 GLU A N 14
ATOM 12694 C CA . GLU A 1 12 ? -5.942 2.310 -5.497 1.00 0.00 26 GLU A CA 14
ATOM 12695 C C . GLU A 1 12 ? -6.780 2.156 -4.225 1.00 0.00 26 GLU A C 14
ATOM 12696 O O . GLU A 1 12 ? -7.817 2.804 -4.079 1.00 0.00 26 GLU A O 14
ATOM 12707 N N . GLY A 1 13 ? -6.301 1.296 -3.339 1.00 0.00 27 GLY A N 14
ATOM 12708 C CA . GLY A 1 13 ? -6.994 1.050 -2.086 1.00 0.00 27 GLY A CA 14
ATOM 12709 C C . GLY A 1 13 ? -6.487 -0.231 -1.422 1.00 0.00 27 GLY A C 14
ATOM 12710 O O . GLY A 1 13 ? -5.344 -0.290 -0.968 1.00 0.00 27 GLY A O 14
ATOM 12714 N N . TYR A 1 14 ? -7.360 -1.226 -1.385 1.00 0.00 28 TYR A N 14
ATOM 12715 C CA . TYR A 1 14 ? -7.014 -2.504 -0.783 1.00 0.00 28 TYR A CA 14
ATOM 12716 C C . TYR A 1 14 ? -6.581 -2.325 0.673 1.00 0.00 28 TYR A C 14
ATOM 12717 O O . TYR A 1 14 ? -5.435 -2.605 1.023 1.00 0.00 28 TYR A O 14
ATOM 12734 N N . THR A 1 15 ? -7.521 -1.858 1.483 1.00 0.00 29 THR A N 14
ATOM 12735 C CA . THR A 1 15 ? -7.250 -1.638 2.895 1.00 0.00 29 THR A CA 14
ATOM 12736 C C . THR A 1 15 ? -6.248 -2.671 3.412 1.00 0.00 29 THR A C 14
ATOM 12737 O O . THR A 1 15 ? -5.149 -2.318 3.839 1.00 0.00 29 THR A O 14
ATOM 12748 N N . ASN A 1 16 ? -6.663 -3.930 3.359 1.00 0.00 30 ASN A N 14
ATOM 12749 C CA . ASN A 1 16 ? -5.815 -5.017 3.818 1.00 0.00 30 ASN A CA 14
ATOM 12750 C C . ASN A 1 16 ? -6.361 -6.343 3.287 1.00 0.00 30 ASN A C 14
ATOM 12751 O O . ASN A 1 16 ? -5.599 -7.190 2.822 1.00 0.00 30 ASN A O 14
ATOM 12761 N N . HIS A 1 17 ? -7.676 -6.480 3.370 1.00 0.00 31 HIS A N 14
ATOM 12762 C CA . HIS A 1 17 ? -8.334 -7.689 2.903 1.00 0.00 31 HIS A CA 14
ATOM 12763 C C . HIS A 1 17 ? -8.159 -7.815 1.388 1.00 0.00 31 HIS A C 14
ATOM 12764 O O . HIS A 1 17 ? -7.843 -8.890 0.881 1.00 0.00 31 HIS A O 14
ATOM 12777 N N . GLY A 1 18 ? -8.374 -6.700 0.706 1.00 0.00 32 GLY A N 14
ATOM 12778 C CA . GLY A 1 18 ? -8.247 -6.670 -0.742 1.00 0.00 32 GLY A CA 14
ATOM 12779 C C . GLY A 1 18 ? -6.824 -7.038 -1.174 1.00 0.00 32 GLY A C 14
ATOM 12780 O O . GLY A 1 18 ? -6.631 -7.957 -1.967 1.00 0.00 32 GLY A O 14
ATOM 12784 N N . ILE A 1 19 ? -5.867 -6.300 -0.631 1.00 0.00 33 ILE A N 14
ATOM 12785 C CA . ILE A 1 19 ? -4.469 -6.537 -0.949 1.00 0.00 33 ILE A CA 14
ATOM 12786 C C . ILE A 1 19 ? -4.164 -8.029 -0.811 1.00 0.00 33 ILE A C 14
ATOM 12787 O O . ILE A 1 19 ? -3.396 -8.585 -1.595 1.00 0.00 33 ILE A O 14
ATOM 12802 N N . SER A 1 20 ? -4.782 -8.636 0.192 1.00 0.00 34 SER A N 14
ATOM 12803 C CA . SER A 1 20 ? -4.587 -10.054 0.443 1.00 0.00 34 SER A CA 14
ATOM 12804 C C . SER A 1 20 ? -5.126 -10.873 -0.732 1.00 0.00 34 SER A C 14
ATOM 12805 O O . SER A 1 20 ? -4.503 -11.847 -1.151 1.00 0.00 34 SER A O 14
ATOM 12812 N N . GLU A 1 21 ? -6.278 -10.448 -1.228 1.00 0.00 35 GLU A N 14
ATOM 12813 C CA . GLU A 1 21 ? -6.907 -11.131 -2.346 1.00 0.00 35 GLU A CA 14
ATOM 12814 C C . GLU A 1 21 ? -6.179 -10.798 -3.650 1.00 0.00 35 GLU A C 14
ATOM 12815 O O . GLU A 1 21 ? -6.358 -11.480 -4.657 1.00 0.00 35 GLU A O 14
ATOM 12826 N N . LYS A 1 22 ? -5.372 -9.749 -3.589 1.00 0.00 36 LYS A N 14
ATOM 12827 C CA . LYS A 1 22 ? -4.615 -9.317 -4.751 1.00 0.00 36 LYS A CA 14
ATOM 12828 C C . LYS A 1 22 ? -3.262 -10.031 -4.767 1.00 0.00 36 LYS A C 14
ATOM 12829 O O . LYS A 1 22 ? -2.939 -10.737 -5.721 1.00 0.00 36 LYS A O 14
ATOM 12843 N N . LEU A 1 23 ? -2.505 -9.821 -3.698 1.00 0.00 37 LEU A N 14
ATOM 12844 C CA . LEU A 1 23 ? -1.195 -10.435 -3.578 1.00 0.00 37 LEU A CA 14
ATOM 12845 C C . LEU A 1 23 ? -1.357 -11.896 -3.151 1.00 0.00 37 LEU A C 14
ATOM 12846 O O . LEU A 1 23 ? -0.818 -12.797 -3.792 1.00 0.00 37 LEU A O 14
ATOM 12861 N N . HIS A 1 24 ? -2.103 -12.084 -2.073 1.00 0.00 38 HIS A N 14
ATOM 12862 C CA . HIS A 1 24 ? -2.344 -13.420 -1.553 1.00 0.00 38 HIS A CA 14
ATOM 12863 C C . HIS A 1 24 ? -2.714 -13.335 -0.071 1.00 0.00 38 HIS A C 14
ATOM 12864 O O . HIS A 1 24 ? -2.131 -12.549 0.674 1.00 0.00 38 HIS A O 14
ATOM 12877 N N . ILE A 1 25 ? -3.682 -14.156 0.312 1.00 0.00 39 ILE A N 14
ATOM 12878 C CA . ILE A 1 25 ? -4.136 -14.184 1.691 1.00 0.00 39 ILE A CA 14
ATOM 12879 C C . ILE A 1 25 ? -2.924 -14.137 2.624 1.00 0.00 39 ILE A C 14
ATOM 12880 O O . ILE A 1 25 ? -2.240 -15.143 2.810 1.00 0.00 39 ILE A O 14
ATOM 12895 N N . SER A 1 26 ? -2.695 -12.960 3.187 1.00 0.00 40 SER A N 14
ATOM 12896 C CA . SER A 1 26 ? -1.578 -12.769 4.096 1.00 0.00 40 SER A CA 14
ATOM 12897 C C . SER A 1 26 ? -1.520 -11.311 4.557 1.00 0.00 40 SER A C 14
ATOM 12898 O O . SER A 1 26 ? -0.489 -10.654 4.425 1.00 0.00 40 SER A O 14
ATOM 12905 N N . ILE A 1 27 ? -2.642 -10.848 5.089 1.00 0.00 41 ILE A N 14
ATOM 12906 C CA . ILE A 1 27 ? -2.732 -9.481 5.570 1.00 0.00 41 ILE A CA 14
ATOM 12907 C C . ILE A 1 27 ? -1.488 -9.152 6.396 1.00 0.00 41 ILE A C 14
ATOM 12908 O O . ILE A 1 27 ? -1.034 -8.008 6.413 1.00 0.00 41 ILE A O 14
ATOM 12923 N N . LYS A 1 28 ? -0.971 -10.173 7.062 1.00 0.00 42 LYS A N 14
ATOM 12924 C CA . LYS A 1 28 ? 0.213 -10.008 7.888 1.00 0.00 42 LYS A CA 14
ATOM 12925 C C . LYS A 1 28 ? 1.409 -9.671 6.996 1.00 0.00 42 LYS A C 14
ATOM 12926 O O . LYS A 1 28 ? 2.188 -8.772 7.309 1.00 0.00 42 LYS A O 14
ATOM 12940 N N . THR A 1 29 ? 1.517 -10.410 5.901 1.00 0.00 43 THR A N 14
ATOM 12941 C CA . THR A 1 29 ? 2.606 -10.201 4.961 1.00 0.00 43 THR A CA 14
ATOM 12942 C C . THR A 1 29 ? 2.588 -8.762 4.439 1.00 0.00 43 THR A C 14
ATOM 12943 O O . THR A 1 29 ? 3.639 -8.138 4.295 1.00 0.00 43 THR A O 14
ATOM 12954 N N . VAL A 1 30 ? 1.385 -8.279 4.166 1.00 0.00 44 VAL A N 14
ATOM 12955 C CA . VAL A 1 30 ? 1.219 -6.927 3.664 1.00 0.00 44 VAL A CA 14
ATOM 12956 C C . VAL A 1 30 ? 1.903 -5.944 4.614 1.00 0.00 44 VAL A C 14
ATOM 12957 O O . VAL A 1 30 ? 2.562 -5.004 4.173 1.00 0.00 44 VAL A O 14
ATOM 12970 N N . GLU A 1 31 ? 1.724 -6.194 5.903 1.00 0.00 45 GLU A N 14
ATOM 12971 C CA . GLU A 1 31 ? 2.316 -5.343 6.920 1.00 0.00 45 GLU A CA 14
ATOM 12972 C C . GLU A 1 31 ? 3.828 -5.234 6.708 1.00 0.00 45 GLU A C 14
ATOM 12973 O O . GLU A 1 31 ? 4.383 -4.137 6.718 1.00 0.00 45 GLU A O 14
ATOM 12984 N N . THR A 1 32 ? 4.452 -6.388 6.519 1.00 0.00 46 THR A N 14
ATOM 12985 C CA . THR A 1 32 ? 5.888 -6.437 6.302 1.00 0.00 46 THR A CA 14
ATOM 12986 C C . THR A 1 32 ? 6.285 -5.513 5.150 1.00 0.00 46 THR A C 14
ATOM 12987 O O . THR A 1 32 ? 7.354 -4.904 5.178 1.00 0.00 46 THR A O 14
ATOM 12998 N N . HIS A 1 33 ? 5.403 -5.436 4.164 1.00 0.00 47 HIS A N 14
ATOM 12999 C CA . HIS A 1 33 ? 5.649 -4.597 3.004 1.00 0.00 47 HIS A CA 14
ATOM 13000 C C . HIS A 1 33 ? 5.480 -3.126 3.390 1.00 0.00 47 HIS A C 14
ATOM 13001 O O . HIS A 1 33 ? 6.199 -2.263 2.889 1.00 0.00 47 HIS A O 14
ATOM 13014 N N . ARG A 1 34 ? 4.525 -2.886 4.276 1.00 0.00 48 ARG A N 14
ATOM 13015 C CA . ARG A 1 34 ? 4.252 -1.534 4.735 1.00 0.00 48 ARG A CA 14
ATOM 13016 C C . ARG A 1 34 ? 5.553 -0.840 5.140 1.00 0.00 48 ARG A C 14
ATOM 13017 O O . ARG A 1 34 ? 5.779 0.318 4.790 1.00 0.00 48 ARG A O 14
ATOM 13034 N N . MET A 1 35 ? 6.377 -1.575 5.874 1.00 0.00 49 MET A N 14
ATOM 13035 C CA . MET A 1 35 ? 7.649 -1.044 6.330 1.00 0.00 49 MET A CA 14
ATOM 13036 C C . MET A 1 35 ? 8.638 -0.912 5.170 1.00 0.00 49 MET A C 14
ATOM 13037 O O . MET A 1 35 ? 9.377 0.067 5.089 1.00 0.00 49 MET A O 14
ATOM 13049 N N . ASN A 1 36 ? 8.616 -1.912 4.300 1.00 0.00 50 ASN A N 14
ATOM 13050 C CA . ASN A 1 36 ? 9.501 -1.920 3.148 1.00 0.00 50 ASN A CA 14
ATOM 13051 C C . ASN A 1 36 ? 9.283 -0.642 2.335 1.00 0.00 50 ASN A C 14
ATOM 13052 O O . ASN A 1 36 ? 10.241 0.037 1.971 1.00 0.00 50 ASN A O 14
ATOM 13062 N N . MET A 1 37 ? 8.017 -0.355 2.073 1.00 0.00 51 MET A N 14
ATOM 13063 C CA . MET A 1 37 ? 7.660 0.829 1.309 1.00 0.00 51 MET A CA 14
ATOM 13064 C C . MET A 1 37 ? 8.222 2.093 1.963 1.00 0.00 51 MET A C 14
ATOM 13065 O O . MET A 1 37 ? 8.754 2.966 1.279 1.00 0.00 51 MET A O 14
ATOM 13077 N N . MET A 1 38 ? 8.085 2.151 3.279 1.00 0.00 52 MET A N 14
ATOM 13078 C CA . MET A 1 38 ? 8.572 3.293 4.033 1.00 0.00 52 MET A CA 14
ATOM 13079 C C . MET A 1 38 ? 10.095 3.252 4.168 1.00 0.00 52 MET A C 14
ATOM 13080 O O . MET A 1 38 ? 10.699 4.175 4.712 1.00 0.00 52 MET A O 14
ATOM 13092 N N . ARG A 1 39 ? 10.672 2.171 3.666 1.00 0.00 53 ARG A N 14
ATOM 13093 C CA . ARG A 1 39 ? 12.114 1.997 3.724 1.00 0.00 53 ARG A CA 14
ATOM 13094 C C . ARG A 1 39 ? 12.769 2.578 2.469 1.00 0.00 53 ARG A C 14
ATOM 13095 O O . ARG A 1 39 ? 13.808 3.234 2.553 1.00 0.00 53 ARG A O 14
ATOM 13112 N N . LYS A 1 40 ? 12.137 2.317 1.334 1.00 0.00 54 LYS A N 14
ATOM 13113 C CA . LYS A 1 40 ? 12.645 2.806 0.064 1.00 0.00 54 LYS A CA 14
ATOM 13114 C C . LYS A 1 40 ? 12.060 4.191 -0.215 1.00 0.00 54 LYS A C 14
ATOM 13115 O O . LYS A 1 40 ? 12.792 5.121 -0.551 1.00 0.00 54 LYS A O 14
ATOM 13129 N N . LEU A 1 41 ? 10.748 4.285 -0.067 1.00 0.00 55 LEU A N 14
ATOM 13130 C CA . LEU A 1 41 ? 10.056 5.541 -0.300 1.00 0.00 55 LEU A CA 14
ATOM 13131 C C . LEU A 1 41 ? 10.420 6.531 0.808 1.00 0.00 55 LEU A C 14
ATOM 13132 O O . LEU A 1 41 ? 10.868 7.642 0.530 1.00 0.00 55 LEU A O 14
ATOM 13147 N N . GLN A 1 42 ? 10.214 6.093 2.042 1.00 0.00 56 GLN A N 14
ATOM 13148 C CA . GLN A 1 42 ? 10.516 6.927 3.192 1.00 0.00 56 GLN A CA 14
ATOM 13149 C C . GLN A 1 42 ? 9.325 7.832 3.517 1.00 0.00 56 GLN A C 14
ATOM 13150 O O . GLN A 1 42 ? 9.506 8.976 3.933 1.00 0.00 56 GLN A O 14
ATOM 13162 N N . VAL A 1 43 ? 8.134 7.285 3.319 1.00 0.00 57 VAL A N 14
ATOM 13163 C CA . VAL A 1 43 ? 6.916 8.028 3.586 1.00 0.00 57 VAL A CA 14
ATOM 13164 C C . VAL A 1 43 ? 6.522 7.843 5.052 1.00 0.00 57 VAL A C 14
ATOM 13165 O O . VAL A 1 43 ? 7.385 7.754 5.924 1.00 0.00 57 VAL A O 14
ATOM 13178 N N . HIS A 1 44 ? 5.216 7.791 5.280 1.00 0.00 58 HIS A N 14
ATOM 13179 C CA . HIS A 1 44 ? 4.698 7.618 6.626 1.00 0.00 58 HIS A CA 14
ATOM 13180 C C . HIS A 1 44 ? 4.152 6.198 6.786 1.00 0.00 58 HIS A C 14
ATOM 13181 O O . HIS A 1 44 ? 4.854 5.310 7.268 1.00 0.00 58 HIS A O 14
ATOM 13194 N N . LYS A 1 45 ? 2.905 6.028 6.373 1.00 0.00 59 LYS A N 14
ATOM 13195 C CA . LYS A 1 45 ? 2.255 4.731 6.466 1.00 0.00 59 LYS A CA 14
ATOM 13196 C C . LYS A 1 45 ? 1.520 4.440 5.156 1.00 0.00 59 LYS A C 14
ATOM 13197 O O . LYS A 1 45 ? 1.749 5.107 4.150 1.00 0.00 59 LYS A O 14
ATOM 13211 N N . VAL A 1 46 ? 0.650 3.442 5.213 1.00 0.00 60 VAL A N 14
ATOM 13212 C CA . VAL A 1 46 ? -0.121 3.053 4.044 1.00 0.00 60 VAL A CA 14
ATOM 13213 C C . VAL A 1 46 ? -0.957 4.244 3.572 1.00 0.00 60 VAL A C 14
ATOM 13214 O O . VAL A 1 46 ? -0.904 4.619 2.401 1.00 0.00 60 VAL A O 14
ATOM 13227 N N . THR A 1 47 ? -1.708 4.807 4.507 1.00 0.00 61 THR A N 14
ATOM 13228 C CA . THR A 1 47 ? -2.555 5.948 4.202 1.00 0.00 61 THR A CA 14
ATOM 13229 C C . THR A 1 47 ? -1.753 7.024 3.470 1.00 0.00 61 THR A C 14
ATOM 13230 O O . THR A 1 47 ? -2.215 7.577 2.473 1.00 0.00 61 THR A O 14
ATOM 13241 N N . GLU A 1 48 ? -0.566 7.291 3.993 1.00 0.00 62 GLU A N 14
ATOM 13242 C CA . GLU A 1 48 ? 0.305 8.294 3.403 1.00 0.00 62 GLU A CA 14
ATOM 13243 C C . GLU A 1 48 ? 0.630 7.927 1.953 1.00 0.00 62 GLU A C 14
ATOM 13244 O O . GLU A 1 48 ? 0.530 8.767 1.061 1.00 0.00 62 GLU A O 14
ATOM 13255 N N . LEU A 1 49 ? 1.011 6.672 1.764 1.00 0.00 63 LEU A N 14
ATOM 13256 C CA . LEU A 1 49 ? 1.351 6.184 0.439 1.00 0.00 63 LEU A CA 14
ATOM 13257 C C . LEU A 1 49 ? 0.143 6.353 -0.486 1.00 0.00 63 LEU A C 14
ATOM 13258 O O . LEU A 1 49 ? 0.302 6.610 -1.678 1.00 0.00 63 LEU A O 14
ATOM 13273 N N . LEU A 1 50 ? -1.036 6.200 0.099 1.00 0.00 64 LEU A N 14
ATOM 13274 C CA . LEU A 1 50 ? -2.269 6.333 -0.659 1.00 0.00 64 LEU A CA 14
ATOM 13275 C C . LEU A 1 50 ? -2.381 7.760 -1.197 1.00 0.00 64 LEU A C 14
ATOM 13276 O O . LEU A 1 50 ? -2.969 7.984 -2.254 1.00 0.00 64 LEU A O 14
ATOM 13291 N N . ASN A 1 51 ? -1.809 8.689 -0.445 1.00 0.00 65 ASN A N 14
ATOM 13292 C CA . ASN A 1 51 ? -1.837 10.089 -0.834 1.00 0.00 65 ASN A CA 14
ATOM 13293 C C . ASN A 1 51 ? -0.609 10.400 -1.692 1.00 0.00 65 ASN A C 14
ATOM 13294 O O . ASN A 1 51 ? -0.489 11.498 -2.235 1.00 0.00 65 ASN A O 14
ATOM 13304 N N . CYS A 1 52 ? 0.272 9.416 -1.785 1.00 0.00 66 CYS A N 14
ATOM 13305 C CA . CYS A 1 52 ? 1.487 9.572 -2.567 1.00 0.00 66 CYS A CA 14
ATOM 13306 C C . CYS A 1 52 ? 1.200 9.112 -3.998 1.00 0.00 66 CYS A C 14
ATOM 13307 O O . CYS A 1 52 ? 1.323 9.891 -4.942 1.00 0.00 66 CYS A O 14
ATOM 13314 N N . ALA A 1 53 ? 0.824 7.847 -4.115 1.00 0.00 67 ALA A N 14
ATOM 13315 C CA . ALA A 1 53 ? 0.517 7.273 -5.413 1.00 0.00 67 ALA A CA 14
ATOM 13316 C C . ALA A 1 53 ? -0.659 8.029 -6.036 1.00 0.00 67 ALA A C 14
ATOM 13317 O O . ALA A 1 53 ? -0.559 8.525 -7.157 1.00 0.00 67 ALA A O 14
ATOM 13324 N N . ARG A 1 54 ? -1.746 8.092 -5.281 1.00 0.00 68 ARG A N 14
ATOM 13325 C CA . ARG A 1 54 ? -2.940 8.777 -5.744 1.00 0.00 68 ARG A CA 14
ATOM 13326 C C . ARG A 1 54 ? -2.653 10.269 -5.935 1.00 0.00 68 ARG A C 14
ATOM 13327 O O . ARG A 1 54 ? -2.862 10.810 -7.021 1.00 0.00 68 ARG A O 14
ATOM 13344 N N . ARG A 1 55 ? -2.181 10.890 -4.866 1.00 0.00 69 ARG A N 14
ATOM 13345 C CA . ARG A 1 55 ? -1.865 12.308 -4.903 1.00 0.00 69 ARG A CA 14
ATOM 13346 C C . ARG A 1 55 ? -3.138 13.131 -5.109 1.00 0.00 69 ARG A C 14
ATOM 13347 O O . ARG A 1 55 ? -3.255 13.867 -6.088 1.00 0.00 69 ARG A O 14
ATOM 13364 N N . MET A 1 56 ? -4.061 12.979 -4.170 1.00 0.00 70 MET A N 14
ATOM 13365 C CA . MET A 1 56 ? -5.321 13.699 -4.236 1.00 0.00 70 MET A CA 14
ATOM 13366 C C . MET A 1 56 ? -5.866 13.982 -2.835 1.00 0.00 70 MET A C 14
ATOM 13367 O O . MET A 1 56 ? -6.314 15.091 -2.552 1.00 0.00 70 MET A O 14
ATOM 13379 N N . ARG A 1 57 ? -5.808 12.958 -1.995 1.00 0.00 71 ARG A N 14
ATOM 13380 C CA . ARG A 1 57 ? -6.288 13.083 -0.630 1.00 0.00 71 ARG A CA 14
ATOM 13381 C C . ARG A 1 57 ? -7.803 13.307 -0.619 1.00 0.00 71 ARG A C 14
ATOM 13382 O O . ARG A 1 57 ? -8.281 14.314 -0.098 1.00 0.00 71 ARG A O 14
ATOM 13399 N N . LEU A 1 58 ? -8.515 12.352 -1.199 1.00 0.00 72 LEU A N 14
ATOM 13400 C CA . LEU A 1 58 ? -9.964 12.432 -1.264 1.00 0.00 72 LEU A CA 14
ATOM 13401 C C . LEU A 1 58 ? -10.494 11.304 -2.151 1.00 0.00 72 LEU A C 14
ATOM 13402 O O . LEU A 1 58 ? -10.858 11.535 -3.303 1.00 0.00 72 LEU A O 14
ATOM 13417 N N . ILE A 1 59 ? -10.520 10.109 -1.581 1.00 0.00 73 ILE A N 14
ATOM 13418 C CA . ILE A 1 59 ? -11.000 8.944 -2.306 1.00 0.00 73 ILE A CA 14
ATOM 13419 C C . ILE A 1 59 ? -12.076 8.239 -1.477 1.00 0.00 73 ILE A C 14
ATOM 13420 O O . ILE A 1 59 ? -13.145 7.913 -1.991 1.00 0.00 73 ILE A O 14
ATOM 13435 N N . GLU A 1 60 ? -11.756 8.028 -0.208 1.00 0.00 74 GLU A N 14
ATOM 13436 C CA . GLU A 1 60 ? -12.683 7.369 0.696 1.00 0.00 74 GLU A CA 14
ATOM 13437 C C . GLU A 1 60 ? -12.983 5.950 0.208 1.00 0.00 74 GLU A C 14
ATOM 13438 O O . GLU A 1 60 ? -14.122 5.491 0.283 1.00 0.00 74 GLU A O 14
ATOM 13449 N N . TYR A 1 61 ? -11.942 5.294 -0.282 1.00 0.00 75 TYR A N 14
ATOM 13450 C CA . TYR A 1 61 ? -12.080 3.937 -0.783 1.00 0.00 75 TYR A CA 14
ATOM 13451 C C . TYR A 1 61 ? -12.532 2.986 0.327 1.00 0.00 75 TYR A C 14
ATOM 13452 O O . TYR A 1 61 ? -11.948 2.970 1.410 1.00 0.00 75 TYR A O 14
ATOM 13469 N N . LEU A 1 1 ? 6.874 -2.039 -8.454 1.00 0.00 15 LEU A N 15
ATOM 13470 C CA . LEU A 1 1 ? 6.159 -3.165 -9.030 1.00 0.00 15 LEU A CA 15
ATOM 13471 C C . LEU A 1 1 ? 5.396 -3.899 -7.925 1.00 0.00 15 LEU A C 15
ATOM 13472 O O . LEU A 1 1 ? 4.167 -3.936 -7.933 1.00 0.00 15 LEU A O 15
ATOM 13487 N N . ARG A 1 2 ? 6.158 -4.464 -7.000 1.00 0.00 16 ARG A N 15
ATOM 13488 C CA . ARG A 1 2 ? 5.570 -5.195 -5.890 1.00 0.00 16 ARG A CA 15
ATOM 13489 C C . ARG A 1 2 ? 4.693 -4.265 -5.048 1.00 0.00 16 ARG A C 15
ATOM 13490 O O . ARG A 1 2 ? 3.517 -4.549 -4.823 1.00 0.00 16 ARG A O 15
ATOM 13507 N N . GLU A 1 3 ? 5.300 -3.175 -4.603 1.00 0.00 17 GLU A N 15
ATOM 13508 C CA . GLU A 1 3 ? 4.590 -2.202 -3.790 1.00 0.00 17 GLU A CA 15
ATOM 13509 C C . GLU A 1 3 ? 3.734 -1.294 -4.675 1.00 0.00 17 GLU A C 15
ATOM 13510 O O . GLU A 1 3 ? 2.677 -0.828 -4.254 1.00 0.00 17 GLU A O 15
ATOM 13521 N N . ARG A 1 4 ? 4.223 -1.070 -5.887 1.00 0.00 18 ARG A N 15
ATOM 13522 C CA . ARG A 1 4 ? 3.516 -0.226 -6.835 1.00 0.00 18 ARG A CA 15
ATOM 13523 C C . ARG A 1 4 ? 2.074 -0.711 -7.004 1.00 0.00 18 ARG A C 15
ATOM 13524 O O . ARG A 1 4 ? 1.168 0.091 -7.222 1.00 0.00 18 ARG A O 15
ATOM 13541 N N . GLN A 1 5 ? 1.908 -2.021 -6.897 1.00 0.00 19 GLN A N 15
ATOM 13542 C CA . GLN A 1 5 ? 0.592 -2.621 -7.035 1.00 0.00 19 GLN A CA 15
ATOM 13543 C C . GLN A 1 5 ? -0.123 -2.652 -5.682 1.00 0.00 19 GLN A C 15
ATOM 13544 O O . GLN A 1 5 ? -1.339 -2.488 -5.615 1.00 0.00 19 GLN A O 15
ATOM 13556 N N . VAL A 1 6 ? 0.664 -2.864 -4.637 1.00 0.00 20 VAL A N 15
ATOM 13557 C CA . VAL A 1 6 ? 0.122 -2.917 -3.290 1.00 0.00 20 VAL A CA 15
ATOM 13558 C C . VAL A 1 6 ? -0.289 -1.510 -2.854 1.00 0.00 20 VAL A C 15
ATOM 13559 O O . VAL A 1 6 ? -1.363 -1.322 -2.284 1.00 0.00 20 VAL A O 15
ATOM 13572 N N . LEU A 1 7 ? 0.585 -0.556 -3.141 1.00 0.00 21 LEU A N 15
ATOM 13573 C CA . LEU A 1 7 ? 0.326 0.827 -2.785 1.00 0.00 21 LEU A CA 15
ATOM 13574 C C . LEU A 1 7 ? -0.950 1.300 -3.487 1.00 0.00 21 LEU A C 15
ATOM 13575 O O . LEU A 1 7 ? -1.930 1.652 -2.830 1.00 0.00 21 LEU A O 15
ATOM 13590 N N . LYS A 1 8 ? -0.896 1.291 -4.810 1.00 0.00 22 LYS A N 15
ATOM 13591 C CA . LYS A 1 8 ? -2.036 1.714 -5.608 1.00 0.00 22 LYS A CA 15
ATOM 13592 C C . LYS A 1 8 ? -3.308 1.076 -5.050 1.00 0.00 22 LYS A C 15
ATOM 13593 O O . LYS A 1 8 ? -4.368 1.701 -5.040 1.00 0.00 22 LYS A O 15
ATOM 13607 N N . LEU A 1 9 ? -3.163 -0.162 -4.598 1.00 0.00 23 LEU A N 15
ATOM 13608 C CA . LEU A 1 9 ? -4.289 -0.891 -4.039 1.00 0.00 23 LEU A CA 15
ATOM 13609 C C . LEU A 1 9 ? -4.581 -0.368 -2.631 1.00 0.00 23 LEU A C 15
ATOM 13610 O O . LEU A 1 9 ? -5.694 0.072 -2.347 1.00 0.00 23 LEU A O 15
ATOM 13625 N N . ILE A 1 10 ? -3.563 -0.435 -1.786 1.00 0.00 24 ILE A N 15
ATOM 13626 C CA . ILE A 1 10 ? -3.698 0.026 -0.414 1.00 0.00 24 ILE A CA 15
ATOM 13627 C C . ILE A 1 10 ? -4.433 1.367 -0.402 1.00 0.00 24 ILE A C 15
ATOM 13628 O O . ILE A 1 10 ? -5.248 1.625 0.483 1.00 0.00 24 ILE A O 15
ATOM 13643 N N . ASP A 1 11 ? -4.120 2.187 -1.395 1.00 0.00 25 ASP A N 15
ATOM 13644 C CA . ASP A 1 11 ? -4.741 3.495 -1.508 1.00 0.00 25 ASP A CA 15
ATOM 13645 C C . ASP A 1 11 ? -6.255 3.325 -1.655 1.00 0.00 25 ASP A C 15
ATOM 13646 O O . ASP A 1 11 ? -7.027 3.955 -0.932 1.00 0.00 25 ASP A O 15
ATOM 13655 N N . GLU A 1 12 ? -6.634 2.472 -2.596 1.00 0.00 26 GLU A N 15
ATOM 13656 C CA . GLU A 1 12 ? -8.041 2.212 -2.846 1.00 0.00 26 GLU A CA 15
ATOM 13657 C C . GLU A 1 12 ? -8.774 1.942 -1.529 1.00 0.00 26 GLU A C 15
ATOM 13658 O O . GLU A 1 12 ? -9.988 2.122 -1.443 1.00 0.00 26 GLU A O 15
ATOM 13669 N N . GLY A 1 13 ? -8.005 1.515 -0.538 1.00 0.00 27 GLY A N 15
ATOM 13670 C CA . GLY A 1 13 ? -8.566 1.219 0.769 1.00 0.00 27 GLY A CA 15
ATOM 13671 C C . GLY A 1 13 ? -8.529 -0.284 1.054 1.00 0.00 27 GLY A C 15
ATOM 13672 O O . GLY A 1 13 ? -9.448 -1.013 0.685 1.00 0.00 27 GLY A O 15
ATOM 13676 N N . TYR A 1 14 ? -7.455 -0.703 1.708 1.00 0.00 28 TYR A N 15
ATOM 13677 C CA . TYR A 1 14 ? -7.284 -2.106 2.046 1.00 0.00 28 TYR A CA 15
ATOM 13678 C C . TYR A 1 14 ? -6.181 -2.287 3.092 1.00 0.00 28 TYR A C 15
ATOM 13679 O O . TYR A 1 14 ? -5.111 -2.808 2.785 1.00 0.00 28 TYR A O 15
ATOM 13696 N N . THR A 1 15 ? -6.482 -1.849 4.304 1.00 0.00 29 THR A N 15
ATOM 13697 C CA . THR A 1 15 ? -5.529 -1.955 5.397 1.00 0.00 29 THR A CA 15
ATOM 13698 C C . THR A 1 15 ? -4.549 -3.100 5.137 1.00 0.00 29 THR A C 15
ATOM 13699 O O . THR A 1 15 ? -3.489 -2.892 4.547 1.00 0.00 29 THR A O 15
ATOM 13710 N N . ASN A 1 16 ? -4.934 -4.283 5.593 1.00 0.00 30 ASN A N 15
ATOM 13711 C CA . ASN A 1 16 ? -4.102 -5.460 5.416 1.00 0.00 30 ASN A CA 15
ATOM 13712 C C . ASN A 1 16 ? -4.973 -6.634 4.969 1.00 0.00 30 ASN A C 15
ATOM 13713 O O . ASN A 1 16 ? -4.643 -7.328 4.008 1.00 0.00 30 ASN A O 15
ATOM 13723 N N . HIS A 1 17 ? -6.070 -6.823 5.687 1.00 0.00 31 HIS A N 15
ATOM 13724 C CA . HIS A 1 17 ? -6.993 -7.902 5.376 1.00 0.00 31 HIS A CA 15
ATOM 13725 C C . HIS A 1 17 ? -7.525 -7.727 3.952 1.00 0.00 31 HIS A C 15
ATOM 13726 O O . HIS A 1 17 ? -7.954 -8.694 3.324 1.00 0.00 31 HIS A O 15
ATOM 13739 N N . GLY A 1 18 ? -7.478 -6.489 3.485 1.00 0.00 32 GLY A N 15
ATOM 13740 C CA . GLY A 1 18 ? -7.951 -6.176 2.147 1.00 0.00 32 GLY A CA 15
ATOM 13741 C C . GLY A 1 18 ? -6.901 -6.542 1.096 1.00 0.00 32 GLY A C 15
ATOM 13742 O O . GLY A 1 18 ? -7.197 -7.258 0.141 1.00 0.00 32 GLY A O 15
ATOM 13746 N N . ILE A 1 19 ? -5.696 -6.033 1.307 1.00 0.00 33 ILE A N 15
ATOM 13747 C CA . ILE A 1 19 ? -4.600 -6.298 0.390 1.00 0.00 33 ILE A CA 15
ATOM 13748 C C . ILE A 1 19 ? -4.474 -7.807 0.174 1.00 0.00 33 ILE A C 15
ATOM 13749 O O . ILE A 1 19 ? -4.361 -8.268 -0.960 1.00 0.00 33 ILE A O 15
ATOM 13764 N N . SER A 1 20 ? -4.500 -8.536 1.280 1.00 0.00 34 SER A N 15
ATOM 13765 C CA . SER A 1 20 ? -4.391 -9.984 1.227 1.00 0.00 34 SER A CA 15
ATOM 13766 C C . SER A 1 20 ? -5.566 -10.568 0.441 1.00 0.00 34 SER A C 15
ATOM 13767 O O . SER A 1 20 ? -5.401 -11.534 -0.303 1.00 0.00 34 SER A O 15
ATOM 13774 N N . GLU A 1 21 ? -6.727 -9.959 0.631 1.00 0.00 35 GLU A N 15
ATOM 13775 C CA . GLU A 1 21 ? -7.929 -10.407 -0.050 1.00 0.00 35 GLU A CA 15
ATOM 13776 C C . GLU A 1 21 ? -7.737 -10.333 -1.567 1.00 0.00 35 GLU A C 15
ATOM 13777 O O . GLU A 1 21 ? -8.244 -11.179 -2.301 1.00 0.00 35 GLU A O 15
ATOM 13788 N N . LYS A 1 22 ? -7.006 -9.311 -1.989 1.00 0.00 36 LYS A N 15
ATOM 13789 C CA . LYS A 1 22 ? -6.741 -9.116 -3.405 1.00 0.00 36 LYS A CA 15
ATOM 13790 C C . LYS A 1 22 ? -5.436 -9.822 -3.778 1.00 0.00 36 LYS A C 15
ATOM 13791 O O . LYS A 1 22 ? -5.362 -10.497 -4.803 1.00 0.00 36 LYS A O 15
ATOM 13805 N N . LEU A 1 23 ? -4.439 -9.639 -2.925 1.00 0.00 37 LEU A N 15
ATOM 13806 C CA . LEU A 1 23 ? -3.140 -10.250 -3.153 1.00 0.00 37 LEU A CA 15
ATOM 13807 C C . LEU A 1 23 ? -3.120 -11.646 -2.527 1.00 0.00 37 LEU A C 15
ATOM 13808 O O . LEU A 1 23 ? -2.058 -12.165 -2.187 1.00 0.00 37 LEU A O 15
ATOM 13823 N N . HIS A 1 24 ? -4.310 -12.217 -2.396 1.00 0.00 38 HIS A N 15
ATOM 13824 C CA . HIS A 1 24 ? -4.443 -13.543 -1.818 1.00 0.00 38 HIS A CA 15
ATOM 13825 C C . HIS A 1 24 ? -3.871 -13.546 -0.399 1.00 0.00 38 HIS A C 15
ATOM 13826 O O . HIS A 1 24 ? -2.982 -12.755 -0.082 1.00 0.00 38 HIS A O 15
ATOM 13839 N N . ILE A 1 25 ? -4.404 -14.442 0.419 1.00 0.00 39 ILE A N 15
ATOM 13840 C CA . ILE A 1 25 ? -3.957 -14.556 1.798 1.00 0.00 39 ILE A CA 15
ATOM 13841 C C . ILE A 1 25 ? -2.439 -14.378 1.853 1.00 0.00 39 ILE A C 15
ATOM 13842 O O . ILE A 1 25 ? -1.693 -15.214 1.343 1.00 0.00 39 ILE A O 15
ATOM 13857 N N . SER A 1 26 ? -2.026 -13.286 2.478 1.00 0.00 40 SER A N 15
ATOM 13858 C CA . SER A 1 26 ? -0.610 -12.987 2.606 1.00 0.00 40 SER A CA 15
ATOM 13859 C C . SER A 1 26 ? -0.419 -11.662 3.345 1.00 0.00 40 SER A C 15
ATOM 13860 O O . SER A 1 26 ? 0.350 -10.806 2.906 1.00 0.00 40 SER A O 15
ATOM 13867 N N . ILE A 1 27 ? -1.131 -11.531 4.455 1.00 0.00 41 ILE A N 15
ATOM 13868 C CA . ILE A 1 27 ? -1.049 -10.323 5.259 1.00 0.00 41 ILE A CA 15
ATOM 13869 C C . ILE A 1 27 ? 0.410 -10.063 5.634 1.00 0.00 41 ILE A C 15
ATOM 13870 O O . ILE A 1 27 ? 0.837 -8.912 5.724 1.00 0.00 41 ILE A O 15
ATOM 13885 N N . LYS A 1 28 ? 1.137 -11.151 5.844 1.00 0.00 42 LYS A N 15
ATOM 13886 C CA . LYS A 1 28 ? 2.540 -11.054 6.207 1.00 0.00 42 LYS A CA 15
ATOM 13887 C C . LYS A 1 28 ? 3.336 -10.514 5.016 1.00 0.00 42 LYS A C 15
ATOM 13888 O O . LYS A 1 28 ? 4.164 -9.618 5.175 1.00 0.00 42 LYS A O 15
ATOM 13902 N N . THR A 1 29 ? 3.055 -11.079 3.853 1.00 0.00 43 THR A N 15
ATOM 13903 C CA . THR A 1 29 ? 3.734 -10.665 2.636 1.00 0.00 43 THR A CA 15
ATOM 13904 C C . THR A 1 29 ? 3.658 -9.146 2.475 1.00 0.00 43 THR A C 15
ATOM 13905 O O . THR A 1 29 ? 4.612 -8.519 2.014 1.00 0.00 43 THR A O 15
ATOM 13916 N N . VAL A 1 30 ? 2.516 -8.598 2.862 1.00 0.00 44 VAL A N 15
ATOM 13917 C CA . VAL A 1 30 ? 2.304 -7.163 2.767 1.00 0.00 44 VAL A CA 15
ATOM 13918 C C . VAL A 1 30 ? 3.234 -6.448 3.749 1.00 0.00 44 VAL A C 15
ATOM 13919 O O . VAL A 1 30 ? 3.765 -5.382 3.441 1.00 0.00 44 VAL A O 15
ATOM 13932 N N . GLU A 1 31 ? 3.401 -7.063 4.910 1.00 0.00 45 GLU A N 15
ATOM 13933 C CA . GLU A 1 31 ? 4.257 -6.498 5.939 1.00 0.00 45 GLU A CA 15
ATOM 13934 C C . GLU A 1 31 ? 5.609 -6.097 5.345 1.00 0.00 45 GLU A C 15
ATOM 13935 O O . GLU A 1 31 ? 6.110 -5.007 5.612 1.00 0.00 45 GLU A O 15
ATOM 13946 N N . THR A 1 32 ? 6.161 -7.003 4.550 1.00 0.00 46 THR A N 15
ATOM 13947 C CA . THR A 1 32 ? 7.445 -6.757 3.915 1.00 0.00 46 THR A CA 15
ATOM 13948 C C . THR A 1 32 ? 7.327 -5.624 2.894 1.00 0.00 46 THR A C 15
ATOM 13949 O O . THR A 1 32 ? 8.186 -4.746 2.835 1.00 0.00 46 THR A O 15
ATOM 13960 N N . HIS A 1 33 ? 6.257 -5.682 2.115 1.00 0.00 47 HIS A N 15
ATOM 13961 C CA . HIS A 1 33 ? 6.016 -4.671 1.100 1.00 0.00 47 HIS A CA 15
ATOM 13962 C C . HIS A 1 33 ? 5.955 -3.289 1.754 1.00 0.00 47 HIS A C 15
ATOM 13963 O O . HIS A 1 33 ? 6.502 -2.323 1.225 1.00 0.00 47 HIS A O 15
ATOM 13976 N N . ARG A 1 34 ? 5.284 -3.240 2.895 1.00 0.00 48 ARG A N 15
ATOM 13977 C CA . ARG A 1 34 ? 5.144 -1.993 3.628 1.00 0.00 48 ARG A CA 15
ATOM 13978 C C . ARG A 1 34 ? 6.514 -1.352 3.851 1.00 0.00 48 ARG A C 15
ATOM 13979 O O . ARG A 1 34 ? 6.707 -0.172 3.558 1.00 0.00 48 ARG A O 15
ATOM 13996 N N . MET A 1 35 ? 7.432 -2.156 4.366 1.00 0.00 49 MET A N 15
ATOM 13997 C CA . MET A 1 35 ? 8.780 -1.681 4.632 1.00 0.00 49 MET A CA 15
ATOM 13998 C C . MET A 1 35 ? 9.369 -0.989 3.400 1.00 0.00 49 MET A C 15
ATOM 13999 O O . MET A 1 35 ? 10.086 0.003 3.525 1.00 0.00 49 MET A O 15
ATOM 14011 N N . ASN A 1 36 ? 9.045 -1.540 2.241 1.00 0.00 50 ASN A N 15
ATOM 14012 C CA . ASN A 1 36 ? 9.533 -0.988 0.986 1.00 0.00 50 ASN A CA 15
ATOM 14013 C C . ASN A 1 36 ? 8.917 0.394 0.769 1.00 0.00 50 ASN A C 15
ATOM 14014 O O . ASN A 1 36 ? 9.622 1.350 0.450 1.00 0.00 50 ASN A O 15
ATOM 14024 N N . MET A 1 37 ? 7.605 0.458 0.949 1.00 0.00 51 MET A N 15
ATOM 14025 C CA . MET A 1 37 ? 6.886 1.708 0.775 1.00 0.00 51 MET A CA 15
ATOM 14026 C C . MET A 1 37 ? 7.333 2.745 1.806 1.00 0.00 51 MET A C 15
ATOM 14027 O O . MET A 1 37 ? 7.743 3.848 1.444 1.00 0.00 51 MET A O 15
ATOM 14039 N N . MET A 1 38 ? 7.241 2.357 3.069 1.00 0.00 52 MET A N 15
ATOM 14040 C CA . MET A 1 38 ? 7.631 3.241 4.154 1.00 0.00 52 MET A CA 15
ATOM 14041 C C . MET A 1 38 ? 9.032 3.809 3.921 1.00 0.00 52 MET A C 15
ATOM 14042 O O . MET A 1 38 ? 9.351 4.898 4.396 1.00 0.00 52 MET A O 15
ATOM 14054 N N . ARG A 1 39 ? 9.832 3.045 3.191 1.00 0.00 53 ARG A N 15
ATOM 14055 C CA . ARG A 1 39 ? 11.192 3.459 2.890 1.00 0.00 53 ARG A CA 15
ATOM 14056 C C . ARG A 1 39 ? 11.230 4.238 1.574 1.00 0.00 53 ARG A C 15
ATOM 14057 O O . ARG A 1 39 ? 11.972 5.212 1.445 1.00 0.00 53 ARG A O 15
ATOM 14074 N N . LYS A 1 40 ? 10.422 3.782 0.630 1.00 0.00 54 LYS A N 15
ATOM 14075 C CA . LYS A 1 40 ? 10.353 4.424 -0.673 1.00 0.00 54 LYS A CA 15
ATOM 14076 C C . LYS A 1 40 ? 9.655 5.777 -0.532 1.00 0.00 54 LYS A C 15
ATOM 14077 O O . LYS A 1 40 ? 10.230 6.815 -0.861 1.00 0.00 54 LYS A O 15
ATOM 14091 N N . LEU A 1 41 ? 8.424 5.725 -0.044 1.00 0.00 55 LEU A N 15
ATOM 14092 C CA . LEU A 1 41 ? 7.641 6.934 0.145 1.00 0.00 55 LEU A CA 15
ATOM 14093 C C . LEU A 1 41 ? 8.217 7.733 1.315 1.00 0.00 55 LEU A C 15
ATOM 14094 O O . LEU A 1 41 ? 8.025 8.945 1.397 1.00 0.00 55 LEU A O 15
ATOM 14109 N N . GLN A 1 42 ? 8.912 7.023 2.191 1.00 0.00 56 GLN A N 15
ATOM 14110 C CA . GLN A 1 42 ? 9.516 7.650 3.353 1.00 0.00 56 GLN A CA 15
ATOM 14111 C C . GLN A 1 42 ? 8.433 8.193 4.287 1.00 0.00 56 GLN A C 15
ATOM 14112 O O . GLN A 1 42 ? 8.639 9.201 4.962 1.00 0.00 56 GLN A O 15
ATOM 14124 N N . VAL A 1 43 ? 7.303 7.501 4.297 1.00 0.00 57 VAL A N 15
ATOM 14125 C CA . VAL A 1 43 ? 6.187 7.902 5.137 1.00 0.00 57 VAL A CA 15
ATOM 14126 C C . VAL A 1 43 ? 6.337 7.260 6.518 1.00 0.00 57 VAL A C 15
ATOM 14127 O O . VAL A 1 43 ? 7.454 7.025 6.978 1.00 0.00 57 VAL A O 15
ATOM 14140 N N . HIS A 1 44 ? 5.198 6.994 7.139 1.00 0.00 58 HIS A N 15
ATOM 14141 C CA . HIS A 1 44 ? 5.188 6.384 8.457 1.00 0.00 58 HIS A CA 15
ATOM 14142 C C . HIS A 1 44 ? 4.736 4.926 8.344 1.00 0.00 58 HIS A C 15
ATOM 14143 O O . HIS A 1 44 ? 5.559 4.012 8.389 1.00 0.00 58 HIS A O 15
ATOM 14156 N N . LYS A 1 45 ? 3.431 4.754 8.201 1.00 0.00 59 LYS A N 15
ATOM 14157 C CA . LYS A 1 45 ? 2.859 3.424 8.082 1.00 0.00 59 LYS A CA 15
ATOM 14158 C C . LYS A 1 45 ? 1.879 3.398 6.908 1.00 0.00 59 LYS A C 15
ATOM 14159 O O . LYS A 1 45 ? 1.907 4.279 6.051 1.00 0.00 59 LYS A O 15
ATOM 14173 N N . VAL A 1 46 ? 1.034 2.377 6.906 1.00 0.00 60 VAL A N 15
ATOM 14174 C CA . VAL A 1 46 ? 0.047 2.225 5.850 1.00 0.00 60 VAL A CA 15
ATOM 14175 C C . VAL A 1 46 ? -0.932 3.399 5.901 1.00 0.00 60 VAL A C 15
ATOM 14176 O O . VAL A 1 46 ? -1.401 3.866 4.862 1.00 0.00 60 VAL A O 15
ATOM 14189 N N . THR A 1 47 ? -1.210 3.846 7.116 1.00 0.00 61 THR A N 15
ATOM 14190 C CA . THR A 1 47 ? -2.123 4.958 7.313 1.00 0.00 61 THR A CA 15
ATOM 14191 C C . THR A 1 47 ? -1.586 6.218 6.631 1.00 0.00 61 THR A C 15
ATOM 14192 O O . THR A 1 47 ? -2.266 6.813 5.796 1.00 0.00 61 THR A O 15
ATOM 14203 N N . GLU A 1 48 ? -0.372 6.587 7.012 1.00 0.00 62 GLU A N 15
ATOM 14204 C CA . GLU A 1 48 ? 0.264 7.765 6.446 1.00 0.00 62 GLU A CA 15
ATOM 14205 C C . GLU A 1 48 ? 0.432 7.603 4.934 1.00 0.00 62 GLU A C 15
ATOM 14206 O O . GLU A 1 48 ? 0.355 8.579 4.190 1.00 0.00 62 GLU A O 15
ATOM 14217 N N . LEU A 1 49 ? 0.657 6.363 4.525 1.00 0.00 63 LEU A N 15
ATOM 14218 C CA . LEU A 1 49 ? 0.836 6.060 3.115 1.00 0.00 63 LEU A CA 15
ATOM 14219 C C . LEU A 1 49 ? -0.430 6.451 2.350 1.00 0.00 63 LEU A C 15
ATOM 14220 O O . LEU A 1 49 ? -0.354 7.076 1.293 1.00 0.00 63 LEU A O 15
ATOM 14235 N N . LEU A 1 50 ? -1.567 6.063 2.912 1.00 0.00 64 LEU A N 15
ATOM 14236 C CA . LEU A 1 50 ? -2.847 6.364 2.295 1.00 0.00 64 LEU A CA 15
ATOM 14237 C C . LEU A 1 50 ? -2.952 7.872 2.059 1.00 0.00 64 LEU A C 15
ATOM 14238 O O . LEU A 1 50 ? -3.446 8.307 1.019 1.00 0.00 64 LEU A O 15
ATOM 14253 N N . ASN A 1 51 ? -2.481 8.627 3.039 1.00 0.00 65 ASN A N 15
ATOM 14254 C CA . ASN A 1 51 ? -2.515 10.076 2.951 1.00 0.00 65 ASN A CA 15
ATOM 14255 C C . ASN A 1 51 ? -1.545 10.541 1.863 1.00 0.00 65 ASN A C 15
ATOM 14256 O O . ASN A 1 51 ? -1.660 11.657 1.359 1.00 0.00 65 ASN A O 15
ATOM 14266 N N . CYS A 1 52 ? -0.611 9.660 1.534 1.00 0.00 66 CYS A N 15
ATOM 14267 C CA . CYS A 1 52 ? 0.378 9.966 0.514 1.00 0.00 66 CYS A CA 15
ATOM 14268 C C . CYS A 1 52 ? -0.299 9.880 -0.854 1.00 0.00 66 CYS A C 15
ATOM 14269 O O . CYS A 1 52 ? -0.263 10.834 -1.630 1.00 0.00 66 CYS A O 15
ATOM 14276 N N . ALA A 1 53 ? -0.902 8.727 -1.110 1.00 0.00 67 ALA A N 15
ATOM 14277 C CA . ALA A 1 53 ? -1.586 8.504 -2.371 1.00 0.00 67 ALA A CA 15
ATOM 14278 C C . ALA A 1 53 ? -2.736 9.504 -2.507 1.00 0.00 67 ALA A C 15
ATOM 14279 O O . ALA A 1 53 ? -2.913 10.115 -3.560 1.00 0.00 67 ALA A O 15
ATOM 14286 N N . ARG A 1 54 ? -3.489 9.640 -1.425 1.00 0.00 68 ARG A N 15
ATOM 14287 C CA . ARG A 1 54 ? -4.617 10.555 -1.410 1.00 0.00 68 ARG A CA 15
ATOM 14288 C C . ARG A 1 54 ? -4.179 11.947 -1.870 1.00 0.00 68 ARG A C 15
ATOM 14289 O O . ARG A 1 54 ? -4.976 12.702 -2.424 1.00 0.00 68 ARG A O 15
ATOM 14306 N N . ARG A 1 55 ? -2.912 12.245 -1.622 1.00 0.00 69 ARG A N 15
ATOM 14307 C CA . ARG A 1 55 ? -2.357 13.533 -2.003 1.00 0.00 69 ARG A CA 15
ATOM 14308 C C . ARG A 1 55 ? -1.847 13.485 -3.445 1.00 0.00 69 ARG A C 15
ATOM 14309 O O . ARG A 1 55 ? -1.979 14.457 -4.187 1.00 0.00 69 ARG A O 15
ATOM 14326 N N . MET A 1 56 ? -1.276 12.343 -3.799 1.00 0.00 70 MET A N 15
ATOM 14327 C CA . MET A 1 56 ? -0.744 12.156 -5.139 1.00 0.00 70 MET A CA 15
ATOM 14328 C C . MET A 1 56 ? -1.871 12.104 -6.172 1.00 0.00 70 MET A C 15
ATOM 14329 O O . MET A 1 56 ? -1.712 12.584 -7.294 1.00 0.00 70 MET A O 15
ATOM 14341 N N . ARG A 1 57 ? -2.985 11.517 -5.758 1.00 0.00 71 ARG A N 15
ATOM 14342 C CA . ARG A 1 57 ? -4.137 11.396 -6.634 1.00 0.00 71 ARG A CA 15
ATOM 14343 C C . ARG A 1 57 ? -3.791 10.536 -7.851 1.00 0.00 71 ARG A C 15
ATOM 14344 O O . ARG A 1 57 ? -3.996 10.954 -8.990 1.00 0.00 71 ARG A O 15
ATOM 14361 N N . LEU A 1 58 ? -3.270 9.350 -7.571 1.00 0.00 72 LEU A N 15
ATOM 14362 C CA . LEU A 1 58 ? -2.894 8.428 -8.628 1.00 0.00 72 LEU A CA 15
ATOM 14363 C C . LEU A 1 58 ? -3.466 7.043 -8.319 1.00 0.00 72 LEU A C 15
ATOM 14364 O O . LEU A 1 58 ? -2.759 6.041 -8.412 1.00 0.00 72 LEU A O 15
ATOM 14379 N N . ILE A 1 59 ? -4.741 7.033 -7.961 1.00 0.00 73 ILE A N 15
ATOM 14380 C CA . ILE A 1 59 ? -5.417 5.786 -7.637 1.00 0.00 73 ILE A CA 15
ATOM 14381 C C . ILE A 1 59 ? -5.581 4.956 -8.912 1.00 0.00 73 ILE A C 15
ATOM 14382 O O . ILE A 1 59 ? -5.268 3.766 -8.926 1.00 0.00 73 ILE A O 15
ATOM 14397 N N . GLU A 1 60 ? -6.070 5.615 -9.952 1.00 0.00 74 GLU A N 15
ATOM 14398 C CA . GLU A 1 60 ? -6.280 4.952 -11.227 1.00 0.00 74 GLU A CA 15
ATOM 14399 C C . GLU A 1 60 ? -7.359 3.876 -11.095 1.00 0.00 74 GLU A C 15
ATOM 14400 O O . GLU A 1 60 ? -7.111 2.705 -11.386 1.00 0.00 74 GLU A O 15
ATOM 14411 N N . TYR A 1 61 ? -8.530 4.309 -10.658 1.00 0.00 75 TYR A N 15
ATOM 14412 C CA . TYR A 1 61 ? -9.648 3.397 -10.484 1.00 0.00 75 TYR A CA 15
ATOM 14413 C C . TYR A 1 61 ? -10.940 3.998 -11.041 1.00 0.00 75 TYR A C 15
ATOM 14414 O O . TYR A 1 61 ? -11.306 3.737 -12.185 1.00 0.00 75 TYR A O 15
ATOM 14431 N N . LEU A 1 1 ? 8.815 -4.310 -6.821 1.00 0.00 15 LEU A N 16
ATOM 14432 C CA . LEU A 1 1 ? 8.181 -5.497 -7.368 1.00 0.00 15 LEU A CA 16
ATOM 14433 C C . LEU A 1 1 ? 7.082 -5.969 -6.414 1.00 0.00 15 LEU A C 16
ATOM 14434 O O . LEU A 1 1 ? 5.914 -6.040 -6.795 1.00 0.00 15 LEU A O 16
ATOM 14449 N N . ARG A 1 2 ? 7.495 -6.280 -5.195 1.00 0.00 16 ARG A N 16
ATOM 14450 C CA . ARG A 1 2 ? 6.559 -6.743 -4.183 1.00 0.00 16 ARG A CA 16
ATOM 14451 C C . ARG A 1 2 ? 5.694 -5.581 -3.689 1.00 0.00 16 ARG A C 16
ATOM 14452 O O . ARG A 1 2 ? 4.473 -5.705 -3.604 1.00 0.00 16 ARG A O 16
ATOM 14469 N N . GLU A 1 3 ? 6.360 -4.479 -3.378 1.00 0.00 17 GLU A N 16
ATOM 14470 C CA . GLU A 1 3 ? 5.667 -3.297 -2.895 1.00 0.00 17 GLU A CA 16
ATOM 14471 C C . GLU A 1 3 ? 5.010 -2.553 -4.058 1.00 0.00 17 GLU A C 16
ATOM 14472 O O . GLU A 1 3 ? 3.925 -1.995 -3.910 1.00 0.00 17 GLU A O 16
ATOM 14483 N N . ARG A 1 4 ? 5.695 -2.572 -5.192 1.00 0.00 18 ARG A N 16
ATOM 14484 C CA . ARG A 1 4 ? 5.191 -1.907 -6.381 1.00 0.00 18 ARG A CA 16
ATOM 14485 C C . ARG A 1 4 ? 3.792 -2.421 -6.725 1.00 0.00 18 ARG A C 16
ATOM 14486 O O . ARG A 1 4 ? 2.934 -1.654 -7.160 1.00 0.00 18 ARG A O 16
ATOM 14503 N N . GLN A 1 5 ? 3.605 -3.717 -6.518 1.00 0.00 19 GLN A N 16
ATOM 14504 C CA . GLN A 1 5 ? 2.325 -4.343 -6.800 1.00 0.00 19 GLN A CA 16
ATOM 14505 C C . GLN A 1 5 ? 1.306 -3.981 -5.717 1.00 0.00 19 GLN A C 16
ATOM 14506 O O . GLN A 1 5 ? 0.122 -3.815 -6.003 1.00 0.00 19 GLN A O 16
ATOM 14518 N N . VAL A 1 6 ? 1.805 -3.868 -4.494 1.00 0.00 20 VAL A N 16
ATOM 14519 C CA . VAL A 1 6 ? 0.954 -3.528 -3.367 1.00 0.00 20 VAL A CA 16
ATOM 14520 C C . VAL A 1 6 ? 0.616 -2.037 -3.419 1.00 0.00 20 VAL A C 16
ATOM 14521 O O . VAL A 1 6 ? -0.551 -1.657 -3.329 1.00 0.00 20 VAL A O 16
ATOM 14534 N N . LEU A 1 7 ? 1.658 -1.232 -3.566 1.00 0.00 21 LEU A N 16
ATOM 14535 C CA . LEU A 1 7 ? 1.486 0.210 -3.631 1.00 0.00 21 LEU A CA 16
ATOM 14536 C C . LEU A 1 7 ? 0.423 0.546 -4.679 1.00 0.00 21 LEU A C 16
ATOM 14537 O O . LEU A 1 7 ? -0.313 1.519 -4.532 1.00 0.00 21 LEU A O 16
ATOM 14552 N N . LYS A 1 8 ? 0.377 -0.282 -5.714 1.00 0.00 22 LYS A N 16
ATOM 14553 C CA . LYS A 1 8 ? -0.584 -0.085 -6.786 1.00 0.00 22 LYS A CA 16
ATOM 14554 C C . LYS A 1 8 ? -2.000 -0.271 -6.236 1.00 0.00 22 LYS A C 16
ATOM 14555 O O . LYS A 1 8 ? -2.834 0.628 -6.341 1.00 0.00 22 LYS A O 16
ATOM 14569 N N . LEU A 1 9 ? -2.228 -1.444 -5.662 1.00 0.00 23 LEU A N 16
ATOM 14570 C CA . LEU A 1 9 ? -3.529 -1.759 -5.097 1.00 0.00 23 LEU A CA 16
ATOM 14571 C C . LEU A 1 9 ? -3.769 -0.886 -3.863 1.00 0.00 23 LEU A C 16
ATOM 14572 O O . LEU A 1 9 ? -4.788 -0.204 -3.770 1.00 0.00 23 LEU A O 16
ATOM 14587 N N . ILE A 1 10 ? -2.813 -0.934 -2.948 1.00 0.00 24 ILE A N 16
ATOM 14588 C CA . ILE A 1 10 ? -2.907 -0.156 -1.724 1.00 0.00 24 ILE A CA 16
ATOM 14589 C C . ILE A 1 10 ? -3.435 1.241 -2.053 1.00 0.00 24 ILE A C 16
ATOM 14590 O O . ILE A 1 10 ? -4.267 1.781 -1.326 1.00 0.00 24 ILE A O 16
ATOM 14605 N N . ASP A 1 11 ? -2.930 1.787 -3.151 1.00 0.00 25 ASP A N 16
ATOM 14606 C CA . ASP A 1 11 ? -3.340 3.111 -3.585 1.00 0.00 25 ASP A CA 16
ATOM 14607 C C . ASP A 1 11 ? -4.849 3.113 -3.844 1.00 0.00 25 ASP A C 16
ATOM 14608 O O . ASP A 1 11 ? -5.551 4.035 -3.431 1.00 0.00 25 ASP A O 16
ATOM 14617 N N . GLU A 1 12 ? -5.302 2.072 -4.526 1.00 0.00 26 GLU A N 16
ATOM 14618 C CA . GLU A 1 12 ? -6.714 1.942 -4.845 1.00 0.00 26 GLU A CA 16
ATOM 14619 C C . GLU A 1 12 ? -7.536 1.800 -3.562 1.00 0.00 26 GLU A C 16
ATOM 14620 O O . GLU A 1 12 ? -8.427 2.608 -3.301 1.00 0.00 26 GLU A O 16
ATOM 14631 N N . GLY A 1 13 ? -7.208 0.769 -2.798 1.00 0.00 27 GLY A N 16
ATOM 14632 C CA . GLY A 1 13 ? -7.906 0.511 -1.550 1.00 0.00 27 GLY A CA 16
ATOM 14633 C C . GLY A 1 13 ? -7.914 -0.984 -1.224 1.00 0.00 27 GLY A C 16
ATOM 14634 O O . GLY A 1 13 ? -8.505 -1.778 -1.956 1.00 0.00 27 GLY A O 16
ATOM 14638 N N . TYR A 1 14 ? -7.252 -1.322 -0.129 1.00 0.00 28 TYR A N 16
ATOM 14639 C CA . TYR A 1 14 ? -7.175 -2.708 0.302 1.00 0.00 28 TYR A CA 16
ATOM 14640 C C . TYR A 1 14 ? -6.706 -2.805 1.754 1.00 0.00 28 TYR A C 16
ATOM 14641 O O . TYR A 1 14 ? -5.589 -3.246 2.022 1.00 0.00 28 TYR A O 16
ATOM 14658 N N . THR A 1 15 ? -7.582 -2.387 2.655 1.00 0.00 29 THR A N 16
ATOM 14659 C CA . THR A 1 15 ? -7.272 -2.423 4.074 1.00 0.00 29 THR A CA 16
ATOM 14660 C C . THR A 1 15 ? -6.130 -3.404 4.346 1.00 0.00 29 THR A C 16
ATOM 14661 O O . THR A 1 15 ? -5.037 -2.996 4.740 1.00 0.00 29 THR A O 16
ATOM 14672 N N . ASN A 1 16 ? -6.420 -4.677 4.125 1.00 0.00 30 ASN A N 16
ATOM 14673 C CA . ASN A 1 16 ? -5.431 -5.719 4.341 1.00 0.00 30 ASN A CA 16
ATOM 14674 C C . ASN A 1 16 ? -5.928 -7.025 3.719 1.00 0.00 30 ASN A C 16
ATOM 14675 O O . ASN A 1 16 ? -5.250 -7.613 2.877 1.00 0.00 30 ASN A O 16
ATOM 14685 N N . HIS A 1 17 ? -7.107 -7.441 4.155 1.00 0.00 31 HIS A N 16
ATOM 14686 C CA . HIS A 1 17 ? -7.703 -8.668 3.652 1.00 0.00 31 HIS A CA 16
ATOM 14687 C C . HIS A 1 17 ? -7.817 -8.592 2.128 1.00 0.00 31 HIS A C 16
ATOM 14688 O O . HIS A 1 17 ? -7.866 -9.620 1.453 1.00 0.00 31 HIS A O 16
ATOM 14701 N N . GLY A 1 18 ? -7.857 -7.366 1.628 1.00 0.00 32 GLY A N 16
ATOM 14702 C CA . GLY A 1 18 ? -7.964 -7.144 0.196 1.00 0.00 32 GLY A CA 16
ATOM 14703 C C . GLY A 1 18 ? -6.640 -7.449 -0.507 1.00 0.00 32 GLY A C 16
ATOM 14704 O O . GLY A 1 18 ? -6.624 -8.097 -1.554 1.00 0.00 32 GLY A O 16
ATOM 14708 N N . ILE A 1 19 ? -5.562 -6.971 0.095 1.00 0.00 33 ILE A N 16
ATOM 14709 C CA . ILE A 1 19 ? -4.236 -7.184 -0.460 1.00 0.00 33 ILE A CA 16
ATOM 14710 C C . ILE A 1 19 ? -3.956 -8.686 -0.534 1.00 0.00 33 ILE A C 16
ATOM 14711 O O . ILE A 1 19 ? -3.128 -9.128 -1.329 1.00 0.00 33 ILE A O 16
ATOM 14726 N N . SER A 1 20 ? -4.660 -9.430 0.307 1.00 0.00 34 SER A N 16
ATOM 14727 C CA . SER A 1 20 ? -4.498 -10.873 0.346 1.00 0.00 34 SER A CA 16
ATOM 14728 C C . SER A 1 20 ? -5.101 -11.503 -0.911 1.00 0.00 34 SER A C 16
ATOM 14729 O O . SER A 1 20 ? -4.448 -12.296 -1.587 1.00 0.00 34 SER A O 16
ATOM 14736 N N . GLU A 1 21 ? -6.341 -11.126 -1.186 1.00 0.00 35 GLU A N 16
ATOM 14737 C CA . GLU A 1 21 ? -7.040 -11.645 -2.350 1.00 0.00 35 GLU A CA 16
ATOM 14738 C C . GLU A 1 21 ? -6.395 -11.121 -3.633 1.00 0.00 35 GLU A C 16
ATOM 14739 O O . GLU A 1 21 ? -6.719 -11.579 -4.728 1.00 0.00 35 GLU A O 16
ATOM 14750 N N . LYS A 1 22 ? -5.491 -10.167 -3.457 1.00 0.00 36 LYS A N 16
ATOM 14751 C CA . LYS A 1 22 ? -4.796 -9.576 -4.588 1.00 0.00 36 LYS A CA 16
ATOM 14752 C C . LYS A 1 22 ? -3.512 -10.362 -4.859 1.00 0.00 36 LYS A C 16
ATOM 14753 O O . LYS A 1 22 ? -3.244 -10.749 -5.995 1.00 0.00 36 LYS A O 16
ATOM 14767 N N . LEU A 1 23 ? -2.750 -10.574 -3.796 1.00 0.00 37 LEU A N 16
ATOM 14768 C CA . LEU A 1 23 ? -1.500 -11.306 -3.905 1.00 0.00 37 LEU A CA 16
ATOM 14769 C C . LEU A 1 23 ? -1.560 -12.547 -3.011 1.00 0.00 37 LEU A C 16
ATOM 14770 O O . LEU A 1 23 ? -0.603 -12.853 -2.302 1.00 0.00 37 LEU A O 16
ATOM 14785 N N . HIS A 1 24 ? -2.696 -13.227 -3.074 1.00 0.00 38 HIS A N 16
ATOM 14786 C CA . HIS A 1 24 ? -2.895 -14.427 -2.280 1.00 0.00 38 HIS A CA 16
ATOM 14787 C C . HIS A 1 24 ? -2.769 -14.084 -0.794 1.00 0.00 38 HIS A C 16
ATOM 14788 O O . HIS A 1 24 ? -2.068 -13.145 -0.427 1.00 0.00 38 HIS A O 16
ATOM 14801 N N . ILE A 1 25 ? -3.460 -14.869 0.020 1.00 0.00 39 ILE A N 16
ATOM 14802 C CA . ILE A 1 25 ? -3.436 -14.661 1.459 1.00 0.00 39 ILE A CA 16
ATOM 14803 C C . ILE A 1 25 ? -2.010 -14.317 1.895 1.00 0.00 39 ILE A C 16
ATOM 14804 O O . ILE A 1 25 ? -1.076 -15.067 1.619 1.00 0.00 39 ILE A O 16
ATOM 14819 N N . SER A 1 26 ? -1.890 -13.183 2.571 1.00 0.00 40 SER A N 16
ATOM 14820 C CA . SER A 1 26 ? -0.594 -12.731 3.049 1.00 0.00 40 SER A CA 16
ATOM 14821 C C . SER A 1 26 ? -0.729 -11.358 3.709 1.00 0.00 40 SER A C 16
ATOM 14822 O O . SER A 1 26 ? 0.075 -10.462 3.456 1.00 0.00 40 SER A O 16
ATOM 14829 N N . ILE A 1 27 ? -1.754 -11.235 4.539 1.00 0.00 41 ILE A N 16
ATOM 14830 C CA . ILE A 1 27 ? -2.005 -9.985 5.237 1.00 0.00 41 ILE A CA 16
ATOM 14831 C C . ILE A 1 27 ? -0.763 -9.597 6.042 1.00 0.00 41 ILE A C 16
ATOM 14832 O O . ILE A 1 27 ? -0.406 -8.422 6.110 1.00 0.00 41 ILE A O 16
ATOM 14847 N N . LYS A 1 28 ? -0.140 -10.607 6.633 1.00 0.00 42 LYS A N 16
ATOM 14848 C CA . LYS A 1 28 ? 1.054 -10.386 7.432 1.00 0.00 42 LYS A CA 16
ATOM 14849 C C . LYS A 1 28 ? 2.177 -9.870 6.528 1.00 0.00 42 LYS A C 16
ATOM 14850 O O . LYS A 1 28 ? 2.923 -8.970 6.912 1.00 0.00 42 LYS A O 16
ATOM 14864 N N . THR A 1 29 ? 2.262 -10.463 5.346 1.00 0.00 43 THR A N 16
ATOM 14865 C CA . THR A 1 29 ? 3.280 -10.076 4.387 1.00 0.00 43 THR A CA 16
ATOM 14866 C C . THR A 1 29 ? 3.168 -8.585 4.060 1.00 0.00 43 THR A C 16
ATOM 14867 O O . THR A 1 29 ? 4.176 -7.915 3.846 1.00 0.00 43 THR A O 16
ATOM 14878 N N . VAL A 1 30 ? 1.931 -8.111 4.033 1.00 0.00 44 VAL A N 16
ATOM 14879 C CA . VAL A 1 30 ? 1.673 -6.712 3.737 1.00 0.00 44 VAL A CA 16
ATOM 14880 C C . VAL A 1 30 ? 2.320 -5.839 4.814 1.00 0.00 44 VAL A C 16
ATOM 14881 O O . VAL A 1 30 ? 2.981 -4.849 4.503 1.00 0.00 44 VAL A O 16
ATOM 14894 N N . GLU A 1 31 ? 2.107 -6.237 6.060 1.00 0.00 45 GLU A N 16
ATOM 14895 C CA . GLU A 1 31 ? 2.661 -5.503 7.184 1.00 0.00 45 GLU A CA 16
ATOM 14896 C C . GLU A 1 31 ? 4.163 -5.286 6.991 1.00 0.00 45 GLU A C 16
ATOM 14897 O O . GLU A 1 31 ? 4.694 -4.238 7.351 1.00 0.00 45 GLU A O 16
ATOM 14908 N N . THR A 1 32 ? 4.804 -6.295 6.418 1.00 0.00 46 THR A N 16
ATOM 14909 C CA . THR A 1 32 ? 6.234 -6.229 6.171 1.00 0.00 46 THR A CA 16
ATOM 14910 C C . THR A 1 32 ? 6.516 -5.474 4.869 1.00 0.00 46 THR A C 16
ATOM 14911 O O . THR A 1 32 ? 7.519 -4.770 4.762 1.00 0.00 46 THR A O 16
ATOM 14922 N N . HIS A 1 33 ? 5.612 -5.645 3.917 1.00 0.00 47 HIS A N 16
ATOM 14923 C CA . HIS A 1 33 ? 5.751 -4.988 2.628 1.00 0.00 47 HIS A CA 16
ATOM 14924 C C . HIS A 1 33 ? 5.541 -3.481 2.795 1.00 0.00 47 HIS A C 16
ATOM 14925 O O . HIS A 1 33 ? 6.345 -2.682 2.319 1.00 0.00 47 HIS A O 16
ATOM 14938 N N . ARG A 1 34 ? 4.456 -3.138 3.474 1.00 0.00 48 ARG A N 16
ATOM 14939 C CA . ARG A 1 34 ? 4.131 -1.742 3.710 1.00 0.00 48 ARG A CA 16
ATOM 14940 C C . ARG A 1 34 ? 5.312 -1.028 4.372 1.00 0.00 48 ARG A C 16
ATOM 14941 O O . ARG A 1 34 ? 5.702 0.058 3.944 1.00 0.00 48 ARG A O 16
ATOM 14958 N N . MET A 1 35 ? 5.846 -1.664 5.404 1.00 0.00 49 MET A N 16
ATOM 14959 C CA . MET A 1 35 ? 6.972 -1.103 6.128 1.00 0.00 49 MET A CA 16
ATOM 14960 C C . MET A 1 35 ? 8.111 -0.739 5.173 1.00 0.00 49 MET A C 16
ATOM 14961 O O . MET A 1 35 ? 8.754 0.298 5.334 1.00 0.00 49 MET A O 16
ATOM 14973 N N . ASN A 1 36 ? 8.327 -1.611 4.199 1.00 0.00 50 ASN A N 16
ATOM 14974 C CA . ASN A 1 36 ? 9.377 -1.395 3.220 1.00 0.00 50 ASN A CA 16
ATOM 14975 C C . ASN A 1 36 ? 9.065 -0.132 2.415 1.00 0.00 50 ASN A C 16
ATOM 14976 O O . ASN A 1 36 ? 9.968 0.628 2.072 1.00 0.00 50 ASN A O 16
ATOM 14986 N N . MET A 1 37 ? 7.783 0.052 2.135 1.00 0.00 51 MET A N 16
ATOM 14987 C CA . MET A 1 37 ? 7.340 1.208 1.377 1.00 0.00 51 MET A CA 16
ATOM 14988 C C . MET A 1 37 ? 7.550 2.499 2.173 1.00 0.00 51 MET A C 16
ATOM 14989 O O . MET A 1 37 ? 7.728 3.569 1.593 1.00 0.00 51 MET A O 16
ATOM 15001 N N . MET A 1 38 ? 7.522 2.355 3.490 1.00 0.00 52 MET A N 16
ATOM 15002 C CA . MET A 1 38 ? 7.707 3.497 4.371 1.00 0.00 52 MET A CA 16
ATOM 15003 C C . MET A 1 38 ? 9.154 3.992 4.329 1.00 0.00 52 MET A C 16
ATOM 15004 O O . MET A 1 38 ? 9.407 5.190 4.451 1.00 0.00 52 MET A O 16
ATOM 15016 N N . ARG A 1 39 ? 10.065 3.046 4.159 1.00 0.00 53 ARG A N 16
ATOM 15017 C CA . ARG A 1 39 ? 11.480 3.372 4.100 1.00 0.00 53 ARG A CA 16
ATOM 15018 C C . ARG A 1 39 ? 11.855 3.853 2.696 1.00 0.00 53 ARG A C 16
ATOM 15019 O O . ARG A 1 39 ? 12.572 4.841 2.546 1.00 0.00 53 ARG A O 16
ATOM 15036 N N . LYS A 1 40 ? 11.353 3.132 1.705 1.00 0.00 54 LYS A N 16
ATOM 15037 C CA . LYS A 1 40 ? 11.628 3.473 0.319 1.00 0.00 54 LYS A CA 16
ATOM 15038 C C . LYS A 1 40 ? 11.031 4.848 0.008 1.00 0.00 54 LYS A C 16
ATOM 15039 O O . LYS A 1 40 ? 11.753 5.772 -0.364 1.00 0.00 54 LYS A O 16
ATOM 15053 N N . LEU A 1 41 ? 9.720 4.939 0.174 1.00 0.00 55 LEU A N 16
ATOM 15054 C CA . LEU A 1 41 ? 9.019 6.184 -0.084 1.00 0.00 55 LEU A CA 16
ATOM 15055 C C . LEU A 1 41 ? 9.412 7.215 0.977 1.00 0.00 55 LEU A C 16
ATOM 15056 O O . LEU A 1 41 ? 9.255 8.418 0.767 1.00 0.00 55 LEU A O 16
ATOM 15071 N N . GLN A 1 42 ? 9.914 6.707 2.092 1.00 0.00 56 GLN A N 16
ATOM 15072 C CA . GLN A 1 42 ? 10.331 7.568 3.186 1.00 0.00 56 GLN A CA 16
ATOM 15073 C C . GLN A 1 42 ? 9.128 8.328 3.749 1.00 0.00 56 GLN A C 16
ATOM 15074 O O . GLN A 1 42 ? 9.262 9.467 4.193 1.00 0.00 56 GLN A O 16
ATOM 15086 N N . VAL A 1 43 ? 7.981 7.666 3.716 1.00 0.00 57 VAL A N 16
ATOM 15087 C CA . VAL A 1 43 ? 6.756 8.265 4.219 1.00 0.00 57 VAL A CA 16
ATOM 15088 C C . VAL A 1 43 ? 6.568 7.876 5.687 1.00 0.00 57 VAL A C 16
ATOM 15089 O O . VAL A 1 43 ? 7.542 7.726 6.422 1.00 0.00 57 VAL A O 16
ATOM 15102 N N . HIS A 1 44 ? 5.309 7.722 6.069 1.00 0.00 58 HIS A N 16
ATOM 15103 C CA . HIS A 1 44 ? 4.980 7.352 7.434 1.00 0.00 58 HIS A CA 16
ATOM 15104 C C . HIS A 1 44 ? 4.423 5.928 7.461 1.00 0.00 58 HIS A C 16
ATOM 15105 O O . HIS A 1 44 ? 5.154 4.975 7.724 1.00 0.00 58 HIS A O 16
ATOM 15118 N N . LYS A 1 45 ? 3.130 5.828 7.184 1.00 0.00 59 LYS A N 16
ATOM 15119 C CA . LYS A 1 45 ? 2.466 4.536 7.173 1.00 0.00 59 LYS A CA 16
ATOM 15120 C C . LYS A 1 45 ? 1.725 4.360 5.845 1.00 0.00 59 LYS A C 16
ATOM 15121 O O . LYS A 1 45 ? 1.836 5.198 4.952 1.00 0.00 59 LYS A O 16
ATOM 15135 N N . VAL A 1 46 ? 0.985 3.264 5.758 1.00 0.00 60 VAL A N 16
ATOM 15136 C CA . VAL A 1 46 ? 0.226 2.967 4.556 1.00 0.00 60 VAL A CA 16
ATOM 15137 C C . VAL A 1 46 ? -0.670 4.160 4.215 1.00 0.00 60 VAL A C 16
ATOM 15138 O O . VAL A 1 46 ? -0.927 4.435 3.044 1.00 0.00 60 VAL A O 16
ATOM 15151 N N . THR A 1 47 ? -1.121 4.838 5.262 1.00 0.00 61 THR A N 16
ATOM 15152 C CA . THR A 1 47 ? -1.983 5.995 5.089 1.00 0.00 61 THR A CA 16
ATOM 15153 C C . THR A 1 47 ? -1.222 7.128 4.399 1.00 0.00 61 THR A C 16
ATOM 15154 O O . THR A 1 47 ? -1.692 7.685 3.410 1.00 0.00 61 THR A O 16
ATOM 15165 N N . GLU A 1 48 ? -0.056 7.437 4.950 1.00 0.00 62 GLU A N 16
ATOM 15166 C CA . GLU A 1 48 ? 0.776 8.494 4.401 1.00 0.00 62 GLU A CA 16
ATOM 15167 C C . GLU A 1 48 ? 1.214 8.139 2.978 1.00 0.00 62 GLU A C 16
ATOM 15168 O O . GLU A 1 48 ? 1.285 9.011 2.112 1.00 0.00 62 GLU A O 16
ATOM 15179 N N . LEU A 1 49 ? 1.497 6.861 2.782 1.00 0.00 63 LEU A N 16
ATOM 15180 C CA . LEU A 1 49 ? 1.926 6.380 1.479 1.00 0.00 63 LEU A CA 16
ATOM 15181 C C . LEU A 1 49 ? 0.768 6.505 0.487 1.00 0.00 63 LEU A C 16
ATOM 15182 O O . LEU A 1 49 ? 0.981 6.821 -0.683 1.00 0.00 63 LEU A O 16
ATOM 15197 N N . LEU A 1 50 ? -0.431 6.254 0.991 1.00 0.00 64 LEU A N 16
ATOM 15198 C CA . LEU A 1 50 ? -1.622 6.335 0.164 1.00 0.00 64 LEU A CA 16
ATOM 15199 C C . LEU A 1 50 ? -1.677 7.707 -0.511 1.00 0.00 64 LEU A C 16
ATOM 15200 O O . LEU A 1 50 ? -1.958 7.805 -1.704 1.00 0.00 64 LEU A O 16
ATOM 15215 N N . ASN A 1 51 ? -1.403 8.732 0.283 1.00 0.00 65 ASN A N 16
ATOM 15216 C CA . ASN A 1 51 ? -1.418 10.095 -0.223 1.00 0.00 65 ASN A CA 16
ATOM 15217 C C . ASN A 1 51 ? -0.300 10.264 -1.253 1.00 0.00 65 ASN A C 16
ATOM 15218 O O . ASN A 1 51 ? -0.430 11.046 -2.194 1.00 0.00 65 ASN A O 16
ATOM 15228 N N . CYS A 1 52 ? 0.775 9.520 -1.039 1.00 0.00 66 CYS A N 16
ATOM 15229 C CA . CYS A 1 52 ? 1.915 9.578 -1.937 1.00 0.00 66 CYS A CA 16
ATOM 15230 C C . CYS A 1 52 ? 1.457 9.130 -3.327 1.00 0.00 66 CYS A C 16
ATOM 15231 O O . CYS A 1 52 ? 1.602 9.867 -4.299 1.00 0.00 66 CYS A O 16
ATOM 15238 N N . ALA A 1 53 ? 0.913 7.922 -3.374 1.00 0.00 67 ALA A N 16
ATOM 15239 C CA . ALA A 1 53 ? 0.433 7.367 -4.628 1.00 0.00 67 ALA A CA 16
ATOM 15240 C C . ALA A 1 53 ? -0.708 8.237 -5.160 1.00 0.00 67 ALA A C 16
ATOM 15241 O O . ALA A 1 53 ? -0.740 8.567 -6.345 1.00 0.00 67 ALA A O 16
ATOM 15248 N N . ARG A 1 54 ? -1.618 8.581 -4.260 1.00 0.00 68 ARG A N 16
ATOM 15249 C CA . ARG A 1 54 ? -2.757 9.405 -4.625 1.00 0.00 68 ARG A CA 16
ATOM 15250 C C . ARG A 1 54 ? -2.284 10.714 -5.262 1.00 0.00 68 ARG A C 16
ATOM 15251 O O . ARG A 1 54 ? -2.840 11.157 -6.265 1.00 0.00 68 ARG A O 16
ATOM 15268 N N . ARG A 1 55 ? -1.263 11.295 -4.652 1.00 0.00 69 ARG A N 16
ATOM 15269 C CA . ARG A 1 55 ? -0.708 12.544 -5.145 1.00 0.00 69 ARG A CA 16
ATOM 15270 C C . ARG A 1 55 ? -1.783 13.633 -5.160 1.00 0.00 69 ARG A C 16
ATOM 15271 O O . ARG A 1 55 ? -1.979 14.303 -6.172 1.00 0.00 69 ARG A O 16
ATOM 15288 N N . MET A 1 56 ? -2.450 13.776 -4.024 1.00 0.00 70 MET A N 16
ATOM 15289 C CA . MET A 1 56 ? -3.500 14.772 -3.893 1.00 0.00 70 MET A CA 16
ATOM 15290 C C . MET A 1 56 ? -4.650 14.488 -4.863 1.00 0.00 70 MET A C 16
ATOM 15291 O O . MET A 1 56 ? -5.049 15.363 -5.630 1.00 0.00 70 MET A O 16
ATOM 15303 N N . ARG A 1 57 ? -5.148 13.263 -4.796 1.00 0.00 71 ARG A N 16
ATOM 15304 C CA . ARG A 1 57 ? -6.243 12.852 -5.658 1.00 0.00 71 ARG A CA 16
ATOM 15305 C C . ARG A 1 57 ? -7.584 13.257 -5.043 1.00 0.00 71 ARG A C 16
ATOM 15306 O O . ARG A 1 57 ? -8.370 13.966 -5.667 1.00 0.00 71 ARG A O 16
ATOM 15323 N N . LEU A 1 58 ? -7.803 12.788 -3.822 1.00 0.00 72 LEU A N 16
ATOM 15324 C CA . LEU A 1 58 ? -9.035 13.093 -3.113 1.00 0.00 72 LEU A CA 16
ATOM 15325 C C . LEU A 1 58 ? -10.188 12.311 -3.747 1.00 0.00 72 LEU A C 16
ATOM 15326 O O . LEU A 1 58 ? -11.080 12.898 -4.356 1.00 0.00 72 LEU A O 16
ATOM 15341 N N . ILE A 1 59 ? -10.132 10.997 -3.579 1.00 0.00 73 ILE A N 16
ATOM 15342 C CA . ILE A 1 59 ? -11.160 10.130 -4.126 1.00 0.00 73 ILE A CA 16
ATOM 15343 C C . ILE A 1 59 ? -12.055 9.628 -2.992 1.00 0.00 73 ILE A C 16
ATOM 15344 O O . ILE A 1 59 ? -13.240 9.373 -3.197 1.00 0.00 73 ILE A O 16
ATOM 15359 N N . GLU A 1 60 ? -11.453 9.500 -1.818 1.00 0.00 74 GLU A N 16
ATOM 15360 C CA . GLU A 1 60 ? -12.180 9.033 -0.651 1.00 0.00 74 GLU A CA 16
ATOM 15361 C C . GLU A 1 60 ? -12.769 7.647 -0.912 1.00 0.00 74 GLU A C 16
ATOM 15362 O O . GLU A 1 60 ? -13.955 7.418 -0.676 1.00 0.00 74 GLU A O 16
ATOM 15373 N N . TYR A 1 61 ? -11.915 6.757 -1.397 1.00 0.00 75 TYR A N 16
ATOM 15374 C CA . TYR A 1 61 ? -12.338 5.398 -1.693 1.00 0.00 75 TYR A CA 16
ATOM 15375 C C . TYR A 1 61 ? -12.518 4.588 -0.408 1.00 0.00 75 TYR A C 16
ATOM 15376 O O . TYR A 1 61 ? -11.811 4.807 0.573 1.00 0.00 75 TYR A O 16
ATOM 15393 N N . LEU A 1 1 ? 9.666 -4.230 -6.276 1.00 0.00 15 LEU A N 17
ATOM 15394 C CA . LEU A 1 1 ? 8.895 -5.258 -6.953 1.00 0.00 15 LEU A CA 17
ATOM 15395 C C . LEU A 1 1 ? 7.671 -5.615 -6.106 1.00 0.00 15 LEU A C 17
ATOM 15396 O O . LEU A 1 1 ? 6.550 -5.240 -6.442 1.00 0.00 15 LEU A O 17
ATOM 15411 N N . ARG A 1 2 ? 7.930 -6.333 -5.024 1.00 0.00 16 ARG A N 17
ATOM 15412 C CA . ARG A 1 2 ? 6.864 -6.743 -4.126 1.00 0.00 16 ARG A CA 17
ATOM 15413 C C . ARG A 1 2 ? 6.092 -5.521 -3.625 1.00 0.00 16 ARG A C 17
ATOM 15414 O O . ARG A 1 2 ? 4.871 -5.455 -3.757 1.00 0.00 16 ARG A O 17
ATOM 15431 N N . GLU A 1 3 ? 6.836 -4.583 -3.057 1.00 0.00 17 GLU A N 17
ATOM 15432 C CA . GLU A 1 3 ? 6.238 -3.365 -2.535 1.00 0.00 17 GLU A CA 17
ATOM 15433 C C . GLU A 1 3 ? 5.527 -2.602 -3.654 1.00 0.00 17 GLU A C 17
ATOM 15434 O O . GLU A 1 3 ? 4.372 -2.204 -3.503 1.00 0.00 17 GLU A O 17
ATOM 15445 N N . ARG A 1 4 ? 6.246 -2.420 -4.753 1.00 0.00 18 ARG A N 17
ATOM 15446 C CA . ARG A 1 4 ? 5.697 -1.711 -5.896 1.00 0.00 18 ARG A CA 17
ATOM 15447 C C . ARG A 1 4 ? 4.408 -2.384 -6.370 1.00 0.00 18 ARG A C 17
ATOM 15448 O O . ARG A 1 4 ? 3.495 -1.714 -6.853 1.00 0.00 18 ARG A O 17
ATOM 15465 N N . GLN A 1 5 ? 4.373 -3.699 -6.217 1.00 0.00 19 GLN A N 17
ATOM 15466 C CA . GLN A 1 5 ? 3.211 -4.470 -6.622 1.00 0.00 19 GLN A CA 17
ATOM 15467 C C . GLN A 1 5 ? 1.989 -4.065 -5.793 1.00 0.00 19 GLN A C 17
ATOM 15468 O O . GLN A 1 5 ? 0.928 -3.779 -6.343 1.00 0.00 19 GLN A O 17
ATOM 15480 N N . VAL A 1 6 ? 2.181 -4.057 -4.482 1.00 0.00 20 VAL A N 17
ATOM 15481 C CA . VAL A 1 6 ? 1.108 -3.693 -3.571 1.00 0.00 20 VAL A CA 17
ATOM 15482 C C . VAL A 1 6 ? 0.796 -2.204 -3.728 1.00 0.00 20 VAL A C 17
ATOM 15483 O O . VAL A 1 6 ? -0.366 -1.820 -3.860 1.00 0.00 20 VAL A O 17
ATOM 15496 N N . LEU A 1 7 ? 1.852 -1.405 -3.710 1.00 0.00 21 LEU A N 17
ATOM 15497 C CA . LEU A 1 7 ? 1.704 0.035 -3.849 1.00 0.00 21 LEU A CA 17
ATOM 15498 C C . LEU A 1 7 ? 0.885 0.340 -5.103 1.00 0.00 21 LEU A C 17
ATOM 15499 O O . LEU A 1 7 ? 0.317 1.424 -5.230 1.00 0.00 21 LEU A O 17
ATOM 15514 N N . LYS A 1 8 ? 0.851 -0.635 -6.001 1.00 0.00 22 LYS A N 17
ATOM 15515 C CA . LYS A 1 8 ? 0.112 -0.484 -7.242 1.00 0.00 22 LYS A CA 17
ATOM 15516 C C . LYS A 1 8 ? -1.383 -0.652 -6.964 1.00 0.00 22 LYS A C 17
ATOM 15517 O O . LYS A 1 8 ? -2.185 0.216 -7.307 1.00 0.00 22 LYS A O 17
ATOM 15531 N N . LEU A 1 9 ? -1.714 -1.776 -6.345 1.00 0.00 23 LEU A N 17
ATOM 15532 C CA . LEU A 1 9 ? -3.099 -2.070 -6.016 1.00 0.00 23 LEU A CA 17
ATOM 15533 C C . LEU A 1 9 ? -3.557 -1.148 -4.885 1.00 0.00 23 LEU A C 17
ATOM 15534 O O . LEU A 1 9 ? -4.660 -0.605 -4.929 1.00 0.00 23 LEU A O 17
ATOM 15549 N N . ILE A 1 10 ? -2.686 -0.998 -3.897 1.00 0.00 24 ILE A N 17
ATOM 15550 C CA . ILE A 1 10 ? -2.988 -0.151 -2.756 1.00 0.00 24 ILE A CA 17
ATOM 15551 C C . ILE A 1 10 ? -3.392 1.239 -3.251 1.00 0.00 24 ILE A C 17
ATOM 15552 O O . ILE A 1 10 ? -4.394 1.795 -2.802 1.00 0.00 24 ILE A O 17
ATOM 15567 N N . ASP A 1 11 ? -2.593 1.762 -4.169 1.00 0.00 25 ASP A N 17
ATOM 15568 C CA . ASP A 1 11 ? -2.855 3.076 -4.730 1.00 0.00 25 ASP A CA 17
ATOM 15569 C C . ASP A 1 11 ? -4.264 3.100 -5.327 1.00 0.00 25 ASP A C 17
ATOM 15570 O O . ASP A 1 11 ? -4.971 4.101 -5.219 1.00 0.00 25 ASP A O 17
ATOM 15579 N N . GLU A 1 12 ? -4.630 1.986 -5.941 1.00 0.00 26 GLU A N 17
ATOM 15580 C CA . GLU A 1 12 ? -5.942 1.865 -6.555 1.00 0.00 26 GLU A CA 17
ATOM 15581 C C . GLU A 1 12 ? -6.956 1.332 -5.539 1.00 0.00 26 GLU A C 17
ATOM 15582 O O . GLU A 1 12 ? -7.962 0.734 -5.918 1.00 0.00 26 GLU A O 17
ATOM 15593 N N . GLY A 1 13 ? -6.656 1.569 -4.271 1.00 0.00 27 GLY A N 17
ATOM 15594 C CA . GLY A 1 13 ? -7.529 1.121 -3.199 1.00 0.00 27 GLY A CA 17
ATOM 15595 C C . GLY A 1 13 ? -7.345 -0.375 -2.932 1.00 0.00 27 GLY A C 17
ATOM 15596 O O . GLY A 1 13 ? -7.405 -1.186 -3.855 1.00 0.00 27 GLY A O 17
ATOM 15600 N N . TYR A 1 14 ? -7.127 -0.695 -1.666 1.00 0.00 28 TYR A N 17
ATOM 15601 C CA . TYR A 1 14 ? -6.934 -2.078 -1.266 1.00 0.00 28 TYR A CA 17
ATOM 15602 C C . TYR A 1 14 ? -6.375 -2.165 0.157 1.00 0.00 28 TYR A C 17
ATOM 15603 O O . TYR A 1 14 ? -5.176 -2.369 0.344 1.00 0.00 28 TYR A O 17
ATOM 15620 N N . THR A 1 15 ? -7.269 -2.006 1.121 1.00 0.00 29 THR A N 17
ATOM 15621 C CA . THR A 1 15 ? -6.880 -2.066 2.519 1.00 0.00 29 THR A CA 17
ATOM 15622 C C . THR A 1 15 ? -5.904 -3.220 2.753 1.00 0.00 29 THR A C 17
ATOM 15623 O O . THR A 1 15 ? -4.699 -3.067 2.565 1.00 0.00 29 THR A O 17
ATOM 15634 N N . ASN A 1 16 ? -6.463 -4.351 3.161 1.00 0.00 30 ASN A N 17
ATOM 15635 C CA . ASN A 1 16 ? -5.658 -5.532 3.424 1.00 0.00 30 ASN A CA 17
ATOM 15636 C C . ASN A 1 16 ? -6.410 -6.774 2.947 1.00 0.00 30 ASN A C 17
ATOM 15637 O O . ASN A 1 16 ? -5.902 -7.535 2.125 1.00 0.00 30 ASN A O 17
ATOM 15647 N N . HIS A 1 17 ? -7.612 -6.940 3.480 1.00 0.00 31 HIS A N 17
ATOM 15648 C CA . HIS A 1 17 ? -8.440 -8.078 3.118 1.00 0.00 31 HIS A CA 17
ATOM 15649 C C . HIS A 1 17 ? -8.426 -8.261 1.599 1.00 0.00 31 HIS A C 17
ATOM 15650 O O . HIS A 1 17 ? -8.539 -9.382 1.105 1.00 0.00 31 HIS A O 17
ATOM 15663 N N . GLY A 1 18 ? -8.287 -7.143 0.901 1.00 0.00 32 GLY A N 17
ATOM 15664 C CA . GLY A 1 18 ? -8.256 -7.167 -0.551 1.00 0.00 32 GLY A CA 17
ATOM 15665 C C . GLY A 1 18 ? -6.875 -7.584 -1.063 1.00 0.00 32 GLY A C 17
ATOM 15666 O O . GLY A 1 18 ? -6.770 -8.351 -2.019 1.00 0.00 32 GLY A O 17
ATOM 15670 N N . ILE A 1 19 ? -5.851 -7.059 -0.405 1.00 0.00 33 ILE A N 17
ATOM 15671 C CA . ILE A 1 19 ? -4.483 -7.367 -0.783 1.00 0.00 33 ILE A CA 17
ATOM 15672 C C . ILE A 1 19 ? -4.224 -8.859 -0.572 1.00 0.00 33 ILE A C 17
ATOM 15673 O O . ILE A 1 19 ? -3.349 -9.438 -1.215 1.00 0.00 33 ILE A O 17
ATOM 15688 N N . SER A 1 20 ? -5.000 -9.440 0.331 1.00 0.00 34 SER A N 17
ATOM 15689 C CA . SER A 1 20 ? -4.866 -10.855 0.633 1.00 0.00 34 SER A CA 17
ATOM 15690 C C . SER A 1 20 ? -5.433 -11.693 -0.514 1.00 0.00 34 SER A C 17
ATOM 15691 O O . SER A 1 20 ? -4.760 -12.586 -1.028 1.00 0.00 34 SER A O 17
ATOM 15698 N N . GLU A 1 21 ? -6.665 -11.374 -0.882 1.00 0.00 35 GLU A N 17
ATOM 15699 C CA . GLU A 1 21 ? -7.331 -12.087 -1.961 1.00 0.00 35 GLU A CA 17
ATOM 15700 C C . GLU A 1 21 ? -6.637 -11.800 -3.294 1.00 0.00 35 GLU A C 17
ATOM 15701 O O . GLU A 1 21 ? -6.806 -12.545 -4.258 1.00 0.00 35 GLU A O 17
ATOM 15712 N N . LYS A 1 22 ? -5.871 -10.720 -3.306 1.00 0.00 36 LYS A N 17
ATOM 15713 C CA . LYS A 1 22 ? -5.150 -10.325 -4.504 1.00 0.00 36 LYS A CA 17
ATOM 15714 C C . LYS A 1 22 ? -3.744 -10.929 -4.471 1.00 0.00 36 LYS A C 17
ATOM 15715 O O . LYS A 1 22 ? -3.345 -11.634 -5.396 1.00 0.00 36 LYS A O 17
ATOM 15729 N N . LEU A 1 23 ? -3.032 -10.628 -3.394 1.00 0.00 37 LEU A N 17
ATOM 15730 C CA . LEU A 1 23 ? -1.679 -11.132 -3.228 1.00 0.00 37 LEU A CA 17
ATOM 15731 C C . LEU A 1 23 ? -1.706 -12.366 -2.325 1.00 0.00 37 LEU A C 17
ATOM 15732 O O . LEU A 1 23 ? -0.759 -12.618 -1.582 1.00 0.00 37 LEU A O 17
ATOM 15747 N N . HIS A 1 24 ? -2.804 -13.104 -2.417 1.00 0.00 38 HIS A N 17
ATOM 15748 C CA . HIS A 1 24 ? -2.967 -14.306 -1.619 1.00 0.00 38 HIS A CA 17
ATOM 15749 C C . HIS A 1 24 ? -2.915 -13.946 -0.131 1.00 0.00 38 HIS A C 17
ATOM 15750 O O . HIS A 1 24 ? -2.128 -13.094 0.277 1.00 0.00 38 HIS A O 17
ATOM 15763 N N . ILE A 1 25 ? -3.765 -14.613 0.636 1.00 0.00 39 ILE A N 17
ATOM 15764 C CA . ILE A 1 25 ? -3.827 -14.373 2.066 1.00 0.00 39 ILE A CA 17
ATOM 15765 C C . ILE A 1 25 ? -2.415 -14.118 2.598 1.00 0.00 39 ILE A C 17
ATOM 15766 O O . ILE A 1 25 ? -1.543 -14.978 2.493 1.00 0.00 39 ILE A O 17
ATOM 15781 N N . SER A 1 26 ? -2.234 -12.929 3.157 1.00 0.00 40 SER A N 17
ATOM 15782 C CA . SER A 1 26 ? -0.944 -12.548 3.704 1.00 0.00 40 SER A CA 17
ATOM 15783 C C . SER A 1 26 ? -1.016 -11.133 4.280 1.00 0.00 40 SER A C 17
ATOM 15784 O O . SER A 1 26 ? -0.119 -10.322 4.058 1.00 0.00 40 SER A O 17
ATOM 15791 N N . ILE A 1 27 ? -2.094 -10.880 5.009 1.00 0.00 41 ILE A N 17
ATOM 15792 C CA . ILE A 1 27 ? -2.296 -9.575 5.617 1.00 0.00 41 ILE A CA 17
ATOM 15793 C C . ILE A 1 27 ? -1.055 -9.201 6.432 1.00 0.00 41 ILE A C 17
ATOM 15794 O O . ILE A 1 27 ? -0.634 -8.045 6.431 1.00 0.00 41 ILE A O 17
ATOM 15809 N N . LYS A 1 28 ? -0.506 -10.200 7.107 1.00 0.00 42 LYS A N 17
ATOM 15810 C CA . LYS A 1 28 ? 0.677 -9.990 7.924 1.00 0.00 42 LYS A CA 17
ATOM 15811 C C . LYS A 1 28 ? 1.842 -9.567 7.028 1.00 0.00 42 LYS A C 17
ATOM 15812 O O . LYS A 1 28 ? 2.568 -8.627 7.349 1.00 0.00 42 LYS A O 17
ATOM 15826 N N . THR A 1 29 ? 1.985 -10.281 5.921 1.00 0.00 43 THR A N 17
ATOM 15827 C CA . THR A 1 29 ? 3.050 -9.991 4.976 1.00 0.00 43 THR A CA 17
ATOM 15828 C C . THR A 1 29 ? 3.024 -8.513 4.581 1.00 0.00 43 THR A C 17
ATOM 15829 O O . THR A 1 29 ? 4.073 -7.904 4.377 1.00 0.00 43 THR A O 17
ATOM 15840 N N . VAL A 1 30 ? 1.816 -7.981 4.485 1.00 0.00 44 VAL A N 17
ATOM 15841 C CA . VAL A 1 30 ? 1.640 -6.586 4.117 1.00 0.00 44 VAL A CA 17
ATOM 15842 C C . VAL A 1 30 ? 2.236 -5.696 5.210 1.00 0.00 44 VAL A C 17
ATOM 15843 O O . VAL A 1 30 ? 2.842 -4.667 4.916 1.00 0.00 44 VAL A O 17
ATOM 15856 N N . GLU A 1 31 ? 2.043 -6.125 6.449 1.00 0.00 45 GLU A N 17
ATOM 15857 C CA . GLU A 1 31 ? 2.553 -5.381 7.586 1.00 0.00 45 GLU A CA 17
ATOM 15858 C C . GLU A 1 31 ? 4.038 -5.068 7.393 1.00 0.00 45 GLU A C 17
ATOM 15859 O O . GLU A 1 31 ? 4.469 -3.935 7.600 1.00 0.00 45 GLU A O 17
ATOM 15870 N N . THR A 1 32 ? 4.780 -6.092 6.998 1.00 0.00 46 THR A N 17
ATOM 15871 C CA . THR A 1 32 ? 6.208 -5.941 6.775 1.00 0.00 46 THR A CA 17
ATOM 15872 C C . THR A 1 32 ? 6.466 -5.228 5.447 1.00 0.00 46 THR A C 17
ATOM 15873 O O . THR A 1 32 ? 7.277 -4.305 5.380 1.00 0.00 46 THR A O 17
ATOM 15884 N N . HIS A 1 33 ? 5.762 -5.683 4.421 1.00 0.00 47 HIS A N 17
ATOM 15885 C CA . HIS A 1 33 ? 5.906 -5.100 3.097 1.00 0.00 47 HIS A CA 17
ATOM 15886 C C . HIS A 1 33 ? 5.728 -3.582 3.182 1.00 0.00 47 HIS A C 17
ATOM 15887 O O . HIS A 1 33 ? 6.466 -2.831 2.548 1.00 0.00 47 HIS A O 17
ATOM 15900 N N . ARG A 1 34 ? 4.745 -3.177 3.973 1.00 0.00 48 ARG A N 17
ATOM 15901 C CA . ARG A 1 34 ? 4.461 -1.764 4.149 1.00 0.00 48 ARG A CA 17
ATOM 15902 C C . ARG A 1 34 ? 5.695 -1.039 4.693 1.00 0.00 48 ARG A C 17
ATOM 15903 O O . ARG A 1 34 ? 6.180 -0.088 4.081 1.00 0.00 48 ARG A O 17
ATOM 15920 N N . MET A 1 35 ? 6.165 -1.516 5.836 1.00 0.00 49 MET A N 17
ATOM 15921 C CA . MET A 1 35 ? 7.331 -0.925 6.469 1.00 0.00 49 MET A CA 17
ATOM 15922 C C . MET A 1 35 ? 8.404 -0.583 5.432 1.00 0.00 49 MET A C 17
ATOM 15923 O O . MET A 1 35 ? 9.166 0.365 5.613 1.00 0.00 49 MET A O 17
ATOM 15935 N N . ASN A 1 36 ? 8.428 -1.373 4.370 1.00 0.00 50 ASN A N 17
ATOM 15936 C CA . ASN A 1 36 ? 9.392 -1.166 3.304 1.00 0.00 50 ASN A CA 17
ATOM 15937 C C . ASN A 1 36 ? 8.866 -0.097 2.344 1.00 0.00 50 ASN A C 17
ATOM 15938 O O . ASN A 1 36 ? 9.608 0.791 1.929 1.00 0.00 50 ASN A O 17
ATOM 15948 N N . MET A 1 37 ? 7.586 -0.217 2.020 1.00 0.00 51 MET A N 17
ATOM 15949 C CA . MET A 1 37 ? 6.951 0.728 1.117 1.00 0.00 51 MET A CA 17
ATOM 15950 C C . MET A 1 37 ? 7.043 2.155 1.662 1.00 0.00 51 MET A C 17
ATOM 15951 O O . MET A 1 37 ? 6.994 3.118 0.901 1.00 0.00 51 MET A O 17
ATOM 15963 N N . MET A 1 38 ? 7.176 2.243 2.978 1.00 0.00 52 MET A N 17
ATOM 15964 C CA . MET A 1 38 ? 7.276 3.536 3.633 1.00 0.00 52 MET A CA 17
ATOM 15965 C C . MET A 1 38 ? 8.696 4.096 3.530 1.00 0.00 52 MET A C 17
ATOM 15966 O O . MET A 1 38 ? 8.885 5.249 3.144 1.00 0.00 52 MET A O 17
ATOM 15978 N N . ARG A 1 39 ? 9.656 3.253 3.878 1.00 0.00 53 ARG A N 17
ATOM 15979 C CA . ARG A 1 39 ? 11.054 3.649 3.828 1.00 0.00 53 ARG A CA 17
ATOM 15980 C C . ARG A 1 39 ? 11.519 3.772 2.376 1.00 0.00 53 ARG A C 17
ATOM 15981 O O . ARG A 1 39 ? 12.670 4.120 2.117 1.00 0.00 53 ARG A O 17
ATOM 15998 N N . LYS A 1 40 ? 10.600 3.480 1.467 1.00 0.00 54 LYS A N 17
ATOM 15999 C CA . LYS A 1 40 ? 10.902 3.553 0.048 1.00 0.00 54 LYS A CA 17
ATOM 16000 C C . LYS A 1 40 ? 10.560 4.952 -0.471 1.00 0.00 54 LYS A C 17
ATOM 16001 O O . LYS A 1 40 ? 11.438 5.677 -0.934 1.00 0.00 54 LYS A O 17
ATOM 16015 N N . LEU A 1 41 ? 9.282 5.286 -0.374 1.00 0.00 55 LEU A N 17
ATOM 16016 C CA . LEU A 1 41 ? 8.813 6.585 -0.829 1.00 0.00 55 LEU A CA 17
ATOM 16017 C C . LEU A 1 41 ? 8.872 7.579 0.334 1.00 0.00 55 LEU A C 17
ATOM 16018 O O . LEU A 1 41 ? 8.691 8.780 0.139 1.00 0.00 55 LEU A O 17
ATOM 16033 N N . GLN A 1 42 ? 9.127 7.041 1.518 1.00 0.00 56 GLN A N 17
ATOM 16034 C CA . GLN A 1 42 ? 9.213 7.865 2.711 1.00 0.00 56 GLN A CA 17
ATOM 16035 C C . GLN A 1 42 ? 7.830 8.402 3.084 1.00 0.00 56 GLN A C 17
ATOM 16036 O O . GLN A 1 42 ? 7.617 9.614 3.110 1.00 0.00 56 GLN A O 17
ATOM 16048 N N . VAL A 1 43 ? 6.926 7.475 3.367 1.00 0.00 57 VAL A N 17
ATOM 16049 C CA . VAL A 1 43 ? 5.570 7.841 3.738 1.00 0.00 57 VAL A CA 17
ATOM 16050 C C . VAL A 1 43 ? 5.268 7.307 5.140 1.00 0.00 57 VAL A C 17
ATOM 16051 O O . VAL A 1 43 ? 5.850 6.310 5.567 1.00 0.00 57 VAL A O 17
ATOM 16064 N N . HIS A 1 44 ? 4.361 7.994 5.817 1.00 0.00 58 HIS A N 17
ATOM 16065 C CA . HIS A 1 44 ? 3.975 7.602 7.162 1.00 0.00 58 HIS A CA 17
ATOM 16066 C C . HIS A 1 44 ? 3.521 6.141 7.160 1.00 0.00 58 HIS A C 17
ATOM 16067 O O . HIS A 1 44 ? 4.281 5.251 7.537 1.00 0.00 58 HIS A O 17
ATOM 16080 N N . LYS A 1 45 ? 2.284 5.939 6.731 1.00 0.00 59 LYS A N 17
ATOM 16081 C CA . LYS A 1 45 ? 1.719 4.601 6.675 1.00 0.00 59 LYS A CA 17
ATOM 16082 C C . LYS A 1 45 ? 1.148 4.352 5.279 1.00 0.00 59 LYS A C 17
ATOM 16083 O O . LYS A 1 45 ? 1.673 4.859 4.289 1.00 0.00 59 LYS A O 17
ATOM 16097 N N . VAL A 1 46 ? 0.079 3.569 5.242 1.00 0.00 60 VAL A N 17
ATOM 16098 C CA . VAL A 1 46 ? -0.571 3.247 3.983 1.00 0.00 60 VAL A CA 17
ATOM 16099 C C . VAL A 1 46 ? -1.423 4.436 3.533 1.00 0.00 60 VAL A C 17
ATOM 16100 O O . VAL A 1 46 ? -1.552 4.694 2.338 1.00 0.00 60 VAL A O 17
ATOM 16113 N N . THR A 1 47 ? -1.980 5.127 4.516 1.00 0.00 61 THR A N 17
ATOM 16114 C CA . THR A 1 47 ? -2.816 6.282 4.235 1.00 0.00 61 THR A CA 17
ATOM 16115 C C . THR A 1 47 ? -2.003 7.374 3.538 1.00 0.00 61 THR A C 17
ATOM 16116 O O . THR A 1 47 ? -2.342 7.796 2.434 1.00 0.00 61 THR A O 17
ATOM 16127 N N . GLU A 1 48 ? -0.942 7.799 4.210 1.00 0.00 62 GLU A N 17
ATOM 16128 C CA . GLU A 1 48 ? -0.076 8.831 3.667 1.00 0.00 62 GLU A CA 17
ATOM 16129 C C . GLU A 1 48 ? 0.578 8.349 2.371 1.00 0.00 62 GLU A C 17
ATOM 16130 O O . GLU A 1 48 ? 0.765 9.129 1.439 1.00 0.00 62 GLU A O 17
ATOM 16141 N N . LEU A 1 49 ? 0.910 7.066 2.355 1.00 0.00 63 LEU A N 17
ATOM 16142 C CA . LEU A 1 49 ? 1.540 6.471 1.190 1.00 0.00 63 LEU A CA 17
ATOM 16143 C C . LEU A 1 49 ? 0.576 6.541 0.003 1.00 0.00 63 LEU A C 17
ATOM 16144 O O . LEU A 1 49 ? 0.977 6.893 -1.105 1.00 0.00 63 LEU A O 17
ATOM 16159 N N . LEU A 1 50 ? -0.674 6.198 0.276 1.00 0.00 64 LEU A N 17
ATOM 16160 C CA . LEU A 1 50 ? -1.697 6.218 -0.755 1.00 0.00 64 LEU A CA 17
ATOM 16161 C C . LEU A 1 50 ? -1.670 7.570 -1.468 1.00 0.00 64 LEU A C 17
ATOM 16162 O O . LEU A 1 50 ? -1.797 7.635 -2.691 1.00 0.00 64 LEU A O 17
ATOM 16177 N N . ASN A 1 51 ? -1.503 8.619 -0.676 1.00 0.00 65 ASN A N 17
ATOM 16178 C CA . ASN A 1 51 ? -1.457 9.966 -1.217 1.00 0.00 65 ASN A CA 17
ATOM 16179 C C . ASN A 1 51 ? -0.193 10.130 -2.063 1.00 0.00 65 ASN A C 17
ATOM 16180 O O . ASN A 1 51 ? -0.158 10.946 -2.982 1.00 0.00 65 ASN A O 17
ATOM 16190 N N . CYS A 1 52 ? 0.815 9.340 -1.720 1.00 0.00 66 CYS A N 17
ATOM 16191 C CA . CYS A 1 52 ? 2.078 9.388 -2.437 1.00 0.00 66 CYS A CA 17
ATOM 16192 C C . CYS A 1 52 ? 1.855 8.829 -3.843 1.00 0.00 66 CYS A C 17
ATOM 16193 O O . CYS A 1 52 ? 2.470 9.291 -4.803 1.00 0.00 66 CYS A O 17
ATOM 16200 N N . ALA A 1 53 ? 0.972 7.844 -3.921 1.00 0.00 67 ALA A N 17
ATOM 16201 C CA . ALA A 1 53 ? 0.659 7.218 -5.193 1.00 0.00 67 ALA A CA 17
ATOM 16202 C C . ALA A 1 53 ? -0.476 7.988 -5.871 1.00 0.00 67 ALA A C 17
ATOM 16203 O O . ALA A 1 53 ? -0.385 8.327 -7.049 1.00 0.00 67 ALA A O 17
ATOM 16210 N N . ARG A 1 54 ? -1.521 8.244 -5.096 1.00 0.00 68 ARG A N 17
ATOM 16211 C CA . ARG A 1 54 ? -2.672 8.968 -5.606 1.00 0.00 68 ARG A CA 17
ATOM 16212 C C . ARG A 1 54 ? -2.298 10.422 -5.899 1.00 0.00 68 ARG A C 17
ATOM 16213 O O . ARG A 1 54 ? -2.491 10.904 -7.014 1.00 0.00 68 ARG A O 17
ATOM 16230 N N . ARG A 1 55 ? -1.767 11.080 -4.879 1.00 0.00 69 ARG A N 17
ATOM 16231 C CA . ARG A 1 55 ? -1.363 12.469 -5.013 1.00 0.00 69 ARG A CA 17
ATOM 16232 C C . ARG A 1 55 ? -2.582 13.351 -5.292 1.00 0.00 69 ARG A C 17
ATOM 16233 O O . ARG A 1 55 ? -2.623 14.058 -6.298 1.00 0.00 69 ARG A O 17
ATOM 16250 N N . MET A 1 56 ? -3.542 13.283 -4.383 1.00 0.00 70 MET A N 17
ATOM 16251 C CA . MET A 1 56 ? -4.758 14.067 -4.518 1.00 0.00 70 MET A CA 17
ATOM 16252 C C . MET A 1 56 ? -5.006 14.914 -3.269 1.00 0.00 70 MET A C 17
ATOM 16253 O O . MET A 1 56 ? -4.861 16.136 -3.305 1.00 0.00 70 MET A O 17
ATOM 16265 N N . ARG A 1 57 ? -5.375 14.234 -2.194 1.00 0.00 71 ARG A N 17
ATOM 16266 C CA . ARG A 1 57 ? -5.643 14.910 -0.937 1.00 0.00 71 ARG A CA 17
ATOM 16267 C C . ARG A 1 57 ? -5.821 13.888 0.188 1.00 0.00 71 ARG A C 17
ATOM 16268 O O . ARG A 1 57 ? -4.995 13.810 1.097 1.00 0.00 71 ARG A O 17
ATOM 16285 N N . LEU A 1 58 ? -6.903 13.131 0.090 1.00 0.00 72 LEU A N 17
ATOM 16286 C CA . LEU A 1 58 ? -7.200 12.118 1.088 1.00 0.00 72 LEU A CA 17
ATOM 16287 C C . LEU A 1 58 ? -7.302 10.751 0.407 1.00 0.00 72 LEU A C 17
ATOM 16288 O O . LEU A 1 58 ? -6.405 9.921 0.536 1.00 0.00 72 LEU A O 17
ATOM 16303 N N . ILE A 1 59 ? -8.404 10.561 -0.304 1.00 0.00 73 ILE A N 17
ATOM 16304 C CA . ILE A 1 59 ? -8.636 9.311 -1.006 1.00 0.00 73 ILE A CA 17
ATOM 16305 C C . ILE A 1 59 ? -8.950 8.211 0.010 1.00 0.00 73 ILE A C 17
ATOM 16306 O O . ILE A 1 59 ? -8.180 7.263 0.164 1.00 0.00 73 ILE A O 17
ATOM 16321 N N . GLU A 1 60 ? -10.083 8.373 0.677 1.00 0.00 74 GLU A N 17
ATOM 16322 C CA . GLU A 1 60 ? -10.510 7.405 1.674 1.00 0.00 74 GLU A CA 17
ATOM 16323 C C . GLU A 1 60 ? -10.878 6.081 1.005 1.00 0.00 74 GLU A C 17
ATOM 16324 O O . GLU A 1 60 ? -10.912 5.039 1.659 1.00 0.00 74 GLU A O 17
ATOM 16335 N N . TYR A 1 61 ? -11.144 6.162 -0.290 1.00 0.00 75 TYR A N 17
ATOM 16336 C CA . TYR A 1 61 ? -11.509 4.981 -1.056 1.00 0.00 75 TYR A CA 17
ATOM 16337 C C . TYR A 1 61 ? -12.468 4.090 -0.265 1.00 0.00 75 TYR A C 17
ATOM 16338 O O . TYR A 1 61 ? -13.258 3.351 -0.849 1.00 0.00 75 TYR A O 17
ATOM 16355 N N . LEU A 1 1 ? 6.911 -2.186 -7.990 1.00 0.00 15 LEU A N 18
ATOM 16356 C CA . LEU A 1 1 ? 6.337 -3.391 -8.563 1.00 0.00 15 LEU A CA 18
ATOM 16357 C C . LEU A 1 1 ? 5.499 -4.107 -7.502 1.00 0.00 15 LEU A C 18
ATOM 16358 O O . LEU A 1 1 ? 4.277 -4.190 -7.624 1.00 0.00 15 LEU A O 18
ATOM 16373 N N . ARG A 1 2 ? 6.187 -4.604 -6.486 1.00 0.00 16 ARG A N 18
ATOM 16374 C CA . ARG A 1 2 ? 5.522 -5.309 -5.404 1.00 0.00 16 ARG A CA 18
ATOM 16375 C C . ARG A 1 2 ? 4.674 -4.338 -4.579 1.00 0.00 16 ARG A C 18
ATOM 16376 O O . ARG A 1 2 ? 3.517 -4.624 -4.275 1.00 0.00 16 ARG A O 18
ATOM 16393 N N . GLU A 1 3 ? 5.282 -3.209 -4.244 1.00 0.00 17 GLU A N 18
ATOM 16394 C CA . GLU A 1 3 ? 4.597 -2.195 -3.461 1.00 0.00 17 GLU A CA 18
ATOM 16395 C C . GLU A 1 3 ? 3.704 -1.342 -4.364 1.00 0.00 17 GLU A C 18
ATOM 16396 O O . GLU A 1 3 ? 2.736 -0.742 -3.898 1.00 0.00 17 GLU A O 18
ATOM 16407 N N . ARG A 1 4 ? 4.060 -1.315 -5.640 1.00 0.00 18 ARG A N 18
ATOM 16408 C CA . ARG A 1 4 ? 3.303 -0.545 -6.612 1.00 0.00 18 ARG A CA 18
ATOM 16409 C C . ARG A 1 4 ? 1.923 -1.171 -6.826 1.00 0.00 18 ARG A C 18
ATOM 16410 O O . ARG A 1 4 ? 0.946 -0.463 -7.065 1.00 0.00 18 ARG A O 18
ATOM 16427 N N . GLN A 1 5 ? 1.887 -2.493 -6.735 1.00 0.00 19 GLN A N 18
ATOM 16428 C CA . GLN A 1 5 ? 0.644 -3.221 -6.915 1.00 0.00 19 GLN A CA 18
ATOM 16429 C C . GLN A 1 5 ? -0.220 -3.118 -5.657 1.00 0.00 19 GLN A C 18
ATOM 16430 O O . GLN A 1 5 ? -1.437 -2.958 -5.746 1.00 0.00 19 GLN A O 18
ATOM 16442 N N . VAL A 1 6 ? 0.442 -3.215 -4.513 1.00 0.00 20 VAL A N 18
ATOM 16443 C CA . VAL A 1 6 ? -0.250 -3.132 -3.239 1.00 0.00 20 VAL A CA 18
ATOM 16444 C C . VAL A 1 6 ? -0.596 -1.673 -2.943 1.00 0.00 20 VAL A C 18
ATOM 16445 O O . VAL A 1 6 ? -1.749 -1.349 -2.657 1.00 0.00 20 VAL A O 18
ATOM 16458 N N . LEU A 1 7 ? 0.421 -0.828 -3.021 1.00 0.00 21 LEU A N 18
ATOM 16459 C CA . LEU A 1 7 ? 0.239 0.590 -2.766 1.00 0.00 21 LEU A CA 18
ATOM 16460 C C . LEU A 1 7 ? -0.943 1.105 -3.589 1.00 0.00 21 LEU A C 18
ATOM 16461 O O . LEU A 1 7 ? -1.679 1.985 -3.145 1.00 0.00 21 LEU A O 18
ATOM 16476 N N . LYS A 1 8 ? -1.092 0.532 -4.775 1.00 0.00 22 LYS A N 18
ATOM 16477 C CA . LYS A 1 8 ? -2.173 0.922 -5.664 1.00 0.00 22 LYS A CA 18
ATOM 16478 C C . LYS A 1 8 ? -3.515 0.622 -4.992 1.00 0.00 22 LYS A C 18
ATOM 16479 O O . LYS A 1 8 ? -4.344 1.515 -4.827 1.00 0.00 22 LYS A O 18
ATOM 16493 N N . LEU A 1 9 ? -3.685 -0.638 -4.619 1.00 0.00 23 LEU A N 18
ATOM 16494 C CA . LEU A 1 9 ? -4.911 -1.066 -3.967 1.00 0.00 23 LEU A CA 18
ATOM 16495 C C . LEU A 1 9 ? -4.989 -0.437 -2.575 1.00 0.00 23 LEU A C 18
ATOM 16496 O O . LEU A 1 9 ? -6.044 0.046 -2.167 1.00 0.00 23 LEU A O 18
ATOM 16511 N N . ILE A 1 10 ? -3.859 -0.463 -1.883 1.00 0.00 24 ILE A N 18
ATOM 16512 C CA . ILE A 1 10 ? -3.788 0.099 -0.546 1.00 0.00 24 ILE A CA 18
ATOM 16513 C C . ILE A 1 10 ? -4.386 1.507 -0.556 1.00 0.00 24 ILE A C 18
ATOM 16514 O O . ILE A 1 10 ? -4.894 1.977 0.461 1.00 0.00 24 ILE A O 18
ATOM 16529 N N . ASP A 1 11 ? -4.306 2.141 -1.716 1.00 0.00 25 ASP A N 18
ATOM 16530 C CA . ASP A 1 11 ? -4.832 3.486 -1.871 1.00 0.00 25 ASP A CA 18
ATOM 16531 C C . ASP A 1 11 ? -6.360 3.425 -1.945 1.00 0.00 25 ASP A C 18
ATOM 16532 O O . ASP A 1 11 ? -7.048 4.203 -1.287 1.00 0.00 25 ASP A O 18
ATOM 16541 N N . GLU A 1 12 ? -6.844 2.493 -2.754 1.00 0.00 26 GLU A N 18
ATOM 16542 C CA . GLU A 1 12 ? -8.278 2.321 -2.922 1.00 0.00 26 GLU A CA 18
ATOM 16543 C C . GLU A 1 12 ? -8.929 1.957 -1.586 1.00 0.00 26 GLU A C 18
ATOM 16544 O O . GLU A 1 12 ? -9.869 2.620 -1.150 1.00 0.00 26 GLU A O 18
ATOM 16555 N N . GLY A 1 13 ? -8.403 0.907 -0.974 1.00 0.00 27 GLY A N 18
ATOM 16556 C CA . GLY A 1 13 ? -8.923 0.448 0.303 1.00 0.00 27 GLY A CA 18
ATOM 16557 C C . GLY A 1 13 ? -8.782 -1.069 0.438 1.00 0.00 27 GLY A C 18
ATOM 16558 O O . GLY A 1 13 ? -9.483 -1.823 -0.235 1.00 0.00 27 GLY A O 18
ATOM 16562 N N . TYR A 1 14 ? -7.875 -1.472 1.315 1.00 0.00 28 TYR A N 18
ATOM 16563 C CA . TYR A 1 14 ? -7.634 -2.885 1.547 1.00 0.00 28 TYR A CA 18
ATOM 16564 C C . TYR A 1 14 ? -6.849 -3.103 2.842 1.00 0.00 28 TYR A C 18
ATOM 16565 O O . TYR A 1 14 ? -5.686 -3.503 2.809 1.00 0.00 28 TYR A O 18
ATOM 16582 N N . THR A 1 15 ? -7.517 -2.830 3.954 1.00 0.00 29 THR A N 18
ATOM 16583 C CA . THR A 1 15 ? -6.895 -2.992 5.257 1.00 0.00 29 THR A CA 18
ATOM 16584 C C . THR A 1 15 ? -5.677 -3.912 5.158 1.00 0.00 29 THR A C 18
ATOM 16585 O O . THR A 1 15 ? -4.553 -3.443 4.989 1.00 0.00 29 THR A O 18
ATOM 16596 N N . ASN A 1 16 ? -5.942 -5.206 5.270 1.00 0.00 30 ASN A N 18
ATOM 16597 C CA . ASN A 1 16 ? -4.881 -6.195 5.195 1.00 0.00 30 ASN A CA 18
ATOM 16598 C C . ASN A 1 16 ? -5.442 -7.492 4.608 1.00 0.00 30 ASN A C 18
ATOM 16599 O O . ASN A 1 16 ? -4.878 -8.043 3.662 1.00 0.00 30 ASN A O 18
ATOM 16609 N N . HIS A 1 17 ? -6.543 -7.942 5.192 1.00 0.00 31 HIS A N 18
ATOM 16610 C CA . HIS A 1 17 ? -7.183 -9.165 4.737 1.00 0.00 31 HIS A CA 18
ATOM 16611 C C . HIS A 1 17 ? -7.587 -9.017 3.269 1.00 0.00 31 HIS A C 18
ATOM 16612 O O . HIS A 1 17 ? -7.733 -10.012 2.559 1.00 0.00 31 HIS A O 18
ATOM 16625 N N . GLY A 1 18 ? -7.757 -7.770 2.857 1.00 0.00 32 GLY A N 18
ATOM 16626 C CA . GLY A 1 18 ? -8.141 -7.480 1.487 1.00 0.00 32 GLY A CA 18
ATOM 16627 C C . GLY A 1 18 ? -6.981 -7.746 0.525 1.00 0.00 32 GLY A C 18
ATOM 16628 O O . GLY A 1 18 ? -7.153 -8.423 -0.487 1.00 0.00 32 GLY A O 18
ATOM 16632 N N . ILE A 1 19 ? -5.826 -7.198 0.875 1.00 0.00 33 ILE A N 18
ATOM 16633 C CA . ILE A 1 19 ? -4.639 -7.368 0.055 1.00 0.00 33 ILE A CA 18
ATOM 16634 C C . ILE A 1 19 ? -4.336 -8.859 -0.095 1.00 0.00 33 ILE A C 18
ATOM 16635 O O . ILE A 1 19 ? -3.801 -9.290 -1.115 1.00 0.00 33 ILE A O 18
ATOM 16650 N N . SER A 1 20 ? -4.692 -9.609 0.939 1.00 0.00 34 SER A N 18
ATOM 16651 C CA . SER A 1 20 ? -4.465 -11.044 0.936 1.00 0.00 34 SER A CA 18
ATOM 16652 C C . SER A 1 20 ? -5.380 -11.717 -0.090 1.00 0.00 34 SER A C 18
ATOM 16653 O O . SER A 1 20 ? -4.967 -12.650 -0.778 1.00 0.00 34 SER A O 18
ATOM 16660 N N . GLU A 1 21 ? -6.604 -11.216 -0.162 1.00 0.00 35 GLU A N 18
ATOM 16661 C CA . GLU A 1 21 ? -7.581 -11.758 -1.090 1.00 0.00 35 GLU A CA 18
ATOM 16662 C C . GLU A 1 21 ? -7.438 -11.087 -2.460 1.00 0.00 35 GLU A C 18
ATOM 16663 O O . GLU A 1 21 ? -8.042 -11.529 -3.437 1.00 0.00 35 GLU A O 18
ATOM 16674 N N . LYS A 1 22 ? -6.635 -10.033 -2.485 1.00 0.00 36 LYS A N 18
ATOM 16675 C CA . LYS A 1 22 ? -6.406 -9.299 -3.717 1.00 0.00 36 LYS A CA 18
ATOM 16676 C C . LYS A 1 22 ? -5.195 -9.891 -4.441 1.00 0.00 36 LYS A C 18
ATOM 16677 O O . LYS A 1 22 ? -5.312 -10.365 -5.570 1.00 0.00 36 LYS A O 18
ATOM 16691 N N . LEU A 1 23 ? -4.058 -9.844 -3.762 1.00 0.00 37 LEU A N 18
ATOM 16692 C CA . LEU A 1 23 ? -2.826 -10.371 -4.325 1.00 0.00 37 LEU A CA 18
ATOM 16693 C C . LEU A 1 23 ? -2.726 -11.866 -4.013 1.00 0.00 37 LEU A C 18
ATOM 16694 O O . LEU A 1 23 ? -2.424 -12.667 -4.895 1.00 0.00 37 LEU A O 18
ATOM 16709 N N . HIS A 1 24 ? -2.982 -12.193 -2.755 1.00 0.00 38 HIS A N 18
ATOM 16710 C CA . HIS A 1 24 ? -2.925 -13.576 -2.316 1.00 0.00 38 HIS A CA 18
ATOM 16711 C C . HIS A 1 24 ? -2.599 -13.627 -0.822 1.00 0.00 38 HIS A C 18
ATOM 16712 O O . HIS A 1 24 ? -1.841 -12.799 -0.319 1.00 0.00 38 HIS A O 18
ATOM 16725 N N . ILE A 1 25 ? -3.189 -14.606 -0.154 1.00 0.00 39 ILE A N 18
ATOM 16726 C CA . ILE A 1 25 ? -2.971 -14.777 1.275 1.00 0.00 39 ILE A CA 18
ATOM 16727 C C . ILE A 1 25 ? -1.499 -14.511 1.595 1.00 0.00 39 ILE A C 18
ATOM 16728 O O . ILE A 1 25 ? -0.634 -15.323 1.275 1.00 0.00 39 ILE A O 18
ATOM 16743 N N . SER A 1 26 ? -1.261 -13.370 2.225 1.00 0.00 40 SER A N 18
ATOM 16744 C CA . SER A 1 26 ? 0.092 -12.987 2.594 1.00 0.00 40 SER A CA 18
ATOM 16745 C C . SER A 1 26 ? 0.063 -11.716 3.447 1.00 0.00 40 SER A C 18
ATOM 16746 O O . SER A 1 26 ? 0.894 -10.827 3.271 1.00 0.00 40 SER A O 18
ATOM 16753 N N . ILE A 1 27 ? -0.904 -11.673 4.352 1.00 0.00 41 ILE A N 18
ATOM 16754 C CA . ILE A 1 27 ? -1.053 -10.526 5.232 1.00 0.00 41 ILE A CA 18
ATOM 16755 C C . ILE A 1 27 ? 0.307 -10.174 5.838 1.00 0.00 41 ILE A C 18
ATOM 16756 O O . ILE A 1 27 ? 0.638 -8.998 5.985 1.00 0.00 41 ILE A O 18
ATOM 16771 N N . LYS A 1 28 ? 1.059 -11.213 6.170 1.00 0.00 42 LYS A N 18
ATOM 16772 C CA . LYS A 1 28 ? 2.375 -11.027 6.757 1.00 0.00 42 LYS A CA 18
ATOM 16773 C C . LYS A 1 28 ? 3.285 -10.328 5.744 1.00 0.00 42 LYS A C 18
ATOM 16774 O O . LYS A 1 28 ? 4.056 -9.441 6.107 1.00 0.00 42 LYS A O 18
ATOM 16788 N N . THR A 1 29 ? 3.164 -10.755 4.496 1.00 0.00 43 THR A N 18
ATOM 16789 C CA . THR A 1 29 ? 3.966 -10.182 3.429 1.00 0.00 43 THR A CA 18
ATOM 16790 C C . THR A 1 29 ? 3.743 -8.671 3.347 1.00 0.00 43 THR A C 18
ATOM 16791 O O . THR A 1 29 ? 4.696 -7.904 3.206 1.00 0.00 43 THR A O 18
ATOM 16802 N N . VAL A 1 30 ? 2.478 -8.286 3.437 1.00 0.00 44 VAL A N 18
ATOM 16803 C CA . VAL A 1 30 ? 2.117 -6.879 3.375 1.00 0.00 44 VAL A CA 18
ATOM 16804 C C . VAL A 1 30 ? 2.886 -6.112 4.451 1.00 0.00 44 VAL A C 18
ATOM 16805 O O . VAL A 1 30 ? 3.319 -4.983 4.223 1.00 0.00 44 VAL A O 18
ATOM 16818 N N . GLU A 1 31 ? 3.034 -6.754 5.601 1.00 0.00 45 GLU A N 18
ATOM 16819 C CA . GLU A 1 31 ? 3.744 -6.145 6.713 1.00 0.00 45 GLU A CA 18
ATOM 16820 C C . GLU A 1 31 ? 5.145 -5.710 6.273 1.00 0.00 45 GLU A C 18
ATOM 16821 O O . GLU A 1 31 ? 5.544 -4.569 6.502 1.00 0.00 45 GLU A O 18
ATOM 16832 N N . THR A 1 32 ? 5.851 -6.643 5.651 1.00 0.00 46 THR A N 18
ATOM 16833 C CA . THR A 1 32 ? 7.197 -6.370 5.178 1.00 0.00 46 THR A CA 18
ATOM 16834 C C . THR A 1 32 ? 7.157 -5.465 3.946 1.00 0.00 46 THR A C 18
ATOM 16835 O O . THR A 1 32 ? 7.945 -4.527 3.834 1.00 0.00 46 THR A O 18
ATOM 16846 N N . HIS A 1 33 ? 6.230 -5.778 3.051 1.00 0.00 47 HIS A N 18
ATOM 16847 C CA . HIS A 1 33 ? 6.077 -5.003 1.832 1.00 0.00 47 HIS A CA 18
ATOM 16848 C C . HIS A 1 33 ? 5.927 -3.521 2.180 1.00 0.00 47 HIS A C 18
ATOM 16849 O O . HIS A 1 33 ? 6.528 -2.664 1.533 1.00 0.00 47 HIS A O 18
ATOM 16862 N N . ARG A 1 34 ? 5.124 -3.262 3.202 1.00 0.00 48 ARG A N 18
ATOM 16863 C CA . ARG A 1 34 ? 4.889 -1.899 3.643 1.00 0.00 48 ARG A CA 18
ATOM 16864 C C . ARG A 1 34 ? 6.209 -1.238 4.048 1.00 0.00 48 ARG A C 18
ATOM 16865 O O . ARG A 1 34 ? 6.493 -0.112 3.641 1.00 0.00 48 ARG A O 18
ATOM 16882 N N . MET A 1 35 ? 6.978 -1.965 4.845 1.00 0.00 49 MET A N 18
ATOM 16883 C CA . MET A 1 35 ? 8.260 -1.462 5.309 1.00 0.00 49 MET A CA 18
ATOM 16884 C C . MET A 1 35 ? 9.057 -0.845 4.158 1.00 0.00 49 MET A C 18
ATOM 16885 O O . MET A 1 35 ? 9.732 0.168 4.338 1.00 0.00 49 MET A O 18
ATOM 16897 N N . ASN A 1 36 ? 8.952 -1.480 3.000 1.00 0.00 50 ASN A N 18
ATOM 16898 C CA . ASN A 1 36 ? 9.654 -1.006 1.820 1.00 0.00 50 ASN A CA 18
ATOM 16899 C C . ASN A 1 36 ? 9.077 0.346 1.397 1.00 0.00 50 ASN A C 18
ATOM 16900 O O . ASN A 1 36 ? 9.822 1.267 1.063 1.00 0.00 50 ASN A O 18
ATOM 16910 N N . MET A 1 37 ? 7.755 0.424 1.424 1.00 0.00 51 MET A N 18
ATOM 16911 C CA . MET A 1 37 ? 7.068 1.648 1.049 1.00 0.00 51 MET A CA 18
ATOM 16912 C C . MET A 1 37 ? 7.475 2.807 1.961 1.00 0.00 51 MET A C 18
ATOM 16913 O O . MET A 1 37 ? 7.534 3.955 1.524 1.00 0.00 51 MET A O 18
ATOM 16925 N N . MET A 1 38 ? 7.745 2.465 3.213 1.00 0.00 52 MET A N 18
ATOM 16926 C CA . MET A 1 38 ? 8.144 3.463 4.191 1.00 0.00 52 MET A CA 18
ATOM 16927 C C . MET A 1 38 ? 9.554 3.983 3.899 1.00 0.00 52 MET A C 18
ATOM 16928 O O . MET A 1 38 ? 9.870 5.132 4.205 1.00 0.00 52 MET A O 18
ATOM 16940 N N . ARG A 1 39 ? 10.362 3.113 3.313 1.00 0.00 53 ARG A N 18
ATOM 16941 C CA . ARG A 1 39 ? 11.730 3.471 2.976 1.00 0.00 53 ARG A CA 18
ATOM 16942 C C . ARG A 1 39 ? 11.781 4.138 1.601 1.00 0.00 53 ARG A C 18
ATOM 16943 O O . ARG A 1 39 ? 12.701 4.902 1.311 1.00 0.00 53 ARG A O 18
ATOM 16960 N N . LYS A 1 40 ? 10.781 3.827 0.789 1.00 0.00 54 LYS A N 18
ATOM 16961 C CA . LYS A 1 40 ? 10.701 4.387 -0.550 1.00 0.00 54 LYS A CA 18
ATOM 16962 C C . LYS A 1 40 ? 10.010 5.750 -0.485 1.00 0.00 54 LYS A C 18
ATOM 16963 O O . LYS A 1 40 ? 10.566 6.752 -0.938 1.00 0.00 54 LYS A O 18
ATOM 16977 N N . LEU A 1 41 ? 8.811 5.747 0.078 1.00 0.00 55 LEU A N 18
ATOM 16978 C CA . LEU A 1 41 ? 8.041 6.972 0.206 1.00 0.00 55 LEU A CA 18
ATOM 16979 C C . LEU A 1 41 ? 8.631 7.826 1.329 1.00 0.00 55 LEU A C 18
ATOM 16980 O O . LEU A 1 41 ? 8.381 9.028 1.397 1.00 0.00 55 LEU A O 18
ATOM 16995 N N . GLN A 1 42 ? 9.406 7.171 2.183 1.00 0.00 56 GLN A N 18
ATOM 16996 C CA . GLN A 1 42 ? 10.034 7.856 3.298 1.00 0.00 56 GLN A CA 18
ATOM 16997 C C . GLN A 1 42 ? 8.976 8.325 4.298 1.00 0.00 56 GLN A C 18
ATOM 16998 O O . GLN A 1 42 ? 9.247 9.180 5.139 1.00 0.00 56 GLN A O 18
ATOM 17010 N N . VAL A 1 43 ? 7.792 7.743 4.174 1.00 0.00 57 VAL A N 18
ATOM 17011 C CA . VAL A 1 43 ? 6.690 8.090 5.056 1.00 0.00 57 VAL A CA 18
ATOM 17012 C C . VAL A 1 43 ? 6.920 7.450 6.427 1.00 0.00 57 VAL A C 18
ATOM 17013 O O . VAL A 1 43 ? 8.024 7.509 6.967 1.00 0.00 57 VAL A O 18
ATOM 17026 N N . HIS A 1 44 ? 5.859 6.853 6.950 1.00 0.00 58 HIS A N 18
ATOM 17027 C CA . HIS A 1 44 ? 5.932 6.203 8.247 1.00 0.00 58 HIS A CA 18
ATOM 17028 C C . HIS A 1 44 ? 5.375 4.782 8.140 1.00 0.00 58 HIS A C 18
ATOM 17029 O O . HIS A 1 44 ? 6.123 3.808 8.222 1.00 0.00 58 HIS A O 18
ATOM 17042 N N . LYS A 1 45 ? 4.063 4.706 7.959 1.00 0.00 59 LYS A N 18
ATOM 17043 C CA . LYS A 1 45 ? 3.397 3.421 7.841 1.00 0.00 59 LYS A CA 18
ATOM 17044 C C . LYS A 1 45 ? 2.446 3.453 6.642 1.00 0.00 59 LYS A C 18
ATOM 17045 O O . LYS A 1 45 ? 2.638 4.238 5.714 1.00 0.00 59 LYS A O 18
ATOM 17059 N N . VAL A 1 46 ? 1.443 2.590 6.700 1.00 0.00 60 VAL A N 18
ATOM 17060 C CA . VAL A 1 46 ? 0.461 2.509 5.631 1.00 0.00 60 VAL A CA 18
ATOM 17061 C C . VAL A 1 46 ? -0.439 3.746 5.678 1.00 0.00 60 VAL A C 18
ATOM 17062 O O . VAL A 1 46 ? -0.928 4.201 4.645 1.00 0.00 60 VAL A O 18
ATOM 17075 N N . THR A 1 47 ? -0.633 4.252 6.887 1.00 0.00 61 THR A N 18
ATOM 17076 C CA . THR A 1 47 ? -1.467 5.426 7.082 1.00 0.00 61 THR A CA 18
ATOM 17077 C C . THR A 1 47 ? -0.842 6.643 6.399 1.00 0.00 61 THR A C 18
ATOM 17078 O O . THR A 1 47 ? -1.457 7.252 5.524 1.00 0.00 61 THR A O 18
ATOM 17089 N N . GLU A 1 48 ? 0.372 6.962 6.822 1.00 0.00 62 GLU A N 18
ATOM 17090 C CA . GLU A 1 48 ? 1.087 8.096 6.262 1.00 0.00 62 GLU A CA 18
ATOM 17091 C C . GLU A 1 48 ? 1.218 7.944 4.745 1.00 0.00 62 GLU A C 18
ATOM 17092 O O . GLU A 1 48 ? 1.023 8.905 4.002 1.00 0.00 62 GLU A O 18
ATOM 17103 N N . LEU A 1 49 ? 1.545 6.730 4.331 1.00 0.00 63 LEU A N 18
ATOM 17104 C CA . LEU A 1 49 ? 1.705 6.439 2.916 1.00 0.00 63 LEU A CA 18
ATOM 17105 C C . LEU A 1 49 ? 0.363 6.627 2.206 1.00 0.00 63 LEU A C 18
ATOM 17106 O O . LEU A 1 49 ? 0.305 7.202 1.121 1.00 0.00 63 LEU A O 18
ATOM 17121 N N . LEU A 1 50 ? -0.685 6.132 2.849 1.00 0.00 64 LEU A N 18
ATOM 17122 C CA . LEU A 1 50 ? -2.023 6.240 2.294 1.00 0.00 64 LEU A CA 18
ATOM 17123 C C . LEU A 1 50 ? -2.272 7.682 1.849 1.00 0.00 64 LEU A C 18
ATOM 17124 O O . LEU A 1 50 ? -2.948 7.919 0.850 1.00 0.00 64 LEU A O 18
ATOM 17139 N N . ASN A 1 51 ? -1.714 8.609 2.614 1.00 0.00 65 ASN A N 18
ATOM 17140 C CA . ASN A 1 51 ? -1.867 10.021 2.312 1.00 0.00 65 ASN A CA 18
ATOM 17141 C C . ASN A 1 51 ? -0.989 10.379 1.111 1.00 0.00 65 ASN A C 18
ATOM 17142 O O . ASN A 1 51 ? -1.331 11.267 0.331 1.00 0.00 65 ASN A O 18
ATOM 17152 N N . CYS A 1 52 ? 0.124 9.670 0.999 1.00 0.00 66 CYS A N 18
ATOM 17153 C CA . CYS A 1 52 ? 1.052 9.901 -0.095 1.00 0.00 66 CYS A CA 18
ATOM 17154 C C . CYS A 1 52 ? 0.299 9.713 -1.412 1.00 0.00 66 CYS A C 18
ATOM 17155 O O . CYS A 1 52 ? 0.282 10.608 -2.257 1.00 0.00 66 CYS A O 18
ATOM 17162 N N . ALA A 1 53 ? -0.306 8.542 -1.550 1.00 0.00 67 ALA A N 18
ATOM 17163 C CA . ALA A 1 53 ? -1.060 8.224 -2.750 1.00 0.00 67 ALA A CA 18
ATOM 17164 C C . ALA A 1 53 ? -2.296 9.124 -2.826 1.00 0.00 67 ALA A C 18
ATOM 17165 O O . ALA A 1 53 ? -2.542 9.761 -3.849 1.00 0.00 67 ALA A O 18
ATOM 17172 N N . ARG A 1 54 ? -3.039 9.147 -1.730 1.00 0.00 68 ARG A N 18
ATOM 17173 C CA . ARG A 1 54 ? -4.242 9.958 -1.658 1.00 0.00 68 ARG A CA 18
ATOM 17174 C C . ARG A 1 54 ? -3.942 11.394 -2.094 1.00 0.00 68 ARG A C 18
ATOM 17175 O O . ARG A 1 54 ? -4.846 12.130 -2.485 1.00 0.00 68 ARG A O 18
ATOM 17192 N N . ARG A 1 55 ? -2.667 11.749 -2.013 1.00 0.00 69 ARG A N 18
ATOM 17193 C CA . ARG A 1 55 ? -2.236 13.083 -2.395 1.00 0.00 69 ARG A CA 18
ATOM 17194 C C . ARG A 1 55 ? -1.214 13.006 -3.531 1.00 0.00 69 ARG A C 18
ATOM 17195 O O . ARG A 1 55 ? -0.234 13.748 -3.542 1.00 0.00 69 ARG A O 18
ATOM 17212 N N . MET A 1 56 ? -1.480 12.100 -4.463 1.00 0.00 70 MET A N 18
ATOM 17213 C CA . MET A 1 56 ? -0.597 11.915 -5.600 1.00 0.00 70 MET A CA 18
ATOM 17214 C C . MET A 1 56 ? -1.135 12.640 -6.836 1.00 0.00 70 MET A C 18
ATOM 17215 O O . MET A 1 56 ? -0.429 13.437 -7.450 1.00 0.00 70 MET A O 18
ATOM 17227 N N . ARG A 1 57 ? -2.383 12.336 -7.164 1.00 0.00 71 ARG A N 18
ATOM 17228 C CA . ARG A 1 57 ? -3.025 12.949 -8.314 1.00 0.00 71 ARG A CA 18
ATOM 17229 C C . ARG A 1 57 ? -4.547 12.877 -8.172 1.00 0.00 71 ARG A C 18
ATOM 17230 O O . ARG A 1 57 ? -5.192 13.873 -7.847 1.00 0.00 71 ARG A O 18
ATOM 17247 N N . LEU A 1 58 ? -5.078 11.689 -8.424 1.00 0.00 72 LEU A N 18
ATOM 17248 C CA . LEU A 1 58 ? -6.512 11.475 -8.329 1.00 0.00 72 LEU A CA 18
ATOM 17249 C C . LEU A 1 58 ? -6.779 10.151 -7.609 1.00 0.00 72 LEU A C 18
ATOM 17250 O O . LEU A 1 58 ? -7.553 10.104 -6.654 1.00 0.00 72 LEU A O 18
ATOM 17265 N N . ILE A 1 59 ? -6.124 9.108 -8.097 1.00 0.00 73 ILE A N 18
ATOM 17266 C CA . ILE A 1 59 ? -6.281 7.786 -7.513 1.00 0.00 73 ILE A CA 18
ATOM 17267 C C . ILE A 1 59 ? -7.766 7.521 -7.255 1.00 0.00 73 ILE A C 18
ATOM 17268 O O . ILE A 1 59 ? -8.117 6.754 -6.359 1.00 0.00 73 ILE A O 18
ATOM 17283 N N . GLU A 1 60 ? -8.598 8.169 -8.056 1.00 0.00 74 GLU A N 18
ATOM 17284 C CA . GLU A 1 60 ? -10.038 8.013 -7.925 1.00 0.00 74 GLU A CA 18
ATOM 17285 C C . GLU A 1 60 ? -10.453 6.592 -8.308 1.00 0.00 74 GLU A C 18
ATOM 17286 O O . GLU A 1 60 ? -11.058 5.881 -7.506 1.00 0.00 74 GLU A O 18
ATOM 17297 N N . TYR A 1 61 ? -10.113 6.219 -9.533 1.00 0.00 75 TYR A N 18
ATOM 17298 C CA . TYR A 1 61 ? -10.444 4.896 -10.033 1.00 0.00 75 TYR A CA 18
ATOM 17299 C C . TYR A 1 61 ? -11.906 4.549 -9.740 1.00 0.00 75 TYR A C 18
ATOM 17300 O O . TYR A 1 61 ? -12.753 5.437 -9.655 1.00 0.00 75 TYR A O 18
ATOM 17317 N N . LEU A 1 1 ? 9.413 -2.828 -6.502 1.00 0.00 15 LEU A N 19
ATOM 17318 C CA . LEU A 1 1 ? 9.222 -4.178 -7.006 1.00 0.00 15 LEU A CA 19
ATOM 17319 C C . LEU A 1 1 ? 8.201 -4.906 -6.129 1.00 0.00 15 LEU A C 19
ATOM 17320 O O . LEU A 1 1 ? 7.063 -5.122 -6.544 1.00 0.00 15 LEU A O 19
ATOM 17335 N N . ARG A 1 2 ? 8.644 -5.263 -4.933 1.00 0.00 16 ARG A N 19
ATOM 17336 C CA . ARG A 1 2 ? 7.784 -5.962 -3.993 1.00 0.00 16 ARG A CA 19
ATOM 17337 C C . ARG A 1 2 ? 6.737 -5.006 -3.420 1.00 0.00 16 ARG A C 19
ATOM 17338 O O . ARG A 1 2 ? 5.570 -5.367 -3.282 1.00 0.00 16 ARG A O 19
ATOM 17355 N N . GLU A 1 3 ? 7.193 -3.803 -3.101 1.00 0.00 17 GLU A N 19
ATOM 17356 C CA . GLU A 1 3 ? 6.311 -2.792 -2.545 1.00 0.00 17 GLU A CA 19
ATOM 17357 C C . GLU A 1 3 ? 5.560 -2.068 -3.664 1.00 0.00 17 GLU A C 19
ATOM 17358 O O . GLU A 1 3 ? 4.424 -1.635 -3.476 1.00 0.00 17 GLU A O 19
ATOM 17369 N N . ARG A 1 4 ? 6.223 -1.962 -4.806 1.00 0.00 18 ARG A N 19
ATOM 17370 C CA . ARG A 1 4 ? 5.632 -1.299 -5.957 1.00 0.00 18 ARG A CA 19
ATOM 17371 C C . ARG A 1 4 ? 4.393 -2.064 -6.432 1.00 0.00 18 ARG A C 19
ATOM 17372 O O . ARG A 1 4 ? 3.371 -1.459 -6.751 1.00 0.00 18 ARG A O 19
ATOM 17389 N N . GLN A 1 5 ? 4.526 -3.381 -6.462 1.00 0.00 19 GLN A N 19
ATOM 17390 C CA . GLN A 1 5 ? 3.431 -4.234 -6.892 1.00 0.00 19 GLN A CA 19
ATOM 17391 C C . GLN A 1 5 ? 2.279 -4.167 -5.887 1.00 0.00 19 GLN A C 19
ATOM 17392 O O . GLN A 1 5 ? 1.121 -4.029 -6.275 1.00 0.00 19 GLN A O 19
ATOM 17404 N N . VAL A 1 6 ? 2.639 -4.266 -4.616 1.00 0.00 20 VAL A N 19
ATOM 17405 C CA . VAL A 1 6 ? 1.650 -4.218 -3.552 1.00 0.00 20 VAL A CA 19
ATOM 17406 C C . VAL A 1 6 ? 1.112 -2.791 -3.427 1.00 0.00 20 VAL A C 19
ATOM 17407 O O . VAL A 1 6 ? -0.067 -2.591 -3.142 1.00 0.00 20 VAL A O 19
ATOM 17420 N N . LEU A 1 7 ? 2.002 -1.834 -3.648 1.00 0.00 21 LEU A N 19
ATOM 17421 C CA . LEU A 1 7 ? 1.631 -0.434 -3.563 1.00 0.00 21 LEU A CA 19
ATOM 17422 C C . LEU A 1 7 ? 0.570 -0.126 -4.622 1.00 0.00 21 LEU A C 19
ATOM 17423 O O . LEU A 1 7 ? -0.549 0.264 -4.288 1.00 0.00 21 LEU A O 19
ATOM 17438 N N . LYS A 1 8 ? 0.958 -0.314 -5.874 1.00 0.00 22 LYS A N 19
ATOM 17439 C CA . LYS A 1 8 ? 0.053 -0.061 -6.983 1.00 0.00 22 LYS A CA 19
ATOM 17440 C C . LYS A 1 8 ? -1.322 -0.646 -6.657 1.00 0.00 22 LYS A C 19
ATOM 17441 O O . LYS A 1 8 ? -2.348 -0.049 -6.980 1.00 0.00 22 LYS A O 19
ATOM 17455 N N . LEU A 1 9 ? -1.299 -1.807 -6.021 1.00 0.00 23 LEU A N 19
ATOM 17456 C CA . LEU A 1 9 ? -2.532 -2.481 -5.647 1.00 0.00 23 LEU A CA 19
ATOM 17457 C C . LEU A 1 9 ? -3.147 -1.776 -4.437 1.00 0.00 23 LEU A C 19
ATOM 17458 O O . LEU A 1 9 ? -4.297 -1.342 -4.484 1.00 0.00 23 LEU A O 19
ATOM 17473 N N . ILE A 1 10 ? -2.352 -1.681 -3.380 1.00 0.00 24 ILE A N 19
ATOM 17474 C CA . ILE A 1 10 ? -2.804 -1.036 -2.159 1.00 0.00 24 ILE A CA 19
ATOM 17475 C C . ILE A 1 10 ? -3.378 0.342 -2.498 1.00 0.00 24 ILE A C 19
ATOM 17476 O O . ILE A 1 10 ? -4.230 0.859 -1.777 1.00 0.00 24 ILE A O 19
ATOM 17491 N N . ASP A 1 11 ? -2.887 0.898 -3.597 1.00 0.00 25 ASP A N 19
ATOM 17492 C CA . ASP A 1 11 ? -3.340 2.205 -4.040 1.00 0.00 25 ASP A CA 19
ATOM 17493 C C . ASP A 1 11 ? -4.820 2.126 -4.421 1.00 0.00 25 ASP A C 19
ATOM 17494 O O . ASP A 1 11 ? -5.653 2.813 -3.832 1.00 0.00 25 ASP A O 19
ATOM 17503 N N . GLU A 1 12 ? -5.101 1.282 -5.403 1.00 0.00 26 GLU A N 19
ATOM 17504 C CA . GLU A 1 12 ? -6.466 1.104 -5.866 1.00 0.00 26 GLU A CA 19
ATOM 17505 C C . GLU A 1 12 ? -7.394 0.803 -4.688 1.00 0.00 26 GLU A C 19
ATOM 17506 O O . GLU A 1 12 ? -8.606 0.982 -4.787 1.00 0.00 26 GLU A O 19
ATOM 17517 N N . GLY A 1 13 ? -6.789 0.350 -3.600 1.00 0.00 27 GLY A N 19
ATOM 17518 C CA . GLY A 1 13 ? -7.545 0.02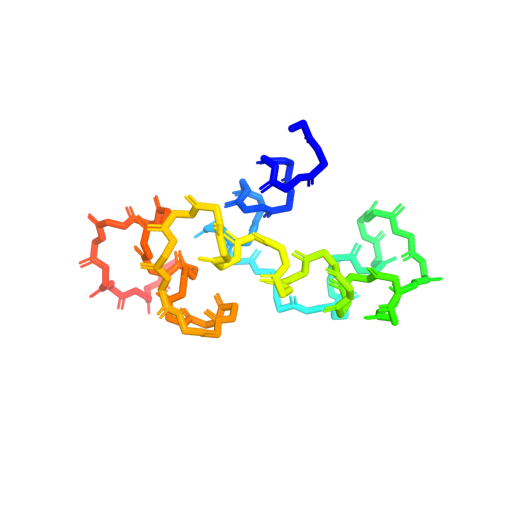4 -2.404 1.00 0.00 27 GLY A CA 19
ATOM 17519 C C . GLY A 1 13 ? -7.034 -1.272 -1.768 1.00 0.00 27 GLY A C 19
ATOM 17520 O O . GLY A 1 13 ? -5.857 -1.606 -1.894 1.00 0.00 27 GLY A O 19
ATOM 17524 N N . TYR A 1 14 ? -7.943 -1.964 -1.100 1.00 0.00 28 TYR A N 19
ATOM 17525 C CA . TYR A 1 14 ? -7.598 -3.215 -0.444 1.00 0.00 28 TYR A CA 19
ATOM 17526 C C . TYR A 1 14 ? -6.765 -2.963 0.812 1.00 0.00 28 TYR A C 19
ATOM 17527 O O . TYR A 1 14 ? -5.570 -3.251 0.837 1.00 0.00 28 TYR A O 19
ATOM 17544 N N . THR A 1 15 ? -7.428 -2.427 1.827 1.00 0.00 29 THR A N 19
ATOM 17545 C CA . THR A 1 15 ? -6.763 -2.133 3.085 1.00 0.00 29 THR A CA 19
ATOM 17546 C C . THR A 1 15 ? -5.720 -3.207 3.401 1.00 0.00 29 THR A C 19
ATOM 17547 O O . THR A 1 15 ? -4.528 -2.914 3.484 1.00 0.00 29 THR A O 19
ATOM 17558 N N . ASN A 1 16 ? -6.206 -4.427 3.568 1.00 0.00 30 ASN A N 19
ATOM 17559 C CA . ASN A 1 16 ? -5.331 -5.547 3.872 1.00 0.00 30 ASN A CA 19
ATOM 17560 C C . ASN A 1 16 ? -6.000 -6.848 3.427 1.00 0.00 30 ASN A C 19
ATOM 17561 O O . ASN A 1 16 ? -5.410 -7.632 2.686 1.00 0.00 30 ASN A O 19
ATOM 17571 N N . HIS A 1 17 ? -7.224 -7.038 3.898 1.00 0.00 31 HIS A N 19
ATOM 17572 C CA . HIS A 1 17 ? -7.980 -8.232 3.558 1.00 0.00 31 HIS A CA 19
ATOM 17573 C C . HIS A 1 17 ? -8.137 -8.323 2.038 1.00 0.00 31 HIS A C 19
ATOM 17574 O O . HIS A 1 17 ? -8.423 -9.394 1.504 1.00 0.00 31 HIS A O 19
ATOM 17587 N N . GLY A 1 18 ? -7.945 -7.185 1.386 1.00 0.00 32 GLY A N 19
ATOM 17588 C CA . GLY A 1 18 ? -8.062 -7.125 -0.061 1.00 0.00 32 GLY A CA 19
ATOM 17589 C C . GLY A 1 18 ? -6.778 -7.608 -0.736 1.00 0.00 32 GLY A C 19
ATOM 17590 O O . GLY A 1 18 ? -6.823 -8.429 -1.650 1.00 0.00 32 GLY A O 19
ATOM 17594 N N . ILE A 1 19 ? -5.661 -7.078 -0.258 1.00 0.00 33 ILE A N 19
ATOM 17595 C CA . ILE A 1 19 ? -4.365 -7.445 -0.804 1.00 0.00 33 ILE A CA 19
ATOM 17596 C C . ILE A 1 19 ? -4.142 -8.946 -0.612 1.00 0.00 33 ILE A C 19
ATOM 17597 O O . ILE A 1 19 ? -3.268 -9.534 -1.247 1.00 0.00 33 ILE A O 19
ATOM 17612 N N . SER A 1 20 ? -4.947 -9.523 0.269 1.00 0.00 34 SER A N 19
ATOM 17613 C CA . SER A 1 20 ? -4.849 -10.945 0.553 1.00 0.00 34 SER A CA 19
ATOM 17614 C C . SER A 1 20 ? -5.654 -11.742 -0.476 1.00 0.00 34 SER A C 19
ATOM 17615 O O . SER A 1 20 ? -5.179 -12.752 -0.993 1.00 0.00 34 SER A O 19
ATOM 17622 N N . GLU A 1 21 ? -6.857 -11.258 -0.742 1.00 0.00 35 GLU A N 19
ATOM 17623 C CA . GLU A 1 21 ? -7.733 -11.912 -1.700 1.00 0.00 35 GLU A CA 19
ATOM 17624 C C . GLU A 1 21 ? -7.383 -11.477 -3.124 1.00 0.00 35 GLU A C 19
ATOM 17625 O O . GLU A 1 21 ? -7.703 -12.171 -4.087 1.00 0.00 35 GLU A O 19
ATOM 17636 N N . LYS A 1 22 ? -6.728 -10.327 -3.213 1.00 0.00 36 LYS A N 19
ATOM 17637 C CA . LYS A 1 22 ? -6.330 -9.791 -4.502 1.00 0.00 36 LYS A CA 19
ATOM 17638 C C . LYS A 1 22 ? -4.925 -10.290 -4.847 1.00 0.00 36 LYS A C 19
ATOM 17639 O O . LYS A 1 22 ? -4.719 -10.900 -5.894 1.00 0.00 36 LYS A O 19
ATOM 17653 N N . LEU A 1 23 ? -3.995 -10.011 -3.945 1.00 0.00 37 LEU A N 19
ATOM 17654 C CA . LEU A 1 23 ? -2.616 -10.425 -4.142 1.00 0.00 37 LEU A CA 19
ATOM 17655 C C . LEU A 1 23 ? -2.468 -11.895 -3.748 1.00 0.00 37 LEU A C 19
ATOM 17656 O O . LEU A 1 23 ? -1.982 -12.707 -4.535 1.00 0.00 37 LEU A O 19
ATOM 17671 N N . HIS A 1 24 ? -2.897 -12.196 -2.531 1.00 0.00 38 HIS A N 19
ATOM 17672 C CA . HIS A 1 24 ? -2.820 -13.555 -2.024 1.00 0.00 38 HIS A CA 19
ATOM 17673 C C . HIS A 1 24 ? -2.816 -13.533 -0.495 1.00 0.00 38 HIS A C 19
ATOM 17674 O O . HIS A 1 24 ? -2.154 -12.696 0.117 1.00 0.00 38 HIS A O 19
ATOM 17687 N N . ILE A 1 25 ? -3.565 -14.462 0.081 1.00 0.00 39 ILE A N 19
ATOM 17688 C CA . ILE A 1 25 ? -3.658 -14.560 1.528 1.00 0.00 39 ILE A CA 19
ATOM 17689 C C . ILE A 1 25 ? -2.273 -14.331 2.138 1.00 0.00 39 ILE A C 19
ATOM 17690 O O . ILE A 1 25 ? -1.420 -15.217 2.102 1.00 0.00 39 ILE A O 19
ATOM 17705 N N . SER A 1 26 ? -2.094 -13.138 2.687 1.00 0.00 40 SER A N 19
ATOM 17706 C CA . SER A 1 26 ? -0.828 -12.781 3.305 1.00 0.00 40 SER A CA 19
ATOM 17707 C C . SER A 1 26 ? -0.903 -11.362 3.869 1.00 0.00 40 SER A C 19
ATOM 17708 O O . SER A 1 26 ? -0.051 -10.526 3.573 1.00 0.00 40 SER A O 19
ATOM 17715 N N . ILE A 1 27 ? -1.932 -11.132 4.672 1.00 0.00 41 ILE A N 19
ATOM 17716 C CA . ILE A 1 27 ? -2.129 -9.827 5.282 1.00 0.00 41 ILE A CA 19
ATOM 17717 C C . ILE A 1 27 ? -0.927 -9.496 6.168 1.00 0.00 41 ILE A C 19
ATOM 17718 O O . ILE A 1 27 ? -0.581 -8.327 6.339 1.00 0.00 41 ILE A O 19
ATOM 17733 N N . LYS A 1 28 ? -0.323 -10.544 6.708 1.00 0.00 42 LYS A N 19
ATOM 17734 C CA . LYS A 1 28 ? 0.833 -10.379 7.572 1.00 0.00 42 LYS A CA 19
ATOM 17735 C C . LYS A 1 28 ? 2.031 -9.929 6.733 1.00 0.00 42 LYS A C 19
ATOM 17736 O O . LYS A 1 28 ? 2.837 -9.114 7.183 1.00 0.00 42 LYS A O 19
ATOM 17750 N N . THR A 1 29 ? 2.112 -10.478 5.531 1.00 0.00 43 THR A N 19
ATOM 17751 C CA . THR A 1 29 ? 3.197 -10.144 4.625 1.00 0.00 43 THR A CA 19
ATOM 17752 C C . THR A 1 29 ? 3.121 -8.670 4.223 1.00 0.00 43 THR A C 19
ATOM 17753 O O . THR A 1 29 ? 4.148 -8.015 4.051 1.00 0.00 43 THR A O 19
ATOM 17764 N N . VAL A 1 30 ? 1.894 -8.189 4.085 1.00 0.00 44 VAL A N 19
ATOM 17765 C CA . VAL A 1 30 ? 1.669 -6.805 3.705 1.00 0.00 44 VAL A CA 19
ATOM 17766 C C . VAL A 1 30 ? 2.118 -5.890 4.847 1.00 0.00 44 VAL A C 19
ATOM 17767 O O . VAL A 1 30 ? 2.568 -4.770 4.608 1.00 0.00 44 VAL A O 19
ATOM 17780 N N . GLU A 1 31 ? 1.979 -6.399 6.061 1.00 0.00 45 GLU A N 19
ATOM 17781 C CA . GLU A 1 31 ? 2.364 -5.642 7.241 1.00 0.00 45 GLU A CA 19
ATOM 17782 C C . GLU A 1 31 ? 3.848 -5.275 7.174 1.00 0.00 45 GLU A C 19
ATOM 17783 O O . GLU A 1 31 ? 4.203 -4.101 7.259 1.00 0.00 45 GLU A O 19
ATOM 17794 N N . THR A 1 32 ? 4.672 -6.301 7.023 1.00 0.00 46 THR A N 19
ATOM 17795 C CA . THR A 1 32 ? 6.109 -6.100 6.944 1.00 0.00 46 THR A CA 19
ATOM 17796 C C . THR A 1 32 ? 6.462 -5.239 5.729 1.00 0.00 46 THR A C 19
ATOM 17797 O O . THR A 1 32 ? 7.377 -4.420 5.789 1.00 0.00 46 THR A O 19
ATOM 17808 N N . HIS A 1 33 ? 5.717 -5.454 4.655 1.00 0.00 47 HIS A N 19
ATOM 17809 C CA . HIS A 1 33 ? 5.940 -4.709 3.428 1.00 0.00 47 HIS A CA 19
ATOM 17810 C C . HIS A 1 33 ? 5.511 -3.253 3.628 1.00 0.00 47 HIS A C 19
ATOM 17811 O O . HIS A 1 33 ? 6.205 -2.334 3.196 1.00 0.00 47 HIS A O 19
ATOM 17824 N N . ARG A 1 34 ? 4.371 -3.089 4.282 1.00 0.00 48 ARG A N 19
ATOM 17825 C CA . ARG A 1 34 ? 3.843 -1.761 4.544 1.00 0.00 48 ARG A CA 19
ATOM 17826 C C . ARG A 1 34 ? 4.951 -0.841 5.058 1.00 0.00 48 ARG A C 19
ATOM 17827 O O . ARG A 1 34 ? 5.048 0.313 4.641 1.00 0.00 48 ARG A O 19
ATOM 17844 N N . MET A 1 35 ? 5.760 -1.386 5.955 1.00 0.00 49 MET A N 19
ATOM 17845 C CA . MET A 1 35 ? 6.858 -0.627 6.530 1.00 0.00 49 MET A CA 19
ATOM 17846 C C . MET A 1 35 ? 7.922 -0.316 5.475 1.00 0.00 49 MET A C 19
ATOM 17847 O O . MET A 1 35 ? 8.425 0.803 5.407 1.00 0.00 49 MET A O 19
ATOM 17859 N N . ASN A 1 36 ? 8.232 -1.328 4.678 1.00 0.00 50 ASN A N 19
ATOM 17860 C CA . ASN A 1 36 ? 9.227 -1.178 3.630 1.00 0.00 50 ASN A CA 19
ATOM 17861 C C . ASN A 1 36 ? 8.902 0.067 2.800 1.00 0.00 50 ASN A C 19
ATOM 17862 O O . ASN A 1 36 ? 9.795 0.843 2.465 1.00 0.00 50 ASN A O 19
ATOM 17872 N N . MET A 1 37 ? 7.622 0.215 2.492 1.00 0.00 51 MET A N 19
ATOM 17873 C CA . MET A 1 37 ? 7.168 1.352 1.708 1.00 0.00 51 MET A CA 19
ATOM 17874 C C . MET A 1 37 ? 7.538 2.670 2.389 1.00 0.00 51 MET A C 19
ATOM 17875 O O . MET A 1 37 ? 8.089 3.568 1.754 1.00 0.00 51 MET A O 19
ATOM 17887 N N . MET A 1 38 ? 7.220 2.746 3.673 1.00 0.00 52 MET A N 19
ATOM 17888 C CA . MET A 1 38 ? 7.510 3.941 4.448 1.00 0.00 52 MET A CA 19
ATOM 17889 C C . MET A 1 38 ? 9.019 4.136 4.608 1.00 0.00 52 MET A C 19
ATOM 17890 O O . MET A 1 38 ? 9.466 5.156 5.131 1.00 0.00 52 MET A O 19
ATOM 17902 N N . ARG A 1 39 ? 9.765 3.142 4.147 1.00 0.00 53 ARG A N 19
ATOM 17903 C CA . ARG A 1 39 ? 11.214 3.191 4.233 1.00 0.00 53 ARG A CA 19
ATOM 17904 C C . ARG A 1 39 ? 11.801 3.813 2.964 1.00 0.00 53 ARG A C 19
ATOM 17905 O O . ARG A 1 39 ? 12.759 4.580 3.031 1.00 0.00 53 ARG A O 19
ATOM 17922 N N . LYS A 1 40 ? 11.200 3.459 1.838 1.00 0.00 54 LYS A N 19
ATOM 17923 C CA . LYS A 1 40 ? 11.650 3.974 0.556 1.00 0.00 54 LYS A CA 19
ATOM 17924 C C . LYS A 1 40 ? 10.882 5.256 0.226 1.00 0.00 54 LYS A C 19
ATOM 17925 O O . LYS A 1 40 ? 11.481 6.273 -0.118 1.00 0.00 54 LYS A O 19
ATOM 17939 N N . LEU A 1 41 ? 9.566 5.165 0.346 1.00 0.00 55 LEU A N 19
ATOM 17940 C CA . LEU A 1 41 ? 8.708 6.305 0.065 1.00 0.00 55 LEU A CA 19
ATOM 17941 C C . LEU A 1 41 ? 8.906 7.365 1.151 1.00 0.00 55 LEU A C 19
ATOM 17942 O O . LEU A 1 41 ? 8.894 8.562 0.865 1.00 0.00 55 LEU A O 19
ATOM 17957 N N . GLN A 1 42 ? 9.081 6.887 2.374 1.00 0.00 56 GLN A N 19
ATOM 17958 C CA . GLN A 1 42 ? 9.280 7.777 3.505 1.00 0.00 56 GLN A CA 19
ATOM 17959 C C . GLN A 1 42 ? 8.015 8.596 3.765 1.00 0.00 56 GLN A C 19
ATOM 17960 O O . GLN A 1 42 ? 8.085 9.708 4.285 1.00 0.00 56 GLN A O 19
ATOM 17972 N N . VAL A 1 43 ? 6.884 8.013 3.394 1.00 0.00 57 VAL A N 19
ATOM 17973 C CA . VAL A 1 43 ? 5.604 8.671 3.581 1.00 0.00 57 VAL A CA 19
ATOM 17974 C C . VAL A 1 43 ? 5.033 8.290 4.948 1.00 0.00 57 VAL A C 19
ATOM 17975 O O . VAL A 1 43 ? 5.767 7.847 5.830 1.00 0.00 57 VAL A O 19
ATOM 17988 N N . HIS A 1 44 ? 3.727 8.476 5.082 1.00 0.00 58 HIS A N 19
ATOM 17989 C CA . HIS A 1 44 ? 3.051 8.155 6.328 1.00 0.00 58 HIS A CA 19
ATOM 17990 C C . HIS A 1 44 ? 2.181 6.912 6.132 1.00 0.00 58 HIS A C 19
ATOM 17991 O O . HIS A 1 44 ? 1.125 6.981 5.504 1.00 0.00 58 HIS A O 19
ATOM 18004 N N . LYS A 1 45 ? 2.655 5.805 6.683 1.00 0.00 59 LYS A N 19
ATOM 18005 C CA . LYS A 1 45 ? 1.934 4.548 6.579 1.00 0.00 59 LYS A CA 19
ATOM 18006 C C . LYS A 1 45 ? 1.510 4.328 5.125 1.00 0.00 59 LYS A C 19
ATOM 18007 O O . LYS A 1 45 ? 1.858 5.116 4.248 1.00 0.00 59 LYS A O 19
ATOM 18021 N N . VAL A 1 46 ? 0.768 3.251 4.915 1.00 0.00 60 VAL A N 19
ATOM 18022 C CA . VAL A 1 46 ? 0.294 2.916 3.583 1.00 0.00 60 VAL A CA 19
ATOM 18023 C C . VAL A 1 46 ? -0.821 3.886 3.185 1.00 0.00 60 VAL A C 19
ATOM 18024 O O . VAL A 1 46 ? -1.096 4.068 2.001 1.00 0.00 60 VAL A O 19
ATOM 18037 N N . THR A 1 47 ? -1.434 4.482 4.197 1.00 0.00 61 THR A N 19
ATOM 18038 C CA . THR A 1 47 ? -2.511 5.428 3.968 1.00 0.00 61 THR A CA 19
ATOM 18039 C C . THR A 1 47 ? -2.044 6.556 3.048 1.00 0.00 61 THR A C 19
ATOM 18040 O O . THR A 1 47 ? -2.689 6.850 2.041 1.00 0.00 61 THR A O 19
ATOM 18051 N N . GLU A 1 48 ? -0.926 7.160 3.424 1.00 0.00 62 GLU A N 19
ATOM 18052 C CA . GLU A 1 48 ? -0.364 8.250 2.644 1.00 0.00 62 GLU A CA 19
ATOM 18053 C C . GLU A 1 48 ? 0.061 7.750 1.261 1.00 0.00 62 GLU A C 19
ATOM 18054 O O . GLU A 1 48 ? 0.160 8.533 0.318 1.00 0.00 62 GLU A O 19
ATOM 18065 N N . LEU A 1 49 ? 0.301 6.449 1.186 1.00 0.00 63 LEU A N 19
ATOM 18066 C CA . LEU A 1 49 ? 0.713 5.835 -0.065 1.00 0.00 63 LEU A CA 19
ATOM 18067 C C . LEU A 1 49 ? -0.449 5.885 -1.059 1.00 0.00 63 LEU A C 19
ATOM 18068 O O . LEU A 1 49 ? -0.257 6.218 -2.227 1.00 0.00 63 LEU A O 19
ATOM 18083 N N . LEU A 1 50 ? -1.629 5.547 -0.559 1.00 0.00 64 LEU A N 19
ATOM 18084 C CA . LEU A 1 50 ? -2.822 5.549 -1.388 1.00 0.00 64 LEU A CA 19
ATOM 18085 C C . LEU A 1 50 ? -3.025 6.946 -1.978 1.00 0.00 64 LEU A C 19
ATOM 18086 O O . LEU A 1 50 ? -3.410 7.083 -3.138 1.00 0.00 64 LEU A O 19
ATOM 18101 N N . ASN A 1 51 ? -2.757 7.947 -1.153 1.00 0.00 65 ASN A N 19
ATOM 18102 C CA . ASN A 1 51 ? -2.907 9.328 -1.578 1.00 0.00 65 ASN A CA 19
ATOM 18103 C C . ASN A 1 51 ? -1.698 9.730 -2.424 1.00 0.00 65 ASN A C 19
ATOM 18104 O O . ASN A 1 51 ? -1.706 10.779 -3.067 1.00 0.00 65 ASN A O 19
ATOM 18114 N N . CYS A 1 52 ? -0.686 8.875 -2.399 1.00 0.00 66 CYS A N 19
ATOM 18115 C CA . CYS A 1 52 ? 0.528 9.128 -3.155 1.00 0.00 66 CYS A CA 19
ATOM 18116 C C . CYS A 1 52 ? 0.332 8.585 -4.572 1.00 0.00 66 CYS A C 19
ATOM 18117 O O . CYS A 1 52 ? 0.405 9.335 -5.543 1.00 0.00 66 CYS A O 19
ATOM 18124 N N . ALA A 1 53 ? 0.089 7.284 -4.644 1.00 0.00 67 ALA A N 19
ATOM 18125 C CA . ALA A 1 53 ? -0.117 6.632 -5.926 1.00 0.00 67 ALA A CA 19
ATOM 18126 C C . ALA A 1 53 ? -1.206 7.376 -6.703 1.00 0.00 67 ALA A C 19
ATOM 18127 O O . ALA A 1 53 ? -1.154 7.452 -7.929 1.00 0.00 67 ALA A O 19
ATOM 18134 N N . ARG A 1 54 ? -2.164 7.906 -5.957 1.00 0.00 68 ARG A N 19
ATOM 18135 C CA . ARG A 1 54 ? -3.261 8.640 -6.560 1.00 0.00 68 ARG A CA 19
ATOM 18136 C C . ARG A 1 54 ? -2.886 10.114 -6.728 1.00 0.00 68 ARG A C 19
ATOM 18137 O O . ARG A 1 54 ? -3.098 10.696 -7.791 1.00 0.00 68 ARG A O 19
ATOM 18154 N N . ARG A 1 55 ? -2.332 10.675 -5.663 1.00 0.00 69 ARG A N 19
ATOM 18155 C CA . ARG A 1 55 ? -1.925 12.070 -5.679 1.00 0.00 69 ARG A CA 19
ATOM 18156 C C . ARG A 1 55 ? -3.130 12.973 -5.954 1.00 0.00 69 ARG A C 19
ATOM 18157 O O . ARG A 1 55 ? -3.075 13.835 -6.830 1.00 0.00 69 ARG A O 19
ATOM 18174 N N . MET A 1 56 ? -4.187 12.743 -5.191 1.00 0.00 70 MET A N 19
ATOM 18175 C CA . MET A 1 56 ? -5.403 13.524 -5.341 1.00 0.00 70 MET A CA 19
ATOM 18176 C C . MET A 1 56 ? -5.366 14.772 -4.457 1.00 0.00 70 MET A C 19
ATOM 18177 O O . MET A 1 56 ? -5.278 15.892 -4.961 1.00 0.00 70 MET A O 19
ATOM 18189 N N . ARG A 1 57 ? -5.434 14.538 -3.155 1.00 0.00 71 ARG A N 19
ATOM 18190 C CA . ARG A 1 57 ? -5.410 15.630 -2.197 1.00 0.00 71 ARG A CA 19
ATOM 18191 C C . ARG A 1 57 ? -5.467 15.083 -0.768 1.00 0.00 71 ARG A C 19
ATOM 18192 O O . ARG A 1 57 ? -4.597 15.380 0.048 1.00 0.00 71 ARG A O 19
ATOM 18209 N N . LEU A 1 58 ? -6.501 14.295 -0.511 1.00 0.00 72 LEU A N 19
ATOM 18210 C CA . LEU A 1 58 ? -6.683 13.703 0.803 1.00 0.00 72 LEU A CA 19
ATOM 18211 C C . LEU A 1 58 ? -7.738 12.599 0.721 1.00 0.00 72 LEU A C 19
ATOM 18212 O O . LEU A 1 58 ? -8.550 12.442 1.631 1.00 0.00 72 LEU A O 19
ATOM 18227 N N . ILE A 1 59 ? -7.693 11.863 -0.380 1.00 0.00 73 ILE A N 19
ATOM 18228 C CA . ILE A 1 59 ? -8.635 10.778 -0.595 1.00 0.00 73 ILE A CA 19
ATOM 18229 C C . ILE A 1 59 ? -8.642 9.864 0.633 1.00 0.00 73 ILE A C 19
ATOM 18230 O O . ILE A 1 59 ? -9.701 9.436 1.087 1.00 0.00 73 ILE A O 19
ATOM 18245 N N . GLU A 1 60 ? -7.446 9.594 1.136 1.00 0.00 74 GLU A N 19
ATOM 18246 C CA . GLU A 1 60 ? -7.301 8.739 2.302 1.00 0.00 74 GLU A CA 19
ATOM 18247 C C . GLU A 1 60 ? -8.004 7.400 2.069 1.00 0.00 74 GLU A C 19
ATOM 18248 O O . GLU A 1 60 ? -8.702 6.900 2.950 1.00 0.00 74 GLU A O 19
ATOM 18259 N N . TYR A 1 61 ? -7.795 6.858 0.879 1.00 0.00 75 TYR A N 19
ATOM 18260 C CA . TYR A 1 61 ? -8.399 5.587 0.519 1.00 0.00 75 TYR A CA 19
ATOM 18261 C C . TYR A 1 61 ? -7.980 4.484 1.494 1.00 0.00 75 TYR A C 19
ATOM 18262 O O . TYR A 1 61 ? -7.113 4.696 2.340 1.00 0.00 75 TYR A O 19
ATOM 18279 N N . LEU A 1 1 ? 9.465 -4.843 -5.887 1.00 0.00 15 LEU A N 20
ATOM 18280 C CA . LEU A 1 1 ? 8.526 -5.814 -6.419 1.00 0.00 15 LEU A CA 20
ATOM 18281 C C . LEU A 1 1 ? 7.283 -5.857 -5.527 1.00 0.00 15 LEU A C 20
ATOM 18282 O O . LEU A 1 1 ? 6.180 -5.554 -5.977 1.00 0.00 15 LEU A O 20
ATOM 18297 N N . ARG A 1 2 ? 7.504 -6.235 -4.277 1.00 0.00 16 ARG A N 20
ATOM 18298 C CA . ARG A 1 2 ? 6.417 -6.321 -3.317 1.00 0.00 16 ARG A CA 20
ATOM 18299 C C . ARG A 1 2 ? 5.766 -4.950 -3.128 1.00 0.00 16 ARG A C 20
ATOM 18300 O O . ARG A 1 2 ? 4.557 -4.803 -3.301 1.00 0.00 16 ARG A O 20
ATOM 18317 N N . GLU A 1 3 ? 6.596 -3.980 -2.776 1.00 0.00 17 GLU A N 20
ATOM 18318 C CA . GLU A 1 3 ? 6.117 -2.625 -2.561 1.00 0.00 17 GLU A CA 20
ATOM 18319 C C . GLU A 1 3 ? 5.656 -2.010 -3.884 1.00 0.00 17 GLU A C 20
ATOM 18320 O O . GLU A 1 3 ? 5.033 -0.949 -3.896 1.00 0.00 17 GLU A O 20
ATOM 18331 N N . ARG A 1 4 ? 5.981 -2.702 -4.967 1.00 0.00 18 ARG A N 20
ATOM 18332 C CA . ARG A 1 4 ? 5.608 -2.235 -6.292 1.00 0.00 18 ARG A CA 20
ATOM 18333 C C . ARG A 1 4 ? 4.223 -2.766 -6.670 1.00 0.00 18 ARG A C 20
ATOM 18334 O O . ARG A 1 4 ? 3.446 -2.072 -7.323 1.00 0.00 18 ARG A O 20
ATOM 18351 N N . GLN A 1 5 ? 3.957 -3.992 -6.245 1.00 0.00 19 GLN A N 20
ATOM 18352 C CA . GLN A 1 5 ? 2.681 -4.624 -6.531 1.00 0.00 19 GLN A CA 20
ATOM 18353 C C . GLN A 1 5 ? 1.662 -4.277 -5.443 1.00 0.00 19 GLN A C 20
ATOM 18354 O O . GLN A 1 5 ? 0.491 -4.046 -5.736 1.00 0.00 19 GLN A O 20
ATOM 18366 N N . VAL A 1 6 ? 2.146 -4.252 -4.210 1.00 0.00 20 VAL A N 20
ATOM 18367 C CA . VAL A 1 6 ? 1.292 -3.937 -3.078 1.00 0.00 20 VAL A CA 20
ATOM 18368 C C . VAL A 1 6 ? 0.873 -2.468 -3.153 1.00 0.00 20 VAL A C 20
ATOM 18369 O O . VAL A 1 6 ? -0.300 -2.143 -2.972 1.00 0.00 20 VAL A O 20
ATOM 18382 N N . LEU A 1 7 ? 1.855 -1.619 -3.418 1.00 0.00 21 LEU A N 20
ATOM 18383 C CA . LEU A 1 7 ? 1.603 -0.191 -3.519 1.00 0.00 21 LEU A CA 20
ATOM 18384 C C . LEU A 1 7 ? 0.582 0.065 -4.629 1.00 0.00 21 LEU A C 20
ATOM 18385 O O . LEU A 1 7 ? -0.472 0.650 -4.384 1.00 0.00 21 LEU A O 20
ATOM 18400 N N . LYS A 1 8 ? 0.930 -0.387 -5.826 1.00 0.00 22 LYS A N 20
ATOM 18401 C CA . LYS A 1 8 ? 0.056 -0.214 -6.974 1.00 0.00 22 LYS A CA 20
ATOM 18402 C C . LYS A 1 8 ? -1.383 -0.538 -6.567 1.00 0.00 22 LYS A C 20
ATOM 18403 O O . LYS A 1 8 ? -2.312 0.175 -6.944 1.00 0.00 22 LYS A O 20
ATOM 18417 N N . LEU A 1 9 ? -1.521 -1.612 -5.806 1.00 0.00 23 LEU A N 20
ATOM 18418 C CA . LEU A 1 9 ? -2.832 -2.039 -5.345 1.00 0.00 23 LEU A CA 20
ATOM 18419 C C . LEU A 1 9 ? -3.296 -1.117 -4.215 1.00 0.00 23 LEU A C 20
ATOM 18420 O O . LEU A 1 9 ? -4.362 -0.511 -4.302 1.00 0.00 23 LEU A O 20
ATOM 18435 N N . ILE A 1 10 ? -2.471 -1.040 -3.181 1.00 0.00 24 ILE A N 20
ATOM 18436 C CA . ILE A 1 10 ? -2.783 -0.202 -2.035 1.00 0.00 24 ILE A CA 20
ATOM 18437 C C . ILE A 1 10 ? -3.205 1.184 -2.524 1.00 0.00 24 ILE A C 20
ATOM 18438 O O . ILE A 1 10 ? -3.976 1.873 -1.855 1.00 0.00 24 ILE A O 20
ATOM 18453 N N . ASP A 1 11 ? -2.684 1.554 -3.684 1.00 0.00 25 ASP A N 20
ATOM 18454 C CA . ASP A 1 11 ? -3.000 2.845 -4.271 1.00 0.00 25 ASP A CA 20
ATOM 18455 C C . ASP A 1 11 ? -4.470 2.865 -4.690 1.00 0.00 25 ASP A C 20
ATOM 18456 O O . ASP A 1 11 ? -5.196 3.809 -4.379 1.00 0.00 25 ASP A O 20
ATOM 18465 N N . GLU A 1 12 ? -4.867 1.813 -5.390 1.00 0.00 26 GLU A N 20
ATOM 18466 C CA . GLU A 1 12 ? -6.239 1.698 -5.857 1.00 0.00 26 GLU A CA 20
ATOM 18467 C C . GLU A 1 12 ? -7.198 1.609 -4.667 1.00 0.00 26 GLU A C 20
ATOM 18468 O O . GLU A 1 12 ? -8.324 2.100 -4.735 1.00 0.00 26 GLU A O 20
ATOM 18479 N N . GLY A 1 13 ? -6.716 0.977 -3.606 1.00 0.00 27 GLY A N 20
ATOM 18480 C CA . GLY A 1 13 ? -7.517 0.817 -2.404 1.00 0.00 27 GLY A CA 20
ATOM 18481 C C . GLY A 1 13 ? -7.766 -0.663 -2.105 1.00 0.00 27 GLY A C 20
ATOM 18482 O O . GLY A 1 13 ? -7.970 -1.459 -3.020 1.00 0.00 27 GLY A O 20
ATOM 18486 N N . TYR A 1 14 ? -7.742 -0.985 -0.820 1.00 0.00 28 TYR A N 20
ATOM 18487 C CA . TYR A 1 14 ? -7.964 -2.356 -0.389 1.00 0.00 28 TYR A CA 20
ATOM 18488 C C . TYR A 1 14 ? -7.467 -2.568 1.043 1.00 0.00 28 TYR A C 20
ATOM 18489 O O . TYR A 1 14 ? -6.361 -3.066 1.251 1.00 0.00 28 TYR A O 20
ATOM 18506 N N . THR A 1 15 ? -8.305 -2.179 1.991 1.00 0.00 29 THR A N 20
ATOM 18507 C CA . THR A 1 15 ? -7.965 -2.319 3.396 1.00 0.00 29 THR A CA 20
ATOM 18508 C C . THR A 1 15 ? -6.652 -3.090 3.551 1.00 0.00 29 THR A C 20
ATOM 18509 O O . THR A 1 15 ? -5.572 -2.523 3.383 1.00 0.00 29 THR A O 20
ATOM 18520 N N . ASN A 1 16 ? -6.787 -4.368 3.871 1.00 0.00 30 ASN A N 20
ATOM 18521 C CA . ASN A 1 16 ? -5.625 -5.222 4.051 1.00 0.00 30 ASN A CA 20
ATOM 18522 C C . ASN A 1 16 ? -5.938 -6.621 3.517 1.00 0.00 30 ASN A C 20
ATOM 18523 O O . ASN A 1 16 ? -5.153 -7.188 2.757 1.00 0.00 30 ASN A O 20
ATOM 18533 N N . HIS A 1 17 ? -7.085 -7.137 3.933 1.00 0.00 31 HIS A N 20
ATOM 18534 C CA . HIS A 1 17 ? -7.510 -8.458 3.505 1.00 0.00 31 HIS A CA 20
ATOM 18535 C C . HIS A 1 17 ? -7.613 -8.494 1.979 1.00 0.00 31 HIS A C 20
ATOM 18536 O O . HIS A 1 17 ? -7.240 -9.485 1.351 1.00 0.00 31 HIS A O 20
ATOM 18549 N N . GLY A 1 18 ? -8.120 -7.403 1.426 1.00 0.00 32 GLY A N 20
ATOM 18550 C CA . GLY A 1 18 ? -8.277 -7.298 -0.014 1.00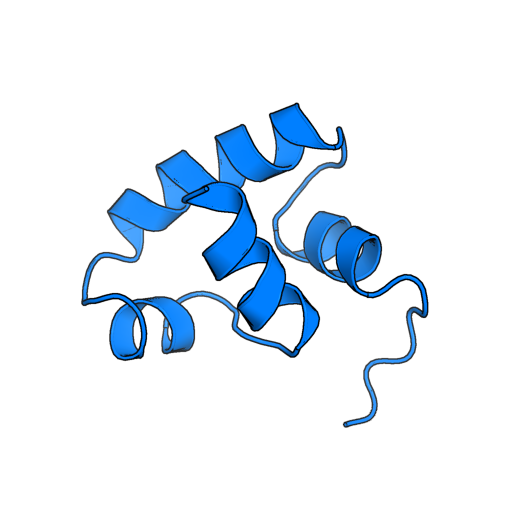 0.00 32 GLY A CA 20
ATOM 18551 C C . GLY A 1 18 ? -6.917 -7.256 -0.713 1.00 0.00 32 GLY A C 20
ATOM 18552 O O . GLY A 1 18 ? -6.618 -8.109 -1.549 1.00 0.00 32 GLY A O 20
ATOM 18556 N N . ILE A 1 19 ? -6.128 -6.258 -0.344 1.00 0.00 33 ILE A N 20
ATOM 18557 C CA . ILE A 1 19 ? -4.807 -6.093 -0.925 1.00 0.00 33 ILE A CA 20
ATOM 18558 C C . ILE A 1 19 ? -4.039 -7.413 -0.815 1.00 0.00 33 ILE A C 20
ATOM 18559 O O . ILE A 1 19 ? -3.102 -7.654 -1.574 1.00 0.00 33 ILE A O 20
ATOM 18574 N N . SER A 1 20 ? -4.465 -8.231 0.137 1.00 0.00 34 SER A N 20
ATOM 18575 C CA . SER A 1 20 ? -3.830 -9.520 0.355 1.00 0.00 34 SER A CA 20
ATOM 18576 C C . SER A 1 20 ? -4.539 -10.599 -0.465 1.00 0.00 34 SER A C 20
ATOM 18577 O O . SER A 1 20 ? -3.892 -11.397 -1.141 1.00 0.00 34 SER A O 20
ATOM 18584 N N . GLU A 1 21 ? -5.862 -10.589 -0.378 1.00 0.00 35 GLU A N 20
ATOM 18585 C CA . GLU A 1 21 ? -6.667 -11.558 -1.103 1.00 0.00 35 GLU A CA 20
ATOM 18586 C C . GLU A 1 21 ? -6.556 -11.318 -2.610 1.00 0.00 35 GLU A C 20
ATOM 18587 O O . GLU A 1 21 ? -6.919 -12.180 -3.408 1.00 0.00 35 GLU A O 20
ATOM 18598 N N . LYS A 1 22 ? -6.056 -10.140 -2.953 1.00 0.00 36 LYS A N 20
ATOM 18599 C CA . LYS A 1 22 ? -5.895 -9.774 -4.351 1.00 0.00 36 LYS A CA 20
ATOM 18600 C C . LYS A 1 22 ? -4.504 -10.200 -4.828 1.00 0.00 36 LYS A C 20
ATOM 18601 O O . LYS A 1 22 ? -4.377 -10.931 -5.809 1.00 0.00 36 LYS A O 20
ATOM 18615 N N . LEU A 1 23 ? -3.496 -9.724 -4.111 1.00 0.00 37 LEU A N 20
ATOM 18616 C CA . LEU A 1 23 ? -2.120 -10.047 -4.448 1.00 0.00 37 LEU A CA 20
ATOM 18617 C C . LEU A 1 23 ? -1.843 -11.509 -4.095 1.00 0.00 37 LEU A C 20
ATOM 18618 O O . LEU A 1 23 ? -1.363 -12.272 -4.931 1.00 0.00 37 LEU A O 20
ATOM 18633 N N . HIS A 1 24 ? -2.155 -11.854 -2.855 1.00 0.00 38 HIS A N 20
ATOM 18634 C CA . HIS A 1 24 ? -1.945 -13.212 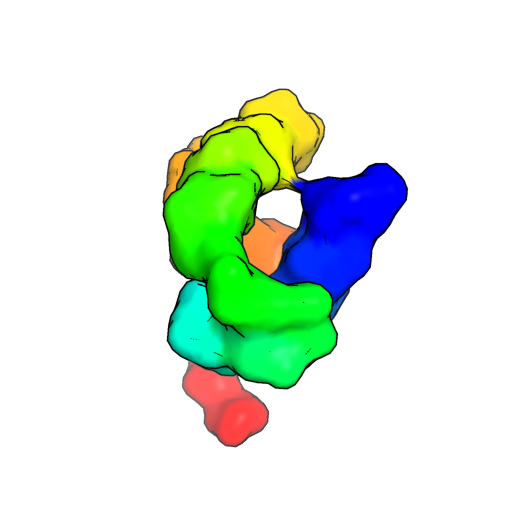-2.381 1.00 0.00 38 HIS A CA 20
ATOM 18635 C C . HIS A 1 24 ? -2.158 -13.265 -0.866 1.00 0.00 38 HIS A C 20
ATOM 18636 O O . HIS A 1 24 ? -1.530 -12.514 -0.121 1.00 0.00 38 HIS A O 20
ATOM 18649 N N . ILE A 1 25 ? -3.044 -14.161 -0.456 1.00 0.00 39 ILE A N 20
ATOM 18650 C CA . ILE A 1 25 ? -3.347 -14.321 0.956 1.00 0.00 39 ILE A CA 20
ATOM 18651 C C . ILE A 1 25 ? -2.051 -14.223 1.765 1.00 0.00 39 ILE A C 20
ATOM 18652 O O . ILE A 1 25 ? -1.195 -15.103 1.682 1.00 0.00 39 ILE A O 20
ATOM 18667 N N . SER A 1 26 ? -1.949 -13.146 2.529 1.00 0.00 40 SER A N 20
ATOM 18668 C CA . SER A 1 26 ? -0.772 -12.921 3.352 1.00 0.00 40 SER A CA 20
ATOM 18669 C C . SER A 1 26 ? -0.840 -11.535 3.996 1.00 0.00 40 SER A C 20
ATOM 18670 O O . SER A 1 26 ? 0.106 -10.756 3.903 1.00 0.00 40 SER A O 20
ATOM 18677 N N . ILE A 1 27 ? -1.971 -11.270 4.633 1.00 0.00 41 ILE A N 20
ATOM 18678 C CA . ILE A 1 27 ? -2.175 -9.991 5.293 1.00 0.00 41 ILE A CA 20
ATOM 18679 C C . ILE A 1 27 ? -0.933 -9.641 6.114 1.00 0.00 41 ILE A C 20
ATOM 18680 O O . ILE A 1 27 ? -0.571 -8.472 6.232 1.00 0.00 41 ILE A O 20
ATOM 18695 N N . LYS A 1 28 ? -0.313 -10.677 6.662 1.00 0.00 42 LYS A N 20
ATOM 18696 C CA . LYS A 1 28 ? 0.881 -10.493 7.469 1.00 0.00 42 LYS A CA 20
ATOM 18697 C C . LYS A 1 28 ? 2.005 -9.940 6.591 1.00 0.00 42 LYS A C 20
ATOM 18698 O O . LYS A 1 28 ? 2.711 -9.016 6.989 1.00 0.00 42 LYS A O 20
ATOM 18712 N N . THR A 1 29 ? 2.135 -10.530 5.411 1.00 0.00 43 THR A N 20
ATOM 18713 C CA . THR A 1 29 ? 3.161 -10.108 4.474 1.00 0.00 43 THR A CA 20
ATOM 18714 C C . THR A 1 29 ? 3.000 -8.624 4.139 1.00 0.00 43 THR A C 20
ATOM 18715 O O . THR A 1 29 ? 3.985 -7.891 4.063 1.00 0.00 43 THR A O 20
ATOM 18726 N N . VAL A 1 30 ? 1.751 -8.226 3.948 1.00 0.00 44 VAL A N 20
ATOM 18727 C CA . VAL A 1 30 ? 1.448 -6.841 3.622 1.00 0.00 44 VAL A CA 20
ATOM 18728 C C . VAL A 1 30 ? 2.101 -5.925 4.659 1.00 0.00 44 VAL A C 20
ATOM 18729 O O . VAL A 1 30 ? 2.700 -4.909 4.307 1.00 0.00 44 VAL A O 20
ATOM 18742 N N . GLU A 1 31 ? 1.962 -6.314 5.918 1.00 0.00 45 GLU A N 20
ATOM 18743 C CA . GLU A 1 31 ? 2.531 -5.540 7.009 1.00 0.00 45 GLU A CA 20
ATOM 18744 C C . GLU A 1 31 ? 4.019 -5.285 6.758 1.00 0.00 45 GLU A C 20
ATOM 18745 O O . GLU A 1 31 ? 4.486 -4.154 6.871 1.00 0.00 45 GLU A O 20
ATOM 18756 N N . THR A 1 32 ? 4.722 -6.358 6.425 1.00 0.00 46 THR A N 20
ATOM 18757 C CA . THR A 1 32 ? 6.148 -6.265 6.158 1.00 0.00 46 THR A CA 20
ATOM 18758 C C . THR A 1 32 ? 6.408 -5.341 4.966 1.00 0.00 46 THR A C 20
ATOM 18759 O O . THR A 1 32 ? 7.389 -4.596 4.956 1.00 0.00 46 THR A O 20
ATOM 18770 N N . HIS A 1 33 ? 5.514 -5.417 3.992 1.00 0.00 47 HIS A N 20
ATOM 18771 C CA . HIS A 1 33 ? 5.634 -4.597 2.800 1.00 0.00 47 HIS A CA 20
ATOM 18772 C C . HIS A 1 33 ? 5.543 -3.118 3.182 1.00 0.00 47 HIS A C 20
ATOM 18773 O O . HIS A 1 33 ? 6.230 -2.279 2.602 1.00 0.00 47 HIS A O 20
ATOM 18786 N N . ARG A 1 34 ? 4.688 -2.843 4.156 1.00 0.00 48 ARG A N 20
ATOM 18787 C CA . ARG A 1 34 ? 4.498 -1.480 4.623 1.00 0.00 48 ARG A CA 20
ATOM 18788 C C . ARG A 1 34 ? 5.836 -0.872 5.046 1.00 0.00 48 ARG A C 20
ATOM 18789 O O . ARG A 1 34 ? 6.213 0.199 4.577 1.00 0.00 48 ARG A O 20
ATOM 18806 N N . MET A 1 35 ? 6.521 -1.586 5.930 1.00 0.00 49 MET A N 20
ATOM 18807 C CA . MET A 1 35 ? 7.810 -1.130 6.421 1.00 0.00 49 MET A CA 20
ATOM 18808 C C . MET A 1 35 ? 8.756 -0.810 5.264 1.00 0.00 49 MET A C 20
ATOM 18809 O O . MET A 1 35 ? 9.569 0.109 5.357 1.00 0.00 49 MET A O 20
ATOM 18821 N N . ASN A 1 36 ? 8.621 -1.587 4.199 1.00 0.00 50 ASN A N 20
ATOM 18822 C CA . ASN A 1 36 ? 9.455 -1.397 3.024 1.00 0.00 50 ASN A CA 20
ATOM 18823 C C . ASN A 1 36 ? 9.009 -0.133 2.286 1.00 0.00 50 ASN A C 20
ATOM 18824 O O . ASN A 1 36 ? 9.832 0.723 1.962 1.00 0.00 50 ASN A O 20
ATOM 18834 N N . MET A 1 37 ? 7.709 -0.056 2.041 1.00 0.00 51 MET A N 20
ATOM 18835 C CA . MET A 1 37 ? 7.147 1.089 1.348 1.00 0.00 51 MET A CA 20
ATOM 18836 C C . MET A 1 37 ? 7.427 2.386 2.111 1.00 0.00 51 MET A C 20
ATOM 18837 O O . MET A 1 37 ? 7.868 3.373 1.524 1.00 0.00 51 MET A O 20
ATOM 18849 N N . MET A 1 38 ? 7.160 2.340 3.408 1.00 0.00 52 MET A N 20
ATOM 18850 C CA . MET A 1 38 ? 7.377 3.499 4.258 1.00 0.00 52 MET A CA 20
ATOM 18851 C C . MET A 1 38 ? 8.864 3.863 4.317 1.00 0.00 52 MET A C 20
ATOM 18852 O O . MET A 1 38 ? 9.216 5.006 4.607 1.00 0.00 52 MET A O 20
ATOM 18864 N N . ARG A 1 39 ? 9.694 2.870 4.038 1.00 0.00 53 ARG A N 20
ATOM 18865 C CA . ARG A 1 39 ? 11.134 3.071 4.057 1.00 0.00 53 ARG A CA 20
ATOM 18866 C C . ARG A 1 39 ? 11.606 3.644 2.720 1.00 0.00 53 ARG A C 20
ATOM 18867 O O . ARG A 1 39 ? 12.355 4.619 2.688 1.00 0.00 53 ARG A O 20
ATOM 18884 N N . LYS A 1 40 ? 11.149 3.014 1.647 1.00 0.00 54 LYS A N 20
ATOM 18885 C CA . LYS A 1 40 ? 11.516 3.450 0.311 1.00 0.00 54 LYS A CA 20
ATOM 18886 C C . LYS A 1 40 ? 10.912 4.830 0.044 1.00 0.00 54 LYS A C 20
ATOM 18887 O O . LYS A 1 40 ? 11.632 5.776 -0.270 1.00 0.00 54 LYS A O 20
ATOM 18901 N N . LEU A 1 41 ? 9.596 4.901 0.180 1.00 0.00 55 LEU A N 20
ATOM 18902 C CA . LEU A 1 41 ? 8.887 6.149 -0.041 1.00 0.00 55 LEU A CA 20
ATOM 18903 C C . LEU A 1 41 ? 9.290 7.159 1.036 1.00 0.00 55 LEU A C 20
ATOM 18904 O O . LEU A 1 41 ? 9.272 8.365 0.799 1.00 0.00 55 LEU A O 20
ATOM 18919 N N . GLN A 1 42 ? 9.647 6.626 2.196 1.00 0.00 56 GLN A N 20
ATOM 18920 C CA . GLN A 1 42 ? 10.054 7.465 3.310 1.00 0.00 56 GLN A CA 20
ATOM 18921 C C . GLN A 1 42 ? 8.868 8.288 3.816 1.00 0.00 56 GLN A C 20
ATOM 18922 O O . GLN A 1 42 ? 9.053 9.287 4.511 1.00 0.00 56 GLN A O 20
ATOM 18934 N N . VAL A 1 43 ? 7.677 7.840 3.448 1.00 0.00 57 VAL A N 20
ATOM 18935 C CA . VAL A 1 43 ? 6.461 8.523 3.855 1.00 0.00 57 VAL A CA 20
ATOM 18936 C C . VAL A 1 43 ? 6.169 8.201 5.323 1.00 0.00 57 VAL A C 20
ATOM 18937 O O . VAL A 1 43 ? 7.086 7.950 6.101 1.00 0.00 57 VAL A O 20
ATOM 18950 N N . HIS A 1 44 ? 4.886 8.218 5.655 1.00 0.00 58 HIS A N 20
ATOM 18951 C CA . HIS A 1 44 ? 4.461 7.932 7.015 1.00 0.00 58 HIS A CA 20
ATOM 18952 C C . HIS A 1 44 ? 4.006 6.475 7.113 1.00 0.00 58 HIS A C 20
ATOM 18953 O O . HIS A 1 44 ? 4.809 5.589 7.407 1.00 0.00 58 HIS A O 20
ATOM 18966 N N . LYS A 1 45 ? 2.722 6.270 6.862 1.00 0.00 59 LYS A N 20
ATOM 18967 C CA . LYS A 1 45 ? 2.151 4.935 6.919 1.00 0.00 59 LYS A CA 20
ATOM 18968 C C . LYS A 1 45 ? 1.561 4.579 5.554 1.00 0.00 59 LYS A C 20
ATOM 18969 O O . LYS A 1 45 ? 1.881 5.214 4.550 1.00 0.00 59 LYS A O 20
ATOM 18983 N N . VAL A 1 46 ? 0.710 3.562 5.559 1.00 0.00 60 VAL A N 20
ATOM 18984 C CA . VAL A 1 46 ? 0.074 3.113 4.332 1.00 0.00 60 VAL A CA 20
ATOM 18985 C C . VAL A 1 46 ? -0.857 4.213 3.815 1.00 0.00 60 VAL A C 20
ATOM 18986 O O . VAL A 1 46 ? -1.013 4.380 2.606 1.00 0.00 60 VAL A O 20
ATOM 18999 N N . THR A 1 47 ? -1.450 4.934 4.755 1.00 0.00 61 THR A N 20
ATOM 19000 C CA . THR A 1 47 ? -2.360 6.012 4.409 1.00 0.00 61 THR A CA 20
ATOM 19001 C C . THR A 1 47 ? -1.622 7.106 3.635 1.00 0.00 61 THR A C 20
ATOM 19002 O O . THR A 1 47 ? -1.995 7.437 2.512 1.00 0.00 61 THR A O 20
ATOM 19013 N N . GLU A 1 48 ? -0.584 7.635 4.269 1.00 0.00 62 GLU A N 20
ATOM 19014 C CA . GLU A 1 48 ? 0.210 8.686 3.655 1.00 0.00 62 GLU A CA 20
ATOM 19015 C C . GLU A 1 48 ? 0.708 8.240 2.278 1.00 0.00 62 GLU A C 20
ATOM 19016 O O . GLU A 1 48 ? 0.807 9.048 1.357 1.00 0.00 62 GLU A O 20
ATOM 19027 N N . LEU A 1 49 ? 1.007 6.952 2.183 1.00 0.00 63 LEU A N 20
ATOM 19028 C CA . LEU A 1 49 ? 1.493 6.388 0.935 1.00 0.00 63 LEU A CA 20
ATOM 19029 C C . LEU A 1 49 ? 0.392 6.482 -0.124 1.00 0.00 63 LEU A C 20
ATOM 19030 O O . LEU A 1 49 ? 0.673 6.743 -1.294 1.00 0.00 63 LEU A O 20
ATOM 19045 N N . LEU A 1 50 ? -0.835 6.265 0.323 1.00 0.00 64 LEU A N 20
ATOM 19046 C CA . LEU A 1 50 ? -1.979 6.323 -0.572 1.00 0.00 64 LEU A CA 20
ATOM 19047 C C . LEU A 1 50 ? -1.987 7.671 -1.295 1.00 0.00 64 LEU A C 20
ATOM 19048 O O . LEU A 1 50 ? -2.215 7.731 -2.503 1.00 0.00 64 LEU A O 20
ATOM 19063 N N . ASN A 1 51 ? -1.738 8.721 -0.527 1.00 0.00 65 ASN A N 20
ATOM 19064 C CA . ASN A 1 51 ? -1.713 10.064 -1.078 1.00 0.00 65 ASN A CA 20
ATOM 19065 C C . ASN A 1 51 ? -0.508 10.206 -2.010 1.00 0.00 65 ASN A C 20
ATOM 19066 O O . ASN A 1 51 ? -0.508 11.048 -2.908 1.00 0.00 65 ASN A O 20
ATOM 19076 N N . CYS A 1 52 ? 0.491 9.373 -1.765 1.00 0.00 66 CYS A N 20
ATOM 19077 C CA . CYS A 1 52 ? 1.700 9.395 -2.571 1.00 0.00 66 CYS A CA 20
ATOM 19078 C C . CYS A 1 52 ? 1.366 8.836 -3.955 1.00 0.00 66 CYS A C 20
ATOM 19079 O O . CYS A 1 52 ? 1.613 9.488 -4.967 1.00 0.00 66 CYS A O 20
ATOM 19086 N N . ALA A 1 53 ? 0.807 7.635 -3.954 1.00 0.00 67 ALA A N 20
ATOM 19087 C CA . ALA A 1 53 ? 0.436 6.980 -5.197 1.00 0.00 67 ALA A CA 20
ATOM 19088 C C . ALA A 1 53 ? -0.595 7.839 -5.932 1.00 0.00 67 ALA A C 20
ATOM 19089 O O . ALA A 1 53 ? -0.382 8.223 -7.081 1.00 0.00 67 ALA A O 20
ATOM 19096 N N . ARG A 1 54 ? -1.689 8.117 -5.239 1.00 0.00 68 ARG A N 20
ATOM 19097 C CA . ARG A 1 54 ? -2.753 8.924 -5.812 1.00 0.00 68 ARG A CA 20
ATOM 19098 C C . ARG A 1 54 ? -2.249 10.339 -6.101 1.00 0.00 68 ARG A C 20
ATOM 19099 O O . ARG A 1 54 ? -2.668 10.964 -7.073 1.00 0.00 68 ARG A O 20
ATOM 19116 N N . ARG A 1 55 ? -1.358 10.803 -5.238 1.00 0.00 69 ARG A N 20
ATOM 19117 C CA . ARG A 1 55 ? -0.792 12.134 -5.388 1.00 0.00 69 ARG A CA 20
ATOM 19118 C C . ARG A 1 55 ? -1.821 13.195 -4.995 1.00 0.00 69 ARG A C 20
ATOM 19119 O O . ARG A 1 55 ? -2.055 14.145 -5.740 1.00 0.00 69 ARG A O 20
ATOM 19136 N N . MET A 1 56 ? -2.410 12.998 -3.823 1.00 0.00 70 MET A N 20
ATOM 19137 C CA . MET A 1 56 ? -3.408 13.928 -3.322 1.00 0.00 70 MET A CA 20
ATOM 19138 C C . MET A 1 56 ? -4.776 13.655 -3.951 1.00 0.00 70 MET A C 20
ATOM 19139 O O . MET A 1 56 ? -5.237 14.421 -4.796 1.00 0.00 70 MET A O 20
ATOM 19151 N N . ARG A 1 57 ? -5.384 12.561 -3.517 1.00 0.00 71 ARG A N 20
ATOM 19152 C CA . ARG A 1 57 ? -6.689 12.178 -4.028 1.00 0.00 71 ARG A CA 20
ATOM 19153 C C . ARG A 1 57 ? -6.991 10.721 -3.675 1.00 0.00 71 ARG A C 20
ATOM 19154 O O . ARG A 1 57 ? -7.225 9.899 -4.559 1.00 0.00 71 ARG A O 20
ATOM 19171 N N . LEU A 1 58 ? -6.975 10.444 -2.378 1.00 0.00 72 LEU A N 20
ATOM 19172 C CA . LEU A 1 58 ? -7.244 9.100 -1.897 1.00 0.00 72 LEU A CA 20
ATOM 19173 C C . LEU A 1 58 ? -7.751 9.171 -0.455 1.00 0.00 72 LEU A C 20
ATOM 19174 O O . LEU A 1 58 ? -7.283 8.430 0.407 1.00 0.00 72 LEU A O 20
ATOM 19189 N N . ILE A 1 59 ? -8.700 10.069 -0.239 1.00 0.00 73 ILE A N 20
ATOM 19190 C CA . ILE A 1 59 ? -9.276 10.247 1.083 1.00 0.00 73 ILE A CA 20
ATOM 19191 C C . ILE A 1 59 ? -10.798 10.341 0.963 1.00 0.00 73 ILE A C 20
ATOM 19192 O O . ILE A 1 59 ? -11.426 11.161 1.631 1.00 0.00 73 ILE A O 20
ATOM 19207 N N . GLU A 1 60 ? -11.347 9.491 0.108 1.00 0.00 74 GLU A N 20
ATOM 19208 C CA . GLU A 1 60 ? -12.783 9.469 -0.106 1.00 0.00 74 GLU A CA 20
ATOM 19209 C C . GLU A 1 60 ? -13.152 8.386 -1.124 1.00 0.00 74 GLU A C 20
ATOM 19210 O O . GLU A 1 60 ? -14.032 8.586 -1.958 1.00 0.00 74 GLU A O 20
ATOM 19221 N N . TYR A 1 61 ? -12.457 7.261 -1.020 1.00 0.00 75 TYR A N 20
ATOM 19222 C CA . TYR A 1 61 ? -12.700 6.147 -1.921 1.00 0.00 75 TYR A CA 20
ATOM 19223 C C . TYR A 1 61 ? -13.831 5.258 -1.401 1.00 0.00 75 TYR A C 20
ATOM 19224 O O . TYR A 1 61 ? -13.789 4.796 -0.261 1.00 0.00 75 TYR A O 20
#

Organism: Salmonella typhimurium (NCBI:txid90371)

CATH classification: 1.10.10.10

Secondary structure (DSSP, 8-state):
-HHHHHHHHHHTS--SHHHHHHT-S-HHHHHHHHHHHHHHHT-SSHHHHHHHHH-S-----

InterPro domains:
  IPR000792 Transcription regulator LuxR, C-terminal [PF00196] (130-182)
  IPR000792 Transcription regulator LuxR, C-terminal [PR00038] (131-145)
  IPR000792 Transcription regulator LuxR, C-terminal [PR00038] (145-161)
  IPR000792 Transcription regulator LuxR, C-terminal [PR00038] (161-173)
  IPR000792 Transcription regulator LuxR, C-terminal [PS00622] (145-172)
  IPR000792 Transcription regulator LuxR, C-terminal [PS50043] (124-189)
  IPR000792 Transcription regulator LuxR, C-terminal [SM00421] (128-185)
  IPR000792 Transcription regulator LuxR, C-terminal [cd06170] (131-187)
  IPR001789 Signal transduction response regulator, receiver domain [PF00072] (9-98)
  IPR001789 Signal transduction response regulator, receiver domain [PS50110] (1-102)
  IPR001789 Signal transduction response regulator, receiver domain [SM00448] (1-98)
  IPR011006 CheY-like superfamily [SSF52172] (4-111)
  IPR016032 Signal transduction response regulator, C-terminal effector [SSF46894] (124-192)
  IPR039420 Transcriptional regulatory protein WalR-like [PTHR43214] (8-191)
  IPR058245 NreC/VraR/RcsB-like, phosphoacceptor receiver domain [cd17535] (7-102)

Solvent-accessible surface area: 4995 Å² total; per-residue (Å²): 165,167,39,149,75,1,22,124,12,0,35,116,36,69,103,24,142,26,0,6,141,106,47,140,158,43,72,171,70,3,99,91,10,33,123,51,0,13,159,136,61,145,44,153,126,8,92,96,0,37,34,47,30,61,194,112,182,94,133,136,232

Sequence (61 aa):
LRERQVLKLIDEGYTNHGISEKLHISIKTVETHRMNMMRKLQVHKVTELLNCARRMRLIEYLRERQVLKLIDEGYTNHGISEKLHISIKTVETHRMNMMRKLQVHKVTELLNCARRMRLIEYLRERQVLKLIDEGYTNHGISEKLHISIKTVETHRMNMMRKLQVHKVTELLNCARRMRLIEYLRERQVLKLIDEGYTNHGISEKLHISIKTVETHRMNMMRKLQVHKVTELLNCARRMRLIEYLRERQVLKLIDEGYTNHGISEKLHISIKTVETHRMNMMRKLQVHKVTELLNCARRMRLIEYLRERQVLKLIDEGYTNHGISEKLHISIKTVETHRMNMMRKLQVHKVTELLNCARRMRLIEYLRERQVLKLIDEGYTNHGISEKLHISIKTVETHRMNMMRKLQVHKVTELLNCARRMRLIEYLRERQVLKLIDEGYTNHGISEKLHISIKTVETHRMNMMRKLQVHKVTELLNCARRMRLIEYLRERQVLKLIDEGYTNHGISEKLHISIKTVETHRMNMMRKLQVHKVTELLNCARRMRLIEYLRERQVLKLIDEGYTNHGISEKLHISIKTVETHRMNMMRKLQVHKVTELLNCARRMRLIEYLRERQVLKLIDEGYTNHGISEKLHISIKTVETHRMNMMRKLQVHKVTELLNCARRMRLIEYLRERQVLKLIDEGYTNHGISEKLHISIKTVETHRMNMMRKLQVHKVTELLNCARRMRLIEYLRERQVLKLIDEGYTNHGISEKLHISIKTVETHRMNMMRKLQVHKVTELLNCARRMRLIEYLRERQVLKLIDEGYTNHGISEKLHISIKTVETHRMNMMRKLQVHKVTELLNCARRMRLIEYLRERQVLKLIDEGYTNHGISEKLHISIKTVETHRMNMMRKLQVHKVTELLNCARRMRLIEYLRERQVLKLIDEGYTNHGISEKLHISIKTVETHRMNMMRKLQVHKVTELLNCARRMRLIEYLRERQVLKLIDEGYTNHGISEKLHISIKTVETHRMNMMRKLQVHKVTELLNCARRMRLIEYLRERQVLKLIDEGYTNHGISEKLHISIKTVETHRMNMMRKLQVHKVTELLNCARRMRLIEYLRERQVLKLIDEGYTNHGISEKLHISIKTVETHRMNMMRKLQVHKVTELLNCARRMRLIEYLRERQVLKLIDEGYTNHGISEKLHISIKTVETHRMNMMRKLQVHKVTELLNCARRMRLIEY

Radius of gyration: 10.59 Å; Cα contacts (8 Å, |Δi|>4): 57; chains: 1; bounding box: 25×28×15 Å